Protein 2P90 (pdb70)

Structure (mmCIF, N/CA/C/O backbone):
data_2P90
#
_entry.id   2P90
#
_cell.length_a   84.834
_cell.length_b   113.348
_cell.length_c   117.368
_cell.angle_alpha   90.00
_cell.angle_beta   90.00
_cell.angle_gamma   90.00
#
_symmetry.space_group_name_H-M   'P 21 21 21'
#
loop_
_entity.id
_entity.type
_entity.pdbx_description
1 polymer 'Hypothetical protein Cgl1923'
2 water water
#
loop_
_atom_site.group_PDB
_atom_site.id
_atom_site.type_symbol
_atom_site.label_atom_id
_atom_site.label_alt_id
_atom_site.label_comp_id
_atom_site.label_asym_id
_atom_site.label_entity_id
_atom_site.label_seq_id
_atom_site.pdbx_PDB_ins_code
_atom_site.Cartn_x
_atom_site.Cartn_y
_atom_site.Cartn_z
_atom_site.occupancy
_atom_site.B_iso_or_equiv
_atom_site.auth_seq_id
_atom_site.auth_comp_id
_atom_site.auth_asym_id
_atom_site.auth_atom_id
_atom_site.pdbx_PDB_model_num
ATOM 1 N N . ASP A 1 6 ? 48.909 54.131 39.544 1.00 70.67 6 ASP A N 1
ATOM 2 C CA . ASP A 1 6 ? 49.792 54.067 40.759 1.00 71.37 6 ASP A CA 1
ATOM 3 C C . ASP A 1 6 ? 49.229 53.097 41.818 1.00 69.99 6 ASP A C 1
ATOM 4 O O . ASP A 1 6 ? 49.902 52.122 42.192 1.00 70.41 6 ASP A O 1
ATOM 9 N N . ARG A 1 7 ? 48.005 53.372 42.291 1.00 67.69 7 ARG A N 1
ATOM 10 C CA . ARG A 1 7 ? 47.192 52.400 43.061 1.00 65.08 7 ARG A CA 1
ATOM 11 C C . ARG A 1 7 ? 46.772 51.168 42.217 1.00 61.55 7 ARG A C 1
ATOM 12 O O . ARG A 1 7 ? 46.281 50.178 42.726 1.00 60.46 7 ARG A O 1
ATOM 20 N N . MET A 1 8 ? 46.975 51.265 40.912 1.00 58.48 8 MET A N 1
ATOM 21 C CA . MET A 1 8 ? 46.648 50.197 39.999 1.00 55.35 8 MET A CA 1
ATOM 22 C C . MET A 1 8 ? 47.585 49.012 40.095 1.00 53.74 8 MET A C 1
ATOM 23 O O . MET A 1 8 ? 47.186 47.928 39.760 1.00 53.46 8 MET A O 1
ATOM 28 N N . TYR A 1 9 ? 48.822 49.206 40.531 1.00 52.81 9 TYR A N 1
ATOM 29 C CA . TYR A 1 9 ? 49.828 48.145 40.426 1.00 52.34 9 TYR A CA 1
ATOM 30 C C . TYR A 1 9 ? 50.880 48.223 41.502 1.00 52.79 9 TYR A C 1
ATOM 31 O O . TYR A 1 9 ? 51.106 49.267 42.093 1.00 51.66 9 TYR A O 1
ATOM 40 N N . GLU A 1 10 ? 51.562 47.098 41.687 1.00 54.44 10 GLU A N 1
ATOM 41 C CA . GLU A 1 10 ? 52.684 46.984 42.621 1.00 56.12 10 GLU A CA 1
ATOM 42 C C . GLU A 1 10 ? 53.949 46.577 41.856 1.00 55.73 10 GLU A C 1
ATOM 43 O O . GLU A 1 10 ? 53.956 45.561 41.149 1.00 55.24 10 GLU A O 1
ATOM 49 N N . LEU A 1 11 ? 54.994 47.405 41.971 1.00 56.44 11 LEU A N 1
ATOM 50 C CA . LEU A 1 11 ? 56.320 47.105 41.439 1.00 57.30 11 LEU A CA 1
ATOM 51 C C . LEU A 1 11 ? 56.992 45.971 42.226 1.00 58.47 11 LEU A C 1
ATOM 52 O O . LEU A 1 11 ? 57.034 45.981 43.445 1.00 58.48 11 LEU A O 1
ATOM 57 N N . GLU A 1 12 ? 57.492 44.982 41.504 1.00 59.96 12 GLU A N 1
ATOM 58 C CA . GLU A 1 12 ? 58.165 43.857 42.100 1.00 62.07 12 GLU A CA 1
ATOM 59 C C . GLU A 1 12 ? 59.492 44.279 42.719 1.00 63.47 12 GLU A C 1
ATOM 60 O O . GLU A 1 12 ? 60.187 45.154 42.196 1.00 63.01 12 GLU A O 1
ATOM 66 N N . TYR A 1 13 ? 59.833 43.654 43.843 1.00 65.62 13 TYR A N 1
ATOM 67 C CA . TYR A 1 13 ? 61.083 43.966 44.532 1.00 67.76 13 TYR A CA 1
ATOM 68 C C . TYR A 1 13 ? 61.800 42.689 44.973 1.00 67.96 13 TYR A C 1
ATOM 69 O O . TYR A 1 13 ? 61.148 41.781 45.493 1.00 68.13 13 TYR A O 1
ATOM 78 N N . PRO A 1 14 ? 63.131 42.600 44.717 1.00 68.18 14 PRO A N 1
ATOM 79 C CA . PRO A 1 14 ? 63.909 43.587 43.946 1.00 68.11 14 PRO A CA 1
ATOM 80 C C . PRO A 1 14 ? 63.522 43.614 42.463 1.00 68.07 14 PRO A C 1
ATOM 81 O O . PRO A 1 14 ? 62.886 42.678 41.956 1.00 67.82 14 PRO A O 1
ATOM 85 N N . SER A 1 15 ? 63.906 44.699 41.803 1.00 68.08 15 SER A N 1
ATOM 86 C CA . SER A 1 15 ? 63.508 44.995 40.438 1.00 68.40 15 SER A CA 1
ATOM 87 C C . SER A 1 15 ? 64.307 44.159 39.425 1.00 68.36 15 SER A C 1
ATOM 88 O O . SER A 1 15 ? 65.541 44.181 39.456 1.00 68.07 15 SER A O 1
ATOM 91 N N . PRO A 1 16 ? 63.605 43.426 38.521 1.00 68.34 16 PRO A N 1
ATOM 92 C CA . PRO A 1 16 ? 64.274 42.526 37.566 1.00 68.69 16 PRO A CA 1
ATOM 93 C C . PRO A 1 16 ? 65.174 43.253 36.551 1.00 69.44 16 PRO A C 1
ATOM 94 O O . PRO A 1 16 ? 64.985 44.462 36.300 1.00 69.33 16 PRO A O 1
ATOM 98 N N . GLU A 1 17 ? 66.146 42.529 35.983 1.00 70.21 17 GLU A N 1
ATOM 99 C CA . GLU A 1 17 ? 67.079 43.140 35.023 1.00 70.77 17 GLU A CA 1
ATOM 100 C C . GLU A 1 17 ? 66.445 43.392 33.654 1.00 70.30 17 GLU A C 1
ATOM 101 O O . GLU A 1 17 ? 65.983 42.461 32.992 1.00 70.28 17 GLU A O 1
ATOM 107 N N . VAL A 1 18 ? 66.448 44.654 33.240 1.00 70.24 18 VAL A N 1
ATOM 108 C CA . VAL A 1 18 ? 65.713 45.102 32.048 1.00 70.63 18 VAL A CA 1
ATOM 109 C C . VAL A 1 18 ? 66.625 45.373 30.840 1.00 70.54 18 VAL A C 1
ATOM 110 O O . VAL A 1 18 ? 66.162 45.389 29.684 1.00 70.17 18 VAL A O 1
ATOM 114 N N . SER A 1 19 ? 67.919 45.551 31.122 1.00 70.73 19 SER A N 1
ATOM 115 C CA . SER A 1 19 ? 68.911 45.978 30.124 1.00 70.81 19 SER A CA 1
ATOM 116 C C . SER A 1 19 ? 69.320 44.905 29.095 1.00 70.61 19 SER A C 1
ATOM 117 O O . SER A 1 19 ? 69.426 43.718 29.419 1.00 70.23 19 SER A O 1
ATOM 120 N N . GLY A 1 20 ? 69.544 45.347 27.857 1.00 70.49 20 GLY A N 1
ATOM 121 C CA . GLY A 1 20 ? 70.047 44.480 26.801 1.00 70.43 20 GLY A CA 1
ATOM 122 C C . GLY A 1 20 ? 71.312 45.008 26.162 1.00 70.49 20 GLY A C 1
ATOM 123 O O . GLY A 1 20 ? 71.844 46.042 26.557 1.00 70.46 20 GLY A O 1
ATOM 124 N N . GLN A 1 21 ? 71.796 44.288 25.161 1.00 70.66 21 GLN A N 1
ATOM 125 C CA . GLN A 1 21 ? 73.015 44.666 24.462 1.00 70.93 21 GLN A CA 1
ATOM 126 C C . GLN A 1 21 ? 72.738 45.584 23.250 1.00 70.36 21 GLN A C 1
ATOM 127 O O . GLN A 1 21 ? 73.668 46.043 22.585 1.00 70.55 21 GLN A O 1
ATOM 133 N N . THR A 1 22 ? 71.455 45.864 23.011 1.00 69.56 22 THR A N 1
ATOM 134 C CA . THR A 1 22 ? 70.963 46.648 21.877 1.00 68.66 22 THR A CA 1
ATOM 135 C C . THR A 1 22 ? 70.533 48.048 22.343 1.00 68.05 22 THR A C 1
ATOM 136 O O . THR A 1 22 ? 69.744 48.188 23.299 1.00 68.12 22 THR A O 1
ATOM 140 N N . ALA A 1 23 ? 71.050 49.070 21.660 1.00 66.50 23 ALA A N 1
ATOM 141 C CA . ALA A 1 23 ? 70.690 50.465 21.926 1.00 65.03 23 ALA A CA 1
ATOM 142 C C . ALA A 1 23 ? 69.216 50.754 21.627 1.00 63.48 23 ALA A C 1
ATOM 143 O O . ALA A 1 23 ? 68.631 50.171 20.712 1.00 63.64 23 ALA A O 1
ATOM 145 N N . GLY A 1 24 ? 68.643 51.700 22.367 1.00 61.36 24 GLY A N 1
ATOM 146 C CA . GLY A 1 24 ? 67.255 52.072 22.182 1.00 58.55 24 GLY A CA 1
ATOM 147 C C . GLY A 1 24 ? 66.435 51.142 23.051 1.00 56.67 24 GLY A C 1
ATOM 148 O O . GLY A 1 24 ? 66.834 49.970 23.313 1.00 57.56 24 GLY A O 1
ATOM 149 N N . GLY A 1 25 ? 65.306 51.645 23.521 1.00 52.95 25 GLY A N 1
ATOM 150 C CA . GLY A 1 25 ? 64.542 50.908 24.501 1.00 49.23 25 GLY A CA 1
ATOM 151 C C . GLY A 1 25 ? 63.806 49.684 23.979 1.00 46.21 25 GLY A C 1
ATOM 152 O O . GLY A 1 25 ? 63.813 49.377 22.781 1.00 44.77 25 GLY A O 1
ATOM 153 N N . PRO A 1 26 ? 63.146 48.983 24.897 1.00 44.40 26 PRO A N 1
ATOM 154 C CA . PRO A 1 26 ? 62.386 47.778 24.556 1.00 43.06 26 PRO A CA 1
ATOM 155 C C . PRO A 1 26 ? 61.050 48.081 23.853 1.00 41.98 26 PRO A C 1
ATOM 156 O O . PRO A 1 26 ? 60.467 49.170 24.046 1.00 42.59 26 PRO A O 1
ATOM 160 N N . THR A 1 27 ? 60.580 47.131 23.056 1.00 40.14 27 THR A N 1
ATOM 161 C CA . THR A 1 27 ? 59.204 47.111 22.582 1.00 39.13 27 THR A CA 1
ATOM 162 C C . THR A 1 27 ? 58.316 46.451 23.647 1.00 39.07 27 THR A C 1
ATOM 163 O O . THR A 1 27 ? 58.734 45.491 24.313 1.00 39.02 27 THR A O 1
ATOM 167 N N . LEU A 1 28 ? 57.093 46.977 23.788 1.00 38.30 28 LEU A N 1
ATOM 168 C CA . LEU A 1 28 ? 56.087 46.480 24.726 1.00 37.06 28 LEU A CA 1
ATOM 169 C C . LEU A 1 28 ? 54.990 45.806 23.929 1.00 36.98 28 LEU A C 1
ATOM 170 O O . LEU A 1 28 ? 54.418 46.412 23.030 1.00 36.71 28 LEU A O 1
ATOM 175 N N . ILE A 1 29 ? 54.712 44.550 24.283 1.00 37.25 29 ILE A N 1
ATOM 176 C CA . ILE A 1 29 ? 53.583 43.801 23.748 1.00 37.29 29 ILE A CA 1
ATOM 177 C C . ILE A 1 29 ? 52.441 43.795 24.756 1.00 36.27 29 ILE A C 1
ATOM 178 O O . ILE A 1 29 ? 52.616 43.384 25.899 1.00 35.69 29 ILE A O 1
ATOM 183 N N . VAL A 1 30 ? 51.280 44.262 24.309 1.00 34.91 30 VAL A N 1
ATOM 184 C CA . VAL A 1 30 ? 50.100 44.255 25.120 1.00 33.99 30 VAL A CA 1
ATOM 185 C C . VAL A 1 30 ? 49.182 43.127 24.624 1.00 34.92 30 VAL A C 1
ATOM 186 O O . VAL A 1 30 ? 48.82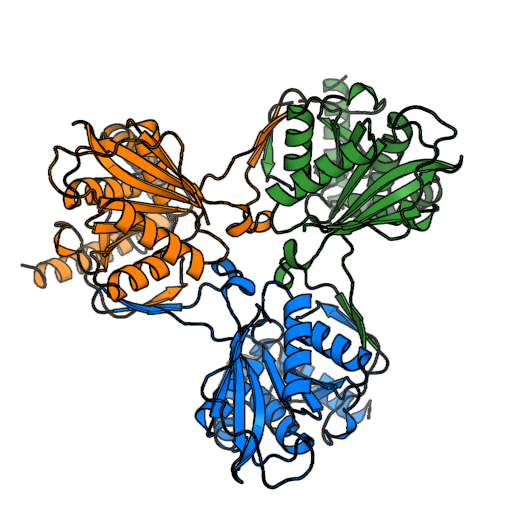6 43.072 23.432 1.00 35.11 30 VAL A O 1
ATOM 190 N N . ALA A 1 31 ? 48.820 42.239 25.550 1.00 34.34 31 ALA A N 1
ATOM 191 C CA . ALA A 1 31 ? 48.039 41.036 25.236 1.00 35.26 31 ALA A CA 1
ATOM 192 C C . ALA A 1 31 ? 47.001 40.787 26.320 1.00 35.85 31 ALA A C 1
ATOM 193 O O . ALA A 1 31 ? 47.202 39.995 27.246 1.00 36.83 31 ALA A O 1
ATOM 195 N N . LEU A 1 32 ? 45.915 41.534 26.239 1.00 36.64 32 LEU A N 1
ATOM 196 C CA . LEU A 1 32 ? 44.854 41.467 27.248 1.00 37.50 32 LEU A CA 1
ATOM 197 C C . LEU A 1 32 ? 43.741 40.560 26.711 1.00 38.05 32 LEU A C 1
ATOM 198 O O . LEU A 1 32 ? 43.204 40.825 25.613 1.00 37.69 32 LEU A O 1
ATOM 203 N N . GLN A 1 33 ? 43.415 39.499 27.468 1.00 38.80 33 GLN A N 1
ATOM 204 C CA . GLN A 1 33 ? 42.300 38.595 27.144 1.00 38.64 33 GLN A CA 1
ATOM 205 C C . GLN A 1 33 ? 40.975 39.217 27.559 1.00 37.01 33 GLN A C 1
ATOM 206 O O . GLN A 1 33 ? 40.881 39.755 28.637 1.00 37.66 33 GLN A O 1
ATOM 212 N N . GLY A 1 34 ? 39.948 39.101 26.726 1.00 36.41 34 GLY A N 1
ATOM 213 C CA . GLY A 1 34 ? 38.577 39.445 27.118 1.00 36.09 34 GLY A CA 1
ATOM 214 C C . GLY A 1 34 ? 37.856 40.339 26.116 1.00 35.92 34 GLY A C 1
ATOM 215 O O . GLY A 1 34 ? 36.682 40.615 26.269 1.00 36.63 34 GLY A O 1
ATOM 216 N N . TYR A 1 35 ? 38.554 40.764 25.074 1.00 36.35 35 TYR A N 1
ATOM 217 C CA . TYR A 1 35 ? 37.995 41.673 24.060 1.00 36.14 35 TYR A CA 1
ATOM 218 C C . TYR A 1 35 ? 37.949 41.032 22.686 1.00 36.41 35 TYR A C 1
ATOM 219 O O . TYR A 1 35 ? 36.873 40.902 22.132 1.00 37.87 35 TYR A O 1
ATOM 228 N N . ALA A 1 36 ? 39.115 40.706 22.115 1.00 36.41 36 ALA A N 1
ATOM 229 C CA . ALA A 1 36 ? 39.179 40.130 20.766 1.00 36.39 36 ALA A CA 1
ATOM 230 C C . ALA A 1 36 ? 40.017 38.868 20.820 1.00 37.08 36 ALA A C 1
ATOM 231 O O . ALA A 1 36 ? 41.251 38.884 20.660 1.00 37.52 36 ALA A O 1
ATOM 233 N N . ASP A 1 37 ? 39.305 37.766 21.039 1.00 37.59 37 ASP A N 1
ATOM 234 C CA . ASP A 1 37 ? 39.885 36.488 21.392 1.00 38.42 37 ASP A CA 1
ATOM 235 C C . ASP A 1 37 ? 39.599 35.361 20.370 1.00 38.06 37 ASP A C 1
ATOM 236 O O . ASP A 1 37 ? 39.622 34.187 20.742 1.00 38.60 37 ASP A O 1
ATOM 241 N N . ALA A 1 38 ? 39.282 35.700 19.115 1.00 37.55 38 ALA A N 1
ATOM 242 C CA . ALA A 1 38 ? 39.042 34.661 18.094 1.00 36.64 38 ALA A CA 1
ATOM 243 C C . ALA A 1 38 ? 40.239 33.736 18.005 1.00 36.76 38 ALA A C 1
ATOM 244 O O . ALA A 1 38 ? 41.363 34.186 18.028 1.00 36.36 38 ALA A O 1
ATOM 246 N N . GLY A 1 39 ? 39.997 32.431 17.911 1.00 37.02 39 GLY A N 1
ATOM 247 C CA . GLY A 1 39 ? 41.080 31.456 17.861 1.00 37.05 39 GLY A CA 1
ATOM 248 C C . GLY A 1 39 ? 41.840 31.304 19.171 1.00 37.99 39 GLY A C 1
ATOM 249 O O . GLY A 1 39 ? 42.855 30.581 19.198 1.00 36.98 39 GLY A O 1
ATOM 250 N N . HIS A 1 40 ? 41.371 31.993 20.237 1.00 38.27 40 HIS A N 1
ATOM 251 C CA . HIS A 1 40 ? 42.149 32.192 21.499 1.00 39.65 40 HIS A CA 1
ATOM 252 C C . HIS A 1 40 ? 43.567 32.700 21.268 1.00 38.30 40 HIS A C 1
ATOM 253 O O . HIS A 1 40 ? 44.455 32.393 22.058 1.00 38.74 40 HIS A O 1
ATOM 260 N N . ALA A 1 41 ? 43.760 33.439 20.182 1.00 36.49 41 ALA A N 1
ATOM 261 C CA . ALA A 1 41 ? 45.086 33.800 19.676 1.00 36.10 41 ALA A CA 1
ATOM 262 C C . ALA A 1 41 ? 45.871 34.835 20.503 1.00 36.02 41 ALA A C 1
ATOM 263 O O . ALA A 1 41 ? 47.108 34.826 20.491 1.00 36.17 41 ALA A O 1
ATOM 265 N N . VAL A 1 42 ? 45.167 35.727 21.211 1.00 36.80 42 VAL A N 1
ATOM 266 C CA . VAL A 1 42 ? 45.806 36.726 22.111 1.00 35.87 42 VAL A CA 1
ATOM 267 C C . VAL A 1 42 ? 46.423 36.051 23.336 1.00 37.24 42 VAL A C 1
ATOM 268 O O . VAL A 1 42 ? 47.604 36.239 23.649 1.00 37.15 42 VAL A O 1
ATOM 272 N N . GLU A 1 43 ? 45.612 35.244 24.010 1.00 39.01 43 GLU A N 1
ATOM 273 C CA . GLU A 1 43 ? 46.007 34.572 25.233 1.00 40.07 43 GLU A CA 1
ATOM 274 C C . GLU A 1 43 ? 47.077 33.478 24.915 1.00 39.75 43 GLU A C 1
ATOM 275 O O . GLU A 1 43 ? 48.080 33.335 25.639 1.00 37.70 43 GLU A O 1
ATOM 281 N N . SER A 1 44 ? 46.901 32.762 23.794 1.00 39.73 44 SER A N 1
ATOM 282 C CA . SER A 1 44 ? 47.943 31.822 23.358 1.00 40.99 44 SER A CA 1
ATOM 283 C C . SER A 1 44 ? 49.241 32.528 22.957 1.00 41.00 44 SER A C 1
ATOM 284 O O . SER A 1 44 ? 50.320 31.941 23.055 1.00 42.10 44 SER A O 1
ATOM 287 N N . SER A 1 45 ? 49.151 33.771 22.504 1.00 40.29 45 SER A N 1
ATOM 288 C CA . SER A 1 45 ? 50.374 34.515 22.246 1.00 39.28 45 SER A CA 1
ATOM 289 C C . SER A 1 45 ? 51.182 34.700 23.524 1.00 38.72 45 SER A C 1
ATOM 290 O O . SER A 1 45 ? 52.350 34.372 23.558 1.00 38.15 45 SER A O 1
ATOM 293 N N . SER A 1 46 ? 50.571 35.203 24.588 1.00 39.01 46 SER A N 1
ATOM 294 C CA . SER A 1 46 ? 51.365 35.459 25.793 1.00 39.66 46 SER A CA 1
ATOM 295 C C . SER A 1 46 ? 51.855 34.207 26.475 1.00 39.36 46 SER A C 1
ATOM 296 O O . SER A 1 46 ? 53.004 34.128 26.877 1.00 39.75 46 SER A O 1
ATOM 299 N N . SER A 1 47 ? 50.994 33.206 26.560 1.00 40.23 47 SER A N 1
ATOM 300 C CA . SER A 1 47 ? 51.333 31.963 27.219 1.00 40.71 47 SER A CA 1
ATOM 301 C C . SER A 1 47 ? 52.301 31.112 26.396 1.00 40.75 47 SER A C 1
ATOM 302 O O . SER A 1 47 ? 53.143 30.414 26.970 1.00 40.33 47 SER A O 1
ATOM 305 N N . HIS A 1 48 ? 52.208 31.155 25.062 1.00 40.36 48 HIS A N 1
ATOM 306 C CA . HIS A 1 48 ? 53.275 30.490 24.283 1.00 40.71 48 HIS A CA 1
ATOM 307 C C . HIS A 1 48 ? 54.666 31.107 24.557 1.00 40.95 48 HIS A C 1
ATOM 308 O O . HIS A 1 48 ? 55.646 30.383 24.755 1.00 41.19 48 HIS A O 1
ATOM 315 N N . LEU A 1 49 ? 54.763 32.432 24.554 1.00 40.58 49 LEU A N 1
ATOM 316 C CA . LEU A 1 49 ? 56.046 33.073 24.880 1.00 41.27 49 LEU A CA 1
ATOM 317 C C . LEU A 1 49 ? 56.521 32.809 26.308 1.00 41.34 49 LEU A C 1
ATOM 318 O O . LEU A 1 49 ? 57.692 32.553 26.533 1.00 41.17 49 LEU A O 1
ATOM 323 N N . MET A 1 50 ? 55.611 32.892 27.265 1.00 42.10 50 MET A N 1
ATOM 324 C CA . MET A 1 50 ? 55.944 32.673 28.669 1.00 43.34 50 MET A CA 1
ATOM 325 C C . MET A 1 50 ? 56.439 31.243 28.943 1.00 43.39 50 MET A C 1
ATOM 326 O O . MET A 1 50 ? 57.341 31.047 29.778 1.00 41.87 50 MET A O 1
ATOM 331 N N . ASP A 1 51 ? 55.852 30.258 28.239 1.00 42.76 51 ASP A N 1
ATOM 332 C CA . ASP A 1 51 ? 56.313 28.891 28.341 1.00 43.26 51 ASP A CA 1
ATOM 333 C C . ASP A 1 51 ? 57.670 28.631 27.709 1.00 42.42 51 ASP A C 1
ATOM 334 O O . ASP A 1 51 ? 58.359 27.709 28.110 1.00 42.23 51 ASP A O 1
ATOM 339 N N . ALA A 1 52 ? 58.048 29.448 26.733 1.00 41.65 52 ALA A N 1
ATOM 340 C CA . ALA A 1 52 ? 59.224 29.183 25.902 1.00 40.87 52 ALA A CA 1
ATOM 341 C C . ALA A 1 52 ? 60.448 29.981 26.361 1.00 40.82 52 ALA A C 1
ATOM 342 O O . ALA A 1 52 ? 61.574 29.557 26.141 1.00 42.18 52 ALA A O 1
ATOM 344 N N . LEU A 1 53 ? 60.233 31.107 27.030 1.00 40.35 53 LEU A N 1
ATOM 345 C CA . LEU A 1 53 ? 61.299 32.101 27.223 1.00 40.45 53 LEU A CA 1
ATOM 346 C C . LEU A 1 53 ? 61.468 32.480 28.693 1.00 41.36 53 LEU A C 1
ATOM 347 O O . LEU A 1 53 ? 60.521 32.370 29.475 1.00 40.82 53 LEU A O 1
ATOM 352 N N . ASP A 1 54 ? 62.676 32.910 29.065 1.00 42.99 54 ASP A N 1
ATOM 353 C CA . ASP A 1 54 ? 62.928 33.421 30.399 1.00 44.69 54 ASP A CA 1
ATOM 354 C C . ASP A 1 54 ? 62.096 34.667 30.521 1.00 43.78 54 ASP A C 1
ATOM 355 O O . ASP A 1 54 ? 62.078 35.490 29.605 1.00 44.18 54 ASP A O 1
ATOM 360 N N . HIS A 1 55 ? 61.402 34.800 31.634 1.00 43.06 55 HIS A N 1
ATOM 361 C CA . HIS A 1 55 ? 60.588 35.988 31.880 1.00 44.19 55 HIS A CA 1
ATOM 362 C C . HIS A 1 55 ? 60.655 36.335 33.365 1.00 44.37 55 HIS A C 1
ATOM 363 O O . HIS A 1 55 ? 60.859 35.462 34.219 1.00 44.38 55 HIS A O 1
ATOM 370 N N . ARG A 1 56 ? 60.492 37.606 33.665 1.00 43.95 56 ARG A N 1
ATOM 371 C CA . ARG A 1 56 ? 60.570 38.041 35.031 1.00 44.80 56 ARG A CA 1
ATOM 372 C C . ARG A 1 56 ? 59.510 39.110 35.292 1.00 43.84 56 ARG A C 1
ATOM 373 O O . ARG A 1 56 ? 59.315 40.014 34.487 1.00 43.58 56 ARG A O 1
ATOM 381 N N . LEU A 1 57 ? 58.798 38.963 36.401 1.00 42.97 57 LEU A N 1
ATOM 382 C CA . LEU A 1 57 ? 57.752 39.911 36.780 1.00 42.93 57 LEU A CA 1
ATOM 383 C C . LEU A 1 57 ? 58.283 41.272 37.249 1.00 42.25 57 LEU A C 1
ATOM 384 O O . LEU A 1 57 ? 59.075 41.359 38.175 1.00 42.86 57 LEU A O 1
ATOM 389 N N . ILE A 1 58 ? 57.828 42.321 36.586 1.00 41.79 58 ILE A N 1
ATOM 390 C CA . ILE A 1 58 ? 58.174 43.695 36.902 1.00 41.24 58 ILE A CA 1
ATOM 391 C C . ILE A 1 58 ? 57.064 44.346 37.768 1.00 41.23 58 ILE A C 1
ATOM 392 O O . ILE A 1 58 ? 57.376 45.085 38.714 1.00 41.19 58 ILE A O 1
ATOM 397 N N . ALA A 1 59 ? 55.791 44.068 37.441 1.00 40.23 59 ALA A N 1
ATOM 398 C CA . ALA A 1 59 ? 54.660 44.657 38.140 1.00 40.09 59 ALA A CA 1
ATOM 399 C C . ALA A 1 59 ? 53.367 43.839 38.007 1.00 40.72 59 ALA A C 1
ATOM 400 O O . ALA A 1 59 ? 53.026 43.360 36.919 1.00 40.84 59 ALA A O 1
ATOM 402 N N . SER A 1 60 ? 52.632 43.705 39.092 1.00 40.90 60 SER A N 1
ATOM 403 C CA . SER A 1 60 ? 51.297 43.150 39.041 1.00 42.19 60 SER A CA 1
ATOM 404 C C . SER A 1 60 ? 50.220 44.150 39.311 1.00 41.44 60 SER A C 1
ATOM 405 O O . SER A 1 60 ? 50.296 44.897 40.236 1.00 42.35 60 SER A O 1
ATOM 408 N N . PHE A 1 61 ? 49.185 44.126 38.510 1.00 40.59 61 PHE A N 1
ATOM 409 C CA . PHE A 1 61 ? 48.082 45.023 38.713 1.00 40.11 61 PHE A CA 1
ATOM 410 C C . PHE A 1 61 ? 47.153 44.470 39.793 1.00 40.07 61 PHE A C 1
ATOM 411 O O . PHE A 1 61 ? 47.080 43.271 40.000 1.00 39.53 61 PHE A O 1
ATOM 419 N N . ASN A 1 62 ? 46.497 45.369 40.506 1.00 40.63 62 ASN A N 1
ATOM 420 C CA . ASN A 1 62 ? 45.587 45.036 41.592 1.00 41.17 62 ASN A CA 1
ATOM 421 C C . ASN A 1 62 ? 44.176 44.692 41.103 1.00 40.45 62 ASN A C 1
ATOM 422 O O . ASN A 1 62 ? 43.377 45.573 40.816 1.00 41.63 62 ASN A O 1
ATOM 427 N N . ASN A 1 63 ? 43.859 43.408 41.034 1.00 40.10 63 ASN A N 1
ATOM 428 C CA . ASN A 1 63 ? 42.552 42.948 40.547 1.00 38.32 63 ASN A CA 1
ATOM 429 C C . ASN A 1 63 ? 41.308 43.491 41.260 1.00 37.79 63 ASN A C 1
ATOM 430 O O . ASN A 1 63 ? 40.266 43.604 40.628 1.00 38.27 63 ASN A O 1
ATOM 435 N N . ASP A 1 64 ? 41.416 43.814 42.549 1.00 35.65 64 ASP A N 1
ATOM 436 C CA . ASP A 1 64 ? 40.337 44.450 43.291 1.00 35.24 64 ASP A CA 1
ATOM 437 C C . ASP A 1 64 ? 39.922 45.831 42.764 1.00 34.91 64 ASP A C 1
ATOM 438 O O . ASP A 1 64 ? 38.739 46.223 42.864 1.00 34.04 64 ASP A O 1
ATOM 443 N N . GLU A 1 65 ? 40.906 46.557 42.221 1.00 34.53 65 GLU A N 1
ATOM 444 C CA . GLU A 1 65 ? 40.659 47.800 41.540 1.00 34.97 65 GLU A CA 1
ATOM 445 C C . GLU A 1 65 ? 40.115 47.606 40.137 1.00 35.06 65 GLU A C 1
ATOM 446 O O . GLU A 1 65 ? 39.383 48.471 39.671 1.00 35.32 65 GLU A O 1
ATOM 452 N N . LEU A 1 66 ? 40.412 46.463 39.493 1.00 35.05 66 LEU A N 1
ATOM 453 C CA . LEU A 1 66 ? 40.265 46.314 38.009 1.00 35.44 66 LEU A CA 1
ATOM 454 C C . LEU A 1 66 ? 39.205 45.314 37.463 1.00 35.07 66 LEU A C 1
ATOM 455 O O . LEU A 1 66 ? 38.820 45.377 36.284 1.00 35.35 66 LEU A O 1
ATOM 460 N N . ILE A 1 67 ? 38.724 44.432 38.340 1.00 35.26 67 ILE A N 1
ATOM 461 C CA . ILE A 1 67 ? 38.029 43.214 37.953 1.00 34.96 67 ILE A CA 1
ATOM 462 C C . ILE A 1 67 ? 36.644 43.134 38.578 1.00 35.44 67 ILE A C 1
ATOM 463 O O . ILE A 1 67 ? 36.431 43.424 39.747 1.00 33.75 67 ILE A O 1
ATOM 468 N N . ASP A 1 68 ? 35.688 42.814 37.725 1.00 37.61 68 ASP A N 1
ATOM 469 C CA . ASP A 1 68 ? 34.339 42.404 38.144 1.00 38.28 68 ASP A CA 1
ATOM 470 C C . ASP A 1 68 ? 34.417 40.887 38.234 1.00 38.32 68 ASP A C 1
ATOM 471 O O . ASP A 1 68 ? 34.372 40.199 37.212 1.00 37.65 68 ASP A O 1
ATOM 476 N N . TYR A 1 69 ? 34.552 40.382 39.454 1.00 37.86 69 TYR A N 1
ATOM 477 C CA . TYR A 1 69 ? 34.820 38.966 39.659 1.00 37.49 69 TYR A CA 1
ATOM 478 C C . TYR A 1 69 ? 33.655 38.039 39.308 1.00 37.07 69 TYR A C 1
ATOM 479 O O . TYR A 1 69 ? 33.878 36.957 38.799 1.00 36.59 69 TYR A O 1
ATOM 488 N N . ARG A 1 70 ? 32.423 38.465 39.573 1.00 37.71 70 ARG A N 1
ATOM 489 C CA . ARG A 1 70 ? 31.230 37.691 39.177 1.00 37.85 70 ARG A CA 1
ATOM 490 C C . ARG A 1 70 ? 31.162 37.606 37.687 1.00 38.49 70 ARG A C 1
ATOM 491 O O . ARG A 1 70 ? 30.586 36.654 37.173 1.00 38.40 70 ARG A O 1
ATOM 499 N N . SER A 1 71 ? 31.779 38.548 36.955 1.00 39.49 71 SER A N 1
ATOM 500 C CA . SER A 1 71 ? 31.810 38.279 35.509 1.00 40.74 71 SER A CA 1
ATOM 501 C C . SER A 1 71 ? 32.975 37.389 35.020 1.00 40.75 71 SER A C 1
ATOM 502 O O . SER A 1 71 ? 32.813 36.642 34.062 1.00 41.73 71 SER A O 1
ATOM 505 N N . ARG A 1 72 ? 34.098 37.410 35.727 1.00 39.96 72 ARG A N 1
ATOM 506 C CA . ARG A 1 72 ? 35.229 36.575 35.345 1.00 40.77 72 ARG A CA 1
ATOM 507 C C . ARG A 1 72 ? 35.237 35.177 36.002 1.00 41.71 72 ARG A C 1
ATOM 508 O O . ARG A 1 72 ? 35.630 34.211 35.333 1.00 42.25 72 ARG A O 1
ATOM 516 N N . ARG A 1 73 ? 34.803 35.096 37.272 1.00 41.40 73 ARG A N 1
ATOM 517 C CA . ARG A 1 73 ? 34.716 33.842 38.079 1.00 41.79 73 ARG A CA 1
ATOM 518 C C . ARG A 1 73 ? 36.001 32.990 37.866 1.00 42.21 73 ARG A C 1
ATOM 519 O O . ARG A 1 73 ? 35.960 31.932 37.224 1.00 40.66 73 ARG A O 1
ATOM 527 N N . PRO A 1 74 ? 37.158 33.511 38.331 1.00 42.81 74 PRO A N 1
ATOM 528 C CA . PRO A 1 74 ? 38.414 32.797 38.146 1.00 44.23 74 PRO A CA 1
ATOM 529 C C . PRO A 1 74 ? 38.389 31.384 38.775 1.00 45.50 74 PRO A C 1
ATOM 530 O O . PRO A 1 74 ? 37.995 31.211 39.926 1.00 45.33 74 PRO A O 1
ATOM 534 N N . VAL A 1 75 ? 38.799 30.412 37.960 1.00 46.68 75 VAL A N 1
ATOM 535 C CA . VAL A 1 75 ? 38.615 28.988 38.174 1.00 47.48 75 VAL A CA 1
ATOM 536 C C . VAL A 1 75 ? 39.243 28.491 39.480 1.00 47.11 75 VAL A C 1
ATOM 537 O O . VAL A 1 75 ? 40.365 28.871 39.862 1.00 46.16 75 VAL A O 1
ATOM 541 N N . VAL A 1 76 ? 38.451 27.675 40.166 1.00 47.18 76 VAL A N 1
ATOM 542 C CA . VAL A 1 76 ? 38.815 27.048 41.413 1.00 47.63 76 VAL A CA 1
ATOM 543 C C . VAL A 1 76 ? 38.935 25.523 41.170 1.00 48.86 76 VAL A C 1
ATOM 544 O O . VAL A 1 76 ? 38.069 24.883 40.498 1.00 47.66 76 VAL A O 1
ATOM 548 N N . VAL A 1 77 ? 40.004 24.954 41.722 1.00 50.38 77 VAL A N 1
ATOM 549 C CA . VAL A 1 77 ? 40.185 23.493 41.753 1.00 51.85 77 VAL A CA 1
ATOM 550 C C . VAL A 1 77 ? 39.855 22.912 43.138 1.00 52.91 77 VAL A C 1
ATOM 551 O O . VAL A 1 77 ? 40.486 23.243 44.149 1.00 53.47 77 VAL A O 1
ATOM 555 N N . ILE A 1 78 ? 38.836 22.073 43.181 1.00 54.83 78 ILE A N 1
ATOM 556 C CA . ILE A 1 78 ? 38.563 21.254 44.369 1.00 56.76 78 ILE A CA 1
ATOM 557 C C . ILE A 1 78 ? 39.043 19.801 44.123 1.00 58.57 78 ILE A C 1
ATOM 558 O O . ILE A 1 78 ? 38.615 19.151 43.153 1.00 58.26 78 ILE A O 1
ATOM 563 N N . GLU A 1 79 ? 39.936 19.307 44.981 1.00 60.53 79 GLU A N 1
ATOM 564 C CA . GLU A 1 79 ? 40.223 17.864 45.008 1.00 62.80 79 GLU A CA 1
ATOM 565 C C . GLU A 1 79 ? 40.644 17.337 46.371 1.00 62.93 79 GLU A C 1
ATOM 566 O O . GLU A 1 79 ? 41.253 18.071 47.174 1.00 62.86 79 GLU A O 1
ATOM 572 N N . HIS A 1 80 ? 40.322 16.054 46.605 1.00 64.20 80 HIS A N 1
ATOM 573 C CA . HIS A 1 80 ? 40.445 15.389 47.922 1.00 64.78 80 HIS A CA 1
ATOM 574 C C . HIS A 1 80 ? 39.564 16.122 48.935 1.00 64.53 80 HIS A C 1
ATOM 575 O O . HIS A 1 80 ? 39.973 16.381 50.076 1.00 64.06 80 HIS A O 1
ATOM 582 N N . ASN A 1 81 ? 38.360 16.472 48.466 1.00 64.59 81 ASN A N 1
ATOM 583 C CA . ASN A 1 81 ? 37.380 17.311 49.180 1.00 64.57 81 ASN A CA 1
ATOM 584 C C . ASN A 1 81 ? 37.971 18.534 49.901 1.00 63.88 81 ASN A C 1
ATOM 585 O O . ASN A 1 81 ? 37.648 18.837 51.049 1.00 63.30 81 ASN A O 1
ATOM 590 N N . GLU A 1 82 ? 38.846 19.233 49.185 1.00 63.39 82 GLU A N 1
ATOM 591 C CA . GLU A 1 82 ? 39.469 20.442 49.688 1.00 63.07 82 GLU A CA 1
ATOM 592 C C . GLU A 1 82 ? 39.598 21.465 48.557 1.00 61.86 82 GLU A C 1
ATOM 593 O O . GLU A 1 82 ? 39.745 21.102 47.380 1.00 61.62 82 GLU A O 1
ATOM 599 N N . VAL A 1 83 ? 39.538 22.745 48.903 1.00 60.63 83 VAL A N 1
ATOM 600 C CA . VAL A 1 83 ? 39.844 23.776 47.912 1.00 59.35 83 VAL A CA 1
ATOM 601 C C . VAL A 1 83 ? 41.369 23.842 47.804 1.00 58.64 83 VAL A C 1
ATOM 602 O O . VAL A 1 83 ? 42.048 24.217 48.763 1.00 58.34 83 VAL A O 1
ATOM 606 N N . THR A 1 84 ? 41.915 23.442 46.663 1.00 57.70 84 THR A N 1
ATOM 607 C CA . THR A 1 84 ? 43.371 23.449 46.531 1.00 57.57 84 THR A CA 1
ATOM 608 C C . THR A 1 84 ? 43.895 24.698 45.840 1.00 57.07 84 THR A C 1
ATOM 609 O O . THR A 1 84 ? 44.984 25.186 46.151 1.00 56.67 84 THR A O 1
ATOM 613 N N . SER A 1 85 ? 43.086 25.236 44.933 1.00 56.00 85 SER A N 1
ATOM 614 C CA . SER A 1 85 ? 43.596 26.109 43.897 1.00 54.84 85 SER A CA 1
ATOM 615 C C . SER A 1 85 ? 42.536 27.142 43.491 1.00 53.60 85 SER A C 1
ATOM 616 O O . SER A 1 85 ? 41.371 26.796 43.302 1.00 53.30 85 SER A O 1
ATOM 619 N N . MET A 1 86 ? 42.945 28.401 43.382 1.00 52.31 86 MET A N 1
ATOM 620 C CA . MET A 1 86 ? 42.130 29.422 42.709 1.00 51.11 86 MET A CA 1
ATOM 621 C C . MET A 1 86 ? 43.006 30.213 41.705 1.00 50.24 86 MET A C 1
ATOM 622 O O . MET A 1 86 ? 44.097 30.674 42.081 1.00 49.53 86 MET A O 1
ATOM 627 N N . ASP A 1 87 ? 42.544 30.330 40.453 1.00 48.88 87 ASP A N 1
ATOM 628 C CA . ASP A 1 87 ? 43.235 31.136 39.454 1.00 49.01 87 ASP A CA 1
ATOM 629 C C . ASP A 1 87 ? 43.372 32.583 39.936 1.00 49.55 87 ASP A C 1
ATOM 630 O O . ASP A 1 87 ? 42.404 33.241 40.348 1.00 48.90 87 ASP A O 1
ATOM 635 N N . GLU A 1 88 ? 44.601 33.059 39.899 1.00 49.34 88 GLU A N 1
ATOM 636 C CA . GLU A 1 88 ? 44.909 34.363 40.406 1.00 50.05 88 GLU A CA 1
ATOM 637 C C . GLU A 1 88 ? 44.614 35.448 39.376 1.00 48.38 88 GLU A C 1
ATOM 638 O O . GLU A 1 88 ? 44.615 36.632 39.711 1.00 48.01 88 GLU A O 1
ATOM 644 N N . LEU A 1 89 ? 44.375 35.030 38.135 1.00 47.08 89 LEU A N 1
ATOM 645 C CA . LEU A 1 89 ? 44.103 35.930 37.011 1.00 46.95 89 LEU A CA 1
ATOM 646 C C . LEU A 1 89 ? 45.061 37.127 37.003 1.00 45.61 89 LEU A C 1
ATOM 647 O O . LEU A 1 89 ? 44.593 38.274 36.983 1.00 45.11 89 LEU A O 1
ATOM 652 N N . ASN A 1 90 ? 46.361 36.847 37.058 1.00 44.71 90 ASN A N 1
ATOM 653 C CA . ASN A 1 90 ? 47.393 37.881 37.105 1.00 44.23 90 ASN A CA 1
ATOM 654 C C . ASN A 1 90 ? 47.448 38.702 35.814 1.00 42.29 90 ASN A C 1
ATOM 655 O O . ASN A 1 90 ? 47.474 38.163 34.705 1.00 41.78 90 ASN A O 1
ATOM 660 N N . LEU A 1 91 ? 47.435 40.003 36.022 1.00 39.90 91 LEU A N 1
ATOM 661 C CA . LEU A 1 91 ? 47.627 41.000 35.014 1.00 38.61 91 LEU A CA 1
ATOM 662 C C . LEU A 1 91 ? 48.971 41.589 35.371 1.00 38.20 91 LEU A C 1
ATOM 663 O O . LEU A 1 91 ? 49.130 42.267 36.392 1.00 37.08 91 LEU A O 1
ATOM 668 N N . GLY A 1 92 ? 49.952 41.319 34.531 1.00 38.51 92 GLY A N 1
ATOM 669 C CA . GLY A 1 92 ? 51.312 41.567 34.912 1.00 37.92 92 GLY A CA 1
ATOM 670 C C . GLY A 1 92 ? 52.074 42.137 33.760 1.00 38.98 92 GLY A C 1
ATOM 671 O O . GLY A 1 92 ? 51.783 41.823 32.582 1.00 39.15 92 GLY A O 1
ATOM 672 N N . LEU A 1 93 ? 53.024 43.014 34.107 1.00 38.73 93 LEU A N 1
ATOM 673 C CA . LEU A 1 93 ? 54.058 43.460 33.198 1.00 37.98 93 LEU A CA 1
ATOM 674 C C . LEU A 1 93 ? 55.322 42.607 33.471 1.00 38.09 93 LEU A C 1
ATOM 675 O O . LEU A 1 93 ? 55.799 42.517 34.619 1.00 37.15 93 LEU A O 1
ATOM 680 N N . HIS A 1 94 ? 55.816 41.970 32.412 1.00 37.56 94 HIS A N 1
ATOM 681 C CA . HIS A 1 94 ? 56.987 41.126 32.464 1.00 38.29 94 HIS A CA 1
ATOM 682 C C . HIS A 1 94 ? 58.117 41.630 31.573 1.00 38.07 94 HIS A C 1
ATOM 683 O O . HIS A 1 94 ? 57.878 42.268 30.540 1.00 37.75 94 HIS A O 1
ATOM 690 N N . VAL A 1 95 ? 59.353 41.326 31.974 1.00 38.08 95 VAL A N 1
ATOM 691 C CA . VAL A 1 95 ? 60.489 41.394 31.054 1.00 37.63 95 VAL A CA 1
ATOM 692 C C . VAL A 1 95 ? 60.714 39.970 30.553 1.00 37.58 95 VAL A C 1
ATOM 693 O O . VAL A 1 95 ? 60.841 39.045 31.356 1.00 37.21 95 VAL A O 1
ATOM 697 N N . VAL A 1 96 ? 60.675 39.811 29.221 1.00 37.29 96 VAL A N 1
ATOM 698 C CA . VAL A 1 96 ? 60.885 38.529 28.536 1.00 37.32 96 VAL A CA 1
ATOM 699 C C . VAL A 1 96 ? 62.168 38.604 27.675 1.00 37.42 96 VAL A C 1
ATOM 700 O O . VAL A 1 96 ? 62.490 39.651 27.139 1.00 37.12 96 VAL A O 1
ATOM 704 N N . ARG A 1 97 ? 62.921 37.505 27.589 1.00 38.28 97 ARG A N 1
ATOM 705 C CA . ARG A 1 97 ? 64.165 37.450 26.822 1.00 38.63 97 ARG A CA 1
ATOM 706 C C . ARG A 1 97 ? 63.982 36.543 25.612 1.00 38.73 97 ARG A C 1
ATOM 707 O O . ARG A 1 97 ? 63.489 35.423 25.731 1.00 38.52 97 ARG A O 1
ATOM 715 N N . ASP A 1 98 ? 64.383 37.018 24.443 1.00 39.09 98 ASP A N 1
ATOM 716 C CA . ASP A 1 98 ? 64.249 36.195 23.237 1.00 39.62 98 ASP A CA 1
ATOM 717 C C . ASP A 1 98 ? 65.400 35.158 23.214 1.00 40.23 98 ASP A C 1
ATOM 718 O O . ASP A 1 98 ? 66.114 35.020 24.209 1.00 39.88 98 ASP A O 1
ATOM 723 N N . ASN A 1 99 ? 65.564 34.422 22.115 1.00 41.56 99 ASN A N 1
ATOM 724 C CA . ASN A 1 99 ? 66.602 33.378 22.027 1.00 42.60 99 ASN A CA 1
ATOM 725 C C . ASN A 1 99 ? 68.012 33.895 21.799 1.00 43.24 99 ASN A C 1
ATOM 726 O O . ASN A 1 99 ? 68.955 33.101 21.757 1.00 43.92 99 ASN A O 1
ATOM 731 N N . ASP A 1 100 ? 68.154 35.206 21.611 1.00 43.20 100 ASP A N 1
ATOM 732 C CA . ASP A 1 100 ? 69.465 35.829 21.703 1.00 43.91 100 ASP A CA 1
ATOM 733 C C . ASP A 1 100 ? 69.584 36.570 23.033 1.00 43.77 100 ASP A C 1
ATOM 734 O O . ASP A 1 100 ? 70.530 37.346 23.240 1.00 44.02 100 ASP A O 1
ATOM 739 N N . ASN A 1 101 ? 68.601 36.371 23.910 1.00 42.78 101 ASN A N 1
ATOM 740 C CA . ASN A 1 101 ? 68.570 37.089 25.182 1.00 42.72 101 ASN A CA 1
ATOM 741 C C . ASN A 1 101 ? 68.275 38.600 25.096 1.00 40.91 101 ASN A C 1
ATOM 742 O O . ASN A 1 101 ? 68.583 39.362 26.003 1.00 40.45 101 ASN A O 1
ATOM 747 N N . LYS A 1 102 ? 67.710 39.034 23.978 1.00 39.75 102 LYS A N 1
ATOM 748 C CA . LYS A 1 102 ? 67.276 40.429 23.822 1.00 38.69 102 LYS A CA 1
ATOM 749 C C . LYS A 1 102 ? 65.965 40.646 24.642 1.00 37.46 102 LYS A C 1
ATOM 750 O O . LYS A 1 102 ? 65.023 39.862 24.502 1.00 37.33 102 LYS A O 1
ATOM 756 N N . PRO A 1 103 ? 65.940 41.649 25.541 1.00 36.87 103 PRO A N 1
ATOM 757 C CA . PRO A 1 103 ? 64.725 41.901 26.343 1.00 36.87 103 PRO A CA 1
ATOM 758 C C . PRO A 1 103 ? 63.595 42.613 25.578 1.00 37.20 103 PRO A C 1
ATOM 759 O O . PRO A 1 103 ? 63.843 43.481 24.738 1.00 37.37 103 PRO A O 1
ATOM 763 N N . PHE A 1 104 ? 62.361 42.211 25.841 1.00 37.20 104 PHE A N 1
ATOM 764 C CA . PHE A 1 104 ? 61.222 43.018 25.467 1.00 37.30 104 PHE A CA 1
ATOM 765 C C . PHE A 1 104 ? 60.234 42.927 26.624 1.00 37.09 104 PHE A C 1
ATOM 766 O O . PHE A 1 104 ? 60.429 42.165 27.557 1.00 36.96 104 PHE A O 1
ATOM 774 N N . LEU A 1 105 ? 59.206 43.755 26.584 1.00 37.69 105 LEU A N 1
ATOM 775 C CA . LEU A 1 105 ? 58.252 43.836 27.675 1.00 38.27 105 LEU A CA 1
ATOM 776 C C . LEU A 1 105 ? 56.927 43.267 27.210 1.00 37.14 105 LEU A C 1
ATOM 777 O O . LEU A 1 105 ? 56.595 43.412 26.037 1.00 37.59 105 LEU A O 1
ATOM 782 N N . MET A 1 106 ? 56.200 42.611 28.109 1.00 36.72 106 MET A N 1
ATOM 783 C CA . MET A 1 106 ? 54.844 42.115 27.816 1.00 36.87 106 MET A CA 1
ATOM 784 C C . MET A 1 106 ? 53.879 42.389 28.957 1.00 36.65 106 MET A C 1
ATOM 785 O O . MET A 1 106 ? 54.176 42.083 30.108 1.00 37.40 106 MET A O 1
ATOM 790 N N . LEU A 1 107 ? 52.747 42.994 28.632 1.00 35.48 107 LEU A N 1
ATOM 791 C CA . LEU A 1 107 ? 51.647 43.159 29.560 1.00 35.27 107 LEU A CA 1
ATOM 792 C C . LEU A 1 107 ? 50.566 42.138 29.156 1.00 35.15 107 LEU A C 1
ATOM 793 O O . LEU A 1 107 ? 50.043 42.179 28.035 1.00 34.38 107 LEU A O 1
ATOM 798 N N . SER A 1 108 ? 50.264 41.204 30.051 1.00 34.93 108 SER A N 1
ATOM 799 C CA . SER A 1 108 ? 49.364 40.131 29.701 1.00 36.32 108 SER A CA 1
ATOM 800 C C . SER A 1 108 ? 48.496 39.782 30.860 1.00 35.84 108 SER A C 1
ATOM 801 O O . SER A 1 108 ? 48.848 40.065 32.001 1.00 36.63 108 SER A O 1
ATOM 804 N N . GLY A 1 109 ? 47.359 39.164 30.544 1.00 35.80 109 GLY A N 1
ATOM 805 C CA . GLY A 1 109 ? 46.362 38.801 31.529 1.00 34.56 109 GLY A CA 1
ATOM 806 C C . GLY A 1 109 ? 44.985 39.344 31.158 1.00 35.04 109 GLY A C 1
ATOM 807 O O . GLY A 1 109 ? 44.717 39.641 29.994 1.00 34.19 109 GLY A O 1
ATOM 808 N N . PRO A 1 110 ? 44.070 39.405 32.145 1.00 34.85 110 PRO A N 1
ATOM 809 C CA . PRO A 1 110 ? 42.713 39.841 31.848 1.00 34.51 110 PRO A CA 1
ATOM 810 C C . PRO A 1 110 ? 42.632 41.321 31.432 1.00 33.86 110 PRO A C 1
ATOM 811 O O . PRO A 1 110 ? 43.219 42.170 32.106 1.00 34.01 110 PRO A O 1
ATOM 815 N N . GLU A 1 111 ? 41.934 41.627 30.334 1.00 33.38 111 GLU A N 1
ATOM 816 C CA . GLU A 1 111 ? 41.519 42.996 30.086 1.00 33.94 111 GLU A CA 1
ATOM 817 C C . GLU A 1 111 ? 40.730 43.499 31.300 1.00 34.76 111 GLU A C 1
ATOM 818 O O . GLU A 1 111 ? 39.801 42.877 31.716 1.00 32.42 111 GLU A O 1
ATOM 824 N N . PRO A 1 112 ? 41.121 44.641 31.885 1.00 35.58 112 PRO A N 1
ATOM 825 C CA . PRO A 1 112 ? 40.323 45.104 33.034 1.00 36.19 112 PRO A CA 1
ATOM 826 C C . PRO A 1 112 ? 38.825 45.336 32.759 1.00 36.42 112 PRO A C 1
ATOM 827 O O . PRO A 1 112 ? 38.451 45.903 31.709 1.00 35.64 112 PRO A O 1
ATOM 831 N N . ASP A 1 113 ? 37.974 44.985 33.725 1.00 36.11 113 ASP A N 1
ATOM 832 C CA . ASP A 1 113 ? 36.583 45.478 33.637 1.00 36.59 113 ASP A CA 1
ATOM 833 C C . ASP A 1 113 ? 36.451 46.964 33.997 1.00 36.59 113 ASP A C 1
ATOM 834 O O . ASP A 1 113 ? 35.570 47.658 33.497 1.00 37.56 113 ASP A O 1
ATOM 839 N N . LEU A 1 114 ? 37.277 47.426 34.928 1.00 36.72 114 LEU A N 1
ATOM 840 C CA . LEU A 1 114 ? 37.025 48.720 35.603 1.00 35.99 114 LEU A CA 1
ATOM 841 C C . LEU A 1 114 ? 38.217 49.626 35.411 1.00 35.67 114 LEU A C 1
ATOM 842 O O . LEU A 1 114 ? 39.303 49.142 35.083 1.00 35.26 114 LEU A O 1
ATOM 847 N N . ARG A 1 115 ? 37.994 50.938 35.575 1.00 35.79 115 ARG A N 1
ATOM 848 C CA . ARG A 1 115 ? 39.075 51.947 35.736 1.00 35.74 115 ARG A CA 1
ATOM 849 C C . ARG A 1 115 ? 39.985 52.090 34.542 1.00 35.61 115 ARG A C 1
ATOM 850 O O . ARG A 1 115 ? 41.189 52.250 34.704 1.00 36.99 115 ARG A O 1
ATOM 858 N N . TRP A 1 116 ? 39.414 52.076 33.347 1.00 35.38 116 TRP A N 1
ATOM 859 C CA . TRP A 1 116 ? 40.192 52.168 32.115 1.00 35.07 116 TRP A CA 1
ATOM 860 C C . TRP A 1 116 ? 41.075 53.401 32.059 1.00 35.40 116 TRP A C 1
ATOM 861 O O . TRP A 1 116 ? 42.170 53.314 31.546 1.00 35.75 116 TRP A O 1
ATOM 872 N N . GLY A 1 117 ? 40.586 54.545 32.562 1.00 36.41 117 GLY A N 1
ATOM 873 C CA . GLY A 1 117 ? 41.352 55.792 32.584 1.00 35.79 117 GLY A CA 1
ATOM 874 C C . GLY A 1 117 ? 42.591 55.619 33.451 1.00 37.05 117 GLY A C 1
ATOM 875 O O . GLY A 1 117 ? 43.703 55.835 32.970 1.00 37.47 117 GLY A O 1
ATOM 876 N N . ASP A 1 118 ? 42.408 55.207 34.710 1.00 36.75 118 ASP A N 1
ATOM 877 C CA . ASP A 1 118 ? 43.519 54.936 35.619 1.00 37.82 118 ASP A CA 1
ATOM 878 C C . ASP A 1 118 ? 44.465 53.872 35.108 1.00 37.81 118 ASP A C 1
ATOM 879 O O . ASP A 1 118 ? 45.686 54.046 35.147 1.00 38.82 118 ASP A O 1
ATOM 884 N N . PHE A 1 119 ? 43.902 52.775 34.632 1.00 37.86 119 PHE A N 1
ATOM 885 C CA . PHE A 1 119 ? 44.675 51.687 34.050 1.00 37.31 119 PHE A CA 1
ATOM 886 C C . PHE A 1 119 ? 45.593 52.166 32.919 1.00 38.31 119 PHE A C 1
ATOM 887 O O . PHE A 1 119 ? 46.788 51.817 32.888 1.00 39.30 119 PHE A O 1
ATOM 895 N N . SER A 1 120 ? 45.065 52.950 31.983 1.00 38.49 120 SER A N 1
ATOM 896 C CA . SER A 1 120 ? 45.902 53.378 30.847 1.00 38.87 120 SER A CA 1
ATOM 897 C C . SER A 1 120 ? 46.921 54.458 31.224 1.00 38.40 120 SER A C 1
ATOM 898 O O . SER A 1 120 ? 48.052 54.416 30.729 1.00 38.13 120 SER A O 1
ATOM 901 N N . ASN A 1 121 ? 46.548 55.407 32.104 1.00 38.35 121 ASN A N 1
ATOM 902 C CA . ASN A 1 121 ? 47.550 56.284 32.723 1.00 38.50 121 ASN A CA 1
ATOM 903 C C . ASN A 1 121 ? 48.704 55.480 33.390 1.00 38.63 121 ASN A C 1
ATOM 904 O O . ASN A 1 121 ? 49.867 55.833 33.205 1.00 39.23 121 ASN A O 1
ATOM 909 N N . ALA A 1 122 ? 48.389 54.442 34.177 1.00 38.51 122 ALA A N 1
ATOM 910 C CA . ALA A 1 122 ? 49.411 53.554 34.811 1.00 38.62 122 ALA A CA 1
ATOM 911 C C . ALA A 1 122 ? 50.308 52.879 33.796 1.00 38.27 122 ALA A C 1
ATOM 912 O O . ALA A 1 122 ? 51.509 52.828 33.949 1.00 38.72 122 ALA A O 1
ATOM 914 N N . VAL A 1 123 ? 49.722 52.375 32.732 1.00 39.12 123 VAL A N 1
ATOM 915 C CA . VAL A 1 123 ? 50.520 51.767 31.684 1.00 38.70 123 VAL A CA 1
ATOM 916 C C . VAL A 1 123 ? 51.460 52.788 31.009 1.00 39.40 123 VAL A C 1
ATOM 917 O O . VAL A 1 123 ? 52.636 52.482 30.811 1.00 39.43 123 VAL A O 1
ATOM 921 N N . VAL A 1 124 ? 50.964 53.982 30.694 1.00 39.47 124 VAL A N 1
ATOM 922 C CA . VAL A 1 124 ? 51.836 55.050 30.157 1.00 40.79 124 VAL A CA 1
ATOM 923 C C . VAL A 1 124 ? 53.015 55.399 31.113 1.00 41.14 124 VAL A C 1
ATOM 924 O O . VAL A 1 124 ? 54.139 55.575 30.664 1.00 40.76 124 VAL A O 1
ATOM 928 N N . ASP A 1 125 ? 52.741 55.428 32.422 1.00 41.49 125 ASP A N 1
ATOM 929 C CA . ASP A 1 125 ? 53.761 55.617 33.432 1.00 42.57 125 ASP A CA 1
ATOM 930 C C . ASP A 1 125 ? 54.875 54.572 33.332 1.00 41.95 125 ASP A C 1
ATOM 931 O O . ASP A 1 125 ? 56.037 54.913 33.370 1.00 41.95 125 ASP A O 1
ATOM 936 N N . LEU A 1 126 ? 54.499 53.302 33.211 1.00 41.91 126 LEU A N 1
ATOM 937 C CA . LEU A 1 126 ? 55.443 52.194 33.093 1.00 41.54 126 LEU A CA 1
ATOM 938 C C . LEU A 1 126 ? 56.190 52.210 31.775 1.00 41.58 126 LEU A C 1
ATOM 939 O O . LEU A 1 126 ? 57.346 51.857 31.740 1.00 41.33 126 LEU A O 1
ATOM 944 N N . VAL A 1 127 ? 55.511 52.623 30.701 1.00 41.99 127 VAL A N 1
ATOM 945 C CA . VAL A 1 127 ? 56.128 52.832 29.409 1.00 42.21 127 VAL A CA 1
ATOM 946 C C . VAL A 1 127 ? 57.305 53.848 29.517 1.00 43.55 127 VAL A C 1
ATOM 947 O O . VAL A 1 127 ? 58.422 53.579 29.051 1.00 43.90 127 VAL A O 1
ATOM 951 N N . GLU A 1 128 ? 57.040 54.982 30.157 1.00 44.66 128 GLU A N 1
ATOM 952 C CA . GLU A 1 128 ? 58.040 56.012 30.397 1.00 46.78 128 GLU A CA 1
ATOM 953 C C . GLU A 1 128 ? 59.132 55.551 31.371 1.00 46.18 128 GLU A C 1
ATOM 954 O O . GLU A 1 128 ? 60.307 55.686 31.073 1.00 46.07 128 GLU A O 1
ATOM 960 N N . LYS A 1 129 ? 58.748 54.984 32.504 1.00 45.95 129 LYS A N 1
ATOM 961 C CA . LYS A 1 129 ? 59.734 54.484 33.464 1.00 46.53 129 LYS A CA 1
ATOM 962 C C . LYS A 1 129 ? 60.781 53.494 32.893 1.00 46.20 129 LYS A C 1
ATOM 963 O O . LYS A 1 129 ? 61.925 53.481 33.343 1.00 46.31 129 LYS A O 1
ATOM 969 N N . PHE A 1 130 ? 60.378 52.680 31.920 1.00 45.73 130 PHE A N 1
ATOM 970 C CA . PHE A 1 130 ? 61.244 51.665 31.332 1.00 45.20 130 PHE A CA 1
ATOM 971 C C . PHE A 1 130 ? 61.731 51.995 29.935 1.00 44.98 130 PHE A C 1
ATOM 972 O O . PHE A 1 130 ? 62.327 51.159 29.281 1.00 45.84 130 PHE A O 1
ATOM 980 N N . GLY A 1 131 ? 61.473 53.216 29.486 1.00 44.22 131 GLY A N 1
ATOM 981 C CA . GLY A 1 131 ? 61.967 53.689 28.213 1.00 42.83 131 GLY A CA 1
ATOM 982 C C . GLY A 1 131 ? 61.496 52.870 27.022 1.00 42.44 131 GLY A C 1
ATOM 983 O O . GLY A 1 131 ? 62.226 52.740 26.045 1.00 42.55 131 GLY A O 1
ATOM 984 N N . VAL A 1 132 ? 60.270 52.343 27.095 1.00 41.53 132 VAL A N 1
ATOM 985 C CA . VAL A 1 132 ? 59.650 51.664 25.964 1.00 40.08 132 VAL A CA 1
ATOM 986 C C . VAL A 1 132 ? 59.694 52.551 24.730 1.00 40.71 132 VAL A C 1
ATOM 987 O O . VAL A 1 132 ? 59.262 53.695 24.764 1.00 40.96 132 VAL A O 1
ATOM 991 N N . GLU A 1 133 ? 60.189 52.013 23.627 1.00 41.11 133 GLU A N 1
ATOM 992 C CA . GLU A 1 133 ? 60.184 52.799 22.399 1.00 42.27 133 GLU A CA 1
ATOM 993 C C . GLU A 1 133 ? 59.019 52.575 21.434 1.00 41.16 133 GLU A C 1
ATOM 994 O O . GLU A 1 133 ? 58.754 53.448 20.593 1.00 40.93 133 GLU A O 1
ATOM 1000 N N . ASN A 1 134 ? 58.304 51.449 21.597 1.00 39.90 134 ASN A N 1
ATOM 1001 C CA . ASN A 1 134 ? 57.164 51.097 20.753 1.00 38.32 134 ASN A CA 1
ATOM 1002 C C . ASN A 1 134 ? 56.246 50.155 21.532 1.00 37.94 134 ASN A C 1
ATOM 1003 O O . ASN A 1 134 ? 56.702 49.299 22.272 1.00 36.62 134 ASN A O 1
ATOM 1008 N N . THR A 1 135 ? 54.942 50.350 21.381 1.00 37.54 135 THR A N 1
ATOM 1009 C CA . THR A 1 135 ? 53.951 49.511 22.039 1.00 36.99 135 THR A CA 1
ATOM 1010 C C . THR A 1 135 ? 53.101 48.905 20.923 1.00 37.32 135 THR A C 1
ATOM 1011 O O . THR A 1 135 ? 52.654 49.628 20.012 1.00 36.17 135 THR A O 1
ATOM 1015 N N . ILE A 1 136 ? 52.968 47.573 20.964 1.00 36.96 136 ILE A N 1
ATOM 1016 C CA . ILE A 1 136 ? 52.080 46.834 20.038 1.00 37.35 136 ILE A CA 1
ATOM 1017 C C . ILE A 1 136 ? 50.991 46.107 20.850 1.00 37.23 136 ILE A C 1
ATOM 1018 O O . ILE A 1 136 ? 51.309 45.297 21.726 1.00 37.72 136 ILE A O 1
ATOM 1023 N N . CYS A 1 137 ? 49.731 46.394 20.542 1.00 36.64 137 CYS A N 1
ATOM 1024 C CA . CYS A 1 137 ? 48.585 45.681 21.124 1.00 37.40 137 CYS A CA 1
ATOM 1025 C C . CYS A 1 137 ? 48.032 44.579 20.200 1.00 36.14 137 CYS A C 1
ATOM 1026 O O . CYS A 1 137 ? 47.941 44.766 18.987 1.00 36.11 137 CYS A O 1
ATOM 1029 N N . LEU A 1 138 ? 47.636 43.454 20.787 1.00 36.19 138 LEU A N 1
ATOM 1030 C CA . LEU A 1 138 ? 47.169 42.276 20.015 1.00 35.19 138 LEU A CA 1
ATOM 1031 C C . LEU A 1 138 ? 45.650 42.068 20.045 1.00 34.81 138 LEU A C 1
ATOM 1032 O O . LEU A 1 138 ? 44.998 42.187 21.119 1.00 33.22 138 LEU A O 1
ATOM 1037 N N . TYR A 1 139 ? 45.112 41.777 18.856 1.00 34.38 139 TYR A N 1
ATOM 1038 C CA . TYR A 1 139 ? 43.680 41.523 18.637 1.00 35.54 139 TYR A CA 1
ATOM 1039 C C . TYR A 1 139 ? 43.511 40.340 17.723 1.00 36.10 139 TYR A C 1
ATOM 1040 O O . TYR A 1 139 ? 44.273 40.213 16.753 1.00 36.18 139 TYR A O 1
ATOM 1049 N N . ALA A 1 140 ? 42.489 39.521 18.013 1.00 36.60 140 ALA A N 1
ATOM 1050 C CA . ALA A 1 140 ? 42.080 38.415 17.146 1.00 37.48 140 ALA A CA 1
ATOM 1051 C C . ALA A 1 140 ? 40.594 38.524 16.818 1.00 38.94 140 ALA A C 1
ATOM 1052 O O . ALA A 1 140 ? 39.740 38.432 17.706 1.00 39.18 140 ALA A O 1
ATOM 1054 N N . ALA A 1 141 ? 40.283 38.718 15.540 1.00 40.83 141 ALA A N 1
ATOM 1055 C CA . ALA A 1 141 ? 38.898 38.996 15.122 1.00 43.17 141 ALA A CA 1
ATOM 1056 C C . ALA A 1 141 ? 38.277 37.894 14.264 1.00 44.98 141 ALA A C 1
ATOM 1057 O O . ALA A 1 141 ? 38.944 37.362 13.360 1.00 45.19 141 ALA A O 1
ATOM 1059 N N . PRO A 1 142 ? 37.009 37.529 14.564 1.00 46.49 142 PRO A N 1
ATOM 1060 C CA . PRO A 1 142 ? 36.276 36.621 13.677 1.00 47.91 142 PRO A CA 1
ATOM 1061 C C . PRO A 1 142 ? 36.011 37.303 12.342 1.00 49.42 142 PRO A C 1
ATOM 1062 O O . PRO A 1 142 ? 35.471 38.399 12.322 1.00 49.28 142 PRO A O 1
ATOM 1066 N N . MET A 1 143 ? 36.423 36.666 11.244 1.00 50.50 143 MET A N 1
ATOM 1067 C CA . MET A 1 143 ? 36.284 37.254 9.922 1.00 52.32 143 MET A CA 1
ATOM 1068 C C . MET A 1 143 ? 35.783 36.230 8.876 1.00 53.62 143 MET A C 1
ATOM 1069 O O . MET A 1 143 ? 35.916 35.013 9.043 1.00 53.64 143 MET A O 1
ATOM 1074 N N . THR A 1 144 ? 35.223 36.740 7.785 1.00 54.84 144 THR A N 1
ATOM 1075 C CA . THR A 1 144 ? 34.760 35.899 6.696 1.00 56.26 144 THR A CA 1
ATOM 1076 C C . THR A 1 144 ? 35.962 35.514 5.846 1.00 57.04 144 THR A C 1
ATOM 1077 O O . THR A 1 144 ? 36.166 36.034 4.745 1.00 57.81 144 THR A O 1
ATOM 1081 N N . VAL A 1 145 ? 36.773 34.612 6.397 1.00 57.65 145 VAL A N 1
ATOM 1082 C CA . VAL A 1 145 ? 37.890 33.976 5.684 1.00 57.45 145 VAL A CA 1
ATOM 1083 C C . VAL A 1 145 ? 37.820 32.451 5.894 1.00 58.03 145 VAL A C 1
ATOM 1084 O O . VAL A 1 145 ? 37.324 31.995 6.940 1.00 57.62 145 VAL A O 1
ATOM 1088 N N . PRO A 1 146 ? 38.304 31.656 4.906 1.00 58.43 146 PRO A N 1
ATOM 1089 C CA . PRO A 1 146 ? 38.331 30.195 5.086 1.00 58.70 146 PRO A CA 1
ATOM 1090 C C . PRO A 1 146 ? 39.601 29.763 5.821 1.00 58.94 146 PRO A C 1
ATOM 1091 O O . PRO A 1 146 ? 40.600 30.494 5.803 1.00 59.00 146 PRO A O 1
ATOM 1095 N N . HIS A 1 147 ? 39.574 28.587 6.445 1.00 59.65 147 HIS A N 1
ATOM 1096 C CA . HIS A 1 147 ? 40.791 28.013 7.053 1.00 60.39 147 HIS A CA 1
ATOM 1097 C C . HIS A 1 147 ? 41.787 27.438 6.022 1.00 61.04 147 HIS A C 1
ATOM 1098 O O . HIS A 1 147 ? 42.870 26.933 6.380 1.00 61.01 147 HIS A O 1
ATOM 1105 N N . THR A 1 148 ? 41.412 27.507 4.748 1.00 61.07 148 THR A N 1
ATOM 1106 C CA . THR A 1 148 ? 42.189 26.908 3.675 1.00 61.30 148 THR A CA 1
ATOM 1107 C C . THR A 1 148 ? 43.150 27.926 3.063 1.00 61.28 148 THR A C 1
ATOM 1108 O O . THR A 1 148 ? 43.901 27.606 2.137 1.00 61.48 148 THR A O 1
ATOM 1112 N N . ARG A 1 149 ? 43.130 29.148 3.595 1.00 60.69 149 ARG A N 1
ATOM 1113 C CA . ARG A 1 149 ? 43.959 30.233 3.066 1.00 60.38 149 ARG A CA 1
ATOM 1114 C C . ARG A 1 149 ? 44.793 30.902 4.154 1.00 59.19 149 ARG A C 1
ATOM 1115 O O . ARG A 1 149 ? 44.438 30.810 5.328 1.00 58.74 149 ARG A O 1
ATOM 1123 N N . PRO A 1 150 ? 45.919 31.556 3.770 1.00 58.34 150 PRO A N 1
ATOM 1124 C CA . PRO A 1 150 ? 46.814 32.138 4.797 1.00 57.52 150 PRO A CA 1
ATOM 1125 C C . PRO A 1 150 ? 46.115 33.149 5.714 1.00 56.59 150 PRO A C 1
ATOM 1126 O O . PRO A 1 150 ? 45.266 33.924 5.272 1.00 56.80 150 PRO A O 1
ATOM 1130 N N . THR A 1 151 ? 46.446 33.074 6.999 1.00 55.56 151 THR A N 1
ATOM 1131 C CA . THR A 1 151 ? 45.956 33.992 8.014 1.00 53.75 151 THR A CA 1
ATOM 1132 C C . THR A 1 151 ? 46.618 35.354 7.791 1.00 53.29 151 THR A C 1
ATOM 1133 O O . THR A 1 151 ? 47.822 35.461 7.585 1.00 52.65 151 THR A O 1
ATOM 1137 N N . VAL A 1 152 ? 45.779 36.375 7.810 1.00 52.73 152 VAL A N 1
ATOM 1138 C CA . VAL A 1 152 ? 46.148 37.745 7.510 1.00 52.24 152 VAL A CA 1
ATOM 1139 C C . VAL A 1 152 ? 46.145 38.614 8.790 1.00 51.48 152 VAL A C 1
ATOM 1140 O O . VAL A 1 152 ? 45.341 38.399 9.705 1.00 50.83 152 VAL A O 1
ATOM 1144 N N . VAL A 1 153 ? 47.075 39.568 8.856 1.00 51.08 153 VAL A N 1
ATOM 1145 C CA . VAL A 1 153 ? 47.087 40.577 9.919 1.00 50.51 153 VAL A CA 1
ATOM 1146 C C . VAL A 1 153 ? 46.900 41.966 9.319 1.00 49.52 153 VAL A C 1
ATOM 1147 O O . VAL A 1 153 ? 47.504 42.296 8.316 1.00 49.19 153 VAL A O 1
ATOM 1151 N N . THR A 1 154 ? 46.030 42.761 9.928 1.00 48.73 154 THR A N 1
ATOM 1152 C CA . THR A 1 154 ? 45.980 44.180 9.645 1.00 47.97 154 THR A CA 1
ATOM 1153 C C . THR A 1 154 ? 46.605 44.966 10.813 1.00 47.03 154 THR A C 1
ATOM 1154 O O . THR A 1 154 ? 46.648 44.490 11.961 1.00 46.51 154 THR A O 1
ATOM 1158 N N . ALA A 1 155 ? 47.175 46.127 10.488 1.00 45.54 155 ALA A N 1
ATOM 1159 C CA . ALA A 1 155 ? 47.782 47.013 11.480 1.00 44.18 155 ALA A CA 1
ATOM 1160 C C . ALA A 1 155 ? 47.224 48.437 11.370 1.00 43.08 155 ALA A C 1
ATOM 1161 O O . ALA A 1 155 ? 46.999 48.934 10.282 1.00 43.54 155 ALA A O 1
ATOM 1163 N N . HIS A 1 156 ? 46.964 49.043 12.518 1.00 41.45 156 HIS A N 1
ATOM 1164 C CA . HIS A 1 156 ? 46.613 50.443 12.631 1.00 40.46 156 HIS A CA 1
ATOM 1165 C C . HIS A 1 156 ? 47.516 51.060 13.734 1.00 40.16 156 HIS A C 1
ATOM 1166 O O . HIS A 1 156 ? 47.989 50.338 14.640 1.00 38.48 156 HIS A O 1
ATOM 1173 N N . GLY A 1 157 ? 47.727 52.382 13.653 1.00 39.32 157 GLY A N 1
ATOM 1174 C CA . GLY A 1 157 ? 48.621 53.103 14.534 1.00 38.51 157 GLY A CA 1
ATOM 1175 C C . GLY A 1 157 ? 49.665 53.894 13.755 1.00 39.45 157 GLY A C 1
ATOM 1176 O O . GLY A 1 157 ? 49.546 54.117 12.541 1.00 39.16 157 GLY A O 1
ATOM 1177 N N . ASN A 1 158 ? 50.724 54.295 14.448 1.00 39.56 158 ASN A N 1
ATOM 1178 C CA . ASN A 1 158 ? 51.699 55.175 13.868 1.00 40.10 158 ASN A CA 1
ATOM 1179 C C . ASN A 1 158 ? 53.106 54.553 13.692 1.00 40.47 158 ASN A C 1
ATOM 1180 O O . ASN A 1 158 ? 54.049 55.266 13.351 1.00 41.16 158 ASN A O 1
ATOM 1185 N N . SER A 1 159 ? 53.245 53.256 13.985 1.00 40.87 159 SER A N 1
ATOM 1186 C CA . SER A 1 159 ? 54.522 52.513 13.838 1.00 40.91 159 SER A CA 1
ATOM 1187 C C . SER A 1 159 ? 54.281 51.285 12.979 1.00 40.86 159 SER A C 1
ATOM 1188 O O . SER A 1 159 ? 55.059 50.343 12.939 1.00 41.69 159 SER A O 1
ATOM 1191 N N . THR A 1 160 ? 53.194 51.361 12.253 1.00 41.58 160 THR A N 1
ATOM 1192 C CA . THR A 1 160 ? 52.707 50.349 11.342 1.00 43.39 160 THR A CA 1
ATOM 1193 C C . THR A 1 160 ? 53.731 49.799 10.313 1.00 44.27 160 THR A C 1
ATOM 1194 O O . THR A 1 160 ? 53.670 48.624 9.947 1.00 43.38 160 THR A O 1
ATOM 1198 N N . ASP A 1 161 ? 54.690 50.635 9.893 1.00 45.04 161 ASP A N 1
ATOM 1199 C CA . ASP A 1 161 ? 55.589 50.298 8.788 1.00 47.13 161 ASP A CA 1
ATOM 1200 C C . ASP A 1 161 ? 56.639 49.295 9.182 1.00 46.90 161 ASP A C 1
ATOM 1201 O O . ASP A 1 161 ? 57.268 48.669 8.307 1.00 47.04 161 ASP A O 1
ATOM 1206 N N . ARG A 1 162 ? 56.852 49.172 10.491 1.00 47.48 162 ARG A N 1
ATOM 1207 C CA . ARG A 1 162 ? 57.735 48.136 11.074 1.00 47.84 162 ARG A CA 1
ATOM 1208 C C . ARG A 1 162 ? 57.288 46.725 10.693 1.00 48.28 162 ARG A C 1
ATOM 1209 O O . ARG A 1 162 ? 58.074 45.766 10.696 1.00 48.46 162 ARG A O 1
ATOM 1217 N N . LEU A 1 163 ? 56.010 46.596 10.386 1.00 49.60 163 LEU A N 1
ATOM 1218 C CA . LEU A 1 163 ? 55.467 45.313 9.999 1.00 51.52 163 LEU A CA 1
ATOM 1219 C C . LEU A 1 163 ? 55.385 45.202 8.473 1.00 53.23 163 LEU A C 1
ATOM 1220 O O . LEU A 1 163 ? 54.474 45.746 7.853 1.00 52.61 163 LEU A O 1
ATOM 1225 N N . LYS A 1 164 ? 56.352 44.496 7.887 1.00 56.17 164 LYS A N 1
ATOM 1226 C CA . LYS A 1 164 ? 56.380 44.236 6.440 1.00 59.65 164 LYS A CA 1
ATOM 1227 C C . LYS A 1 164 ? 55.124 43.557 5.866 1.00 60.94 164 LYS A C 1
ATOM 1228 O O . LYS A 1 164 ? 54.490 44.065 4.920 1.00 61.07 164 LYS A O 1
ATOM 1234 N N . ASP A 1 165 ? 54.757 42.431 6.468 1.00 62.27 165 ASP A N 1
ATOM 1235 C CA . ASP A 1 165 ? 53.702 41.575 5.954 1.00 63.94 165 ASP A CA 1
ATOM 1236 C C . ASP A 1 165 ? 52.368 41.817 6.694 1.00 64.72 165 ASP A C 1
ATOM 1237 O O . ASP A 1 165 ? 52.124 41.290 7.793 1.00 64.54 165 ASP A O 1
ATOM 1242 N N . GLN A 1 166 ? 51.518 42.618 6.054 1.00 66.20 166 GLN A N 1
ATOM 1243 C CA . GLN A 1 166 ? 50.250 43.100 6.613 1.00 68.01 166 GLN A CA 1
ATOM 1244 C C . GLN A 1 166 ? 49.395 43.604 5.454 1.00 69.38 166 GLN A C 1
ATOM 1245 O O . GLN A 1 166 ? 49.920 44.228 4.535 1.00 69.33 166 GLN A O 1
ATOM 1251 N N . VAL A 1 167 ? 48.090 43.351 5.488 1.00 71.51 167 VAL A N 1
ATOM 1252 C CA . VAL A 1 167 ? 47.240 43.810 4.381 1.00 74.01 167 VAL A CA 1
ATOM 1253 C C . VAL A 1 167 ? 46.670 45.231 4.588 1.00 75.15 167 VAL A C 1
ATOM 1254 O O . VAL A 1 167 ? 46.264 45.886 3.629 1.00 75.67 167 VAL A O 1
ATOM 1258 N N . SER A 1 168 ? 46.663 45.710 5.827 1.00 76.58 168 SER A N 1
ATOM 1259 C CA . SER A 1 168 ? 46.553 47.150 6.067 1.00 78.17 168 SER A CA 1
ATOM 1260 C C . SER A 1 168 ? 47.554 47.928 5.149 1.00 79.66 168 SER A C 1
ATOM 1261 O O . SER A 1 168 ? 48.585 47.357 4.738 1.00 80.37 168 SER A O 1
ATOM 1264 N N . LEU A 1 169 ? 47.242 49.185 4.849 1.00 80.70 169 LEU A N 1
ATOM 1265 C CA . LEU A 1 169 ? 46.396 49.994 5.720 1.00 81.71 169 LEU A CA 1
ATOM 1266 C C . LEU A 1 169 ? 44.941 49.969 5.262 1.00 81.68 169 LEU A C 1
ATOM 1267 O O . LEU A 1 169 ? 44.559 49.155 4.422 1.00 81.40 169 LEU A O 1
ATOM 1272 N N . ASP A 1 170 ? 44.135 50.867 5.820 1.00 81.53 170 ASP A N 1
ATOM 1273 C CA . ASP A 1 170 ? 42.684 50.771 5.704 1.00 80.85 170 ASP A CA 1
ATOM 1274 C C . ASP A 1 170 ? 42.000 52.026 6.239 1.00 79.77 170 ASP A C 1
ATOM 1275 O O . ASP A 1 170 ? 42.647 53.051 6.457 1.00 79.98 170 ASP A O 1
ATOM 1280 N N . THR A 1 171 ? 40.690 51.939 6.447 1.00 78.17 171 THR A N 1
ATOM 1281 C CA . THR A 1 171 ? 39.835 53.120 6.459 1.00 75.77 171 THR A CA 1
ATOM 1282 C C . THR A 1 171 ? 38.511 52.840 7.164 1.00 73.97 171 THR A C 1
ATOM 1283 O O . THR A 1 171 ? 38.291 51.742 7.677 1.00 73.94 171 THR A O 1
ATOM 1287 N N . ARG A 1 172 ? 37.634 53.838 7.187 1.00 70.78 172 ARG A N 1
ATOM 1288 C CA . ARG A 1 172 ? 37.006 54.280 8.430 1.00 67.58 172 ARG A CA 1
ATOM 1289 C C . ARG A 1 172 ? 36.140 53.190 9.069 1.00 65.75 172 ARG A C 1
ATOM 1290 O O . ARG A 1 172 ? 35.234 52.668 8.432 1.00 65.44 172 ARG A O 1
ATOM 1298 N N . MET A 1 173 ? 36.406 52.858 10.330 1.00 62.86 173 MET A N 1
ATOM 1299 C CA . MET A 1 173 ? 35.538 51.925 11.046 1.00 61.05 173 MET A CA 1
ATOM 1300 C C . MET A 1 173 ? 35.279 52.266 12.528 1.00 57.96 173 MET A C 1
ATOM 1301 O O . MET A 1 173 ? 36.046 52.997 13.185 1.00 56.84 173 MET A O 1
ATOM 1306 N N . THR A 1 174 ? 34.170 51.725 13.017 1.00 54.60 174 THR A N 1
ATOM 1307 C CA . THR A 1 174 ? 33.660 51.973 14.351 1.00 52.50 174 THR A CA 1
ATOM 1308 C C . THR A 1 174 ? 33.634 50.621 15.030 1.00 50.19 174 THR A C 1
ATOM 1309 O O . THR A 1 174 ? 33.007 49.705 14.505 1.00 50.44 174 THR A O 1
ATOM 1313 N N . VAL A 1 175 ? 34.342 50.474 16.152 1.00 46.59 175 VAL A N 1
ATOM 1314 C CA . VAL A 1 175 ? 34.368 49.194 16.896 1.00 43.77 175 VAL A CA 1
ATOM 1315 C C . VAL A 1 175 ? 33.996 49.413 18.366 1.00 42.43 175 VAL A C 1
ATOM 1316 O O . VAL A 1 175 ? 34.208 50.508 18.882 1.00 42.09 175 VAL A O 1
ATOM 1320 N N . PRO A 1 176 ? 33.473 48.375 19.060 1.00 41.21 176 PRO A N 1
ATOM 1321 C CA . PRO A 1 176 ? 33.330 48.626 20.500 1.00 39.76 176 PRO A CA 1
ATOM 1322 C C . PRO A 1 176 ? 34.709 48.875 21.132 1.00 39.53 176 PRO A C 1
ATOM 1323 O O . PRO A 1 176 ? 35.747 48.318 20.686 1.00 39.04 176 PRO A O 1
ATOM 1327 N N . GLY A 1 177 ? 34.730 49.736 22.136 1.00 38.27 177 GLY A N 1
ATOM 1328 C CA . GLY A 1 177 ? 35.984 50.120 22.773 1.00 38.40 177 GLY A CA 1
ATOM 1329 C C . GLY A 1 177 ? 36.569 49.046 23.672 1.00 37.87 177 GLY A C 1
ATOM 1330 O O . GLY A 1 177 ? 35.863 48.135 24.105 1.00 37.49 177 GLY A O 1
ATOM 1331 N N . SER A 1 178 ? 37.883 49.141 23.905 1.00 37.27 178 SER A N 1
ATOM 1332 C CA . SER A 1 178 ? 38.576 48.227 24.781 1.00 36.40 178 SER A CA 1
ATOM 1333 C C . SER A 1 178 ? 39.584 49.008 25.589 1.00 36.67 178 SER A C 1
ATOM 1334 O O . SER A 1 178 ? 39.908 50.131 25.217 1.00 36.52 178 SER A O 1
ATOM 1337 N N . ALA A 1 179 ? 40.065 48.428 26.697 1.00 36.60 179 ALA A N 1
ATOM 1338 C CA . ALA A 1 179 ? 41.154 49.012 27.472 1.00 35.86 179 ALA A CA 1
ATOM 1339 C C . ALA A 1 179 ? 42.436 49.268 26.647 1.00 36.59 179 ALA A C 1
ATOM 1340 O O . ALA A 1 179 ? 43.079 50.312 26.812 1.00 37.38 179 ALA A O 1
ATOM 1342 N N . SER A 1 180 ? 42.808 48.344 25.758 1.00 36.12 180 SER A N 1
ATOM 1343 C CA . SER A 1 180 ? 43.967 48.544 24.882 1.00 37.09 180 SER A CA 1
ATOM 1344 C C . SER A 1 180 ? 43.748 49.656 23.843 1.00 37.62 180 SER A C 1
ATOM 1345 O O . SER A 1 180 ? 44.686 50.345 23.449 1.00 37.79 180 SER A O 1
ATOM 1348 N N . LEU A 1 181 ? 42.504 49.832 23.395 1.00 37.76 181 LEU A N 1
ATOM 1349 C CA . LEU A 1 181 ? 42.201 50.911 22.459 1.00 37.15 181 LEU A CA 1
ATOM 1350 C C . LEU A 1 181 ? 42.308 52.290 23.122 1.00 37.28 181 LEU A C 1
ATOM 1351 O O . LEU A 1 181 ? 42.850 53.243 22.518 1.00 36.17 181 LEU A O 1
ATOM 1356 N N . MET A 1 182 ? 41.806 52.396 24.358 1.00 37.29 182 MET A N 1
ATOM 1357 C CA . MET A 1 182 ? 42.001 53.616 25.159 1.00 36.77 182 MET A CA 1
ATOM 1358 C C . MET A 1 182 ? 43.491 53.912 25.319 1.00 37.31 182 MET A C 1
ATOM 1359 O O . MET A 1 182 ? 43.939 55.053 25.190 1.00 38.82 182 MET A O 1
ATOM 1364 N N . LEU A 1 183 ? 44.265 52.879 25.621 1.00 38.15 183 LEU A N 1
ATOM 1365 C CA . LEU A 1 183 ? 45.704 53.034 25.833 1.00 38.30 183 LEU A CA 1
ATOM 1366 C C . LEU A 1 183 ? 46.385 53.481 24.531 1.00 39.14 183 LEU A C 1
ATOM 1367 O O . LEU A 1 183 ? 47.204 54.387 24.566 1.00 39.80 183 LEU A O 1
ATOM 1372 N N . GLU A 1 184 ? 46.044 52.852 23.398 1.00 39.51 184 GLU A N 1
ATOM 1373 C CA . GLU A 1 184 ? 46.589 53.249 22.084 1.00 40.75 184 GLU A CA 1
ATOM 1374 C C . GLU A 1 184 ? 46.345 54.718 21.822 1.00 40.83 184 GLU A C 1
ATOM 1375 O O . GLU A 1 184 ? 47.246 55.441 21.414 1.00 41.33 184 GLU A O 1
ATOM 1381 N N . LYS A 1 185 ? 45.119 55.151 22.084 1.00 40.90 185 LYS A N 1
ATOM 1382 C CA . LYS A 1 185 ? 44.750 56.522 21.870 1.00 41.04 185 LYS A CA 1
ATOM 1383 C C . LYS A 1 185 ? 45.551 57.479 22.748 1.00 40.59 185 LYS A C 1
ATOM 1384 O O . LYS A 1 185 ? 45.991 58.519 22.270 1.00 40.79 185 LYS A O 1
ATOM 1390 N N . LEU A 1 186 ? 45.719 57.125 24.021 1.00 40.24 186 LEU A N 1
ATOM 1391 C CA . LEU A 1 186 ? 46.505 57.911 24.974 1.00 40.19 186 LEU A CA 1
ATOM 1392 C C . LEU A 1 186 ? 47.972 57.973 24.565 1.00 40.31 186 LEU A C 1
ATOM 1393 O O . LEU A 1 186 ? 48.585 59.044 24.608 1.00 39.64 186 LEU A O 1
ATOM 1398 N N . LEU A 1 187 ? 48.532 56.837 24.152 1.00 40.15 187 LEU A N 1
ATOM 1399 C CA . LEU A 1 187 ? 49.911 56.843 23.665 1.00 41.41 187 LEU A CA 1
ATOM 1400 C C . LEU A 1 187 ? 50.071 57.715 22.403 1.00 41.84 187 LEU A C 1
ATOM 1401 O O . LEU A 1 187 ? 51.087 58.446 22.225 1.00 41.94 187 LEU A O 1
ATOM 1406 N N . LYS A 1 188 ? 49.080 57.628 21.519 1.00 42.58 188 LYS A N 1
ATOM 1407 C CA . LYS A 1 188 ? 49.062 58.483 20.325 1.00 43.68 188 LYS A CA 1
ATOM 1408 C C . LYS A 1 188 ? 49.006 59.964 20.745 1.00 44.74 188 LYS A C 1
ATOM 1409 O O . LYS A 1 188 ? 49.802 60.775 20.271 1.00 44.58 188 LYS A O 1
ATOM 1415 N N . ASP A 1 189 ? 48.083 60.303 21.648 1.00 45.43 189 ASP A N 1
ATOM 1416 C CA . ASP A 1 189 ? 47.946 61.691 22.099 1.00 46.82 189 ASP A CA 1
ATOM 1417 C C . ASP A 1 189 ? 49.155 62.247 22.859 1.00 47.53 189 ASP A C 1
ATOM 1418 O O . ASP A 1 189 ? 49.294 63.465 22.947 1.00 48.80 189 ASP A O 1
ATOM 1423 N N . LYS A 1 190 ? 50.020 61.377 23.392 1.00 47.68 190 LYS A N 1
ATOM 1424 C CA . LYS A 1 190 ? 51.232 61.798 24.109 1.00 47.49 190 LYS A CA 1
ATOM 1425 C C . LYS A 1 190 ? 52.475 61.793 23.224 1.00 47.32 190 LYS A C 1
ATOM 1426 O O . LYS A 1 190 ? 53.593 61.982 23.705 1.00 48.10 190 LYS A O 1
ATOM 1432 N N . GLY A 1 191 ? 52.287 61.562 21.933 1.00 46.26 191 GLY A N 1
ATOM 1433 C CA . GLY A 1 191 ? 53.400 61.584 21.004 1.00 45.53 191 GLY A CA 1
ATOM 1434 C C . GLY A 1 191 ? 54.294 60.375 21.092 1.00 44.31 191 GLY A C 1
ATOM 1435 O O . GLY A 1 191 ? 55.510 60.492 20.924 1.00 44.28 191 GLY A O 1
ATOM 1436 N N . LYS A 1 192 ? 53.697 59.207 21.336 1.00 44.46 192 LYS A N 1
ATOM 1437 C CA . LYS A 1 192 ? 54.471 57.933 21.433 1.00 43.53 192 LYS A CA 1
ATOM 1438 C C . LYS A 1 192 ? 54.200 57.043 20.268 1.00 42.03 192 LYS A C 1
ATOM 1439 O O . LYS A 1 192 ? 53.203 57.233 19.550 1.00 41.17 192 LYS A O 1
ATOM 1445 N N . ASN A 1 193 ? 55.081 56.057 20.106 1.00 41.30 193 ASN A N 1
ATOM 1446 C CA . ASN A 1 193 ? 54.925 55.017 19.084 1.00 40.16 193 ASN A CA 1
ATOM 1447 C C . ASN A 1 193 ? 53.989 53.941 19.584 1.00 39.75 193 ASN A C 1
ATOM 1448 O O . ASN A 1 193 ? 54.217 53.354 20.671 1.00 39.08 193 ASN A O 1
ATOM 1453 N N . VAL A 1 194 ? 52.946 53.673 18.796 1.00 38.83 194 VAL A N 1
ATOM 1454 C CA . VAL A 1 194 ? 52.020 52.600 19.111 1.00 38.26 194 VAL A CA 1
ATOM 1455 C C . VAL A 1 194 ? 51.287 52.044 17.858 1.00 39.07 194 VAL A C 1
ATOM 1456 O O . VAL A 1 194 ? 50.843 52.807 16.994 1.00 39.66 194 VAL A O 1
ATOM 1460 N N . SER A 1 195 ? 51.175 50.716 17.780 1.00 38.79 195 SER A N 1
ATOM 1461 C CA . SER A 1 195 ? 50.340 50.021 16.787 1.00 38.07 195 SER A CA 1
ATOM 1462 C C . SER A 1 195 ? 49.428 48.947 17.448 1.00 37.49 195 SER A C 1
ATOM 1463 O O . SER A 1 195 ? 49.699 48.492 18.566 1.00 37.09 195 SER A O 1
ATOM 1466 N N . GLY A 1 196 ? 48.361 48.571 16.738 1.00 36.31 196 GLY A N 1
ATOM 1467 C CA . GLY A 1 196 ? 47.533 47.430 17.039 1.00 35.45 196 GLY A CA 1
ATOM 1468 C C . GLY A 1 196 ? 47.521 46.486 15.861 1.00 36.20 196 GLY A C 1
ATOM 1469 O O . GLY A 1 196 ? 47.322 46.921 14.717 1.00 36.11 196 GLY A O 1
ATOM 1470 N N . TYR A 1 197 ? 47.712 45.184 16.137 1.00 36.68 197 TYR A N 1
ATOM 1471 C CA . TYR A 1 197 ? 47.773 44.120 15.109 1.00 37.03 197 TYR A CA 1
ATOM 1472 C C . TYR A 1 197 ? 46.577 43.224 15.299 1.00 37.73 197 TYR A C 1
ATOM 1473 O O . TYR A 1 197 ? 46.373 42.693 16.410 1.00 38.57 197 TYR A O 1
ATOM 1482 N N . THR A 1 198 ? 45.796 43.039 14.237 1.00 37.48 198 THR A N 1
ATOM 1483 C CA . THR A 1 198 ? 44.570 42.274 14.333 1.00 38.02 198 THR A CA 1
ATOM 1484 C C . THR A 1 198 ? 44.707 41.122 13.359 1.00 39.31 198 THR A C 1
ATOM 1485 O O . THR A 1 198 ? 44.848 41.330 12.135 1.00 38.96 198 THR A O 1
ATOM 1489 N N . VAL A 1 199 ? 44.687 39.912 13.919 1.00 39.23 199 VAL A N 1
ATOM 1490 C CA . VAL A 1 199 ? 44.695 38.687 13.131 1.00 40.25 199 VAL A CA 1
ATOM 1491 C C . VAL A 1 199 ? 43.242 38.281 12.710 1.00 41.44 199 VAL A C 1
ATOM 1492 O O . VAL A 1 199 ? 42.258 38.411 13.492 1.00 40.18 199 VAL A O 1
ATOM 1496 N N . HIS A 1 200 ? 43.104 37.883 11.443 1.00 42.90 200 HIS A N 1
ATOM 1497 C CA . HIS A 1 200 ? 41.779 37.571 10.868 1.00 44.53 200 HIS A CA 1
ATOM 1498 C C . HIS A 1 200 ? 41.576 36.077 10.946 1.00 43.93 200 HIS A C 1
ATOM 1499 O O . HIS A 1 200 ? 42.292 35.335 10.288 1.00 43.82 200 HIS A O 1
ATOM 1506 N N . VAL A 1 201 ? 40.584 35.666 11.718 1.00 43.41 201 VAL A N 1
ATOM 1507 C CA . VAL A 1 201 ? 40.341 34.263 12.041 1.00 43.59 201 VAL A CA 1
ATOM 1508 C C . VAL A 1 201 ? 38.961 33.843 11.498 1.00 44.33 201 VAL A C 1
ATOM 1509 O O . VAL A 1 201 ? 37.972 34.517 11.781 1.00 43.64 201 VAL A O 1
ATOM 1513 N N . PRO A 1 202 ? 38.896 32.716 10.742 1.00 45.48 202 PRO A N 1
ATOM 1514 C CA . PRO A 1 202 ? 37.638 32.172 10.192 1.00 46.04 202 PRO A CA 1
ATOM 1515 C C . PRO A 1 202 ? 36.565 32.179 11.254 1.00 47.56 202 PRO A C 1
ATOM 1516 O O . PRO A 1 202 ? 36.734 31.536 12.296 1.00 48.09 202 PRO A O 1
ATOM 1520 N N . HIS A 1 203 ? 35.480 32.914 11.012 1.00 49.11 203 HIS A N 1
ATOM 1521 C CA . HIS A 1 203 ? 34.389 33.051 11.999 1.00 51.01 203 HIS A CA 1
ATOM 1522 C C . HIS A 1 203 ? 33.870 31.696 12.512 1.00 51.03 203 HIS A C 1
ATOM 1523 O O . HIS A 1 203 ? 33.557 31.563 13.702 1.00 51.53 203 HIS A O 1
ATOM 1530 N N . TYR A 1 204 ? 33.814 30.685 11.632 1.00 51.31 204 TYR A N 1
ATOM 1531 C CA . TYR A 1 204 ? 33.243 29.364 12.002 1.00 51.55 204 TYR A CA 1
ATOM 1532 C C . TYR A 1 204 ? 34.183 28.523 12.897 1.00 52.12 204 TYR A C 1
ATOM 1533 O O . TYR A 1 204 ? 33.775 27.529 13.497 1.00 51.85 204 TYR A O 1
ATOM 1542 N N . VAL A 1 205 ? 35.439 28.963 12.992 1.00 52.49 205 VAL A N 1
ATOM 1543 C CA . VAL A 1 205 ? 36.484 28.312 13.795 1.00 52.90 205 VAL A CA 1
ATOM 1544 C C . VAL A 1 205 ? 36.841 29.120 15.089 1.00 52.40 205 VAL A C 1
ATOM 1545 O O . VAL A 1 205 ? 37.573 28.634 15.959 1.00 53.26 205 VAL A O 1
ATOM 1549 N N . SER A 1 206 ? 36.311 30.340 15.199 1.00 51.17 206 SER A N 1
ATOM 1550 C CA . SER A 1 206 ? 36.724 31.345 16.207 1.00 50.42 206 SER A CA 1
ATOM 1551 C C . SER A 1 206 ? 36.576 31.019 17.699 1.00 49.86 206 SER A C 1
ATOM 1552 O O . SER A 1 206 ? 37.322 31.537 18.549 1.00 49.41 206 SER A O 1
ATOM 1555 N N . ALA A 1 207 ? 35.607 30.164 18.012 1.00 49.27 207 ALA A N 1
ATOM 1556 C CA . ALA A 1 207 ? 35.336 29.786 19.393 1.00 48.09 207 ALA A CA 1
ATOM 1557 C C . ALA A 1 207 ? 36.342 28.756 19.917 1.00 47.35 207 ALA A C 1
ATOM 1558 O O . ALA A 1 207 ? 36.407 28.500 21.125 1.00 47.35 207 ALA A O 1
ATOM 1560 N N . SER A 1 208 ? 37.146 28.197 19.012 1.00 47.05 208 SER A N 1
ATOM 1561 C CA . SER A 1 208 ? 38.154 27.178 19.345 1.00 47.28 208 SER A CA 1
ATOM 1562 C C . SER A 1 208 ? 39.581 27.667 19.043 1.00 46.43 208 SER A C 1
ATOM 1563 O O . SER A 1 208 ? 39.764 28.593 18.236 1.00 46.31 208 SER A O 1
ATOM 1566 N N . PRO A 1 209 ? 40.599 27.023 19.650 1.00 45.32 209 PRO A N 1
ATOM 1567 C CA . PRO A 1 209 ? 41.968 27.402 19.333 1.00 44.33 209 PRO A CA 1
ATOM 1568 C C . PRO A 1 209 ? 42.281 27.327 17.846 1.00 43.16 209 PRO A C 1
ATOM 1569 O O . PRO A 1 209 ? 41.991 26.322 17.193 1.00 43.95 209 PRO A O 1
ATOM 1573 N N . TYR A 1 210 ? 42.886 28.389 17.334 1.00 41.71 210 TYR A N 1
ATOM 1574 C CA . TYR A 1 210 ? 43.352 28.441 15.963 1.00 41.30 210 TYR A CA 1
ATOM 1575 C C . TYR A 1 210 ? 44.809 28.903 15.920 1.00 41.32 210 TYR A C 1
ATOM 1576 O O . TYR A 1 210 ? 45.103 30.100 15.741 1.00 41.14 210 TYR A O 1
ATOM 1585 N N . PRO A 1 211 ? 45.747 27.942 16.111 1.00 41.67 211 PRO A N 1
ATOM 1586 C CA . PRO A 1 211 ? 47.173 28.249 16.311 1.00 40.76 211 PRO A CA 1
ATOM 1587 C C . PRO A 1 211 ? 47.775 29.050 15.176 1.00 40.27 211 PRO A C 1
ATOM 1588 O O . PRO A 1 211 ? 48.712 29.809 15.401 1.00 41.19 211 PRO A O 1
ATOM 1592 N N . ALA A 1 212 ? 47.273 28.861 13.964 1.00 39.85 212 ALA A N 1
ATOM 1593 C CA . ALA A 1 212 ? 47.753 29.625 12.805 1.00 39.99 212 ALA A CA 1
ATOM 1594 C C . ALA A 1 212 ? 47.628 31.139 13.065 1.00 39.65 212 ALA A C 1
ATOM 1595 O O . ALA A 1 212 ? 48.459 31.906 12.597 1.00 40.49 212 ALA A O 1
ATOM 1597 N N . ALA A 1 213 ? 46.565 31.541 13.774 1.00 39.55 213 ALA A N 1
ATOM 1598 C CA . ALA A 1 213 ? 46.344 32.943 14.192 1.00 39.45 213 ALA A CA 1
ATOM 1599 C C . ALA A 1 213 ? 47.419 33.428 15.185 1.00 38.89 213 ALA A C 1
ATOM 1600 O O . ALA A 1 213 ? 48.061 34.481 14.957 1.00 39.51 213 ALA A O 1
ATOM 1602 N N . THR A 1 214 ? 47.640 32.632 16.239 1.00 38.77 214 THR A N 1
ATOM 1603 C CA . THR A 1 214 ? 48.721 32.846 17.210 1.00 38.37 214 THR A CA 1
ATOM 1604 C C . THR A 1 214 ? 50.065 33.002 16.525 1.00 38.44 214 THR A C 1
ATOM 1605 O O . THR A 1 214 ? 50.795 33.976 16.790 1.00 39.04 214 THR A O 1
ATOM 1609 N N . LEU A 1 215 ? 50.380 32.037 15.657 1.00 38.42 215 LEU A N 1
ATOM 1610 C CA . LEU A 1 215 ? 51.619 32.044 14.877 1.00 38.38 215 LEU A CA 1
ATOM 1611 C C . LEU A 1 215 ? 51.758 33.374 14.099 1.00 38.14 215 LEU A C 1
ATOM 1612 O O . LEU A 1 215 ? 52.759 34.083 14.230 1.00 38.53 215 LEU A O 1
ATOM 1617 N N . LYS A 1 216 ? 50.747 33.723 13.314 1.00 38.71 216 LYS A N 1
ATOM 1618 C CA . LYS A 1 216 ? 50.749 35.022 12.580 1.00 39.32 216 LYS A CA 1
ATOM 1619 C C . LYS A 1 216 ? 50.963 36.245 13.498 1.00 38.27 216 LYS A C 1
ATOM 1620 O O . LYS A 1 216 ? 51.738 37.136 13.191 1.00 37.82 216 LYS A O 1
ATOM 1626 N N . LEU A 1 217 ? 50.288 36.273 14.636 1.00 37.99 217 LEU A N 1
ATOM 1627 C CA . LEU A 1 217 ? 50.559 37.330 15.609 1.00 37.92 217 LEU A CA 1
ATOM 1628 C C . LEU A 1 217 ? 52.021 37.429 16.062 1.00 37.16 217 LEU A C 1
ATOM 1629 O O . LEU A 1 217 ? 52.626 38.523 16.031 1.00 36.80 217 LEU A O 1
ATOM 1634 N N . LEU A 1 218 ? 52.582 36.295 16.478 1.00 36.88 218 LEU A N 1
ATOM 1635 C CA . LEU A 1 218 ? 53.946 36.269 17.024 1.00 37.38 218 LEU A CA 1
ATOM 1636 C C . LEU A 1 218 ? 55.024 36.487 15.972 1.00 37.33 218 LEU A C 1
ATOM 1637 O O . LEU A 1 218 ? 56.077 37.076 16.281 1.00 36.69 218 LEU A O 1
ATOM 1642 N N . GLN A 1 219 ? 54.760 36.035 14.744 1.00 38.04 219 GLN A N 1
ATOM 1643 C CA . GLN A 1 219 ? 55.622 36.379 13.603 1.00 39.56 219 GLN A CA 1
ATOM 1644 C C . GLN A 1 219 ? 55.619 37.882 13.303 1.00 39.21 219 GLN A C 1
ATOM 1645 O O . GLN A 1 219 ? 56.653 38.459 12.968 1.00 38.24 219 GLN A O 1
ATOM 1651 N N . SER A 1 220 ? 54.448 38.497 13.385 1.00 39.08 220 SER A N 1
ATOM 1652 C CA . SER A 1 220 ? 54.337 39.936 13.195 1.00 40.47 220 SER A CA 1
ATOM 1653 C C . SER A 1 220 ? 55.198 40.708 14.203 1.00 41.20 220 SER A C 1
ATOM 1654 O O . SER A 1 220 ? 55.904 41.652 13.840 1.00 41.16 220 SER A O 1
ATOM 1657 N N . ILE A 1 221 ? 55.160 40.258 15.457 1.00 41.73 221 ILE A N 1
ATOM 1658 C CA . ILE A 1 221 ? 55.952 40.853 16.526 1.00 42.51 221 ILE A CA 1
ATOM 1659 C C . ILE A 1 221 ? 57.448 40.636 16.304 1.00 42.24 221 ILE A C 1
ATOM 1660 O O . ILE A 1 221 ? 58.258 41.575 16.479 1.00 41.44 221 ILE A O 1
ATOM 1665 N N . ALA A 1 222 ? 57.805 39.392 15.954 1.00 42.41 222 ALA A N 1
ATOM 1666 C CA . ALA A 1 222 ? 59.201 39.004 15.712 1.00 42.66 222 ALA A CA 1
ATOM 1667 C C . ALA A 1 222 ? 59.821 39.868 14.641 1.00 43.19 222 ALA A C 1
ATOM 1668 O O . ALA A 1 222 ? 60.924 40.352 14.817 1.00 44.00 222 ALA A O 1
ATOM 1670 N N . ASP A 1 223 ? 59.109 40.054 13.535 1.00 44.48 223 ASP A N 1
ATOM 1671 C CA . ASP A 1 223 ? 59.574 40.909 12.453 1.00 46.77 223 ASP A CA 1
ATOM 1672 C C . ASP A 1 223 ? 59.680 42.370 12.900 1.00 46.14 223 ASP A C 1
ATOM 1673 O O . ASP A 1 223 ? 60.728 42.999 12.715 1.00 46.11 223 ASP A O 1
ATOM 1678 N N . SER A 1 224 ? 58.623 42.903 13.510 1.00 45.24 224 SER A N 1
ATOM 1679 C CA . SER A 1 224 ? 58.610 44.330 13.789 1.00 44.51 224 SER A CA 1
ATOM 1680 C C . SER A 1 224 ? 59.350 44.792 15.063 1.00 44.72 224 SER A C 1
ATOM 1681 O O . SER A 1 224 ? 59.676 45.975 15.187 1.00 45.35 224 SER A O 1
ATOM 1684 N N . ALA A 1 225 ? 59.628 43.883 15.999 1.00 43.43 225 ALA A N 1
ATOM 1685 C CA . ALA A 1 225 ? 60.448 44.245 17.156 1.00 43.06 225 ALA A CA 1
ATOM 1686 C C . ALA A 1 225 ? 61.861 43.689 16.998 1.00 42.97 225 ALA A C 1
ATOM 1687 O O . ALA A 1 225 ? 62.725 43.909 17.846 1.00 42.61 225 ALA A O 1
ATOM 1689 N N . ASP A 1 226 ? 62.089 42.967 15.904 1.00 43.14 226 ASP A N 1
ATOM 1690 C CA . ASP A 1 226 ? 63.377 42.334 15.658 1.00 43.87 226 ASP A CA 1
ATOM 1691 C C . ASP A 1 226 ? 63.772 41.418 16.852 1.00 43.37 226 ASP A C 1
ATOM 1692 O O . ASP A 1 226 ? 64.805 41.605 17.517 1.00 42.36 226 ASP A O 1
ATOM 1697 N N . LEU A 1 227 ? 62.907 40.430 17.096 1.00 43.52 227 LEU A N 1
ATOM 1698 C CA . LEU A 1 227 ? 63.078 39.454 18.167 1.00 43.74 227 LEU A CA 1
ATOM 1699 C C . LEU A 1 227 ? 63.238 38.056 17.564 1.00 43.62 227 LEU A C 1
ATOM 1700 O O . LEU A 1 227 ? 62.659 37.742 16.543 1.00 43.37 227 LEU A O 1
ATOM 1705 N N . ASN A 1 228 ? 64.054 37.237 18.198 1.00 43.65 228 ASN A N 1
ATOM 1706 C CA . ASN A 1 228 ? 64.245 35.874 17.754 1.00 43.75 228 ASN A CA 1
ATOM 1707 C C . ASN A 1 228 ? 63.338 34.987 18.619 1.00 43.40 228 ASN A C 1
ATOM 1708 O O . ASN A 1 228 ? 63.702 34.597 19.732 1.00 43.27 228 ASN A O 1
ATOM 1713 N N . LEU A 1 229 ? 62.136 34.724 18.118 1.00 43.31 229 LEU A N 1
ATOM 1714 C CA . LEU A 1 229 ? 61.149 33.998 18.888 1.00 43.29 229 LEU A CA 1
ATOM 1715 C C . LEU A 1 229 ? 61.012 32.580 18.378 1.00 43.95 229 LEU A C 1
ATOM 1716 O O . LEU A 1 229 ? 61.021 32.352 17.158 1.00 43.83 229 LEU A O 1
ATOM 1721 N N . PRO A 1 230 ? 60.883 31.614 19.319 1.00 44.41 230 PRO A N 1
ATOM 1722 C CA . PRO A 1 230 ? 60.762 30.200 18.941 1.00 44.12 230 PRO A CA 1
ATOM 1723 C C . PRO A 1 230 ? 59.301 29.891 18.650 1.00 44.04 230 PRO A C 1
ATOM 1724 O O . PRO A 1 230 ? 58.446 29.944 19.565 1.00 44.52 230 PRO A O 1
ATOM 1728 N N . LEU A 1 231 ? 59.009 29.586 17.395 1.00 43.41 231 LEU A N 1
ATOM 1729 C CA . LEU A 1 231 ? 57.620 29.503 16.947 1.00 43.84 231 LEU A CA 1
ATOM 1730 C C . LEU A 1 231 ? 57.229 28.177 16.311 1.00 44.20 231 LEU A C 1
ATOM 1731 O O . LEU A 1 231 ? 56.063 28.000 15.924 1.00 43.70 231 LEU A O 1
ATOM 1736 N N . LEU A 1 232 ? 58.199 27.259 16.220 1.00 44.55 232 LEU A N 1
ATOM 1737 C CA . LEU A 1 232 ? 58.019 25.979 15.540 1.00 45.22 232 LEU A CA 1
ATOM 1738 C C . LEU A 1 232 ? 56.907 25.140 16.142 1.00 44.73 232 LEU A C 1
ATOM 1739 O O . LEU A 1 232 ? 56.167 24.504 15.411 1.00 45.78 232 LEU A O 1
ATOM 1744 N N . ALA A 1 233 ? 56.756 25.156 17.461 1.00 44.17 233 ALA A N 1
ATOM 1745 C CA . ALA A 1 233 ? 55.699 24.364 18.088 1.00 43.45 233 ALA A CA 1
ATOM 1746 C C . ALA A 1 233 ? 54.288 24.808 17.656 1.00 43.96 233 ALA A C 1
ATOM 1747 O O . ALA A 1 233 ? 53.332 24.026 17.703 1.00 44.38 233 ALA A O 1
ATOM 1749 N N . LEU A 1 234 ? 54.152 26.069 17.253 1.00 44.44 234 LEU A N 1
ATOM 1750 C CA . LEU A 1 234 ? 52.873 26.580 16.734 1.00 45.17 234 LEU A CA 1
ATOM 1751 C C . LEU A 1 234 ? 52.618 26.127 15.291 1.00 45.59 234 LEU A C 1
ATOM 1752 O O . LEU A 1 234 ? 51.457 25.938 14.909 1.00 44.57 234 LEU A O 1
ATOM 1757 N N . GLU A 1 235 ? 53.694 25.956 14.510 1.00 46.21 235 GLU A N 1
ATOM 1758 C CA . GLU A 1 235 ? 53.589 25.340 13.178 1.00 48.26 235 GLU A CA 1
ATOM 1759 C C . GLU A 1 235 ? 53.076 23.903 13.287 1.00 48.28 235 GLU A C 1
ATOM 1760 O O . GLU A 1 235 ? 52.207 23.470 12.517 1.00 47.82 235 GLU A O 1
ATOM 1766 N N . ARG A 1 236 ? 53.579 23.174 14.274 1.00 48.34 236 ARG A N 1
ATOM 1767 C CA . ARG A 1 236 ? 53.064 21.837 14.471 1.00 48.91 236 ARG A CA 1
ATOM 1768 C C . ARG A 1 236 ? 51.634 21.782 15.061 1.00 48.32 236 ARG A C 1
ATOM 1769 O O . ARG A 1 236 ? 50.808 21.004 14.588 1.00 48.78 236 ARG A O 1
ATOM 1777 N N . ASP A 1 237 ? 51.312 22.647 16.018 1.00 48.22 237 ASP A N 1
ATOM 1778 C CA . ASP A 1 237 ? 49.921 22.850 16.421 1.00 48.08 237 ASP A CA 1
ATOM 1779 C C . ASP A 1 237 ? 49.013 23.307 15.263 1.00 48.42 237 ASP A C 1
ATOM 1780 O O . ASP A 1 237 ? 47.849 22.928 15.202 1.00 47.76 237 ASP A O 1
ATOM 1785 N N . ALA A 1 238 ? 49.527 24.143 14.362 1.00 48.69 238 ALA A N 1
ATOM 1786 C CA . ALA A 1 238 ? 48.725 24.581 13.223 1.00 49.72 238 ALA A CA 1
ATOM 1787 C C . ALA A 1 238 ? 48.413 23.407 12.274 1.00 50.98 238 ALA A C 1
ATOM 1788 O O . ALA A 1 238 ? 47.311 23.316 11.739 1.00 51.00 238 ALA A O 1
ATOM 1790 N N . GLU A 1 239 ? 49.389 22.522 12.071 1.00 52.57 239 GLU A N 1
ATOM 1791 C CA . GLU A 1 239 ? 49.204 21.333 11.247 1.00 54.52 239 GLU A CA 1
ATOM 1792 C C . GLU A 1 239 ? 48.121 20.397 11.788 1.00 54.52 239 GLU A C 1
ATOM 1793 O O . GLU A 1 239 ? 47.234 19.968 11.037 1.00 53.93 239 GLU A O 1
ATOM 1799 N N . LYS A 1 240 ? 48.170 20.144 13.098 1.00 55.13 240 LYS A N 1
ATOM 1800 C CA . LYS A 1 240 ? 47.237 19.248 13.745 1.00 55.87 240 LYS A CA 1
ATOM 1801 C C . LYS A 1 240 ? 45.806 19.751 13.603 1.00 57.05 240 LYS A C 1
ATOM 1802 O O . LYS A 1 240 ? 44.889 18.979 13.301 1.00 57.17 240 LYS A O 1
ATOM 1808 N N . VAL A 1 241 ? 45.625 21.050 13.834 1.00 58.06 241 VAL A N 1
ATOM 1809 C CA . VAL A 1 241 ? 44.317 21.667 13.802 1.00 59.17 241 VAL A CA 1
ATOM 1810 C C . VAL A 1 241 ? 43.782 21.748 12.353 1.00 60.24 241 VAL A C 1
ATOM 1811 O O . VAL A 1 241 ? 42.574 21.629 12.127 1.00 60.50 241 VAL A O 1
ATOM 1815 N N . HIS A 1 242 ? 44.680 21.916 11.383 1.00 61.41 242 HIS A N 1
ATOM 1816 C CA . HIS A 1 242 ? 44.298 22.006 9.988 1.00 63.11 242 HIS A CA 1
ATOM 1817 C C . HIS A 1 242 ? 43.757 20.664 9.475 1.00 64.98 242 HIS A C 1
ATOM 1818 O O . HIS A 1 242 ? 42.689 20.622 8.846 1.00 65.19 242 HIS A O 1
ATOM 1825 N N . ARG A 1 243 ? 44.496 19.582 9.752 1.00 66.93 243 ARG A N 1
ATOM 1826 C CA . ARG A 1 243 ? 44.083 18.216 9.409 1.00 68.96 243 ARG A CA 1
ATOM 1827 C C . ARG A 1 243 ? 42.697 17.900 9.990 1.00 69.24 243 ARG A C 1
ATOM 1828 O O . ARG A 1 243 ? 41.807 17.465 9.271 1.00 69.39 243 ARG A O 1
ATOM 1836 N N . GLN A 1 244 ? 42.526 18.157 11.280 1.00 69.95 244 GLN A N 1
ATOM 1837 C CA . GLN A 1 244 ? 41.254 18.016 11.968 1.00 71.35 244 GLN A CA 1
ATOM 1838 C C . GLN A 1 244 ? 40.097 18.777 11.278 1.00 72.18 244 GLN A C 1
ATOM 1839 O O . GLN A 1 244 ? 38.942 18.341 11.296 1.00 72.02 244 GLN A O 1
ATOM 1845 N N . LEU A 1 245 ? 40.422 19.928 10.699 1.00 73.48 245 LEU A N 1
ATOM 1846 C CA . LEU A 1 245 ? 39.471 20.749 9.960 1.00 74.94 245 LEU A CA 1
ATOM 1847 C C . LEU A 1 245 ? 39.280 20.226 8.544 1.00 76.34 245 LEU A C 1
ATOM 1848 O O . LEU A 1 245 ? 38.177 20.294 8.002 1.00 76.20 245 LEU A O 1
ATOM 1853 N N . MET A 1 246 ? 40.354 19.723 7.936 1.00 78.14 246 MET A N 1
ATOM 1854 C CA . MET A 1 246 ? 40.242 19.103 6.620 1.00 80.20 246 MET A CA 1
ATOM 1855 C C . MET A 1 246 ? 39.357 17.855 6.647 1.00 81.41 246 MET A C 1
ATOM 1856 O O . MET A 1 246 ? 38.601 17.627 5.718 1.00 81.48 246 MET A O 1
ATOM 1861 N N . GLU A 1 247 ? 39.433 17.079 7.725 1.00 83.02 247 GLU A N 1
ATOM 1862 C CA . GLU A 1 247 ? 38.575 15.915 7.914 1.00 85.04 247 GLU A CA 1
ATOM 1863 C C . GLU A 1 247 ? 37.123 16.336 8.064 1.00 85.86 247 GLU A C 1
ATOM 1864 O O . GLU A 1 247 ? 36.239 15.807 7.390 1.00 86.55 247 GLU A O 1
ATOM 1870 N N . GLN A 1 248 ? 36.890 17.297 8.951 1.00 87.09 248 GLN A N 1
ATOM 1871 C CA . GLN A 1 248 ? 35.558 17.834 9.219 1.00 88.11 248 GLN A CA 1
ATOM 1872 C C . GLN A 1 248 ? 34.888 18.439 7.978 1.00 88.79 248 GLN A C 1
ATOM 1873 O O . GLN A 1 248 ? 33.664 18.568 7.937 1.00 88.72 248 GLN A O 1
ATOM 1879 N N . THR A 1 249 ? 35.698 18.796 6.978 1.00 90.01 249 THR A N 1
ATOM 1880 C CA . THR A 1 249 ? 35.221 19.449 5.753 1.00 91.21 249 THR A CA 1
ATOM 1881 C C . THR A 1 249 ? 34.763 18.452 4.672 1.00 91.96 249 THR A C 1
ATOM 1882 O O . THR A 1 249 ? 33.990 18.818 3.782 1.00 92.40 249 THR A O 1
ATOM 1886 N N . GLU A 1 250 ? 35.231 17.205 4.749 1.00 92.63 250 GLU A N 1
ATOM 1887 C CA . GLU A 1 250 ? 34.836 16.189 3.766 1.00 93.51 250 GLU A CA 1
ATOM 1888 C C . GLU A 1 250 ? 33.809 15.200 4.303 1.00 93.96 250 GLU A C 1
ATOM 1889 O O . GLU A 1 250 ? 33.164 14.482 3.529 1.00 94.01 250 GLU A O 1
ATOM 1895 N N . GLU A 1 251 ? 33.663 15.171 5.629 1.00 94.54 251 GLU A N 1
ATOM 1896 C CA . GLU A 1 251 ? 32.577 14.444 6.278 1.00 94.90 251 GLU A CA 1
ATOM 1897 C C . GLU A 1 251 ? 31.251 15.197 6.073 1.00 95.25 251 GLU A C 1
ATOM 1898 O O . GLU A 1 251 ? 30.185 14.584 6.006 1.00 95.35 251 GLU A O 1
ATOM 1900 N N . SER A 1 252 ? 31.333 16.521 5.943 1.00 95.67 252 SER A N 1
ATOM 1901 C CA . SER A 1 252 ? 30.157 17.371 5.735 1.00 96.16 252 SER A CA 1
ATOM 1902 C C . SER A 1 252 ? 30.217 18.177 4.422 1.00 96.58 252 SER A C 1
ATOM 1903 O O . SER A 1 252 ? 31.194 18.878 4.138 1.00 96.35 252 SER A O 1
ATOM 1906 N N . SER A 1 253 ? 29.146 18.070 3.638 1.00 97.37 253 SER A N 1
ATOM 1907 C CA . SER A 1 253 ? 29.071 18.660 2.294 1.00 97.79 253 SER A CA 1
ATOM 1908 C C . SER A 1 253 ? 28.518 20.092 2.303 1.00 97.92 253 SER A C 1
ATOM 1909 O O . SER A 1 253 ? 28.770 20.874 1.376 1.00 97.72 253 SER A O 1
ATOM 1912 N N . GLU A 1 254 ? 27.764 20.428 3.346 1.00 98.17 254 GLU A N 1
ATOM 1913 C CA . GLU A 1 254 ? 27.341 21.806 3.548 1.00 98.81 254 GLU A CA 1
ATOM 1914 C C . GLU A 1 254 ? 28.565 22.662 3.920 1.00 98.71 254 GLU A C 1
ATOM 1915 O O . GLU A 1 254 ? 28.744 23.771 3.386 1.00 98.82 254 GLU A O 1
ATOM 1921 N N . ILE A 1 255 ? 29.411 22.125 4.810 1.00 98.37 255 ILE A N 1
ATOM 1922 C CA . ILE A 1 255 ? 30.670 22.771 5.220 1.00 97.68 255 ILE A CA 1
ATOM 1923 C C . ILE A 1 255 ? 31.558 23.096 4.016 1.00 97.35 255 ILE A C 1
ATOM 1924 O O . ILE A 1 255 ? 32.173 24.164 3.965 1.00 97.08 255 ILE A O 1
ATOM 1929 N N . GLN A 1 256 ? 31.591 22.186 3.045 1.00 97.04 256 GLN A N 1
ATOM 1930 C CA . GLN A 1 256 ? 32.393 22.363 1.841 1.00 96.90 256 GLN A CA 1
ATOM 1931 C C . GLN A 1 256 ? 31.937 23.540 0.972 1.00 96.63 256 GLN A C 1
ATOM 1932 O O . GLN A 1 256 ? 32.778 24.223 0.385 1.00 96.78 256 GLN A O 1
ATOM 1938 N N . ARG A 1 257 ? 30.623 23.771 0.885 1.00 96.27 257 ARG A N 1
ATOM 1939 C CA . ARG A 1 257 ? 30.095 24.888 0.089 1.00 95.89 257 ARG A CA 1
ATOM 1940 C C . ARG A 1 257 ? 30.449 26.213 0.737 1.00 95.05 257 ARG A C 1
ATOM 1941 O O . ARG A 1 257 ? 30.894 27.143 0.053 1.00 95.10 257 ARG A O 1
ATOM 1949 N N . VAL A 1 258 ? 30.236 26.278 2.054 1.00 94.05 258 VAL A N 1
ATOM 1950 C CA . VAL A 1 258 ? 30.562 27.448 2.881 1.00 93.02 258 VAL A CA 1
ATOM 1951 C C . VAL A 1 258 ? 32.050 27.808 2.765 1.00 92.28 258 VAL A C 1
ATOM 1952 O O . VAL A 1 258 ? 32.398 28.984 2.601 1.00 92.01 258 VAL A O 1
ATOM 1956 N N . VAL A 1 259 ? 32.910 26.789 2.825 1.00 91.41 259 VAL A N 1
ATOM 1957 C CA . VAL A 1 259 ? 34.357 26.959 2.662 1.00 90.51 259 VAL A CA 1
ATOM 1958 C C . VAL A 1 259 ? 34.721 27.353 1.230 1.00 90.44 259 VAL A C 1
ATOM 1959 O O . VAL A 1 259 ? 35.553 28.249 1.024 1.00 90.50 259 VAL A O 1
ATOM 1963 N N . GLY A 1 260 ? 34.102 26.678 0.254 1.00 90.05 260 GLY A N 1
ATOM 1964 C CA . GLY A 1 260 ? 34.334 26.937 -1.173 1.00 89.37 260 GLY A CA 1
ATOM 1965 C C . GLY A 1 260 ? 33.957 28.349 -1.596 1.00 88.96 260 GLY A C 1
ATOM 1966 O O . GLY A 1 260 ? 34.668 28.964 -2.392 1.00 88.60 260 GLY A O 1
ATOM 1967 N N . ALA A 1 261 ? 32.844 28.854 -1.054 1.00 88.78 261 ALA A N 1
ATOM 1968 C CA . ALA A 1 261 ? 32.408 30.239 -1.264 1.00 88.87 261 ALA A CA 1
ATOM 1969 C C . ALA A 1 261 ? 33.428 31.236 -0.723 1.00 89.11 261 ALA A C 1
ATOM 1970 O O . ALA A 1 261 ? 33.884 32.123 -1.460 1.00 89.27 261 ALA A O 1
ATOM 1972 N N . LEU A 1 262 ? 33.785 31.078 0.557 1.00 89.08 262 LEU A N 1
ATOM 1973 C CA . LEU A 1 262 ? 34.795 31.917 1.212 1.00 89.20 262 LEU A CA 1
ATOM 1974 C C . LEU A 1 262 ? 36.137 31.899 0.485 1.00 89.48 262 LEU A C 1
ATOM 1975 O O . LEU A 1 262 ? 36.813 32.925 0.409 1.00 89.23 262 LEU A O 1
ATOM 1980 N N . GLU A 1 263 ? 36.511 30.726 -0.029 1.00 90.04 263 GLU A N 1
ATOM 1981 C CA . GLU A 1 263 ? 37.748 30.543 -0.777 1.00 90.81 263 GLU A CA 1
ATOM 1982 C C . GLU A 1 263 ? 37.815 31.472 -1.978 1.00 91.56 263 GLU A C 1
ATOM 1983 O O . GLU A 1 263 ? 38.857 32.074 -2.246 1.00 91.61 263 GLU A O 1
ATOM 1989 N N . GLN A 1 264 ? 36.705 31.587 -2.702 1.00 92.60 264 GLN A N 1
ATOM 1990 C CA . GLN A 1 264 ? 36.671 32.458 -3.873 1.00 93.64 264 GLN A CA 1
ATOM 1991 C C . GLN A 1 264 ? 36.565 33.923 -3.488 1.00 94.05 264 GLN A C 1
ATOM 1992 O O . GLN A 1 264 ? 37.270 34.757 -4.055 1.00 94.00 264 GLN A O 1
ATOM 1998 N N . GLN A 1 265 ? 35.715 34.228 -2.507 1.00 94.85 265 GLN A N 1
ATOM 1999 C CA . GLN A 1 265 ? 35.655 35.578 -1.925 1.00 95.72 265 GLN A CA 1
ATOM 2000 C C . GLN A 1 265 ? 37.063 36.086 -1.563 1.00 95.96 265 GLN A C 1
ATOM 2001 O O . GLN A 1 265 ? 37.445 37.196 -1.940 1.00 95.91 265 GLN A O 1
ATOM 2007 N N . TYR A 1 266 ? 37.823 35.243 -0.859 1.00 96.50 266 TYR A N 1
ATOM 2008 C CA . TYR A 1 266 ? 39.224 35.491 -0.513 1.00 97.17 266 TYR A CA 1
ATOM 2009 C C . TYR A 1 266 ? 40.110 35.694 -1.755 1.00 98.32 266 TYR A C 1
ATOM 2010 O O . TYR A 1 266 ? 40.599 36.797 -1.986 1.00 98.16 266 TYR A O 1
ATOM 2019 N N . ASP A 1 267 ? 40.295 34.630 -2.544 1.00 99.98 267 ASP A N 1
ATOM 2020 C CA . ASP A 1 267 ? 41.201 34.614 -3.707 1.00 101.62 267 ASP A CA 1
ATOM 2021 C C . ASP A 1 267 ? 40.918 35.713 -4.736 1.00 102.79 267 ASP A C 1
ATOM 2022 O O . ASP A 1 267 ? 41.845 36.255 -5.351 1.00 102.76 267 ASP A O 1
ATOM 2027 N N . SER A 1 268 ? 39.635 36.016 -4.924 1.00 104.40 268 SER A N 1
ATOM 2028 C CA . SER A 1 268 ? 39.208 37.153 -5.727 1.00 106.08 268 SER A CA 1
ATOM 2029 C C . SER A 1 268 ? 39.859 38.433 -5.182 1.00 107.40 268 SER A C 1
ATOM 2030 O O . SER A 1 268 ? 40.843 38.915 -5.751 1.00 107.52 268 SER A O 1
ATOM 2033 N N . GLU A 1 269 ? 39.345 38.933 -4.056 1.00 109.17 269 GLU A N 1
ATOM 2034 C CA . GLU A 1 269 ? 39.832 40.171 -3.407 1.00 110.74 269 GLU A CA 1
ATOM 2035 C C . GLU A 1 269 ? 41.329 40.183 -3.064 1.00 111.67 269 GLU A C 1
ATOM 2036 O O . GLU A 1 269 ? 41.911 41.250 -2.839 1.00 111.66 269 GLU A O 1
ATOM 2042 N N . LEU A 1 270 ? 41.932 38.994 -3.023 1.00 113.03 270 LEU A N 1
ATOM 2043 C CA . LEU A 1 270 ? 43.382 38.825 -2.881 1.00 114.34 270 LEU A CA 1
ATOM 2044 C C . LEU A 1 270 ? 44.110 39.416 -4.087 1.00 115.21 270 LEU A C 1
ATOM 2045 O O . LEU A 1 270 ? 45.132 40.091 -3.930 1.00 115.47 270 LEU A O 1
ATOM 2050 N N . GLU A 1 271 ? 43.571 39.147 -5.280 1.00 116.25 271 GLU A N 1
ATOM 2051 C CA . GLU A 1 271 ? 44.074 39.703 -6.537 1.00 117.08 271 GLU A CA 1
ATOM 2052 C C . GLU A 1 271 ? 43.344 41.008 -6.860 1.00 117.73 271 GLU A C 1
ATOM 2053 O O . GLU A 1 271 ? 43.965 42.077 -6.940 1.00 117.65 271 GLU A O 1
ATOM 2059 N N . ARG A 1 272 ? 42.024 40.896 -7.029 1.00 118.60 272 ARG A N 1
ATOM 2060 C CA . ARG A 1 272 ? 41.125 42.005 -7.378 1.00 119.52 272 ARG A CA 1
ATOM 2061 C C . ARG A 1 272 ? 41.483 43.343 -6.716 1.00 120.08 272 ARG A C 1
ATOM 2062 O O . ARG A 1 272 ? 41.495 44.377 -7.387 1.00 120.27 272 ARG A O 1
ATOM 2070 N N . TYR A 1 273 ? 41.777 43.319 -5.415 1.00 120.77 273 TYR A N 1
ATOM 2071 C CA . TYR A 1 273 ? 42.161 44.534 -4.683 1.00 121.43 273 TYR A CA 1
ATOM 2072 C C . TYR A 1 273 ? 43.570 44.438 -4.069 1.00 121.58 273 TYR A C 1
ATOM 2073 O O . TYR A 1 273 ? 43.733 44.070 -2.901 1.00 121.62 273 TYR A O 1
ATOM 2082 N N . ARG A 1 274 ? 44.578 44.781 -4.872 1.00 121.75 274 ARG A N 1
ATOM 2083 C CA . ARG A 1 274 ? 45.978 44.724 -4.448 1.00 121.91 274 ARG A CA 1
ATOM 2084 C C . ARG A 1 274 ? 46.887 45.602 -5.324 1.00 121.88 274 ARG A C 1
ATOM 2085 O O . ARG A 1 274 ? 46.496 46.055 -6.403 1.00 121.65 274 ARG A O 1
ATOM 2093 N N . MET B 1 8 ? 35.128 48.381 53.952 1.00 44.64 8 MET B N 1
ATOM 2094 C CA . MET B 1 8 ? 34.337 47.224 53.437 1.00 45.36 8 MET B CA 1
ATOM 2095 C C . MET B 1 8 ? 32.994 47.024 54.183 1.00 45.49 8 MET B C 1
ATOM 2096 O O . MET B 1 8 ? 32.020 46.615 53.584 1.00 45.83 8 MET B O 1
ATOM 2101 N N . TYR B 1 9 ? 32.942 47.343 55.472 1.00 46.28 9 TYR B N 1
ATOM 2102 C CA . TYR B 1 9 ? 31.718 47.206 56.259 1.00 46.35 9 TYR B CA 1
ATOM 2103 C C . TYR B 1 9 ? 31.718 48.206 57.415 1.00 46.89 9 TYR B C 1
ATOM 2104 O O . TYR B 1 9 ? 32.746 48.774 57.743 1.00 46.34 9 TYR B O 1
ATOM 2113 N N . GLU B 1 10 ? 30.561 48.345 58.048 1.00 47.16 10 GLU B N 1
ATOM 2114 C CA . GLU B 1 10 ? 30.372 49.158 59.221 1.00 48.74 10 GLU B CA 1
ATOM 2115 C C . GLU B 1 10 ? 29.870 48.252 60.364 1.00 47.61 10 GLU B C 1
ATOM 2116 O O . GLU B 1 10 ? 28.954 47.458 60.181 1.00 48.07 10 GLU B O 1
ATOM 2122 N N . LEU B 1 11 ? 30.467 48.359 61.539 1.00 46.99 11 LEU B N 1
ATOM 2123 C CA . LEU B 1 11 ? 29.917 47.642 62.694 1.00 46.52 11 LEU B CA 1
ATOM 2124 C C . LEU B 1 11 ? 28.710 48.341 63.241 1.00 46.30 11 LEU B C 1
ATOM 2125 O O . LEU B 1 11 ? 28.663 49.554 63.365 1.00 45.99 11 LEU B O 1
ATOM 2130 N N . GLU B 1 12 ? 27.699 47.565 63.550 1.00 47.20 12 GLU B N 1
ATOM 2131 C CA . GLU B 1 12 ? 26.492 48.139 64.106 1.00 48.49 12 GLU B CA 1
ATOM 2132 C C . GLU B 1 12 ? 26.740 48.688 65.539 1.00 48.99 12 GLU B C 1
ATOM 2133 O O . GLU B 1 12 ? 27.507 48.121 66.344 1.00 47.83 12 GLU B O 1
ATOM 2139 N N . TYR B 1 13 ? 26.129 49.827 65.816 1.00 50.06 13 TYR B N 1
ATOM 2140 C CA . TYR B 1 13 ? 26.264 50.479 67.108 1.00 51.35 13 TYR B CA 1
ATOM 2141 C C . TYR B 1 13 ? 24.868 50.776 67.654 1.00 51.17 13 TYR B C 1
ATOM 2142 O O . TYR B 1 13 ? 24.039 51.306 66.918 1.00 50.50 13 TYR B O 1
ATOM 2151 N N . PRO B 1 14 ? 24.581 50.392 68.925 1.00 51.26 14 PRO B N 1
ATOM 2152 C CA . PRO B 1 14 ? 25.504 49.699 69.846 1.00 50.96 14 PRO B CA 1
ATOM 2153 C C . PRO B 1 14 ? 25.635 48.226 69.465 1.00 50.43 14 PRO B C 1
ATOM 2154 O O . PRO B 1 14 ? 24.670 47.614 68.992 1.00 49.26 14 PRO B O 1
ATOM 2158 N N . SER B 1 15 ? 26.821 47.667 69.649 1.00 50.18 15 SER B N 1
ATOM 2159 C CA . SER B 1 15 ? 27.060 46.328 69.143 1.00 51.10 15 SER B CA 1
ATOM 2160 C C . SER B 1 15 ? 26.221 45.282 69.907 1.00 51.99 15 SER B C 1
ATOM 2161 O O . SER B 1 15 ? 25.985 45.442 71.103 1.00 53.06 15 SER B O 1
ATOM 2164 N N . PRO B 1 16 ? 25.727 44.234 69.217 1.00 52.74 16 PRO B N 1
ATOM 2165 C CA . PRO B 1 16 ? 25.055 43.179 69.976 1.00 53.58 16 PRO B CA 1
ATOM 2166 C C . PRO B 1 16 ? 26.052 42.292 70.729 1.00 54.77 16 PRO B C 1
ATOM 2167 O O . PRO B 1 16 ? 27.154 42.019 70.237 1.00 53.83 16 PRO B O 1
ATOM 2171 N N . GLU B 1 17 ? 25.647 41.856 71.917 1.00 56.91 17 GLU B N 1
ATOM 2172 C CA . GLU B 1 17 ? 26.483 41.023 72.770 1.00 59.08 17 GLU B CA 1
ATOM 2173 C C . GLU B 1 17 ? 26.148 39.591 72.390 1.00 60.75 17 GLU B C 1
ATOM 2174 O O . GLU B 1 17 ? 25.068 39.101 72.729 1.00 61.00 17 GLU B O 1
ATOM 2180 N N . VAL B 1 18 ? 27.093 38.952 71.688 1.00 63.05 18 VAL B N 1
ATOM 2181 C CA . VAL B 1 18 ? 26.931 37.638 71.029 1.00 65.32 18 VAL B CA 1
ATOM 2182 C C . VAL B 1 18 ? 27.235 36.413 71.920 1.00 67.55 18 VAL B C 1
ATOM 2183 O O . VAL B 1 18 ? 27.368 35.295 71.404 1.00 68.10 18 VAL B O 1
ATOM 2187 N N . SER B 1 19 ? 27.348 36.598 73.234 1.00 69.46 19 SER B N 1
ATOM 2188 C CA . SER B 1 19 ? 27.591 35.448 74.116 1.00 71.62 19 SER B CA 1
ATOM 2189 C C . SER B 1 19 ? 26.285 34.608 74.267 1.00 73.37 19 SER B C 1
ATOM 2190 O O . SER B 1 19 ? 25.173 35.138 74.044 1.00 73.57 19 SER B O 1
ATOM 2193 N N . GLY B 1 20 ? 26.400 33.321 74.632 1.00 74.77 20 GLY B N 1
ATOM 2194 C CA . GLY B 1 20 ? 27.674 32.691 74.995 1.00 76.08 20 GLY B CA 1
ATOM 2195 C C . GLY B 1 20 ? 27.695 32.254 76.465 1.00 77.23 20 GLY B C 1
ATOM 2196 O O . GLY B 1 20 ? 28.232 32.952 77.346 1.00 76.67 20 GLY B O 1
ATOM 2197 N N . GLN B 1 21 ? 27.068 31.097 76.720 1.00 78.07 21 GLN B N 1
ATOM 2198 C CA . GLN B 1 21 ? 27.234 30.332 77.966 1.00 78.32 21 GLN B CA 1
ATOM 2199 C C . GLN B 1 21 ? 26.477 28.988 77.957 1.00 78.15 21 GLN B C 1
ATOM 2200 O O . GLN B 1 21 ? 26.041 28.546 79.021 1.00 78.85 21 GLN B O 1
ATOM 2206 N N . THR B 1 22 ? 26.342 28.270 76.832 1.00 77.73 22 THR B N 1
ATOM 2207 C CA . THR B 1 22 ? 27.123 28.308 75.561 1.00 76.67 22 THR B CA 1
ATOM 2208 C C . THR B 1 22 ? 28.595 28.753 75.602 1.00 75.80 22 THR B C 1
ATOM 2209 O O . THR B 1 22 ? 28.954 29.803 75.038 1.00 75.93 22 THR B O 1
ATOM 2213 N N . ALA B 1 23 ? 29.432 27.947 76.261 1.00 74.40 23 ALA B N 1
ATOM 2214 C CA . ALA B 1 23 ? 30.893 28.132 76.216 1.00 72.94 23 ALA B CA 1
ATOM 2215 C C . ALA B 1 23 ? 31.466 27.725 74.838 1.00 71.78 23 ALA B C 1
ATOM 2216 O O . ALA B 1 23 ? 30.970 26.774 74.206 1.00 71.80 23 ALA B O 1
ATOM 2218 N N . GLY B 1 24 ? 32.503 28.439 74.386 1.00 69.68 24 GLY B N 1
ATOM 2219 C CA . GLY B 1 24 ? 33.098 28.214 73.067 1.00 67.34 24 GLY B CA 1
ATOM 2220 C C . GLY B 1 24 ? 32.554 29.173 72.013 1.00 65.78 24 GLY B C 1
ATOM 2221 O O . GLY B 1 24 ? 31.553 29.871 72.242 1.00 65.98 24 GLY B O 1
ATOM 2222 N N . GLY B 1 25 ? 33.206 29.203 70.852 1.00 63.63 25 GLY B N 1
ATOM 2223 C CA . GLY B 1 25 ? 32.878 30.169 69.810 1.00 60.77 25 GLY B CA 1
ATOM 2224 C C . GLY B 1 25 ? 31.768 29.719 68.873 1.00 58.71 25 GLY B C 1
ATOM 2225 O O . GLY B 1 25 ? 31.630 28.524 68.593 1.00 58.22 25 GLY B O 1
ATOM 2226 N N . PRO B 1 26 ? 30.992 30.684 68.339 1.00 57.02 26 PRO B N 1
ATOM 2227 C CA . PRO B 1 26 ? 29.936 30.330 67.382 1.00 54.97 26 PRO B CA 1
ATOM 2228 C C . PRO B 1 26 ? 30.487 29.814 66.040 1.00 52.79 26 PRO B C 1
ATOM 2229 O O . PRO B 1 26 ? 31.662 29.979 65.719 1.00 51.07 26 PRO B O 1
ATOM 2233 N N . THR B 1 27 ? 29.639 29.128 65.295 1.00 51.45 27 THR B N 1
ATOM 2234 C CA . THR B 1 27 ? 29.970 28.858 63.913 1.00 50.15 27 THR B CA 1
ATOM 2235 C C . THR B 1 27 ? 29.317 29.939 63.013 1.00 48.11 27 THR B C 1
ATOM 2236 O O . THR B 1 27 ? 28.255 30.522 63.342 1.00 46.72 27 THR B O 1
ATOM 2240 N N . LEU B 1 28 ? 30.004 30.237 61.912 1.00 45.90 28 LEU B N 1
ATOM 2241 C CA . LEU B 1 28 ? 29.485 31.173 60.939 1.00 43.07 28 LEU B CA 1
ATOM 2242 C C . LEU B 1 28 ? 28.904 30.404 59.757 1.00 42.39 28 LEU B C 1
ATOM 2243 O O . LEU B 1 28 ? 29.550 29.519 59.210 1.00 41.70 28 LEU B O 1
ATOM 2248 N N . ILE B 1 29 ? 27.695 30.791 59.364 1.00 41.53 29 ILE B N 1
ATOM 2249 C CA . ILE B 1 29 ? 27.045 30.328 58.138 1.00 40.91 29 ILE B CA 1
ATOM 2250 C C . ILE B 1 29 ? 27.137 31.404 57.063 1.00 40.68 29 ILE B C 1
ATOM 2251 O O . ILE B 1 29 ? 26.783 32.555 57.295 1.00 41.58 29 ILE B O 1
ATOM 2256 N N . VAL B 1 30 ? 27.643 31.022 55.900 1.00 39.88 30 VAL B N 1
ATOM 2257 C CA . VAL B 1 30 ? 27.794 31.914 54.808 1.00 39.72 30 VAL B CA 1
ATOM 2258 C C . VAL B 1 30 ? 26.775 31.466 53.741 1.00 40.55 30 VAL B C 1
ATOM 2259 O O . VAL B 1 30 ? 26.894 30.379 53.154 1.00 40.25 30 VAL B O 1
ATOM 2263 N N . ALA B 1 31 ? 25.766 32.323 53.531 1.00 40.11 31 ALA B N 1
ATOM 2264 C CA . ALA B 1 31 ? 24.705 32.117 52.540 1.00 39.88 31 ALA B CA 1
ATOM 2265 C C . ALA B 1 31 ? 24.658 33.284 51.524 1.00 40.22 31 ALA B C 1
ATOM 2266 O O . ALA B 1 31 ? 23.861 34.224 51.702 1.00 40.48 31 ALA B O 1
ATOM 2268 N N . LEU B 1 32 ? 25.471 33.209 50.464 1.00 39.65 32 LEU B N 1
ATOM 2269 C CA . LEU B 1 32 ? 25.561 34.309 49.461 1.00 39.70 32 LEU B CA 1
ATOM 2270 C C . LEU B 1 32 ? 24.813 33.963 48.204 1.00 39.20 32 LEU B C 1
ATOM 2271 O O . LEU B 1 32 ? 25.092 32.937 47.581 1.00 38.67 32 LEU B O 1
ATOM 2276 N N . GLN B 1 33 ? 23.884 34.835 47.829 1.00 39.01 33 GLN B N 1
ATOM 2277 C CA . GLN B 1 33 ? 23.034 34.619 46.677 1.00 40.73 33 GLN B CA 1
ATOM 2278 C C . GLN B 1 33 ? 23.763 35.174 45.425 1.00 39.85 33 GLN B C 1
ATOM 2279 O O . GLN B 1 33 ? 24.429 36.206 45.486 1.00 39.75 33 GLN B O 1
ATOM 2285 N N . GLY B 1 34 ? 23.710 34.444 44.317 1.00 39.92 34 GLY B N 1
ATOM 2286 C CA . GLY B 1 34 ? 24.295 34.915 43.071 1.00 39.95 34 GLY B CA 1
ATOM 2287 C C . GLY B 1 34 ? 25.246 33.957 42.382 1.00 39.89 34 GLY B C 1
ATOM 2288 O O . GLY B 1 34 ? 25.659 34.183 41.230 1.00 40.53 34 GLY B O 1
ATOM 2289 N N . TYR B 1 35 ? 25.571 32.870 43.065 1.00 39.45 35 TYR B N 1
ATOM 2290 C CA . TYR B 1 35 ? 26.521 31.901 42.545 1.00 39.31 35 TYR B CA 1
ATOM 2291 C C . TYR B 1 35 ? 25.911 30.524 42.304 1.00 39.93 35 TYR B C 1
ATOM 2292 O O . TYR B 1 35 ? 25.835 30.070 41.152 1.00 41.17 35 TYR B O 1
ATOM 2301 N N . ALA B 1 36 ? 25.503 29.844 43.382 1.00 39.65 36 ALA B N 1
ATOM 2302 C CA . ALA B 1 36 ? 24.960 28.484 43.280 1.00 38.73 36 ALA B CA 1
ATOM 2303 C C . ALA B 1 36 ? 23.559 28.452 43.894 1.00 38.70 36 ALA B C 1
ATOM 2304 O O . ALA B 1 36 ? 23.375 28.163 45.097 1.00 39.32 36 ALA B O 1
ATOM 2306 N N . ASP B 1 37 ? 22.573 28.771 43.076 1.00 38.56 37 ASP B N 1
ATOM 2307 C CA . ASP B 1 37 ? 21.221 29.026 43.596 1.00 39.49 37 ASP B CA 1
ATOM 2308 C C . ASP B 1 37 ? 20.116 28.069 43.100 1.00 38.77 37 ASP B C 1
ATOM 2309 O O . ASP B 1 37 ? 18.934 28.463 43.078 1.00 37.72 37 ASP B O 1
ATOM 2314 N N . ALA B 1 38 ? 20.509 26.848 42.714 1.00 38.40 38 ALA B N 1
ATOM 2315 C CA . ALA B 1 38 ? 19.546 25.824 42.272 1.00 40.00 38 ALA B CA 1
ATOM 2316 C C . ALA B 1 38 ? 18.422 25.632 43.306 1.00 40.10 38 ALA B C 1
ATOM 2317 O O . ALA B 1 38 ? 18.690 25.487 44.495 1.00 40.27 38 ALA B O 1
ATOM 2319 N N . GLY B 1 39 ? 17.178 25.700 42.847 1.00 40.61 39 GLY B N 1
ATOM 2320 C CA . GLY B 1 39 ? 16.018 25.566 43.731 1.00 41.48 39 GLY B CA 1
ATOM 2321 C C . GLY B 1 39 ? 15.861 26.720 44.716 1.00 42.34 39 GLY B C 1
ATOM 2322 O O . GLY B 1 39 ? 14.999 26.654 45.638 1.00 41.84 39 GLY B O 1
ATOM 2323 N N . HIS B 1 40 ? 16.702 27.759 44.538 1.00 42.23 40 HIS B N 1
ATOM 2324 C CA . HIS B 1 40 ? 16.671 28.981 45.359 1.00 42.64 40 HIS B CA 1
ATOM 2325 C C . HIS B 1 40 ? 17.037 28.667 46.792 1.00 42.12 40 HIS B C 1
ATOM 2326 O O . HIS B 1 40 ? 16.619 29.374 47.711 1.00 42.01 40 HIS B O 1
ATOM 2333 N N . ALA B 1 41 ? 17.827 27.613 46.968 1.00 41.36 41 ALA B N 1
ATOM 2334 C CA . ALA B 1 41 ? 17.976 26.987 48.273 1.00 41.30 41 ALA B CA 1
ATOM 2335 C C . ALA B 1 41 ? 18.911 27.709 49.246 1.00 41.08 41 ALA B C 1
ATOM 2336 O O . ALA B 1 41 ? 18.770 27.572 50.476 1.00 41.23 41 ALA B O 1
ATOM 2338 N N . VAL B 1 42 ? 19.846 28.487 48.713 1.00 41.53 42 VAL B N 1
ATOM 2339 C CA . VAL B 1 42 ? 20.755 29.288 49.562 1.00 41.56 42 VAL B CA 1
ATOM 2340 C C . VAL B 1 42 ? 19.999 30.487 50.167 1.00 42.03 42 VAL B C 1
ATOM 2341 O O . VAL B 1 42 ? 19.984 30.678 51.386 1.00 42.31 42 VAL B O 1
ATOM 2345 N N . GLU B 1 43 ? 19.346 31.270 49.310 1.00 42.45 43 GLU B N 1
ATOM 2346 C CA . GLU B 1 43 ? 18.614 32.430 49.754 1.00 42.69 43 GLU B CA 1
ATOM 2347 C C . GLU B 1 43 ? 17.427 31.989 50.637 1.00 42.38 43 GLU B C 1
ATOM 2348 O O . GLU B 1 43 ? 17.093 32.674 51.613 1.00 41.78 43 GLU B O 1
ATOM 2354 N N . SER B 1 44 ? 16.805 30.848 50.323 1.00 41.87 44 SER B N 1
ATOM 2355 C CA . SER B 1 44 ? 15.697 30.357 51.160 1.00 42.65 44 SER B CA 1
ATOM 2356 C C . SER B 1 44 ? 16.125 29.951 52.566 1.00 41.74 44 SER B C 1
ATOM 2357 O O . SER B 1 44 ? 15.407 30.185 53.518 1.00 41.47 44 SER B O 1
ATOM 2360 N N . SER B 1 45 ? 17.295 29.352 52.676 1.00 42.25 45 SER B N 1
ATOM 2361 C CA . SER B 1 45 ? 17.836 28.971 53.955 1.00 43.27 45 SER B CA 1
ATOM 2362 C C . SER B 1 45 ? 17.995 30.178 54.863 1.0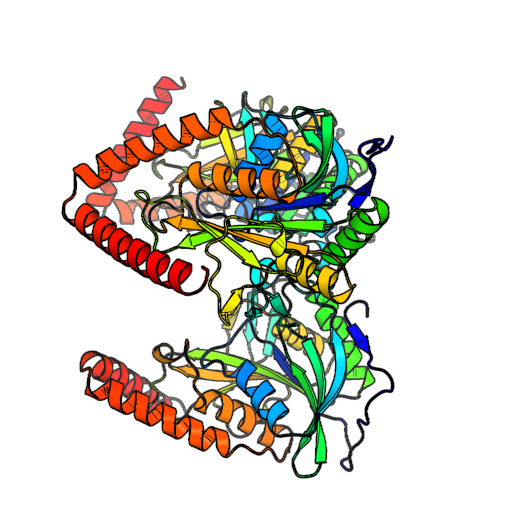0 44.21 45 SER B C 1
ATOM 2363 O O . SER B 1 45 ? 17.517 30.174 55.998 1.00 45.54 45 SER B O 1
ATOM 2366 N N . SER B 1 46 ? 18.657 31.219 54.364 1.00 44.67 46 SER B N 1
ATOM 2367 C CA . SER B 1 46 ? 18.916 32.390 55.188 1.00 44.77 46 SER B CA 1
ATOM 2368 C C . SER B 1 46 ? 17.629 33.162 55.461 1.00 44.38 46 SER B C 1
ATOM 2369 O O . SER B 1 46 ? 17.381 33.600 56.584 1.00 43.70 46 SER B O 1
ATOM 2372 N N . SER B 1 47 ? 16.789 33.302 54.455 1.00 44.47 47 SER B N 1
ATOM 2373 C CA . SER B 1 47 ? 15.566 34.030 54.692 1.00 45.70 47 SER B CA 1
ATOM 2374 C C . SER B 1 47 ? 14.582 33.255 55.602 1.00 45.90 47 SER B C 1
ATOM 2375 O O . SER B 1 47 ? 13.863 33.856 56.377 1.00 46.35 47 SER B O 1
ATOM 2378 N N . HIS B 1 48 ? 14.621 31.932 55.574 1.00 46.26 48 HIS B N 1
ATOM 2379 C CA . HIS B 1 48 ? 13.825 31.141 56.502 1.00 47.36 48 HIS B CA 1
ATOM 2380 C C . HIS B 1 48 ? 14.228 31.351 57.986 1.00 47.61 48 HIS B C 1
ATOM 2381 O O . HIS B 1 48 ? 13.357 31.536 58.862 1.00 46.80 48 HIS B O 1
ATOM 2388 N N . LEU B 1 49 ? 15.534 31.308 58.238 1.00 47.49 49 LEU B N 1
ATOM 2389 C CA . LEU B 1 49 ? 16.104 31.521 59.556 1.00 47.86 49 LEU B CA 1
ATOM 2390 C C . LEU B 1 49 ? 15.793 32.920 60.032 1.00 49.02 49 LEU B C 1
ATOM 2391 O O . LEU B 1 49 ? 15.449 33.130 61.192 1.00 48.71 49 LEU B O 1
ATOM 2396 N N . MET B 1 50 ? 15.876 33.885 59.119 1.00 50.38 50 MET B N 1
ATOM 2397 C CA . MET B 1 50 ? 15.598 35.264 59.473 1.00 51.69 50 MET B CA 1
ATOM 2398 C C . MET B 1 50 ? 14.144 35.508 59.895 1.00 51.48 50 MET B C 1
ATOM 2399 O O . MET B 1 50 ? 13.901 36.209 60.868 1.00 50.95 50 MET B O 1
ATOM 2404 N N . ASP B 1 51 ? 13.197 34.906 59.175 1.00 51.88 51 ASP B N 1
ATOM 2405 C CA . ASP B 1 51 ? 11.785 35.041 59.464 1.00 52.61 51 ASP B CA 1
ATOM 2406 C C . ASP B 1 51 ? 11.392 34.290 60.726 1.00 52.26 51 ASP B C 1
ATOM 2407 O O . ASP B 1 51 ? 10.485 34.715 61.441 1.00 51.76 51 ASP B O 1
ATOM 2412 N N . ALA B 1 52 ? 12.080 33.184 60.986 1.00 51.83 52 ALA B N 1
ATOM 2413 C CA . ALA B 1 52 ? 11.660 32.232 61.997 1.00 52.29 52 ALA B CA 1
ATOM 2414 C C . ALA B 1 52 ? 12.330 32.424 63.356 1.00 52.67 52 ALA B C 1
ATOM 2415 O O . ALA B 1 52 ? 11.746 32.074 64.377 1.00 53.36 52 ALA B O 1
ATOM 2417 N N . LEU B 1 53 ? 13.548 32.962 63.368 1.00 52.64 53 LEU B N 1
ATOM 2418 C CA . LEU B 1 53 ? 14.349 33.063 64.593 1.00 51.76 53 LEU B CA 1
ATOM 2419 C C . LEU B 1 53 ? 14.676 34.503 64.959 1.00 51.83 53 LEU B C 1
ATOM 2420 O O . LEU B 1 53 ? 14.666 35.394 64.074 1.00 51.90 53 LEU B O 1
ATOM 2425 N N . ASP B 1 54 ? 14.959 34.756 66.243 1.00 51.44 54 ASP B N 1
ATOM 2426 C CA . ASP B 1 54 ? 15.457 36.094 66.631 1.00 51.77 54 ASP B CA 1
ATOM 2427 C C . ASP B 1 54 ? 16.880 36.301 66.096 1.00 50.96 54 ASP B C 1
ATOM 2428 O O . ASP B 1 54 ? 17.736 35.399 66.166 1.00 50.07 54 ASP B O 1
ATOM 2433 N N . HIS B 1 55 ? 17.110 37.491 65.543 1.00 50.60 55 HIS B N 1
ATOM 2434 C CA . HIS B 1 55 ? 18.403 37.865 64.955 1.00 50.52 55 HIS B CA 1
ATOM 2435 C C . HIS B 1 55 ? 18.699 39.346 65.236 1.00 50.48 55 HIS B C 1
ATOM 2436 O O . HIS B 1 55 ? 17.785 40.149 65.357 1.00 50.56 55 HIS B O 1
ATOM 2443 N N . ARG B 1 56 ? 19.976 39.686 65.378 1.00 50.46 56 ARG B N 1
ATOM 2444 C CA . ARG B 1 56 ? 20.398 41.074 65.571 1.00 50.24 56 ARG B CA 1
ATOM 2445 C C . ARG B 1 56 ? 21.530 41.331 64.581 1.00 48.37 56 ARG B C 1
ATOM 2446 O O . ARG B 1 56 ? 22.460 40.507 64.463 1.00 46.49 56 ARG B O 1
ATOM 2454 N N . LEU B 1 57 ? 21.436 42.465 63.872 1.00 47.12 57 LEU B N 1
ATOM 2455 C CA . LEU B 1 57 ? 22.486 42.915 62.928 1.00 45.69 57 LEU B CA 1
ATOM 2456 C C . LEU B 1 57 ? 23.816 43.287 63.630 1.00 45.34 57 LEU B C 1
ATOM 2457 O O . LEU B 1 57 ? 23.829 44.092 64.558 1.00 45.42 57 LEU B O 1
ATOM 2462 N N . ILE B 1 58 ? 24.914 42.693 63.184 1.00 44.58 58 ILE B N 1
ATOM 2463 C CA . ILE B 1 58 ? 26.240 42.983 63.723 1.00 44.04 58 ILE B CA 1
ATOM 2464 C C . ILE B 1 58 ? 27.049 43.949 62.836 1.00 44.74 58 ILE B C 1
ATOM 2465 O O . ILE B 1 58 ? 27.649 44.921 63.333 1.00 44.62 58 ILE B O 1
ATOM 2470 N N . ALA B 1 59 ? 27.088 43.655 61.530 1.00 44.56 59 ALA B N 1
ATOM 2471 C CA . ALA B 1 59 ? 27.853 44.442 60.562 1.00 44.70 59 ALA B CA 1
ATOM 2472 C C . ALA B 1 59 ? 27.114 44.500 59.236 1.00 44.71 59 ALA B C 1
ATOM 2473 O O . ALA B 1 59 ? 26.446 43.531 58.855 1.00 45.35 59 ALA B O 1
ATOM 2475 N N . SER B 1 60 ? 27.220 45.642 58.556 1.00 43.35 60 SER B N 1
ATOM 2476 C CA . SER B 1 60 ? 26.684 45.810 57.223 1.00 42.91 60 SER B CA 1
ATOM 2477 C C . SER B 1 60 ? 27.799 46.140 56.269 1.00 41.75 60 SER B C 1
ATOM 2478 O O . SER B 1 60 ? 28.572 47.064 56.480 1.00 41.19 60 SER B O 1
ATOM 2481 N N . PHE B 1 61 ? 27.877 45.369 55.207 1.00 40.48 61 PHE B N 1
ATOM 2482 C CA . PHE B 1 61 ? 28.792 45.676 54.139 1.00 38.98 61 PHE B CA 1
ATOM 2483 C C . PHE B 1 61 ? 28.291 46.838 53.257 1.00 38.66 61 PHE B C 1
ATOM 2484 O O . PHE B 1 61 ? 27.060 47.067 53.094 1.00 37.21 61 PHE B O 1
ATOM 2492 N N . ASN B 1 62 ? 29.263 47.587 52.742 1.00 38.00 62 ASN B N 1
ATOM 2493 C CA . ASN B 1 62 ? 29.011 48.698 51.832 1.00 38.78 62 ASN B CA 1
ATOM 2494 C C . ASN B 1 62 ? 28.863 48.203 50.413 1.00 38.20 62 ASN B C 1
ATOM 2495 O O . ASN B 1 62 ? 29.842 47.792 49.782 1.00 38.86 62 ASN B O 1
ATOM 2500 N N . ASN B 1 63 ? 27.638 48.247 49.916 1.00 37.87 63 ASN B N 1
ATOM 2501 C CA . ASN B 1 63 ? 27.319 47.890 48.524 1.00 37.85 63 ASN B CA 1
ATOM 2502 C C . ASN B 1 63 ? 27.991 48.765 47.434 1.00 37.13 63 ASN B C 1
ATOM 2503 O O . ASN B 1 63 ? 28.203 48.319 46.319 1.00 37.49 63 ASN B O 1
ATOM 2508 N N . ASP B 1 64 ? 28.353 49.993 47.761 1.00 36.98 64 ASP B N 1
ATOM 2509 C CA . ASP B 1 64 ? 29.085 50.840 46.806 1.00 37.38 64 ASP B CA 1
ATOM 2510 C C . ASP B 1 64 ? 30.481 50.281 46.506 1.00 37.33 64 ASP B C 1
ATOM 2511 O O . ASP B 1 64 ? 31.002 50.473 45.397 1.00 36.76 64 ASP B O 1
ATOM 2516 N N . GLU B 1 65 ? 31.055 49.557 47.477 1.00 36.54 65 GLU B N 1
ATOM 2517 C CA . GLU B 1 65 ? 32.350 48.920 47.262 1.00 36.97 65 GLU B CA 1
ATOM 2518 C C . GLU B 1 65 ? 32.218 47.570 46.556 1.00 36.53 65 GLU B C 1
ATOM 2519 O O . GLU B 1 65 ? 33.168 47.133 45.943 1.00 37.33 65 GLU B O 1
ATOM 2525 N N . LEU B 1 66 ? 31.033 46.947 46.617 1.00 35.88 66 LEU B N 1
ATOM 2526 C CA . LEU B 1 66 ? 30.883 45.506 46.428 1.00 35.67 66 LEU B CA 1
ATOM 2527 C C . LEU B 1 66 ? 30.007 45.072 45.269 1.00 36.12 66 LEU B C 1
ATOM 2528 O O . LEU B 1 66 ? 30.246 44.013 44.702 1.00 36.17 66 LEU B O 1
ATOM 2533 N N . ILE B 1 67 ? 29.067 45.931 44.860 1.00 36.48 67 ILE B N 1
ATOM 2534 C CA . ILE B 1 67 ? 27.990 45.561 43.925 1.00 36.63 67 ILE B CA 1
ATOM 2535 C C . ILE B 1 67 ? 28.058 46.339 42.583 1.00 37.28 67 ILE B C 1
ATOM 2536 O O . ILE B 1 67 ? 28.276 47.572 42.555 1.00 36.92 67 ILE B O 1
ATOM 2541 N N . ASP B 1 68 ? 27.851 45.604 41.490 1.00 37.27 68 ASP B N 1
ATOM 2542 C CA . ASP B 1 68 ? 27.547 46.187 40.182 1.00 36.79 68 ASP B CA 1
ATOM 2543 C C . ASP B 1 68 ? 26.040 46.332 40.134 1.00 35.68 68 ASP B C 1
ATOM 2544 O O . ASP B 1 68 ? 25.325 45.383 39.890 1.00 34.27 68 ASP B O 1
ATOM 2549 N N . TYR B 1 69 ? 25.540 47.544 40.329 1.00 36.99 69 TYR B N 1
ATOM 2550 C CA . TYR B 1 69 ? 24.095 47.698 40.527 1.00 36.87 69 TYR B CA 1
ATOM 2551 C C . TYR B 1 69 ? 23.318 47.520 39.231 1.00 37.59 69 TYR B C 1
ATOM 2552 O O . TYR B 1 69 ? 22.120 47.189 39.275 1.00 38.99 69 TYR B O 1
ATOM 2561 N N . ARG B 1 70 ? 23.970 47.763 38.095 1.00 36.68 70 ARG B N 1
ATOM 2562 C CA . ARG B 1 70 ? 23.319 47.519 36.812 1.00 36.54 70 ARG B CA 1
ATOM 2563 C C . ARG B 1 70 ? 23.173 46.024 36.506 1.00 37.17 70 ARG B C 1
ATOM 2564 O O . ARG B 1 70 ? 22.218 45.617 35.813 1.00 36.79 70 ARG B O 1
ATOM 2572 N N . SER B 1 71 ? 24.071 45.195 37.039 1.00 38.14 71 SER B N 1
ATOM 2573 C CA . SER B 1 71 ? 23.797 43.728 37.035 1.00 38.58 71 SER B CA 1
ATOM 2574 C C . SER B 1 71 ? 22.692 43.293 38.005 1.00 38.25 71 SER B C 1
ATOM 2575 O O . SER B 1 71 ? 21.936 42.412 37.667 1.00 38.28 71 SER B O 1
ATOM 2578 N N . ARG B 1 72 ? 22.620 43.867 39.209 1.00 38.46 72 ARG B N 1
ATOM 2579 C CA . ARG B 1 72 ? 21.635 43.415 40.203 1.00 38.84 72 ARG B CA 1
ATOM 2580 C C . ARG B 1 72 ? 20.282 44.098 40.132 1.00 39.69 72 ARG B C 1
ATOM 2581 O O . ARG B 1 72 ? 19.261 43.426 40.290 1.00 39.21 72 ARG B O 1
ATOM 2589 N N . ARG B 1 73 ? 20.276 45.425 39.928 1.00 40.10 73 ARG B N 1
ATOM 2590 C CA . ARG B 1 73 ? 19.045 46.219 39.855 1.00 39.79 73 ARG B CA 1
ATOM 2591 C C . ARG B 1 73 ? 18.060 45.834 40.979 1.00 40.40 73 ARG B C 1
ATOM 2592 O O . ARG B 1 73 ? 17.009 45.242 40.719 1.00 39.80 73 ARG B O 1
ATOM 2600 N N . PRO B 1 74 ? 18.407 46.180 42.232 1.00 40.97 74 PRO B N 1
ATOM 2601 C CA . PRO B 1 74 ? 17.570 45.937 43.405 1.00 41.65 74 PRO B CA 1
ATOM 2602 C C . PRO B 1 74 ? 16.141 46.460 43.171 1.00 41.72 74 PRO B C 1
ATOM 2603 O O . PRO B 1 74 ? 15.961 47.626 42.840 1.00 42.06 74 PRO B O 1
ATOM 2607 N N . VAL B 1 75 ? 15.149 45.617 43.415 1.00 42.23 75 VAL B N 1
ATOM 2608 C CA . VAL B 1 75 ? 13.774 45.862 42.998 1.00 42.55 75 VAL B CA 1
ATOM 2609 C C . VAL B 1 75 ? 13.149 47.058 43.728 1.00 42.74 75 VAL B C 1
ATOM 2610 O O . VAL B 1 75 ? 13.419 47.281 44.917 1.00 42.61 75 VAL B O 1
ATOM 2614 N N . VAL B 1 76 ? 12.353 47.844 42.994 1.00 43.21 76 VAL B N 1
ATOM 2615 C CA . VAL B 1 76 ? 11.675 48.997 43.563 1.00 43.47 76 VAL B CA 1
ATOM 2616 C C . VAL B 1 76 ? 10.192 48.815 43.394 1.00 43.56 76 VAL B C 1
ATOM 2617 O O . VAL B 1 76 ? 9.723 48.284 42.372 1.00 43.62 76 VAL B O 1
ATOM 2621 N N . VAL B 1 77 ? 9.445 49.229 44.407 1.00 44.14 77 VAL B N 1
ATOM 2622 C CA . VAL B 1 77 ? 7.995 49.176 44.312 1.00 44.93 77 VAL B CA 1
ATOM 2623 C C . VAL B 1 77 ? 7.442 50.571 44.054 1.00 46.17 77 VAL B C 1
ATOM 2624 O O . VAL B 1 77 ? 7.840 51.541 44.694 1.00 45.25 77 VAL B O 1
ATOM 2628 N N . ILE B 1 78 ? 6.530 50.643 43.091 1.00 48.15 78 ILE B N 1
ATOM 2629 C CA . ILE B 1 78 ? 5.768 51.853 42.837 1.00 50.51 78 ILE B CA 1
ATOM 2630 C C . ILE B 1 78 ? 4.278 51.590 43.074 1.00 52.04 78 ILE B C 1
ATOM 2631 O O . ILE B 1 78 ? 3.653 50.798 42.371 1.00 51.53 78 ILE B O 1
ATOM 2636 N N . GLU B 1 79 ? 3.729 52.247 44.090 1.00 54.53 79 GLU B N 1
ATOM 2637 C CA . GLU B 1 79 ? 2.282 52.240 44.287 1.00 57.52 79 GLU B CA 1
ATOM 2638 C C . GLU B 1 79 ? 1.724 53.559 44.801 1.00 57.98 79 GLU B C 1
ATOM 2639 O O . GLU B 1 79 ? 2.384 54.276 45.569 1.00 58.40 79 GLU B O 1
ATOM 2645 N N . HIS B 1 80 ? 0.491 53.843 44.380 1.00 59.08 80 HIS B N 1
ATOM 2646 C CA . HIS B 1 80 ? -0.176 55.132 44.608 1.00 59.86 80 HIS B CA 1
ATOM 2647 C C . HIS B 1 80 ? 0.579 56.297 43.912 1.00 59.67 80 HIS B C 1
ATOM 2648 O O . HIS B 1 80 ? 0.584 57.421 44.433 1.00 59.53 80 HIS B O 1
ATOM 2655 N N . ASN B 1 81 ? 1.213 56.022 42.758 1.00 59.50 81 ASN B N 1
ATOM 2656 C CA . ASN B 1 81 ? 2.012 57.019 41.988 1.00 59.23 81 ASN B CA 1
ATOM 2657 C C . ASN B 1 81 ? 3.262 57.484 42.734 1.00 58.27 81 ASN B C 1
ATOM 2658 O O . ASN B 1 81 ? 3.733 58.604 42.567 1.00 58.29 81 ASN B O 1
ATOM 2663 N N . GLU B 1 82 ? 3.805 56.606 43.552 1.00 57.81 82 GLU B N 1
ATOM 2664 C CA . GLU B 1 82 ? 4.857 56.972 44.476 1.00 58.36 82 GLU B CA 1
ATOM 2665 C C . GLU B 1 82 ? 5.836 55.808 44.500 1.00 57.11 82 GLU B C 1
ATOM 2666 O O . GLU B 1 82 ? 5.408 54.642 44.468 1.00 57.08 82 GLU B O 1
ATOM 2672 N N . VAL B 1 83 ? 7.137 56.106 44.511 1.00 55.94 83 VAL B N 1
ATOM 2673 C CA . VAL B 1 83 ? 8.147 55.075 44.787 1.00 54.97 83 VAL B CA 1
ATOM 2674 C C . VAL B 1 83 ? 8.105 54.782 46.283 1.00 55.09 83 VAL B C 1
ATOM 2675 O O . VAL B 1 83 ? 8.520 55.616 47.118 1.00 55.08 83 VAL B O 1
ATOM 2679 N N . THR B 1 84 ? 7.604 53.605 46.636 1.00 54.52 84 THR B N 1
ATOM 2680 C CA . THR B 1 84 ? 7.366 53.321 48.053 1.00 53.84 84 THR B CA 1
ATOM 2681 C C . THR B 1 84 ? 8.524 52.561 48.674 1.00 53.04 84 THR B C 1
ATOM 2682 O O . THR B 1 84 ? 8.843 52.784 49.835 1.00 54.32 84 THR B O 1
ATOM 2686 N N . SER B 1 85 ? 9.180 51.688 47.909 1.00 51.06 85 SER B N 1
ATOM 2687 C CA . SER B 1 85 ? 10.349 50.986 48.441 1.00 48.86 85 SER B CA 1
ATOM 2688 C C . SER B 1 85 ? 11.374 50.614 47.406 1.00 47.33 85 SER B C 1
ATOM 2689 O O . SER B 1 85 ? 11.073 50.544 46.224 1.00 46.57 85 SER B O 1
ATOM 2692 N N . MET B 1 86 ? 12.585 50.367 47.891 1.00 45.91 86 MET B N 1
ATOM 2693 C CA . MET B 1 86 ? 13.687 49.832 47.098 1.00 44.94 86 MET B CA 1
ATOM 2694 C C . MET B 1 86 ? 14.385 48.812 47.972 1.00 45.11 86 MET B C 1
ATOM 2695 O O . MET B 1 86 ? 14.784 49.133 49.078 1.00 44.87 86 MET B O 1
ATOM 2700 N N . ASP B 1 87 ? 14.521 47.598 47.459 1.00 45.59 87 ASP B N 1
ATOM 2701 C CA . ASP B 1 87 ? 15.293 46.526 48.094 1.00 46.62 87 ASP B CA 1
ATOM 2702 C C . ASP B 1 87 ? 16.721 47.015 48.420 1.00 47.39 87 ASP B C 1
ATOM 2703 O O . ASP B 1 87 ? 17.492 47.377 47.509 1.00 46.70 87 ASP B O 1
ATOM 2708 N N . GLU B 1 88 ? 17.067 47.018 49.711 1.00 47.86 88 GLU B N 1
ATOM 2709 C CA . GLU B 1 88 ? 18.381 47.498 50.154 1.00 49.58 88 GLU B CA 1
ATOM 2710 C C . GLU B 1 88 ? 19.540 46.570 49.795 1.00 47.22 88 GLU B C 1
ATOM 2711 O O . GLU B 1 88 ? 20.688 46.994 49.809 1.00 46.58 88 GLU B O 1
ATOM 2717 N N . LEU B 1 89 ? 19.227 45.315 49.475 1.00 46.03 89 LEU B N 1
ATOM 2718 C CA . LEU B 1 89 ? 20.223 44.288 49.134 1.00 45.43 89 LEU B CA 1
ATOM 2719 C C . LEU B 1 89 ? 21.298 44.183 50.208 1.00 43.81 89 LEU B C 1
ATOM 2720 O O . LEU B 1 89 ? 22.475 44.124 49.896 1.00 42.35 89 LEU B O 1
ATOM 2725 N N . ASN B 1 90 ? 20.875 44.182 51.471 1.00 44.21 90 ASN B N 1
ATOM 2726 C CA . ASN B 1 90 ? 21.807 44.137 52.598 1.00 44.15 90 ASN B CA 1
ATOM 2727 C C . ASN B 1 90 ? 22.600 42.849 52.611 1.00 42.75 90 ASN B C 1
ATOM 2728 O O . ASN B 1 90 ? 22.041 41.773 52.555 1.00 42.24 90 ASN B O 1
ATOM 2733 N N . LEU B 1 91 ? 23.919 42.998 52.590 1.00 42.24 91 LEU B N 1
ATOM 2734 C CA . LEU B 1 91 ? 24.854 41.934 52.849 1.00 41.44 91 LEU B CA 1
ATOM 2735 C C . LEU B 1 91 ? 25.263 42.227 54.289 1.00 41.39 91 LEU B C 1
ATOM 2736 O O . LEU B 1 91 ? 25.972 43.192 54.553 1.00 41.44 91 LEU B O 1
ATOM 2741 N N . GLY B 1 92 ? 24.769 41.432 55.227 1.00 41.00 92 GLY B N 1
ATOM 2742 C CA . GLY B 1 92 ? 25.021 41.696 56.617 1.00 40.49 92 GLY B CA 1
ATOM 2743 C C . GLY B 1 92 ? 25.463 40.466 57.357 1.00 40.81 92 GLY B C 1
ATOM 2744 O O . GLY B 1 92 ? 25.216 39.344 56.921 1.00 41.06 92 GLY B O 1
ATOM 2745 N N . LEU B 1 93 ? 26.143 40.704 58.477 1.00 41.16 93 LEU B N 1
ATOM 2746 C CA . LEU B 1 93 ? 26.487 39.686 59.448 1.00 40.85 93 LEU B CA 1
ATOM 2747 C C . LEU B 1 93 ? 25.522 39.818 60.615 1.00 41.25 93 LEU B C 1
ATOM 2748 O O . LEU B 1 93 ? 25.341 40.921 61.180 1.00 40.26 93 LEU B O 1
ATOM 2753 N N . HIS B 1 94 ? 24.877 38.701 60.947 1.00 41.40 94 HIS B N 1
ATOM 2754 C CA . HIS B 1 94 ? 23.877 38.679 62.039 1.00 41.51 94 HIS B CA 1
ATOM 2755 C C . HIS B 1 94 ? 24.254 37.701 63.109 1.00 41.59 94 HIS B C 1
ATOM 2756 O O . HIS B 1 94 ? 24.912 36.684 62.818 1.00 40.64 94 HIS B O 1
ATOM 2763 N N . VAL B 1 95 ? 23.846 38.028 64.348 1.00 41.88 95 VAL B N 1
ATOM 2764 C CA . VAL B 1 95 ? 23.781 37.024 65.415 1.00 42.08 95 VAL B CA 1
ATOM 2765 C C . VAL B 1 95 ? 22.357 36.468 65.406 1.00 43.02 95 VAL B C 1
ATOM 2766 O O . VAL B 1 95 ? 21.385 37.224 65.461 1.00 42.82 95 VAL B O 1
ATOM 2770 N N . VAL B 1 96 ? 22.245 35.152 65.265 1.00 44.38 96 VAL B N 1
ATOM 2771 C CA . VAL B 1 96 ? 20.932 34.493 65.239 1.00 45.16 96 VAL B CA 1
ATOM 2772 C C . VAL B 1 96 ? 20.842 33.502 66.422 1.00 46.60 96 VAL B C 1
ATOM 2773 O O . VAL B 1 96 ? 21.816 32.836 66.757 1.00 46.87 96 VAL B O 1
ATOM 2777 N N . ARG B 1 97 ? 19.681 33.398 67.051 1.00 47.79 97 ARG B N 1
ATOM 2778 C CA . ARG B 1 97 ? 19.534 32.419 68.131 1.00 49.78 97 ARG B CA 1
ATOM 2779 C C . ARG B 1 97 ? 18.524 31.318 67.802 1.00 49.61 97 ARG B C 1
ATOM 2780 O O . ARG B 1 97 ? 17.382 31.608 67.402 1.00 49.39 97 ARG B O 1
ATOM 2788 N N . ASP B 1 98 ? 18.962 30.066 67.938 1.00 50.05 98 ASP B N 1
ATOM 2789 C CA . ASP B 1 98 ? 18.088 28.902 67.700 1.00 51.51 98 ASP B CA 1
ATOM 2790 C C . ASP B 1 98 ? 16.966 28.761 68.755 1.00 52.89 98 ASP B C 1
ATOM 2791 O O . ASP B 1 98 ? 16.821 29.618 69.643 1.00 52.69 98 ASP B O 1
ATOM 2796 N N . ASN B 1 99 ? 16.177 27.686 68.652 1.00 54.68 99 ASN B N 1
ATOM 2797 C CA . ASN B 1 99 ? 15.031 27.481 69.559 1.00 55.86 99 ASN B CA 1
ATOM 2798 C C . ASN B 1 99 ? 15.416 27.466 71.070 1.00 56.56 99 ASN B C 1
ATOM 2799 O O . ASN B 1 99 ? 14.604 27.798 71.933 1.00 56.45 99 ASN B O 1
ATOM 2804 N N . ASP B 1 100 ? 16.664 27.111 71.363 1.00 56.94 100 ASP B N 1
ATOM 2805 C CA . ASP B 1 100 ? 17.206 27.155 72.732 1.00 57.43 100 ASP B CA 1
ATOM 2806 C C . ASP B 1 100 ? 17.977 28.438 73.055 1.00 56.71 100 ASP B C 1
ATOM 2807 O O . ASP B 1 100 ? 18.710 28.490 74.043 1.00 56.82 100 ASP B O 1
ATOM 2812 N N . ASN B 1 101 ? 17.839 29.461 72.211 1.00 55.95 101 ASN B N 1
ATOM 2813 C CA . ASN B 1 101 ? 18.560 30.728 72.408 1.00 55.06 101 ASN B CA 1
ATOM 2814 C C . ASN B 1 101 ? 20.102 30.561 72.309 1.00 53.58 101 ASN B C 1
ATOM 2815 O O . ASN B 1 101 ? 20.868 31.395 72.792 1.00 53.29 101 ASN B O 1
ATOM 2820 N N . LYS B 1 102 ? 20.544 29.478 71.669 1.00 51.83 102 LYS B N 1
ATOM 2821 C CA . LYS B 1 102 ? 21.959 29.289 71.374 1.00 50.48 102 LYS B CA 1
ATOM 2822 C C . LYS B 1 102 ? 22.393 30.135 70.145 1.00 49.87 102 LYS B C 1
ATOM 2823 O O . LYS B 1 102 ? 21.791 30.005 69.052 1.00 49.98 102 LYS B O 1
ATOM 2829 N N . PRO B 1 103 ? 23.417 31.009 70.320 1.00 48.43 103 PRO B N 1
ATOM 2830 C CA . PRO B 1 103 ? 23.811 31.916 69.232 1.00 47.41 103 PRO B CA 1
ATOM 2831 C C . PRO B 1 103 ? 24.586 31.249 68.099 1.00 46.22 103 PRO B C 1
ATOM 2832 O O . PRO B 1 103 ? 25.413 30.376 68.328 1.00 45.25 103 PRO B O 1
ATOM 2836 N N . PHE B 1 104 ? 24.293 31.668 66.874 1.00 45.18 104 PHE B N 1
ATOM 2837 C CA . PHE B 1 104 ? 25.208 31.450 65.767 1.00 44.53 104 PHE B CA 1
ATOM 2838 C C . PHE B 1 104 ? 25.253 32.682 64.866 1.00 44.37 104 PHE B C 1
ATOM 2839 O O . PHE B 1 104 ? 24.443 33.623 64.983 1.00 44.62 104 PHE B O 1
ATOM 2847 N N . LEU B 1 105 ? 26.214 32.656 63.955 1.00 43.92 105 LEU B N 1
ATOM 2848 C CA . LEU B 1 105 ? 26.456 33.775 63.069 1.00 43.34 105 LEU B CA 1
ATOM 2849 C C . LEU B 1 105 ? 26.060 33.456 61.628 1.00 42.71 105 LEU B C 1
ATOM 2850 O O . LEU B 1 105 ? 26.302 32.362 61.098 1.00 42.44 105 LEU B O 1
ATOM 2855 N N . MET B 1 106 ? 25.463 34.441 60.995 1.00 41.97 106 MET B N 1
ATOM 2856 C CA . MET B 1 106 ? 25.101 34.318 59.610 1.00 41.79 106 MET B CA 1
ATOM 2857 C C . MET B 1 106 ? 25.568 35.542 58.775 1.00 40.92 106 MET B C 1
ATOM 2858 O O . MET B 1 106 ? 25.314 36.708 59.112 1.00 40.49 106 MET B O 1
ATOM 2863 N N . LEU B 1 107 ? 26.291 35.242 57.706 1.00 40.44 107 LEU B N 1
ATOM 2864 C CA . LEU B 1 107 ? 26.612 36.220 56.693 1.00 39.36 107 LEU B CA 1
ATOM 2865 C C . LEU B 1 107 ? 25.767 35.893 55.467 1.00 38.88 107 LEU B C 1
ATOM 2866 O O . LEU B 1 107 ? 25.943 34.862 54.817 1.00 37.72 107 LEU B O 1
ATOM 2871 N N . SER B 1 108 ? 24.819 36.776 55.184 1.00 38.30 108 SER B N 1
ATOM 2872 C CA . SER B 1 108 ? 23.941 36.518 54.094 1.00 38.97 108 SER B CA 1
ATOM 2873 C C . SER B 1 108 ? 23.629 37.796 53.335 1.00 37.88 108 SER B C 1
ATOM 2874 O O . SER B 1 108 ? 23.736 38.873 53.861 1.00 38.22 108 SER B O 1
ATOM 2877 N N . GLY B 1 109 ? 23.207 37.632 52.101 1.00 37.45 109 GLY B N 1
ATOM 2878 C CA . GLY B 1 109 ? 22.871 38.752 51.221 1.00 37.47 109 GLY B CA 1
ATOM 2879 C C . GLY B 1 109 ? 23.527 38.422 49.894 1.00 36.74 109 GLY B C 1
ATOM 2880 O O . GLY B 1 109 ? 23.908 37.279 49.696 1.00 36.62 109 GLY B O 1
ATOM 2881 N N . PRO B 1 110 ? 23.650 39.408 48.979 1.00 37.09 110 PRO B N 1
ATOM 2882 C CA . PRO B 1 110 ? 24.217 39.116 47.644 1.00 37.15 110 PRO B CA 1
ATOM 2883 C C . PRO B 1 110 ? 25.708 38.760 47.654 1.00 36.62 110 PRO B C 1
ATOM 2884 O O . PRO B 1 110 ? 26.495 39.429 48.366 1.00 35.99 110 PRO B O 1
ATOM 2888 N N . GLU B 1 111 ? 26.099 37.746 46.874 1.00 34.87 111 GLU B N 1
ATOM 2889 C CA . GLU B 1 111 ? 27.526 37.533 46.611 1.00 34.87 111 GLU B CA 1
ATOM 2890 C C . GLU B 1 111 ? 28.072 38.843 46.015 1.00 36.19 111 GLU B C 1
ATOM 2891 O O . GLU B 1 111 ? 27.511 39.318 45.039 1.00 36.23 111 GLU B O 1
ATOM 2897 N N . PRO B 1 112 ? 29.154 39.441 46.578 1.00 36.39 112 PRO B N 1
ATOM 2898 C CA . PRO B 1 112 ? 29.728 40.660 45.914 1.00 36.05 112 PRO B CA 1
ATOM 2899 C C . PRO B 1 112 ? 30.113 40.467 44.450 1.00 36.00 112 PRO B C 1
ATOM 2900 O O . PRO B 1 112 ? 30.639 39.402 44.100 1.00 37.03 112 PRO B O 1
ATOM 2904 N N . ASP B 1 113 ? 29.871 41.476 43.606 1.00 35.85 113 ASP B N 1
ATOM 2905 C CA . ASP B 1 113 ? 30.409 41.465 42.235 1.00 35.82 113 ASP B CA 1
ATOM 2906 C C . ASP B 1 113 ? 31.917 41.843 42.260 1.00 35.96 113 ASP B C 1
ATOM 2907 O O . ASP B 1 113 ? 32.694 41.379 41.427 1.00 35.99 113 ASP B O 1
ATOM 2912 N N . LEU B 1 114 ? 32.308 42.679 43.235 1.00 35.95 114 LEU B N 1
ATOM 2913 C CA . LEU B 1 114 ? 33.605 43.343 43.232 1.00 35.26 114 LEU B CA 1
ATOM 2914 C C . LEU B 1 114 ? 34.424 43.059 44.493 1.00 36.59 114 LEU B C 1
ATOM 2915 O O . LEU B 1 114 ? 33.878 42.675 45.549 1.00 35.07 114 LEU B O 1
ATOM 2920 N N . ARG B 1 115 ? 35.738 43.292 44.371 1.00 37.22 115 ARG B N 1
ATOM 2921 C CA . ARG B 1 115 ? 36.649 43.298 45.515 1.00 38.25 115 ARG B CA 1
ATOM 2922 C C . ARG B 1 115 ? 36.661 41.986 46.353 1.00 37.54 115 ARG B C 1
ATOM 2923 O O . ARG B 1 115 ? 36.655 42.057 47.613 1.00 37.85 115 ARG B O 1
ATOM 2931 N N . TRP B 1 116 ? 36.698 40.828 45.688 1.00 35.32 116 TRP B N 1
ATOM 2932 C CA . TRP B 1 116 ? 36.737 39.550 46.403 1.00 35.34 116 TRP B CA 1
ATOM 2933 C C . TRP B 1 116 ? 37.913 39.422 47.427 1.00 35.81 116 TRP B C 1
ATOM 2934 O O . TRP B 1 116 ? 37.717 38.859 48.495 1.00 35.65 116 TRP B O 1
ATOM 2945 N N . GLY B 1 117 ? 39.090 39.986 47.098 1.00 35.65 117 GLY B N 1
ATOM 2946 C CA . GLY B 1 117 ? 40.235 40.076 47.989 1.00 35.46 117 GLY B CA 1
ATOM 2947 C C . GLY B 1 117 ? 39.964 40.852 49.266 1.00 36.61 117 GLY B C 1
ATOM 2948 O O . GLY B 1 117 ? 40.100 40.309 50.346 1.00 35.74 117 GLY B O 1
ATOM 2949 N N . ASP B 1 118 ? 39.578 42.127 49.157 1.00 37.32 118 ASP B N 1
ATOM 2950 C CA . ASP B 1 118 ? 39.214 42.905 50.340 1.00 38.59 118 ASP B CA 1
ATOM 2951 C C . ASP B 1 118 ? 38.042 42.286 51.095 1.00 38.90 118 ASP B C 1
ATOM 2952 O O . ASP B 1 118 ? 38.023 42.310 52.317 1.00 39.74 118 ASP B O 1
ATOM 2957 N N . PHE B 1 119 ? 37.084 41.719 50.367 1.00 38.52 119 PHE B N 1
ATOM 2958 C CA . PHE B 1 119 ? 35.897 41.113 50.976 1.00 38.79 119 PHE B CA 1
ATOM 2959 C C . PHE B 1 119 ? 36.220 39.870 51.807 1.00 39.42 119 PHE B C 1
ATOM 2960 O O . PHE B 1 119 ? 35.772 39.742 52.945 1.00 39.88 119 PHE B O 1
ATOM 2968 N N . SER B 1 120 ? 36.966 38.942 51.228 1.00 39.35 120 SER B N 1
ATOM 2969 C CA . SER B 1 120 ? 37.317 37.746 51.954 1.00 39.83 120 SER B CA 1
ATOM 2970 C C . SER B 1 120 ? 38.250 38.095 53.134 1.00 39.81 120 SER B C 1
ATOM 2971 O O . SER B 1 120 ? 38.081 37.561 54.220 1.00 39.74 120 SER B O 1
ATOM 2974 N N . ASN B 1 121 ? 39.161 39.055 52.963 1.00 40.01 121 ASN B N 1
ATOM 2975 C CA . ASN B 1 121 ? 39.897 39.584 54.106 1.00 40.76 121 ASN B CA 1
ATOM 2976 C C . ASN B 1 121 ? 39.052 40.247 55.201 1.00 40.74 121 ASN B C 1
ATOM 2977 O O . ASN B 1 121 ? 39.335 40.064 56.354 1.00 40.30 121 ASN B O 1
ATOM 2982 N N . ALA B 1 122 ? 38.035 41.024 54.836 1.00 40.96 122 ALA B N 1
ATOM 2983 C CA . ALA B 1 122 ? 37.162 41.651 55.807 1.00 41.69 122 ALA B CA 1
ATOM 2984 C C . ALA B 1 122 ? 36.372 40.585 56.576 1.00 42.88 122 ALA B C 1
ATOM 2985 O O . ALA B 1 122 ? 36.119 40.716 57.800 1.00 42.13 122 ALA B O 1
ATOM 2987 N N . VAL B 1 123 ? 35.982 39.528 55.854 1.00 43.26 123 VAL B N 1
ATOM 2988 C CA . VAL B 1 123 ? 35.258 38.453 56.492 1.00 43.87 123 VAL B CA 1
ATOM 2989 C C . VAL B 1 123 ? 36.140 37.668 57.489 1.00 45.19 123 VAL B C 1
ATOM 2990 O O . VAL B 1 123 ? 35.679 37.335 58.598 1.00 44.64 123 VAL B O 1
ATOM 2994 N N . VAL B 1 124 ? 37.399 37.420 57.128 1.00 46.35 124 VAL B N 1
ATOM 2995 C CA . VAL B 1 124 ? 38.272 36.799 58.095 1.00 47.79 124 VAL B CA 1
ATOM 2996 C C . VAL B 1 124 ? 38.565 37.671 59.314 1.00 48.12 124 VAL B C 1
ATOM 2997 O O . VAL B 1 124 ? 38.622 37.137 60.404 1.00 48.68 124 VAL B O 1
ATOM 3001 N N . ASP B 1 125 ? 38.668 38.992 59.166 1.00 48.29 125 ASP B N 1
ATOM 3002 C CA . ASP B 1 125 ? 38.814 39.834 60.360 1.00 49.35 125 ASP B CA 1
ATOM 3003 C C . ASP B 1 125 ? 37.596 39.732 61.275 1.00 49.39 125 ASP B C 1
ATOM 3004 O O . ASP B 1 125 ? 37.714 39.915 62.492 1.00 48.70 125 ASP B O 1
ATOM 3009 N N . LEU B 1 126 ? 36.426 39.486 60.678 1.00 49.25 126 LEU B N 1
ATOM 3010 C CA . LEU B 1 126 ? 35.205 39.389 61.458 1.00 48.83 126 LEU B CA 1
ATOM 3011 C C . LEU B 1 126 ? 35.122 38.052 62.200 1.00 49.05 126 LEU B C 1
ATOM 3012 O O . LEU B 1 126 ? 34.683 38.039 63.364 1.00 49.17 126 LEU B O 1
ATOM 3017 N N . VAL B 1 127 ? 35.556 36.955 61.560 1.00 48.85 127 VAL B N 1
ATOM 3018 C CA . VAL B 1 127 ? 35.577 35.679 62.253 1.00 49.47 127 VAL B CA 1
ATOM 3019 C C . VAL B 1 127 ? 36.554 35.661 63.448 1.00 50.71 127 VAL B C 1
ATOM 3020 O O . VAL B 1 127 ? 36.245 35.063 64.501 1.00 50.38 127 VAL B O 1
ATOM 3024 N N . GLU B 1 128 ? 37.705 36.318 63.282 1.00 50.83 128 GLU B N 1
ATOM 3025 C CA . GLU B 1 128 ? 38.608 36.534 64.399 1.00 52.70 128 GLU B CA 1
ATOM 3026 C C . GLU B 1 128 ? 37.982 37.407 65.469 1.00 52.41 128 GLU B C 1
ATOM 3027 O O . GLU B 1 128 ? 37.946 37.023 66.649 1.00 52.34 128 GLU B O 1
ATOM 3033 N N . LYS B 1 129 ? 37.471 38.565 65.048 1.00 51.94 129 LYS B N 1
ATOM 3034 C CA . LYS B 1 129 ? 36.812 39.488 65.944 1.00 51.66 129 LYS B CA 1
ATOM 3035 C C . LYS B 1 129 ? 35.805 38.753 66.851 1.00 50.70 129 LYS B C 1
ATOM 3036 O O . LYS B 1 129 ? 35.720 39.016 68.035 1.00 50.66 129 LYS B O 1
ATOM 3042 N N . PHE B 1 130 ? 35.056 37.821 66.291 1.00 49.85 130 PHE B N 1
ATOM 3043 C CA . PHE B 1 130 ? 33.955 37.218 67.036 1.00 49.47 130 PHE B CA 1
ATOM 3044 C C . PHE B 1 130 ? 34.252 35.827 67.585 1.00 49.63 130 PHE B C 1
ATOM 3045 O O . PHE B 1 130 ? 33.367 35.167 68.128 1.00 49.77 130 PHE B O 1
ATOM 3053 N N . GLY B 1 131 ? 35.523 35.430 67.488 1.00 49.47 131 GLY B N 1
ATOM 3054 C CA . GLY B 1 131 ? 35.998 34.130 67.943 1.00 49.25 131 GLY B CA 1
ATOM 3055 C C . GLY B 1 131 ? 35.202 32.977 67.367 1.00 49.12 131 GLY B C 1
ATOM 3056 O O . GLY B 1 131 ? 34.876 32.037 68.079 1.00 49.31 131 GLY B O 1
ATOM 3057 N N . VAL B 1 132 ? 34.853 33.083 66.083 1.00 48.91 132 VAL B N 1
ATOM 3058 C CA . VAL B 1 132 ? 34.169 32.004 65.336 1.00 47.46 132 VAL B CA 1
ATOM 3059 C C . VAL B 1 132 ? 35.107 30.813 65.315 1.00 47.39 132 VAL B C 1
ATOM 3060 O O . VAL B 1 132 ? 36.319 30.986 65.127 1.00 47.10 132 VAL B O 1
ATOM 3064 N N . GLU B 1 133 ? 34.551 29.616 65.465 1.00 47.70 133 GLU B N 1
ATOM 3065 C CA . GLU B 1 133 ? 35.365 28.398 65.506 1.00 48.75 133 GLU B CA 1
ATOM 3066 C C . GLU B 1 133 ? 35.249 27.509 64.270 1.00 47.81 133 GLU B C 1
ATOM 3067 O O . GLU B 1 133 ? 36.078 26.644 64.063 1.00 48.34 133 GLU B O 1
ATOM 3073 N N . ASN B 1 134 ? 34.235 27.735 63.441 1.00 47.07 134 ASN B N 1
ATOM 3074 C CA . ASN B 1 134 ? 34.063 26.989 62.186 1.00 46.21 134 ASN B CA 1
ATOM 3075 C C . ASN B 1 134 ? 33.187 27.773 61.202 1.00 45.52 134 ASN B C 1
ATOM 3076 O O . ASN B 1 134 ? 32.202 28.413 61.579 1.00 45.70 134 ASN B O 1
ATOM 3081 N N . THR B 1 135 ? 33.527 27.686 59.933 1.00 44.58 135 THR B N 1
ATOM 3082 C CA . THR B 1 135 ? 32.749 28.397 58.918 1.00 44.68 135 THR B CA 1
ATOM 3083 C C . THR B 1 135 ? 32.173 27.428 57.891 1.00 43.31 135 THR B C 1
ATOM 3084 O O . THR B 1 135 ? 32.880 26.582 57.364 1.00 42.15 135 THR B O 1
ATOM 3088 N N . ILE B 1 136 ? 30.889 27.614 57.622 1.00 42.67 136 ILE B N 1
ATOM 3089 C CA . ILE B 1 136 ? 30.174 26.816 56.660 1.00 42.67 136 ILE B CA 1
ATOM 3090 C C . ILE B 1 136 ? 29.524 27.657 55.565 1.00 42.08 136 ILE B C 1
ATOM 3091 O O . ILE B 1 136 ? 28.608 28.414 55.848 1.00 41.86 136 ILE B O 1
ATOM 3096 N N . CYS B 1 137 ? 29.980 27.450 54.331 1.00 41.55 137 CYS B N 1
ATOM 3097 C CA . CYS B 1 137 ? 29.432 28.073 53.139 1.00 41.85 137 CYS B CA 1
ATOM 3098 C C . CYS B 1 137 ? 28.431 27.189 52.413 1.00 41.04 137 CYS B C 1
ATOM 3099 O O . CYS B 1 137 ? 28.649 26.000 52.259 1.00 40.87 137 CYS B O 1
ATOM 3102 N N . LEU B 1 138 ? 27.331 27.780 51.963 1.00 40.44 138 LEU B N 1
ATOM 3103 C CA . LEU B 1 138 ? 26.252 27.019 51.357 1.00 40.13 138 LEU B CA 1
ATOM 3104 C C . LEU B 1 138 ? 26.186 27.207 49.850 1.00 40.22 138 LEU B C 1
ATOM 3105 O O . LEU B 1 138 ? 26.366 28.322 49.364 1.00 40.26 138 LEU B O 1
ATOM 3110 N N . TYR B 1 139 ? 25.930 26.105 49.132 1.00 40.46 139 TYR B N 1
ATOM 3111 C CA . TYR B 1 139 ? 25.884 26.059 47.669 1.00 40.03 139 TYR B CA 1
ATOM 3112 C C . TYR B 1 139 ? 24.706 25.169 47.302 1.00 40.29 139 TYR B C 1
ATOM 3113 O O . TYR B 1 139 ? 24.431 24.222 48.020 1.00 41.76 139 TYR B O 1
ATOM 3122 N N . ALA B 1 140 ? 23.979 25.494 46.235 1.00 39.73 140 ALA B N 1
ATOM 3123 C CA . ALA B 1 140 ? 22.970 24.590 45.674 1.00 39.08 140 ALA B CA 1
ATOM 3124 C C . ALA B 1 140 ? 23.287 24.394 44.194 1.00 40.26 140 ALA B C 1
ATOM 3125 O O . ALA B 1 140 ? 23.313 25.371 43.391 1.00 39.17 140 ALA B O 1
ATOM 3127 N N . ALA B 1 141 ? 23.554 23.136 43.826 1.00 40.47 141 ALA B N 1
ATOM 3128 C CA . ALA B 1 141 ? 23.936 22.820 42.437 1.00 40.70 141 ALA B CA 1
ATOM 3129 C C . ALA B 1 141 ? 22.878 22.030 41.735 1.00 40.76 141 ALA B C 1
ATOM 3130 O O . ALA B 1 141 ? 22.318 21.118 42.329 1.00 40.65 141 ALA B O 1
ATOM 3132 N N . PRO B 1 142 ? 22.634 22.343 40.444 1.00 42.20 142 PRO B N 1
ATOM 3133 C CA . PRO B 1 142 ? 21.710 21.505 39.687 1.00 42.87 142 PRO B CA 1
ATOM 3134 C C . PRO B 1 142 ? 22.429 20.203 39.379 1.00 43.92 142 PRO B C 1
ATOM 3135 O O . PRO B 1 142 ? 23.575 20.237 38.907 1.00 43.84 142 PRO B O 1
ATOM 3139 N N . MET B 1 143 ? 21.786 19.065 39.658 1.00 44.64 143 MET B N 1
ATOM 3140 C CA . MET B 1 143 ? 22.428 17.763 39.416 1.00 45.85 143 MET B CA 1
ATOM 3141 C C . MET B 1 143 ? 21.512 16.773 38.703 1.00 46.18 143 MET B C 1
ATOM 3142 O O . MET B 1 143 ? 20.284 16.963 38.607 1.00 46.23 143 MET B O 1
ATOM 3147 N N . THR B 1 144 ? 22.128 15.696 38.234 1.00 46.38 144 THR B N 1
ATOM 3148 C CA . THR B 1 144 ? 21.406 14.612 37.574 1.00 46.73 144 THR B CA 1
ATOM 3149 C C . THR B 1 144 ? 20.969 13.644 38.671 1.00 45.96 144 THR B C 1
ATOM 3150 O O . THR B 1 144 ? 21.564 12.581 38.863 1.00 45.94 144 THR B O 1
ATOM 3154 N N . VAL B 1 145 ? 19.953 14.086 39.412 1.00 44.77 145 VAL B N 1
ATOM 3155 C CA . VAL B 1 145 ? 19.345 13.364 40.510 1.00 43.68 145 VAL B CA 1
ATOM 3156 C C . VAL B 1 145 ? 17.853 13.584 40.332 1.00 43.59 145 VAL B C 1
ATOM 3157 O O . VAL B 1 145 ? 17.443 14.613 39.752 1.00 43.76 145 VAL B O 1
ATOM 3161 N N . PRO B 1 146 ? 17.027 12.616 40.786 1.00 42.82 146 PRO B N 1
ATOM 3162 C CA . PRO B 1 146 ? 15.564 12.741 40.645 1.00 42.66 146 PRO B CA 1
ATOM 3163 C C . PRO B 1 146 ? 14.852 13.399 41.828 1.00 42.70 146 PRO B C 1
ATOM 3164 O O . PRO B 1 146 ? 15.331 13.306 42.957 1.00 42.93 146 PRO B O 1
ATOM 3168 N N . HIS B 1 147 ? 13.691 14.010 41.581 1.00 42.79 147 HIS B N 1
ATOM 3169 C CA . HIS B 1 147 ? 12.859 14.510 42.682 1.00 43.43 147 HIS B CA 1
ATOM 3170 C C . HIS B 1 147 ? 12.298 13.398 43.558 1.00 44.07 147 HIS B C 1
ATOM 3171 O O . HIS B 1 147 ? 11.768 13.664 44.656 1.00 44.12 147 HIS B O 1
ATOM 3178 N N . THR B 1 148 ? 12.407 12.158 43.070 1.00 44.87 148 THR B N 1
ATOM 3179 C CA . THR B 1 148 ? 11.812 10.977 43.722 1.00 46.02 148 THR B CA 1
ATOM 3180 C C . THR B 1 148 ? 12.758 10.282 44.709 1.00 46.34 148 THR B C 1
ATOM 3181 O O . THR B 1 148 ? 12.452 9.210 45.213 1.00 46.56 148 THR B O 1
ATOM 3185 N N . ARG B 1 149 ? 13.908 10.891 44.979 1.00 46.84 149 ARG B N 1
ATOM 3186 C CA . ARG B 1 149 ? 14.903 10.324 45.899 1.00 47.47 149 ARG B CA 1
ATOM 3187 C C . ARG B 1 149 ? 15.324 11.387 46.928 1.00 47.94 149 ARG B C 1
ATOM 3188 O O . ARG B 1 149 ? 15.265 12.580 46.623 1.00 48.25 149 ARG B O 1
ATOM 3196 N N . PRO B 1 150 ? 15.753 10.963 48.139 1.00 48.33 150 PRO B N 1
ATOM 3197 C CA . PRO B 1 150 ? 16.176 11.971 49.141 1.00 48.31 150 PRO B CA 1
ATOM 3198 C C . PRO B 1 150 ? 17.216 12.953 48.577 1.00 48.75 150 PRO B C 1
ATOM 3199 O O . PRO B 1 150 ? 18.006 12.584 47.693 1.00 48.42 150 PRO B O 1
ATOM 3203 N N . THR B 1 151 ? 17.178 14.198 49.073 1.00 49.05 151 THR B N 1
ATOM 3204 C CA . THR B 1 151 ? 18.148 15.243 48.702 1.00 48.90 151 THR B CA 1
ATOM 3205 C C . THR B 1 151 ? 19.522 15.054 49.362 1.00 49.05 151 THR B C 1
ATOM 3206 O O . THR B 1 151 ? 19.657 15.011 50.586 1.00 48.82 151 THR B O 1
ATOM 3210 N N . VAL B 1 152 ? 20.540 14.944 48.525 1.00 49.11 152 VAL B N 1
ATOM 3211 C CA . VAL B 1 152 ? 21.890 14.738 48.998 1.00 49.96 152 VAL B CA 1
ATOM 3212 C C . VAL B 1 152 ? 22.666 16.064 49.179 1.00 50.60 152 VAL B C 1
ATOM 3213 O O . VAL B 1 152 ? 22.421 17.051 48.468 1.00 50.78 152 VAL B O 1
ATOM 3217 N N . VAL B 1 153 ? 23.570 16.062 50.156 1.00 50.38 153 VAL B N 1
ATOM 3218 C CA . VAL B 1 153 ? 24.514 17.132 50.399 1.00 50.57 153 VAL B CA 1
ATOM 3219 C C . VAL B 1 153 ? 25.941 16.561 50.399 1.00 50.25 153 VAL B C 1
ATOM 3220 O O . VAL B 1 153 ? 26.242 15.585 51.089 1.00 49.49 153 VAL B O 1
ATOM 3224 N N . THR B 1 154 ? 26.815 17.168 49.607 1.00 49.91 154 THR B N 1
ATOM 3225 C CA . THR B 1 154 ? 28.233 16.807 49.646 1.00 49.67 154 THR B CA 1
ATOM 3226 C C . THR B 1 154 ? 29.040 17.916 50.333 1.00 48.86 154 THR B C 1
ATOM 3227 O O . THR B 1 154 ? 28.594 19.054 50.397 1.00 49.06 154 THR B O 1
ATOM 3231 N N . ALA B 1 155 ? 30.206 17.579 50.867 1.00 48.29 155 ALA B N 1
ATOM 3232 C CA . ALA B 1 155 ? 31.002 18.536 51.623 1.00 48.44 155 ALA B CA 1
ATOM 3233 C C . ALA B 1 155 ? 32.461 18.563 51.179 1.00 49.00 155 ALA B C 1
ATOM 3234 O O . ALA B 1 155 ? 32.992 17.542 50.670 1.00 49.12 155 ALA B O 1
ATOM 3236 N N . HIS B 1 156 ? 33.067 19.757 51.296 1.00 48.53 156 HIS B N 1
ATOM 3237 C CA . HIS B 1 156 ? 34.502 19.946 51.149 1.00 48.24 156 HIS B CA 1
ATOM 3238 C C . HIS B 1 156 ? 35.005 20.894 52.222 1.00 48.11 156 HIS B C 1
ATOM 3239 O O . HIS B 1 156 ? 34.235 21.657 52.799 1.00 48.25 156 HIS B O 1
ATOM 3246 N N . GLY B 1 157 ? 36.298 20.845 52.495 1.00 48.19 157 GLY B N 1
ATOM 3247 C CA . GLY B 1 157 ? 36.867 21.623 53.578 1.00 49.48 157 GLY B CA 1
ATOM 3248 C C . GLY B 1 157 ? 37.648 20.754 54.567 1.00 50.94 157 GLY B C 1
ATOM 3249 O O . GLY B 1 157 ? 38.043 19.627 54.241 1.00 50.44 157 GLY B O 1
ATOM 3250 N N . ASN B 1 158 ? 37.868 21.295 55.769 1.00 51.93 158 ASN B N 1
ATOM 3251 C CA . ASN B 1 158 ? 38.707 20.666 56.778 1.00 53.32 158 ASN B CA 1
ATOM 3252 C C . ASN B 1 158 ? 37.944 20.403 58.090 1.00 54.46 158 ASN B C 1
ATOM 3253 O O . ASN B 1 158 ? 38.545 20.017 59.091 1.00 55.00 158 ASN B O 1
ATOM 3258 N N . SER B 1 159 ? 36.625 20.612 58.068 1.00 55.43 159 SER B N 1
ATOM 3259 C CA . SER B 1 159 ? 35.752 20.358 59.210 1.00 56.06 159 SER B CA 1
ATOM 3260 C C . SER B 1 159 ? 34.491 19.597 58.744 1.00 57.05 159 SER B C 1
ATOM 3261 O O . SER B 1 159 ? 33.421 19.659 59.364 1.00 56.20 159 SER B O 1
ATOM 3264 N N . THR B 1 160 ? 34.653 18.885 57.636 1.00 58.58 160 THR B N 1
ATOM 3265 C CA . THR B 1 160 ? 33.602 18.117 56.996 1.00 61.19 160 THR B CA 1
ATOM 3266 C C . THR B 1 160 ? 33.156 16.920 57.864 1.00 62.95 160 THR B C 1
ATOM 3267 O O . THR B 1 160 ? 32.017 16.449 57.764 1.00 63.10 160 THR B O 1
ATOM 3271 N N . ASP B 1 161 ? 34.072 16.446 58.709 1.00 64.75 161 ASP B N 1
ATOM 3272 C CA . ASP B 1 161 ? 33.852 15.353 59.657 1.00 66.70 161 ASP B CA 1
ATOM 3273 C C . ASP B 1 161 ? 32.610 15.567 60.506 1.00 67.22 161 ASP B C 1
ATOM 3274 O O . ASP B 1 161 ? 31.961 14.614 60.882 1.00 67.86 161 ASP B O 1
ATOM 3279 N N . ARG B 1 162 ? 32.269 16.822 60.782 1.00 68.08 162 ARG B N 1
ATOM 3280 C CA . ARG B 1 162 ? 31.124 17.161 61.632 1.00 68.58 162 ARG B CA 1
ATOM 3281 C C . ARG B 1 162 ? 29.774 16.942 60.954 1.00 69.52 162 ARG B C 1
ATOM 3282 O O . ARG B 1 162 ? 28.731 17.126 61.582 1.00 69.50 162 ARG B O 1
ATOM 3290 N N . LEU B 1 163 ? 29.792 16.571 59.679 1.00 70.78 163 LEU B N 1
ATOM 3291 C CA . LEU B 1 163 ? 28.559 16.246 58.976 1.00 72.36 163 LEU B CA 1
ATOM 3292 C C . LEU B 1 163 ? 28.425 14.749 58.707 1.00 74.07 163 LEU B C 1
ATOM 3293 O O . LEU B 1 163 ? 29.061 14.210 57.800 1.00 74.53 163 LEU B O 1
ATOM 3298 N N . LYS B 1 164 ? 27.561 14.109 59.499 1.00 76.22 164 LYS B N 1
ATOM 3299 C CA . LYS B 1 164 ? 27.332 12.663 59.500 1.00 78.03 164 LYS B CA 1
ATOM 3300 C C . LYS B 1 164 ? 26.795 12.147 58.156 1.00 78.82 164 LYS B C 1
ATOM 3301 O O . LYS B 1 164 ? 27.376 11.252 57.543 1.00 78.71 164 LYS B O 1
ATOM 3307 N N . ASP B 1 165 ? 25.688 12.716 57.696 1.00 80.06 165 ASP B N 1
ATOM 3308 C CA . ASP B 1 165 ? 25.118 12.302 56.425 1.00 81.29 165 ASP B CA 1
ATOM 3309 C C . ASP B 1 165 ? 25.528 13.222 55.274 1.00 81.99 165 ASP B C 1
ATOM 3310 O O . ASP B 1 165 ? 25.124 14.389 55.205 1.00 82.19 165 ASP B O 1
ATOM 3315 N N . GLN B 1 166 ? 26.321 12.671 54.361 1.00 82.61 166 GLN B N 1
ATOM 3316 C CA . GLN B 1 166 ? 26.891 13.422 53.259 1.00 83.00 166 GLN B CA 1
ATOM 3317 C C . GLN B 1 166 ? 27.515 12.435 52.285 1.00 83.30 166 GLN B C 1
ATOM 3318 O O . GLN B 1 166 ? 28.603 11.908 52.533 1.00 83.60 166 GLN B O 1
ATOM 3324 N N . VAL B 1 167 ? 26.799 12.189 51.188 1.00 83.35 167 VAL B N 1
ATOM 3325 C CA . VAL B 1 167 ? 27.155 11.199 50.172 1.00 83.65 167 VAL B CA 1
ATOM 3326 C C . VAL B 1 167 ? 28.272 11.733 49.245 1.00 83.60 167 VAL B C 1
ATOM 3327 O O . VAL B 1 167 ? 28.240 11.554 48.019 1.00 83.30 167 VAL B O 1
ATOM 3331 N N . SER B 1 168 ? 29.281 12.352 49.872 1.00 83.89 168 SER B N 1
ATOM 3332 C CA . SER B 1 168 ? 30.312 13.161 49.188 1.00 83.99 168 SER B CA 1
ATOM 3333 C C . SER B 1 168 ? 31.523 12.390 48.657 1.00 84.31 168 SER B C 1
ATOM 3334 O O . SER B 1 168 ? 32.673 12.747 48.950 1.00 84.22 168 SER B O 1
ATOM 3337 N N . LEU B 1 169 ? 31.254 11.340 47.882 1.00 84.78 169 LEU B N 1
ATOM 3338 C CA . LEU B 1 169 ? 32.296 10.560 47.222 1.00 85.17 169 LEU B CA 1
ATOM 3339 C C . LEU B 1 169 ? 32.828 11.418 46.069 1.00 85.17 169 LEU B C 1
ATOM 3340 O O . LEU B 1 169 ? 32.191 11.531 45.004 1.00 85.71 169 LEU B O 1
ATOM 3345 N N . ASP B 1 170 ? 33.989 12.035 46.303 1.00 84.28 170 ASP B N 1
ATOM 3346 C CA . ASP B 1 170 ? 34.492 13.064 45.424 1.00 83.14 170 ASP B CA 1
ATOM 3347 C C . ASP B 1 170 ? 35.857 12.728 44.798 1.00 81.76 170 ASP B C 1
ATOM 3348 O O . ASP B 1 170 ? 36.553 11.806 45.232 1.00 81.65 170 ASP B O 1
ATOM 3353 N N . THR B 1 171 ? 36.189 13.495 43.754 1.00 79.76 171 THR B N 1
ATOM 3354 C CA . THR B 1 171 ? 37.451 13.442 43.025 1.00 77.51 171 THR B CA 1
ATOM 3355 C C . THR B 1 171 ? 37.914 14.879 42.721 1.00 75.56 171 THR B C 1
ATOM 3356 O O . THR B 1 171 ? 37.568 15.817 43.452 1.00 75.40 171 THR B O 1
ATOM 3360 N N . ARG B 1 172 ? 38.683 15.053 41.648 1.00 73.15 172 ARG B N 1
ATOM 3361 C CA . ARG B 1 172 ? 39.182 16.371 41.251 1.00 70.73 172 ARG B CA 1
ATOM 3362 C C . ARG B 1 172 ? 38.237 17.092 40.297 1.00 69.09 172 ARG B C 1
ATOM 3363 O O . ARG B 1 172 ? 37.905 16.560 39.226 1.00 68.46 172 ARG B O 1
ATOM 3371 N N . MET B 1 173 ? 37.825 18.304 40.669 1.00 66.40 173 MET B N 1
ATOM 3372 C CA . MET B 1 173 ? 37.027 19.120 39.742 1.00 65.06 173 MET B CA 1
ATOM 3373 C C . MET B 1 173 ? 37.390 20.608 39.697 1.00 62.41 173 MET B C 1
ATOM 3374 O O . MET B 1 173 ? 37.910 21.190 40.664 1.00 60.99 173 MET B O 1
ATOM 3379 N N . THR B 1 174 ? 37.149 21.205 38.536 1.00 60.42 174 THR B N 1
ATOM 3380 C CA . THR B 1 174 ? 37.370 22.645 38.374 1.00 58.75 174 THR B CA 1
ATOM 3381 C C . THR B 1 174 ? 36.005 23.324 38.223 1.00 56.54 174 THR B C 1
ATOM 3382 O O . THR B 1 174 ? 35.213 22.965 37.335 1.00 56.22 174 THR B O 1
ATOM 3386 N N . VAL B 1 175 ? 35.729 24.270 39.121 1.00 53.71 175 VAL B N 1
ATOM 3387 C CA . VAL B 1 175 ? 34.465 25.031 39.094 1.00 50.88 175 VAL B CA 1
ATOM 3388 C C . VAL B 1 175 ? 34.702 26.542 38.826 1.00 48.79 175 VAL B C 1
ATOM 3389 O O . VAL B 1 175 ? 35.810 27.031 39.008 1.00 47.52 175 VAL B O 1
ATOM 3393 N N . PRO B 1 176 ? 33.667 27.270 38.350 1.00 47.28 176 PRO B N 1
ATOM 3394 C CA . PRO B 1 176 ? 33.883 28.718 38.283 1.00 45.87 176 PRO B CA 1
ATOM 3395 C C . PRO B 1 176 ? 34.038 29.295 39.717 1.00 45.21 176 PRO B C 1
ATOM 3396 O O . PRO B 1 176 ? 33.399 28.817 40.682 1.00 45.12 176 PRO B O 1
ATOM 3400 N N . GLY B 1 177 ? 34.921 30.270 39.861 1.00 43.06 177 GLY B N 1
ATOM 3401 C CA . GLY B 1 177 ? 35.185 30.832 41.156 1.00 41.89 177 GLY B CA 1
ATOM 3402 C C . GLY B 1 177 ? 34.027 31.608 41.742 1.00 41.13 177 GLY B C 1
ATOM 3403 O O . GLY B 1 177 ? 33.124 32.076 41.018 1.00 40.03 177 GLY B O 1
ATOM 3404 N N . SER B 1 178 ? 34.042 31.705 43.071 1.00 40.58 178 SER B N 1
ATOM 3405 C CA . SER B 1 178 ? 33.094 32.539 43.764 1.00 40.69 178 SER B CA 1
ATOM 3406 C C . SER B 1 178 ? 33.740 33.225 44.959 1.00 40.36 178 SER B C 1
ATOM 3407 O O . SER B 1 178 ? 34.854 32.903 45.350 1.00 40.41 178 SER B O 1
ATOM 3410 N N . ALA B 1 179 ? 33.048 34.215 45.499 1.00 40.39 179 ALA B N 1
ATOM 3411 C CA . ALA B 1 179 ? 33.542 34.948 46.626 1.00 40.36 179 ALA B CA 1
ATOM 3412 C C . ALA B 1 179 ? 33.645 34.036 47.825 1.00 40.83 179 ALA B C 1
ATOM 3413 O O . ALA B 1 179 ? 34.604 34.137 48.598 1.00 41.84 179 ALA B O 1
ATOM 3415 N N . SER B 1 180 ? 32.671 33.141 47.997 1.00 40.83 180 SER B N 1
ATOM 3416 C CA . SER B 1 180 ? 32.749 32.196 49.109 1.00 41.24 180 SER B CA 1
ATOM 3417 C C . SER B 1 180 ? 33.896 31.158 48.992 1.00 41.38 180 SER B C 1
ATOM 3418 O O . SER B 1 180 ? 34.482 30.801 50.012 1.00 39.76 180 SER B O 1
ATOM 3421 N N . LEU B 1 181 ? 34.180 30.671 47.775 1.00 41.07 181 LEU B N 1
ATOM 3422 C CA . LEU B 1 181 ? 35.305 29.752 47.538 1.00 41.92 181 LEU B CA 1
ATOM 3423 C C . LEU B 1 181 ? 36.649 30.429 47.841 1.00 42.61 181 LEU B C 1
ATOM 3424 O O . LEU B 1 181 ? 37.513 29.840 48.510 1.00 43.63 181 LEU B O 1
ATOM 3429 N N . MET B 1 182 ? 36.794 31.689 47.420 1.00 42.73 182 MET B N 1
ATOM 3430 C CA . MET B 1 182 ? 37.974 32.486 47.776 1.00 41.50 182 MET B CA 1
ATOM 3431 C C . MET B 1 182 ? 38.078 32.581 49.302 1.00 42.38 182 MET B C 1
ATOM 3432 O O . MET B 1 182 ? 39.170 32.479 49.866 1.00 43.38 182 MET B O 1
ATOM 3437 N N . LEU B 1 183 ? 36.952 32.817 49.968 1.00 42.40 183 LEU B N 1
ATOM 3438 C CA . LEU B 1 183 ? 36.974 32.990 51.407 1.00 43.32 183 LEU B CA 1
ATOM 3439 C C . LEU B 1 183 ? 37.381 31.669 52.093 1.00 44.28 183 LEU B C 1
ATOM 3440 O O . LEU B 1 183 ? 38.174 31.675 53.060 1.00 43.66 183 LEU B O 1
ATOM 3445 N N . GLU B 1 184 ? 36.863 30.561 51.556 1.00 45.40 184 GLU B N 1
ATOM 3446 C CA . GLU B 1 184 ? 37.212 29.214 52.014 1.00 48.16 184 GLU B CA 1
ATOM 3447 C C . GLU B 1 184 ? 38.702 28.999 51.927 1.00 49.04 184 GLU B C 1
ATOM 3448 O O . GLU B 1 184 ? 39.309 28.648 52.922 1.00 50.17 184 GLU B O 1
ATOM 3454 N N . LYS B 1 185 ? 39.285 29.233 50.751 1.00 49.97 185 LYS B N 1
ATOM 3455 C CA . LYS B 1 185 ? 40.718 29.078 50.573 1.00 50.48 185 LYS B CA 1
ATOM 3456 C C . LYS B 1 185 ? 41.540 29.939 51.532 1.00 50.70 185 LYS B C 1
ATOM 3457 O O . LYS B 1 185 ? 42.564 29.495 52.020 1.00 51.24 185 LYS B O 1
ATOM 3463 N N . LEU B 1 186 ? 41.086 31.154 51.828 1.00 50.75 186 LEU B N 1
ATOM 3464 C CA . LEU B 1 186 ? 41.829 32.029 52.744 1.00 50.39 186 LEU B CA 1
ATOM 3465 C C . LEU B 1 186 ? 41.749 31.574 54.229 1.00 50.44 186 LEU B C 1
ATOM 3466 O O . LEU B 1 186 ? 42.694 31.753 55.014 1.00 49.85 186 LEU B O 1
ATOM 3471 N N . LEU B 1 187 ? 40.607 31.010 54.603 1.00 50.62 187 LEU B N 1
ATOM 3472 C CA . LEU B 1 187 ? 40.396 30.502 55.954 1.00 50.90 187 LEU B CA 1
ATOM 3473 C C . LEU B 1 187 ? 41.302 29.295 56.127 1.00 51.56 187 LEU B C 1
ATOM 3474 O O . LEU B 1 187 ? 42.097 29.269 57.051 1.00 51.76 187 LEU B O 1
ATOM 3479 N N . LYS B 1 188 ? 41.237 28.346 55.200 1.00 52.72 188 LYS B N 1
ATOM 3480 C CA . LYS B 1 188 ? 42.190 27.239 55.164 1.00 54.85 188 LYS B CA 1
ATOM 3481 C C . LYS B 1 188 ? 43.652 27.720 55.318 1.00 55.51 188 LYS B C 1
ATOM 3482 O O . LYS B 1 188 ? 44.315 27.392 56.317 1.00 56.07 188 LYS B O 1
ATOM 3488 N N . ASP B 1 189 ? 44.130 28.519 54.361 1.00 56.14 189 ASP B N 1
ATOM 3489 C CA . ASP B 1 189 ? 45.498 29.022 54.358 1.00 56.60 189 ASP B CA 1
ATOM 3490 C C . ASP B 1 189 ? 45.863 29.735 55.652 1.00 57.10 189 ASP B C 1
ATOM 3491 O O . ASP B 1 189 ? 47.031 29.811 56.016 1.00 58.49 189 ASP B O 1
ATOM 3496 N N . LYS B 1 190 ? 44.886 30.299 56.340 1.00 56.92 190 LYS B N 1
ATOM 3497 C CA . LYS B 1 190 ? 45.177 30.930 57.619 1.00 56.67 190 LYS B CA 1
ATOM 3498 C C . LYS B 1 190 ? 45.115 29.956 58.809 1.00 56.14 190 LYS B C 1
ATOM 3499 O O . LYS B 1 190 ? 45.238 30.384 59.962 1.00 56.07 190 LYS B O 1
ATOM 3505 N N . GLY B 1 191 ? 44.912 28.665 58.522 1.00 55.48 191 GLY B N 1
ATOM 3506 C CA . GLY B 1 191 ? 44.832 27.598 59.550 1.00 54.71 191 GLY B CA 1
ATOM 3507 C C . GLY B 1 191 ? 43.472 27.360 60.199 1.00 53.98 191 GLY B C 1
ATOM 3508 O O . GLY B 1 191 ? 43.395 26.725 61.241 1.00 53.48 191 GLY B O 1
ATOM 3509 N N . LYS B 1 192 ? 42.397 27.849 59.584 1.00 53.19 192 LYS B N 1
ATOM 3510 C CA . LYS B 1 192 ? 41.067 27.862 60.213 1.00 53.06 192 LYS B CA 1
ATOM 3511 C C . LYS B 1 192 ? 40.156 26.710 59.822 1.00 51.83 192 LYS B C 1
ATOM 3512 O O . LYS B 1 192 ? 40.337 26.096 58.769 1.00 52.18 192 LYS B O 1
ATOM 3518 N N . ASN B 1 193 ? 39.142 26.459 60.657 1.00 50.02 193 ASN B N 1
ATOM 3519 C CA . ASN B 1 193 ? 38.099 25.478 60.354 1.00 48.80 193 ASN B CA 1
ATOM 3520 C C . ASN B 1 193 ? 37.094 26.023 59.322 1.00 47.17 193 ASN B C 1
ATOM 3521 O O . ASN B 1 193 ? 36.416 27.028 59.592 1.00 46.15 193 ASN B O 1
ATOM 3526 N N . VAL B 1 194 ? 36.989 25.356 58.169 1.00 45.33 194 VAL B N 1
ATOM 3527 C CA . VAL B 1 194 ? 36.034 25.765 57.128 1.00 44.70 194 VAL B CA 1
ATOM 3528 C C . VAL B 1 194 ? 35.535 24.617 56.224 1.00 44.28 194 VAL B C 1
ATOM 3529 O O . VAL B 1 194 ? 36.318 23.782 55.778 1.00 44.07 194 VAL B O 1
ATOM 3533 N N . SER B 1 195 ? 34.229 24.607 55.953 1.00 43.48 195 SER B N 1
ATOM 3534 C CA . SER B 1 195 ? 33.606 23.659 55.020 1.00 43.50 195 SER B CA 1
ATOM 3535 C C . SER B 1 195 ? 32.586 24.351 54.113 1.00 43.46 195 SER B C 1
ATOM 3536 O O . SER B 1 195 ? 32.024 25.428 54.455 1.00 43.18 195 SER B O 1
ATOM 3539 N N . GLY B 1 196 ? 32.382 23.735 52.950 1.00 42.88 196 GLY B N 1
ATOM 3540 C CA . GLY B 1 196 ? 31.361 24.134 51.999 1.00 41.77 196 GLY B CA 1
ATOM 3541 C C . GLY B 1 196 ? 30.412 22.978 51.783 1.00 41.94 196 GLY B C 1
ATOM 3542 O O . GLY B 1 196 ? 30.840 21.865 51.453 1.00 41.55 196 GLY B O 1
ATOM 3543 N N . TYR B 1 197 ? 29.118 23.232 52.011 1.00 42.26 197 TYR B N 1
ATOM 3544 C CA . TYR B 1 197 ? 28.054 22.240 51.785 1.00 41.91 197 TYR B CA 1
ATOM 3545 C C . TYR B 1 197 ? 27.270 22.544 50.515 1.00 41.60 197 TYR B C 1
ATOM 3546 O O . TYR B 1 197 ? 26.676 23.603 50.350 1.00 41.81 197 TYR B O 1
ATOM 3555 N N . THR B 1 198 ? 27.246 21.582 49.622 1.00 41.49 198 THR B N 1
ATOM 3556 C CA . THR B 1 198 ? 26.441 21.679 48.441 1.00 42.09 198 THR B CA 1
ATOM 3557 C C . THR B 1 198 ? 25.281 20.670 48.499 1.00 42.75 198 THR B C 1
ATOM 3558 O O . THR B 1 198 ? 25.481 19.469 48.691 1.00 42.56 198 THR B O 1
ATOM 3562 N N . VAL B 1 199 ? 24.077 21.166 48.298 1.00 43.12 199 VAL B N 1
ATOM 3563 C CA . VAL B 1 199 ? 22.911 20.317 48.199 1.00 43.78 199 VAL B CA 1
ATOM 3564 C C . VAL B 1 199 ? 22.691 20.085 46.696 1.00 44.54 199 VAL B C 1
ATOM 3565 O O . VAL B 1 199 ? 22.954 20.987 45.885 1.00 45.01 199 VAL B O 1
ATOM 3569 N N . HIS B 1 200 ? 22.246 18.883 46.328 1.00 44.85 200 HIS B N 1
ATOM 3570 C CA . HIS B 1 200 ? 22.079 18.497 44.930 1.00 46.07 200 HIS B CA 1
ATOM 3571 C C . HIS B 1 200 ? 20.627 18.589 44.561 1.00 45.98 200 HIS B C 1
ATOM 3572 O O . HIS B 1 200 ? 19.798 17.975 45.223 1.00 47.33 200 HIS B O 1
ATOM 3579 N N . VAL B 1 201 ? 20.307 19.367 43.527 1.00 44.81 201 VAL B N 1
ATOM 3580 C CA . VAL B 1 201 ? 18.930 19.647 43.198 1.00 43.90 201 VAL B CA 1
ATOM 3581 C C . VAL B 1 201 ? 18.685 19.086 41.801 1.00 44.09 201 VAL B C 1
ATOM 3582 O O . VAL B 1 201 ? 19.535 19.276 40.938 1.00 43.75 201 VAL B O 1
ATOM 3586 N N . PRO B 1 202 ? 17.549 18.363 41.580 1.00 44.35 202 PRO B N 1
ATOM 3587 C CA . PRO B 1 202 ? 17.248 17.861 40.235 1.00 44.99 202 PRO B CA 1
ATOM 3588 C C . PRO B 1 202 ? 17.394 19.005 39.251 1.00 45.75 202 PRO B C 1
ATOM 3589 O O . PRO B 1 202 ? 16.833 20.059 39.479 1.00 46.11 202 PRO B O 1
ATOM 3593 N N . HIS B 1 203 ? 18.168 18.812 38.190 1.00 46.73 203 HIS B N 1
ATOM 3594 C CA . HIS B 1 203 ? 18.462 19.904 37.274 1.00 48.05 203 HIS B CA 1
ATOM 3595 C C . HIS B 1 203 ? 17.193 20.453 36.648 1.00 48.45 203 HIS B C 1
ATOM 3596 O O . HIS B 1 203 ? 17.104 21.658 36.392 1.00 49.01 203 HIS B O 1
ATOM 3603 N N . TYR B 1 204 ? 16.204 19.586 36.415 1.00 48.79 204 TYR B N 1
ATOM 3604 C CA . TYR B 1 204 ? 15.033 19.980 35.611 1.00 49.17 204 TYR B CA 1
ATOM 3605 C C . TYR B 1 204 ? 14.034 20.779 36.435 1.00 50.29 204 TYR B C 1
ATOM 3606 O O . TYR B 1 204 ? 13.022 21.264 35.915 1.00 50.57 204 TYR B O 1
ATOM 3615 N N . VAL B 1 205 ? 14.329 20.904 37.733 1.00 51.15 205 VAL B N 1
ATOM 3616 C CA . VAL B 1 205 ? 13.498 21.638 38.679 1.00 51.55 205 VAL B CA 1
ATOM 3617 C C . VAL B 1 205 ? 14.260 22.824 39.329 1.00 51.25 205 VAL B C 1
ATOM 3618 O O . VAL B 1 205 ? 13.732 23.538 40.200 1.00 51.62 205 VAL B O 1
ATOM 3622 N N . SER B 1 206 ? 15.496 23.034 38.877 1.00 50.48 206 SER B N 1
ATOM 3623 C CA . SER B 1 206 ? 16.433 23.975 39.506 1.00 50.27 206 SER B CA 1
ATOM 3624 C C . SER B 1 206 ? 16.060 25.464 39.430 1.00 49.64 206 SER B C 1
ATOM 3625 O O . SER B 1 206 ? 16.470 26.247 40.299 1.00 49.47 206 SER B O 1
ATOM 3628 N N . ALA B 1 207 ? 15.298 25.838 38.400 1.00 48.78 207 ALA B N 1
ATOM 3629 C CA . ALA B 1 207 ? 14.851 27.222 38.194 1.00 48.92 207 ALA B CA 1
ATOM 3630 C C . ALA B 1 207 ? 13.722 27.681 39.101 1.00 48.55 207 ALA B C 1
ATOM 3631 O O . ALA B 1 207 ? 13.485 28.859 39.203 1.00 48.81 207 ALA B O 1
ATOM 3633 N N . SER B 1 208 ? 13.013 26.751 39.730 1.00 49.29 208 SER B N 1
ATOM 3634 C CA . SER B 1 208 ? 11.902 27.073 40.648 1.00 49.75 208 SER B CA 1
ATOM 3635 C C . SER B 1 208 ? 12.294 26.678 42.054 1.00 49.23 208 SER B C 1
ATOM 3636 O O . SER B 1 208 ? 13.166 25.828 42.218 1.00 50.40 208 SER B O 1
ATOM 3639 N N . PRO B 1 209 ? 11.680 27.300 43.074 1.00 48.70 209 PRO B N 1
ATOM 3640 C CA . PRO B 1 209 ? 11.949 26.886 44.456 1.00 48.16 209 PRO B CA 1
ATOM 3641 C C . PRO B 1 209 ? 11.821 25.368 44.668 1.00 47.05 209 PRO B C 1
ATOM 3642 O O . PRO B 1 209 ? 10.823 24.754 44.293 1.00 48.21 209 PRO B O 1
ATOM 3646 N N . TYR B 1 210 ? 12.855 24.769 45.230 1.00 45.49 210 TYR B N 1
ATOM 3647 C CA . TYR B 1 210 ? 12.849 23.352 45.599 1.00 43.67 210 TYR B CA 1
ATOM 3648 C C . TYR B 1 210 ? 13.143 23.228 47.112 1.00 42.34 210 TYR B C 1
ATOM 3649 O O . TYR B 1 210 ? 14.277 23.000 47.523 1.00 41.08 210 TYR B O 1
ATOM 3658 N N . PRO B 1 211 ? 12.110 23.438 47.944 1.00 42.84 211 PRO B N 1
ATOM 3659 C CA . PRO B 1 211 ? 12.269 23.440 49.426 1.00 43.14 211 PRO B CA 1
ATOM 3660 C C . PRO B 1 211 ? 12.911 22.236 50.077 1.00 43.30 211 PRO B C 1
ATOM 3661 O O . PRO B 1 211 ? 13.484 22.381 51.155 1.00 45.21 211 PRO B O 1
ATOM 3665 N N . ALA B 1 212 ? 12.829 21.053 49.479 1.00 43.33 212 ALA B N 1
ATOM 3666 C CA . ALA B 1 212 ? 13.516 19.880 50.065 1.00 42.95 212 ALA B CA 1
ATOM 3667 C C . ALA B 1 212 ? 15.043 20.147 50.213 1.00 42.91 212 ALA B C 1
ATOM 3668 O O . ALA B 1 212 ? 15.705 19.656 51.145 1.00 43.20 212 ALA B O 1
ATOM 3670 N N . ALA B 1 213 ? 15.588 20.966 49.311 1.00 43.03 213 ALA B N 1
ATOM 3671 C CA . ALA B 1 213 ? 17.016 21.302 49.324 1.00 42.16 213 ALA B CA 1
ATOM 3672 C C . ALA B 1 213 ? 17.343 22.329 50.419 1.00 41.95 213 ALA B C 1
ATOM 3673 O O . ALA B 1 213 ? 18.336 22.196 51.115 1.00 42.61 213 ALA B O 1
ATOM 3675 N N . THR B 1 214 ? 16.498 23.334 50.583 1.00 42.30 214 THR B N 1
ATOM 3676 C CA . THR B 1 214 ? 16.619 24.280 51.687 1.00 43.42 214 THR B CA 1
ATOM 3677 C C . THR B 1 214 ? 16.651 23.498 52.994 1.00 44.73 214 THR B C 1
ATOM 3678 O O . THR B 1 214 ? 17.616 23.607 53.756 1.00 44.49 214 THR B O 1
ATOM 3682 N N . LEU B 1 215 ? 15.618 22.670 53.200 1.00 46.34 215 LEU B N 1
ATOM 3683 C CA . LEU B 1 215 ? 15.506 21.750 54.347 1.00 47.23 215 LEU B CA 1
ATOM 3684 C C . LEU B 1 215 ? 16.773 20.945 54.588 1.00 47.38 215 LEU B C 1
ATOM 3685 O O . LEU B 1 215 ? 17.321 20.933 55.692 1.00 47.08 215 LEU B O 1
ATOM 3690 N N . LYS B 1 216 ? 17.249 20.293 53.535 1.00 47.79 216 LYS B N 1
ATOM 3691 C CA . LYS B 1 216 ? 18.484 19.542 53.616 1.00 47.75 216 LYS B CA 1
ATOM 3692 C C . LYS B 1 216 ? 19.668 20.408 54.065 1.00 47.63 216 LYS B C 1
ATOM 3693 O O . LYS B 1 216 ? 20.403 20.003 54.970 1.00 48.02 216 LYS B O 1
ATOM 3699 N N . LEU B 1 217 ? 19.867 21.583 53.443 1.00 47.01 217 LEU B N 1
ATOM 3700 C CA . LEU B 1 217 ? 20.961 22.475 53.874 1.00 46.50 217 LEU B CA 1
ATOM 3701 C C . LEU B 1 217 ? 20.809 22.849 55.353 1.00 45.98 217 LEU B C 1
ATOM 3702 O O . LEU B 1 217 ? 21.772 22.813 56.096 1.00 45.32 217 LEU B O 1
ATOM 3707 N N . LEU B 1 218 ? 19.591 23.177 55.765 1.00 45.82 218 LEU B N 1
ATOM 3708 C CA . LEU B 1 218 ? 19.368 23.606 57.124 1.00 47.32 218 LEU B CA 1
ATOM 3709 C C . LEU B 1 218 ? 19.614 22.471 58.152 1.00 48.71 218 LEU B C 1
ATOM 3710 O O . LEU B 1 218 ? 20.262 22.689 59.187 1.00 48.83 218 LEU B O 1
ATOM 3715 N N . GLN B 1 219 ? 19.134 21.259 57.858 1.00 49.31 219 GLN B N 1
ATOM 3716 C CA . GLN B 1 219 ? 19.375 20.147 58.766 1.00 50.37 219 GLN B CA 1
ATOM 3717 C C . GLN B 1 219 ? 20.850 19.725 58.786 1.00 50.08 219 GLN B C 1
ATOM 3718 O O . GLN B 1 219 ? 21.347 19.265 59.805 1.00 49.27 219 GLN B O 1
ATOM 3724 N N . SER B 1 220 ? 21.573 19.957 57.690 1.00 50.85 220 SER B N 1
ATOM 3725 C CA . SER B 1 220 ? 23.019 19.707 57.701 1.00 51.09 220 SER B CA 1
ATOM 3726 C C . SER B 1 220 ? 23.736 20.684 58.644 1.00 51.42 220 SER B C 1
ATOM 3727 O O . SER B 1 220 ? 24.686 20.322 59.334 1.00 51.37 220 SER B O 1
ATOM 3730 N N . ILE B 1 221 ? 23.255 21.918 58.656 1.00 51.66 221 ILE B N 1
ATOM 3731 C CA . ILE B 1 221 ? 23.742 22.958 59.545 1.00 51.97 221 ILE B CA 1
ATOM 3732 C C . ILE B 1 221 ? 23.345 22.684 60.996 1.00 52.15 221 ILE B C 1
ATOM 3733 O O . ILE B 1 221 ? 24.192 22.752 61.885 1.00 52.38 221 ILE B O 1
ATOM 3738 N N . ALA B 1 222 ? 22.066 22.393 61.238 1.00 52.51 222 ALA B N 1
ATOM 3739 C CA . ALA B 1 222 ? 21.609 22.017 62.584 1.00 53.56 222 ALA B CA 1
ATOM 3740 C C . ALA B 1 222 ? 22.460 20.872 63.165 1.00 54.47 222 ALA B C 1
ATOM 3741 O O . ALA B 1 222 ? 22.887 20.938 64.317 1.00 54.49 222 ALA B O 1
ATOM 3743 N N . ASP B 1 223 ? 22.762 19.883 62.319 1.00 56.01 223 ASP B N 1
ATOM 3744 C CA . ASP B 1 223 ? 23.538 18.685 62.660 1.00 57.58 223 ASP B CA 1
ATOM 3745 C C . ASP B 1 223 ? 24.968 19.024 63.062 1.00 57.79 223 ASP B C 1
ATOM 3746 O O . ASP B 1 223 ? 25.419 18.625 64.122 1.00 58.13 223 ASP B O 1
ATOM 3751 N N . SER B 1 224 ? 25.678 19.779 62.227 1.00 58.40 224 SER B N 1
ATOM 3752 C CA . SER B 1 224 ? 27.119 19.985 62.409 1.00 58.02 224 SER B CA 1
ATOM 3753 C C . SER B 1 224 ? 27.487 21.178 63.295 1.00 58.15 224 SER B C 1
ATOM 3754 O O . SER B 1 224 ? 28.638 21.338 63.686 1.00 58.37 224 SER B O 1
ATOM 3757 N N . ALA B 1 225 ? 26.513 22.018 63.603 1.00 57.78 225 ALA B N 1
ATOM 3758 C CA . ALA B 1 225 ? 26.748 23.167 64.443 1.00 57.51 225 ALA B CA 1
ATOM 3759 C C . ALA B 1 225 ? 26.004 22.993 65.759 1.00 57.79 225 ALA B C 1
ATOM 3760 O O . ALA B 1 225 ? 26.052 23.883 66.627 1.00 57.88 225 ALA B O 1
ATOM 3762 N N . ASP B 1 226 ? 25.319 21.853 65.900 1.00 57.74 226 ASP B N 1
ATOM 3763 C CA . ASP B 1 226 ? 24.525 21.543 67.088 1.00 57.78 226 ASP B CA 1
ATOM 3764 C C . ASP B 1 226 ? 23.500 22.638 67.356 1.00 57.70 226 ASP B C 1
ATOM 3765 O O . ASP B 1 226 ? 23.543 23.314 68.397 1.00 57.31 226 ASP B O 1
ATOM 3770 N N . LEU B 1 227 ? 22.584 22.814 66.399 1.00 57.92 227 LEU B N 1
ATOM 3771 C CA . LEU B 1 227 ? 21.543 23.852 66.482 1.00 57.74 227 LEU B CA 1
ATOM 3772 C C . LEU B 1 227 ? 20.154 23.231 66.438 1.00 57.40 227 LEU B C 1
ATOM 3773 O O . LEU B 1 227 ? 19.951 22.211 65.796 1.00 56.65 227 LEU B O 1
ATOM 3778 N N . ASN B 1 228 ? 19.209 23.861 67.134 1.00 57.51 228 ASN B N 1
ATOM 3779 C CA . ASN B 1 228 ? 17.813 23.439 67.134 1.00 57.84 228 ASN B CA 1
ATOM 3780 C C . ASN B 1 228 ? 16.965 24.418 66.307 1.00 57.47 228 ASN B C 1
ATOM 3781 O O . ASN B 1 228 ? 16.582 25.494 66.788 1.00 57.31 228 ASN B O 1
ATOM 3786 N N . LEU B 1 229 ? 16.652 24.018 65.073 1.00 57.62 229 LEU B N 1
ATOM 3787 C CA . LEU B 1 229 ? 16.009 24.923 64.107 1.00 58.18 229 LEU B CA 1
ATOM 3788 C C . LEU B 1 229 ? 14.527 24.640 63.803 1.00 58.52 229 LEU B C 1
ATOM 3789 O O . LEU B 1 229 ? 14.164 23.516 63.535 1.00 58.72 229 LEU B O 1
ATOM 3794 N N . PRO B 1 230 ? 13.673 25.673 63.789 1.00 59.12 230 PRO B N 1
ATOM 3795 C CA . PRO B 1 230 ? 12.293 25.360 63.449 1.00 59.99 230 PRO B CA 1
ATOM 3796 C C . PRO B 1 230 ? 12.166 25.093 61.935 1.00 61.06 230 PRO B C 1
ATOM 3797 O O . PRO B 1 230 ? 12.291 26.010 61.120 1.00 61.48 230 PRO B O 1
ATOM 3801 N N . LEU B 1 231 ? 11.919 23.841 61.568 1.00 61.78 231 LEU B N 1
ATOM 3802 C CA . LEU B 1 231 ? 11.988 23.438 60.171 1.00 62.11 231 LEU B CA 1
ATOM 3803 C C . LEU B 1 231 ? 10.646 23.074 59.522 1.00 62.55 231 LEU B C 1
ATOM 3804 O O . LEU B 1 231 ? 10.596 22.807 58.312 1.00 62.53 231 LEU B O 1
ATOM 3809 N N . LEU B 1 232 ? 9.570 23.071 60.310 1.00 62.82 232 LEU B N 1
ATOM 3810 C CA . LEU B 1 232 ? 8.322 22.384 59.916 1.00 63.32 232 LEU B CA 1
ATOM 3811 C C . LEU B 1 232 ? 7.537 22.977 58.727 1.00 62.93 232 LEU B C 1
ATOM 3812 O O . LEU B 1 232 ? 6.867 22.231 58.003 1.00 63.28 232 LEU B O 1
ATOM 3817 N N . ALA B 1 233 ? 7.604 24.295 58.536 1.00 62.21 233 ALA B N 1
ATOM 3818 C CA . ALA B 1 233 ? 6.979 24.947 57.373 1.00 61.01 233 ALA B CA 1
ATOM 3819 C C . ALA B 1 233 ? 7.661 24.576 56.042 1.00 60.40 233 ALA B C 1
ATOM 3820 O O . ALA B 1 233 ? 7.025 24.600 54.975 1.00 59.33 233 ALA B O 1
ATOM 3822 N N . LEU B 1 234 ? 8.944 24.219 56.130 1.00 59.65 234 LEU B N 1
ATOM 3823 C CA . LEU B 1 234 ? 9.721 23.775 54.979 1.00 59.47 234 LEU B CA 1
ATOM 3824 C C . LEU B 1 234 ? 9.389 22.344 54.569 1.00 60.22 234 LEU B C 1
ATOM 3825 O O . LEU B 1 234 ? 9.545 21.967 53.392 1.00 60.24 234 LEU B O 1
ATOM 3830 N N . GLU B 1 235 ? 8.971 21.551 55.552 1.00 60.97 235 GLU B N 1
ATOM 3831 C CA . GLU B 1 235 ? 8.516 20.177 55.334 1.00 61.93 235 GLU B CA 1
ATOM 3832 C C . GLU B 1 235 ? 7.193 20.172 54.586 1.00 61.46 235 GLU B C 1
ATOM 3833 O O . GLU B 1 235 ? 7.035 19.470 53.576 1.00 61.18 235 GLU B O 1
ATOM 3839 N N . ARG B 1 236 ? 6.282 21.011 55.053 1.00 61.15 236 ARG B N 1
ATOM 3840 C CA . ARG B 1 236 ? 5.016 21.221 54.398 1.00 61.84 236 ARG B CA 1
ATOM 3841 C C . ARG B 1 236 ? 5.217 21.659 52.939 1.00 61.65 236 ARG B C 1
ATOM 3842 O O . ARG B 1 236 ? 4.643 21.064 52.020 1.00 61.59 236 ARG B O 1
ATOM 3850 N N . ASP B 1 237 ? 6.046 22.690 52.741 1.00 61.47 237 ASP B N 1
ATOM 3851 C CA . ASP B 1 237 ? 6.405 23.212 51.412 1.00 61.40 237 ASP B CA 1
ATOM 3852 C C . ASP B 1 237 ? 6.971 22.179 50.440 1.00 60.60 237 ASP B C 1
ATOM 3853 O O . ASP B 1 237 ? 6.682 22.246 49.242 1.00 59.54 237 ASP B O 1
ATOM 3858 N N . ALA B 1 238 ? 7.806 21.274 50.962 1.00 60.10 238 ALA B N 1
ATOM 3859 C CA . ALA B 1 238 ? 8.495 20.253 50.178 1.00 59.92 238 ALA B CA 1
ATOM 3860 C C . ALA B 1 238 ? 7.508 19.224 49.684 1.00 60.26 238 ALA B C 1
ATOM 3861 O O . ALA B 1 238 ? 7.559 18.816 48.526 1.00 60.25 238 ALA B O 1
ATOM 3863 N N . GLU B 1 239 ? 6.592 18.828 50.565 1.00 60.76 239 GLU B N 1
ATOM 3864 C CA . GLU B 1 239 ? 5.564 17.848 50.240 1.00 61.22 239 GLU B CA 1
ATOM 3865 C C . GLU B 1 239 ? 4.632 18.405 49.179 1.00 60.81 239 GLU B C 1
ATOM 3866 O O . GLU B 1 239 ? 4.124 17.663 48.343 1.00 61.42 239 GLU B O 1
ATOM 3872 N N . LYS B 1 240 ? 4.424 19.717 49.209 1.00 60.45 240 LYS B N 1
ATOM 3873 C CA . LYS B 1 240 ? 3.531 20.384 48.269 1.00 60.24 240 LYS B CA 1
ATOM 3874 C C . LYS B 1 240 ? 4.182 20.495 46.890 1.00 59.60 240 LYS B C 1
ATOM 3875 O O . LYS B 1 240 ? 3.505 20.245 45.880 1.00 60.21 240 LYS B O 1
ATOM 3881 N N . VAL B 1 241 ? 5.481 20.821 46.835 1.00 58.13 241 VAL B N 1
ATOM 3882 C CA . VAL B 1 241 ? 6.216 20.776 45.540 1.00 57.27 241 VAL B CA 1
ATOM 3883 C C . VAL B 1 241 ? 6.408 19.343 44.981 1.00 56.85 241 VAL B C 1
ATOM 3884 O O . VAL B 1 241 ? 6.317 19.126 43.778 1.00 55.86 241 VAL B O 1
ATOM 3888 N N . HIS B 1 242 ? 6.628 18.374 45.859 1.00 56.92 242 HIS B N 1
ATOM 3889 C CA . HIS B 1 242 ? 6.664 16.988 45.448 1.00 58.30 242 HIS B CA 1
ATOM 3890 C C . HIS B 1 242 ? 5.373 16.546 44.721 1.00 59.06 242 HIS B C 1
ATOM 3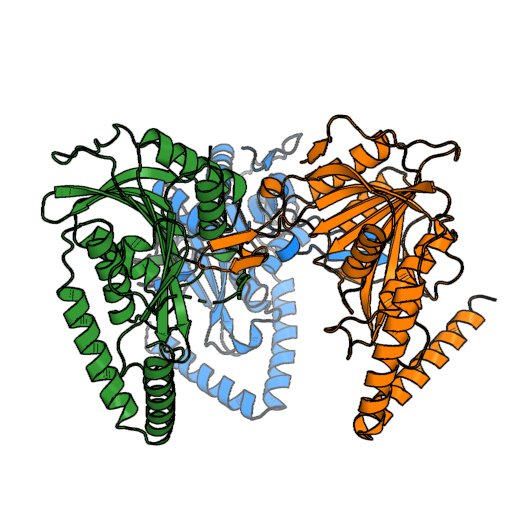891 O O . HIS B 1 242 ? 5.430 15.895 43.663 1.00 58.05 242 HIS B O 1
ATOM 3898 N N . ARG B 1 243 ? 4.225 16.915 45.295 1.00 60.19 243 ARG B N 1
ATOM 3899 C CA . ARG B 1 243 ? 2.932 16.553 44.724 1.00 61.95 243 ARG B CA 1
ATOM 3900 C C . ARG B 1 243 ? 2.701 17.204 43.361 1.00 61.66 243 ARG B C 1
ATOM 3901 O O . ARG B 1 243 ? 2.170 16.553 42.439 1.00 61.49 243 ARG B O 1
ATOM 3909 N N . GLN B 1 244 ? 3.136 18.454 43.208 1.00 61.67 244 GLN B N 1
ATOM 3910 C CA . GLN B 1 244 ? 3.053 19.108 41.898 1.00 62.47 244 GLN B CA 1
ATOM 3911 C C . GLN B 1 244 ? 3.930 18.406 40.858 1.00 62.06 244 GLN B C 1
ATOM 3912 O O . GLN B 1 244 ? 3.575 18.311 39.670 1.00 62.28 244 GLN B O 1
ATOM 3918 N N . LEU B 1 245 ? 5.060 17.891 41.332 1.00 61.39 245 LEU B N 1
ATOM 3919 C CA . LEU B 1 245 ? 6.007 17.171 40.505 1.00 60.34 245 LEU B CA 1
ATOM 3920 C C . LEU B 1 245 ? 5.512 15.775 40.171 1.00 60.44 245 LEU B C 1
ATOM 3921 O O . LEU B 1 245 ? 5.730 15.307 39.066 1.00 59.13 245 LEU B O 1
ATOM 3926 N N . MET B 1 246 ? 4.860 15.115 41.125 1.00 61.14 246 MET B N 1
ATOM 3927 C CA . MET B 1 246 ? 4.274 13.795 40.857 1.00 63.03 246 MET B CA 1
ATOM 3928 C C . MET B 1 246 ? 3.233 13.906 39.744 1.00 63.15 246 MET B C 1
ATOM 3929 O O . MET B 1 246 ? 3.265 13.161 38.770 1.00 63.48 246 MET B O 1
ATOM 3934 N N . GLU B 1 247 ? 2.340 14.874 39.899 1.00 64.07 247 GLU B N 1
ATOM 3935 C CA . GLU B 1 247 ? 1.270 15.157 38.961 1.00 64.99 247 GLU B CA 1
ATOM 3936 C C . GLU B 1 247 ? 1.784 15.407 37.543 1.00 64.45 247 GLU B C 1
ATOM 3937 O O . GLU B 1 247 ? 1.179 14.944 36.585 1.00 64.44 247 GLU B O 1
ATOM 3943 N N . GLN B 1 248 ? 2.902 16.121 37.418 1.00 64.40 248 GLN B N 1
ATOM 3944 C CA . GLN B 1 248 ? 3.504 16.374 36.109 1.00 64.22 248 GLN B CA 1
ATOM 3945 C C . GLN B 1 248 ? 4.178 15.172 35.470 1.00 63.57 248 GLN B C 1
ATOM 3946 O O . GLN B 1 248 ? 4.068 14.987 34.263 1.00 62.89 248 GLN B O 1
ATOM 3952 N N . THR B 1 249 ? 4.893 14.379 36.268 1.00 63.18 249 THR B N 1
ATOM 3953 C CA . THR B 1 249 ? 5.576 13.193 35.748 1.00 63.00 249 THR B CA 1
ATOM 3954 C C . THR B 1 249 ? 4.538 12.136 35.383 1.00 62.31 249 THR B C 1
ATOM 3955 O O . THR B 1 249 ? 4.706 11.398 34.405 1.00 61.86 249 THR B O 1
ATOM 3959 N N . GLU B 1 250 ? 3.453 12.120 36.154 1.00 61.88 250 GLU B N 1
ATOM 3960 C CA . GLU B 1 250 ? 2.283 11.256 35.912 1.00 61.98 250 GLU B CA 1
ATOM 3961 C C . GLU B 1 250 ? 1.689 11.438 34.506 1.00 60.69 250 GLU B C 1
ATOM 3962 O O . GLU B 1 250 ? 1.371 10.472 33.831 1.00 60.57 250 GLU B O 1
ATOM 3968 N N . GLU B 1 251 ? 1.552 12.687 34.078 1.00 59.75 251 GLU B N 1
ATOM 3969 C CA . GLU B 1 251 ? 1.062 13.003 32.744 1.00 58.91 251 GLU B CA 1
ATOM 3970 C C . GLU B 1 251 ? 1.929 12.468 31.583 1.00 58.45 251 GLU B C 1
ATOM 3971 O O . GLU B 1 251 ? 1.423 12.307 30.466 1.00 57.75 251 GLU B O 1
ATOM 3973 N N . SER B 1 252 ? 3.215 12.206 31.831 1.00 57.64 252 SER B N 1
ATOM 3974 C CA . SER B 1 252 ? 4.154 12.005 30.721 1.00 57.39 252 SER B CA 1
ATOM 3975 C C . SER B 1 252 ? 5.042 10.775 30.824 1.00 57.36 252 SER B C 1
ATOM 3976 O O . SER B 1 252 ? 5.864 10.667 31.727 1.00 56.97 252 SER B O 1
ATOM 3979 N N . SER B 1 253 ? 4.880 9.865 29.871 1.00 57.52 253 SER B N 1
ATOM 3980 C CA . SER B 1 253 ? 5.752 8.688 29.751 1.00 58.14 253 SER B CA 1
ATOM 3981 C C . SER B 1 253 ? 7.219 9.059 29.420 1.00 58.03 253 SER B C 1
ATOM 3982 O O . SER B 1 253 ? 8.142 8.403 29.882 1.00 57.82 253 SER B O 1
ATOM 3985 N N . GLU B 1 254 ? 7.412 10.095 28.607 1.00 57.94 254 GLU B N 1
ATOM 3986 C CA . GLU B 1 254 ? 8.734 10.647 28.336 1.00 58.31 254 GLU B CA 1
ATOM 3987 C C . GLU B 1 254 ? 9.436 11.116 29.629 1.00 57.16 254 GLU B C 1
ATOM 3988 O O . GLU B 1 254 ? 10.600 10.778 29.864 1.00 56.95 254 GLU B O 1
ATOM 3994 N N . ILE B 1 255 ? 8.717 11.870 30.465 1.00 56.26 255 ILE B N 1
ATOM 3995 C CA . ILE B 1 255 ? 9.201 12.302 31.787 1.00 54.97 255 ILE B CA 1
ATOM 3996 C C . ILE B 1 255 ? 9.391 11.122 32.762 1.00 54.70 255 ILE B C 1
ATOM 3997 O O . ILE B 1 255 ? 10.377 11.096 33.512 1.00 54.73 255 ILE B O 1
ATOM 4002 N N . GLN B 1 256 ? 8.472 10.150 32.748 1.00 53.80 256 GLN B N 1
ATOM 4003 C CA . GLN B 1 256 ? 8.563 8.970 33.622 1.00 54.00 256 GLN B CA 1
ATOM 4004 C C . GLN B 1 256 ? 9.845 8.150 33.381 1.00 54.45 256 GLN B C 1
ATOM 4005 O O . GLN B 1 256 ? 10.428 7.546 34.297 1.00 53.38 256 GLN B O 1
ATOM 4011 N N . ARG B 1 257 ? 10.239 8.144 32.114 1.00 55.51 257 ARG B N 1
ATOM 4012 C CA . ARG B 1 257 ? 11.375 7.429 31.592 1.00 56.98 257 ARG B CA 1
ATOM 4013 C C . ARG B 1 257 ? 12.658 8.106 32.073 1.00 56.58 257 ARG B C 1
ATOM 4014 O O . ARG B 1 257 ? 13.579 7.447 32.561 1.00 57.18 257 ARG B O 1
ATOM 4022 N N . VAL B 1 258 ? 12.677 9.432 31.974 1.00 56.13 258 VAL B N 1
ATOM 4023 C CA . VAL B 1 258 ? 13.783 10.260 32.431 1.00 54.76 258 VAL B CA 1
ATOM 4024 C C . VAL B 1 258 ? 14.002 10.211 33.947 1.00 54.31 258 VAL B C 1
ATOM 4025 O O . VAL B 1 258 ? 15.145 10.165 34.399 1.00 54.70 258 VAL B O 1
ATOM 4029 N N . VAL B 1 259 ? 12.914 10.198 34.717 1.00 53.32 259 VAL B N 1
ATOM 4030 C CA . VAL B 1 259 ? 12.966 10.086 36.185 1.00 52.44 259 VAL B CA 1
ATOM 4031 C C . VAL B 1 259 ? 13.494 8.713 36.651 1.00 51.85 259 VAL B C 1
ATOM 4032 O O . VAL B 1 259 ? 14.370 8.643 37.524 1.00 51.41 259 VAL B O 1
ATOM 4036 N N . GLY B 1 260 ? 12.965 7.639 36.060 1.00 50.61 260 GLY B N 1
ATOM 4037 C CA . GLY B 1 260 ? 13.415 6.270 36.354 1.00 49.43 260 GLY B CA 1
ATOM 4038 C C . GLY B 1 260 ? 14.880 6.008 36.044 1.00 48.38 260 GLY B C 1
ATOM 4039 O O . GLY B 1 260 ? 15.560 5.307 36.789 1.00 48.74 260 GLY B O 1
ATOM 4040 N N . ALA B 1 261 ? 15.378 6.571 34.949 1.00 47.64 261 ALA B N 1
ATOM 4041 C CA . ALA B 1 261 ? 16.809 6.483 34.632 1.00 46.74 261 ALA B CA 1
ATOM 4042 C C . ALA B 1 261 ? 17.712 7.220 35.665 1.00 46.07 261 ALA B C 1
ATOM 4043 O O . ALA B 1 261 ? 18.775 6.719 36.037 1.00 45.98 261 ALA B O 1
ATOM 4045 N N . LEU B 1 262 ? 17.275 8.380 36.140 1.00 45.22 262 LEU B N 1
ATOM 4046 C CA . LEU B 1 262 ? 17.969 9.072 37.248 1.00 45.57 262 LEU B CA 1
ATOM 4047 C C . LEU B 1 262 ? 17.861 8.322 38.580 1.00 45.69 262 LEU B C 1
ATOM 4048 O O . LEU B 1 262 ? 18.783 8.383 39.412 1.00 45.86 262 LEU B O 1
ATOM 4053 N N . GLU B 1 263 ? 16.742 7.622 38.773 1.00 45.60 263 GLU B N 1
ATOM 4054 C CA . GLU B 1 263 ? 16.513 6.796 39.958 1.00 46.32 263 GLU B CA 1
ATOM 4055 C C . GLU B 1 263 ? 17.494 5.640 40.019 1.00 46.91 263 GLU B C 1
ATOM 4056 O O . GLU B 1 263 ? 18.025 5.326 41.094 1.00 46.50 263 GLU B O 1
ATOM 4062 N N . GLN B 1 264 ? 17.746 5.040 38.853 1.00 47.71 264 GLN B N 1
ATOM 4063 C CA . GLN B 1 264 ? 18.649 3.903 38.722 1.00 49.66 264 GLN B CA 1
ATOM 4064 C C . GLN B 1 264 ? 20.081 4.352 38.980 1.00 48.24 264 GLN B C 1
ATOM 4065 O O . GLN B 1 264 ? 20.790 3.771 39.799 1.00 48.16 264 GLN B O 1
ATOM 4071 N N . GLN B 1 265 ? 20.491 5.402 38.275 1.00 48.17 265 GLN B N 1
ATOM 4072 C CA . GLN B 1 265 ? 21.760 6.088 38.498 1.00 48.71 265 GLN B CA 1
ATOM 4073 C C . GLN B 1 265 ? 22.010 6.388 39.991 1.00 46.63 265 GLN B C 1
ATOM 4074 O O . GLN B 1 265 ? 23.030 6.006 40.551 1.00 45.56 265 GLN B O 1
ATOM 4080 N N . TYR B 1 266 ? 21.028 7.034 40.622 1.00 45.93 266 TYR B N 1
ATOM 4081 C CA . TYR B 1 266 ? 21.039 7.387 42.038 1.00 44.68 266 TYR B CA 1
ATOM 4082 C C . TYR B 1 266 ? 21.270 6.196 42.979 1.00 44.70 266 TYR B C 1
ATOM 4083 O O . TYR B 1 266 ? 22.102 6.269 43.897 1.00 42.96 266 TYR B O 1
ATOM 4092 N N . ASP B 1 267 ? 20.495 5.124 42.769 1.00 45.50 267 ASP B N 1
ATOM 4093 C CA . ASP B 1 267 ? 20.533 3.913 43.616 1.00 47.02 267 ASP B CA 1
ATOM 4094 C C . ASP B 1 267 ? 21.868 3.177 43.452 1.00 47.36 267 ASP B C 1
ATOM 4095 O O . ASP B 1 267 ? 22.472 2.685 44.417 1.00 46.78 267 ASP B O 1
ATOM 4100 N N . SER B 1 268 ? 22.317 3.136 42.205 1.00 47.85 268 SER B N 1
ATOM 4101 C CA . SER B 1 268 ? 23.584 2.564 41.860 1.00 48.41 268 SER B CA 1
ATOM 4102 C C . SER B 1 268 ? 24.739 3.267 42.596 1.00 48.59 268 SER B C 1
ATOM 4103 O O . SER B 1 268 ? 25.618 2.583 43.165 1.00 48.98 268 SER B O 1
ATOM 4106 N N . GLU B 1 269 ? 24.746 4.608 42.584 1.00 48.18 269 GLU B N 1
ATOM 4107 C CA . GLU B 1 269 ? 25.823 5.374 43.215 1.00 47.93 269 GLU B CA 1
ATOM 4108 C C . GLU B 1 269 ? 25.735 5.242 44.744 1.00 47.54 269 GLU B C 1
ATOM 4109 O O . GLU B 1 269 ? 26.757 5.170 45.438 1.00 47.21 269 GLU B O 1
ATOM 4115 N N . LEU B 1 270 ? 24.512 5.149 45.256 1.00 46.57 270 LEU B N 1
ATOM 4116 C CA . LEU B 1 270 ? 24.303 4.900 46.671 1.00 46.84 270 LEU B CA 1
ATOM 4117 C C . LEU B 1 270 ? 24.885 3.550 47.103 1.00 46.67 270 LEU B C 1
ATOM 4118 O O . LEU B 1 270 ? 25.487 3.451 48.175 1.00 46.89 270 LEU B O 1
ATOM 4123 N N . GLU B 1 271 ? 24.717 2.518 46.273 1.00 46.44 271 GLU B N 1
ATOM 4124 C CA . GLU B 1 271 ? 25.412 1.232 46.482 1.00 46.37 271 GLU B CA 1
ATOM 4125 C C . GLU B 1 271 ? 26.919 1.417 46.501 1.00 45.34 271 GLU B C 1
ATOM 4126 O O . GLU B 1 271 ? 27.576 1.000 47.427 1.00 44.77 271 GLU B O 1
ATOM 4132 N N . ARG B 1 272 ? 27.475 2.082 45.501 1.00 45.30 272 ARG B N 1
ATOM 4133 C CA . ARG B 1 272 ? 28.915 2.248 45.502 1.00 45.29 272 ARG B CA 1
ATOM 4134 C C . ARG B 1 272 ? 29.393 2.952 46.771 1.00 46.14 272 ARG B C 1
ATOM 4135 O O . ARG B 1 272 ? 30.392 2.549 47.373 1.00 45.30 272 ARG B O 1
ATOM 4143 N N . TYR B 1 273 ? 28.623 3.957 47.201 1.00 47.75 273 TYR B N 1
ATOM 4144 C CA . TYR B 1 273 ? 28.961 4.762 48.363 1.00 48.96 273 TYR B CA 1
ATOM 4145 C C . TYR B 1 273 ? 29.011 3.988 49.687 1.00 49.28 273 TYR B C 1
ATOM 4146 O O . TYR B 1 273 ? 29.954 4.146 50.455 1.00 49.10 273 TYR B O 1
ATOM 4155 N N . ARG B 1 274 ? 28.005 3.170 49.962 1.00 50.00 274 ARG B N 1
ATOM 4156 C CA . ARG B 1 274 ? 27.994 2.403 51.202 1.00 52.37 274 ARG B CA 1
ATOM 4157 C C . ARG B 1 274 ? 29.013 1.274 51.193 1.00 51.61 274 ARG B C 1
ATOM 4158 O O . ARG B 1 274 ? 29.606 0.936 52.223 1.00 51.39 274 ARG B O 1
ATOM 4166 N N . ASN B 1 275 ? 29.227 0.695 50.019 1.00 51.46 275 ASN B N 1
ATOM 4167 C CA . ASN B 1 275 ? 30.288 -0.267 49.863 1.00 50.99 275 ASN B CA 1
ATOM 4168 C C . ASN B 1 275 ? 31.639 0.330 50.251 1.00 51.87 275 ASN B C 1
ATOM 4169 O O . ASN B 1 275 ? 32.428 -0.313 50.935 1.00 51.36 275 ASN B O 1
ATOM 4174 N N . ARG B 1 276 ? 31.901 1.563 49.815 1.00 53.10 276 ARG B N 1
ATOM 4175 C CA . ARG B 1 276 ? 33.158 2.237 50.142 1.00 54.44 276 ARG B CA 1
ATOM 4176 C C . ARG B 1 276 ? 33.146 2.898 51.530 1.00 55.63 276 ARG B C 1
ATOM 4177 O O . ARG B 1 276 ? 34.189 3.305 52.025 1.00 55.62 276 ARG B O 1
ATOM 4185 N N . HIS B 1 277 ? 31.973 2.986 52.159 1.00 57.44 277 HIS B N 1
ATOM 4186 C CA . HIS B 1 277 ? 31.845 3.604 53.488 1.00 58.96 277 HIS B CA 1
ATOM 4187 C C . HIS B 1 277 ? 31.039 2.744 54.477 1.00 60.22 277 HIS B C 1
ATOM 4188 O O . HIS B 1 277 ? 29.928 3.122 54.871 1.00 60.32 277 HIS B O 1
ATOM 4195 N N . PRO B 1 278 ? 31.594 1.577 54.877 1.00 61.64 278 PRO B N 1
ATOM 4196 C CA . PRO B 1 278 ? 30.935 0.684 55.836 1.00 62.52 278 PRO B CA 1
ATOM 4197 C C . PRO B 1 278 ? 30.133 1.402 56.941 1.00 63.58 278 PRO B C 1
ATOM 4198 O O . PRO B 1 278 ? 30.714 2.127 57.775 1.00 64.42 278 PRO B O 1
ATOM 4202 N N . ARG C 1 7 ? 34.721 63.693 44.695 1.00 56.97 7 ARG C N 1
ATOM 4203 C CA . ARG C 1 7 ? 35.001 62.265 44.598 1.00 56.60 7 ARG C CA 1
ATOM 4204 C C . ARG C 1 7 ? 34.230 61.629 43.446 1.00 54.16 7 ARG C C 1
ATOM 4205 O O . ARG C 1 7 ? 34.817 60.999 42.567 1.00 53.92 7 ARG C O 1
ATOM 4213 N N . MET C 1 8 ? 32.912 61.799 43.458 1.00 51.93 8 MET C N 1
ATOM 4214 C CA . MET C 1 8 ? 32.065 61.300 42.381 1.00 50.45 8 MET C CA 1
ATOM 4215 C C . MET C 1 8 ? 32.207 62.154 41.126 1.00 49.80 8 MET C C 1
ATOM 4216 O O . MET C 1 8 ? 32.093 61.655 40.007 1.00 48.89 8 MET C O 1
ATOM 4221 N N . TYR C 1 9 ? 32.457 63.445 41.321 1.00 48.68 9 TYR C N 1
ATOM 4222 C CA . TYR C 1 9 ? 32.323 64.422 40.246 1.00 48.46 9 TYR C CA 1
ATOM 4223 C C . TYR C 1 9 ? 33.307 65.574 40.423 1.00 49.58 9 TYR C C 1
ATOM 4224 O O . TYR C 1 9 ? 33.909 65.731 41.485 1.00 48.38 9 TYR C O 1
ATOM 4233 N N . GLU C 1 10 ? 33.466 66.376 39.375 1.00 50.92 10 GLU C N 1
ATOM 4234 C CA . GLU C 1 10 ? 34.367 67.521 39.417 1.00 52.71 10 GLU C CA 1
ATOM 4235 C C . GLU C 1 10 ? 33.677 68.785 38.915 1.00 52.06 10 GLU C C 1
ATOM 4236 O O . GLU C 1 10 ? 33.123 68.806 37.815 1.00 51.83 10 GLU C O 1
ATOM 4242 N N . LEU C 1 11 ? 33.714 69.836 39.727 1.00 51.60 11 LEU C N 1
ATOM 4243 C CA . LEU C 1 11 ? 33.095 71.101 39.368 1.00 51.38 11 LEU C CA 1
ATOM 4244 C C . LEU C 1 11 ? 33.925 71.834 38.318 1.00 51.39 11 LEU C C 1
ATOM 4245 O O . LEU C 1 11 ? 35.116 72.007 38.505 1.00 50.79 11 LEU C O 1
ATOM 4250 N N . GLU C 1 12 ? 33.283 72.245 37.223 1.00 51.33 12 GLU C N 1
ATOM 4251 C CA . GLU C 1 12 ? 33.890 73.058 36.184 1.00 52.71 12 GLU C CA 1
ATOM 4252 C C . GLU C 1 12 ? 34.387 74.436 36.665 1.00 53.07 12 GLU C C 1
ATOM 4253 O O . GLU C 1 12 ? 33.764 75.095 37.502 1.00 52.36 12 GLU C O 1
ATOM 4259 N N . TYR C 1 13 ? 35.528 74.851 36.126 1.00 54.22 13 TYR C N 1
ATOM 4260 C CA . TYR C 1 13 ? 36.147 76.140 36.469 1.00 55.40 13 TYR C CA 1
ATOM 4261 C C . TYR C 1 13 ? 36.515 77.026 35.257 1.00 54.17 13 TYR C C 1
ATOM 4262 O O . TYR C 1 13 ? 37.147 76.574 34.320 1.00 53.81 13 TYR C O 1
ATOM 4271 N N . PRO C 1 14 ? 36.092 78.296 35.266 1.00 53.49 14 PRO C N 1
ATOM 4272 C CA . PRO C 1 14 ? 35.130 78.913 36.198 1.00 52.14 14 PRO C CA 1
ATOM 4273 C C . PRO C 1 14 ? 33.687 78.358 36.064 1.00 50.52 14 PRO C C 1
ATOM 4274 O O . PRO C 1 14 ? 33.267 77.922 34.992 1.00 49.69 14 PRO C O 1
ATOM 4278 N N . SER C 1 15 ? 32.954 78.381 37.167 1.00 48.66 15 SER C N 1
ATOM 4279 C CA . SER C 1 15 ? 31.610 77.845 37.211 1.00 47.83 15 SER C CA 1
ATOM 4280 C C . SER C 1 15 ? 30.637 78.714 36.426 1.00 47.47 15 SER C C 1
ATOM 4281 O O . SER C 1 15 ? 30.638 79.936 36.573 1.00 47.14 15 SER C O 1
ATOM 4284 N N . PRO C 1 16 ? 29.823 78.097 35.555 1.00 47.15 16 PRO C N 1
ATOM 4285 C CA . PRO C 1 16 ? 28.819 78.911 34.884 1.00 47.15 16 PRO C CA 1
ATOM 4286 C C . PRO C 1 16 ? 27.729 79.396 35.845 1.00 47.11 16 PRO C C 1
ATOM 4287 O O . PRO C 1 16 ? 27.413 78.732 36.826 1.00 46.47 16 PRO C O 1
ATOM 4291 N N . GLU C 1 17 ? 27.173 80.554 35.543 1.00 47.45 17 GLU C N 1
ATOM 4292 C CA . GLU C 1 17 ? 26.148 81.154 36.364 1.00 49.12 17 GLU C CA 1
ATOM 4293 C C . GLU C 1 17 ? 24.786 80.605 35.937 1.00 50.02 17 GLU C C 1
ATOM 4294 O O . GLU C 1 17 ? 24.532 80.415 34.746 1.00 49.78 17 GLU C O 1
ATOM 4300 N N . VAL C 1 18 ? 23.927 80.318 36.910 1.00 51.77 18 VAL C N 1
ATOM 4301 C CA . VAL C 1 18 ? 22.543 79.963 36.620 1.00 53.51 18 VAL C CA 1
ATOM 4302 C C . VAL C 1 18 ? 21.684 81.211 36.958 1.00 55.71 18 VAL C C 1
ATOM 4303 O O . VAL C 1 18 ? 21.208 81.405 38.080 1.00 55.49 18 VAL C O 1
ATOM 4307 N N . SER C 1 19 ? 21.556 82.101 35.975 1.00 58.45 19 SER C N 1
ATOM 4308 C CA . SER C 1 19 ? 20.954 83.421 36.199 1.00 60.26 19 SER C CA 1
ATOM 4309 C C . SER C 1 19 ? 19.544 83.428 35.645 1.00 61.57 19 SER C C 1
ATOM 4310 O O . SER C 1 19 ? 19.305 83.452 34.435 1.00 61.85 19 SER C O 1
ATOM 4313 N N . GLY C 1 20 ? 18.600 83.341 36.555 1.00 63.00 20 GLY C N 1
ATOM 4314 C CA . GLY C 1 20 ? 17.240 83.563 36.177 1.00 64.28 20 GLY C CA 1
ATOM 4315 C C . GLY C 1 20 ? 16.959 85.049 36.263 1.00 64.80 20 GLY C C 1
ATOM 4316 O O . GLY C 1 20 ? 17.040 85.647 37.356 1.00 64.36 20 GLY C O 1
ATOM 4317 N N . GLN C 1 21 ? 16.636 85.650 35.117 1.00 65.38 21 GLN C N 1
ATOM 4318 C CA . GLN C 1 21 ? 15.792 86.837 35.158 1.00 66.23 21 GLN C CA 1
ATOM 4319 C C . GLN C 1 21 ? 14.498 86.411 35.844 1.00 66.82 21 GLN C C 1
ATOM 4320 O O . GLN C 1 21 ? 13.805 87.234 36.448 1.00 66.90 21 GLN C O 1
ATOM 4326 N N . THR C 1 22 ? 14.217 85.101 35.767 1.00 67.23 22 THR C N 1
ATOM 4327 C CA . THR C 1 22 ? 13.141 84.438 36.526 1.00 67.57 22 THR C CA 1
ATOM 4328 C C . THR C 1 22 ? 13.603 84.018 37.942 1.00 66.95 22 THR C C 1
ATOM 4329 O O . THR C 1 22 ? 14.593 83.291 38.097 1.00 66.85 22 THR C O 1
ATOM 4333 N N . ALA C 1 23 ? 12.892 84.487 38.968 1.00 66.21 23 ALA C N 1
ATOM 4334 C CA . ALA C 1 23 ? 13.202 84.110 40.353 1.00 65.18 23 ALA C CA 1
ATOM 4335 C C . ALA C 1 23 ? 12.510 82.786 40.718 1.00 64.21 23 ALA C C 1
ATOM 4336 O O . ALA C 1 23 ? 11.514 82.400 40.101 1.00 65.16 23 ALA C O 1
ATOM 4338 N N . GLY C 1 24 ? 13.030 82.096 41.725 1.00 62.33 24 GLY C N 1
ATOM 4339 C CA . GLY C 1 24 ? 12.601 80.734 42.001 1.00 59.87 24 GLY C CA 1
ATOM 4340 C C . GLY C 1 24 ? 13.639 79.830 41.360 1.00 57.90 24 GLY C C 1
ATOM 4341 O O . GLY C 1 24 ? 14.207 80.188 40.315 1.00 58.28 24 GLY C O 1
ATOM 4342 N N . GLY C 1 25 ? 13.898 78.678 41.985 1.00 55.06 25 GLY C N 1
ATOM 4343 C CA . GLY C 1 25 ? 14.945 77.775 41.521 1.00 51.80 25 GLY C CA 1
ATOM 4344 C C . GLY C 1 25 ? 14.653 77.060 40.201 1.00 49.54 25 GLY C C 1
ATOM 4345 O O . GLY C 1 25 ? 13.483 76.871 39.833 1.00 48.63 25 GLY C O 1
ATOM 4346 N N . PRO C 1 26 ? 15.722 76.608 39.511 1.00 47.57 26 PRO C N 1
ATOM 4347 C CA . PRO C 1 26 ? 15.585 75.870 38.264 1.00 45.82 26 PRO C CA 1
ATOM 4348 C C . PRO C 1 26 ? 14.932 74.511 38.498 1.00 44.58 26 PRO C C 1
ATOM 4349 O O . PRO C 1 26 ? 14.942 74.006 39.645 1.00 42.76 26 PRO C O 1
ATOM 4353 N N . THR C 1 27 ? 14.357 73.929 37.442 1.00 43.08 27 THR C N 1
ATOM 4354 C CA . THR C 1 27 ? 14.109 72.498 37.513 1.00 42.80 27 THR C CA 1
ATOM 4355 C C . THR C 1 27 ? 15.295 71.680 36.974 1.00 41.40 27 THR C C 1
ATOM 4356 O O . THR C 1 27 ? 16.024 72.125 36.078 1.00 40.22 27 THR C O 1
ATOM 4360 N N . LEU C 1 28 ? 15.527 70.535 37.620 1.00 40.40 28 LEU C N 1
ATOM 4361 C CA . LEU C 1 28 ? 16.518 69.547 37.159 1.00 38.75 28 LEU C CA 1
ATOM 4362 C C . LEU C 1 28 ? 15.862 68.417 36.365 1.00 38.40 28 LEU C C 1
ATOM 4363 O O . LEU C 1 28 ? 14.932 67.798 36.826 1.00 37.04 28 LEU C O 1
ATOM 4368 N N . ILE C 1 29 ? 16.364 68.198 35.150 1.00 38.20 29 ILE C N 1
ATOM 4369 C CA . ILE C 1 29 ? 15.990 67.058 34.319 1.00 37.12 29 ILE C CA 1
ATOM 4370 C C . ILE C 1 29 ? 17.117 65.985 34.332 1.00 36.21 29 ILE C C 1
ATOM 4371 O O . ILE C 1 29 ? 18.288 66.263 34.063 1.00 34.78 29 ILE C O 1
ATOM 4376 N N . VAL C 1 30 ? 16.726 64.752 34.665 1.00 35.91 30 VAL C N 1
ATOM 4377 C CA . VAL C 1 30 ? 17.619 63.625 34.761 1.00 33.79 30 VAL C CA 1
ATOM 4378 C C . VAL C 1 30 ? 17.346 62.748 33.537 1.00 34.14 30 VAL C C 1
ATOM 4379 O O . VAL C 1 30 ? 16.233 62.297 33.355 1.00 34.74 30 VAL C O 1
ATOM 4383 N N . ALA C 1 31 ? 18.353 62.552 32.684 1.00 33.77 31 ALA C N 1
ATOM 4384 C CA . ALA C 1 31 ? 18.219 61.726 31.468 1.00 33.62 31 ALA C CA 1
ATOM 4385 C C . ALA C 1 31 ? 19.410 60.770 31.372 1.00 33.79 31 ALA C C 1
ATOM 4386 O O . ALA C 1 31 ? 20.399 61.076 30.740 1.00 32.87 31 ALA C O 1
ATOM 4388 N N . LEU C 1 32 ? 19.310 59.615 32.048 1.00 35.46 32 LEU C N 1
ATOM 4389 C CA . LEU C 1 32 ? 20.402 58.618 32.129 1.00 36.22 32 LEU C CA 1
ATOM 4390 C C . LEU C 1 32 ? 20.115 57.476 31.194 1.00 36.92 32 LEU C C 1
ATOM 4391 O O . LEU C 1 32 ? 19.083 56.807 31.300 1.00 38.42 32 LEU C O 1
ATOM 4396 N N . GLN C 1 33 ? 21.000 57.272 30.241 1.00 38.00 33 GLN C N 1
ATOM 4397 C CA . GLN C 1 33 ? 20.859 56.195 29.260 1.00 38.64 33 GLN C CA 1
ATOM 4398 C C . GLN C 1 33 ? 21.362 54.870 29.876 1.00 38.30 33 GLN C C 1
ATOM 4399 O O . GLN C 1 33 ? 22.417 54.831 30.490 1.00 38.57 33 GLN C O 1
ATOM 4405 N N . GLY C 1 34 ? 20.597 53.793 29.706 1.00 38.44 34 GLY C N 1
ATOM 4406 C CA . GLY C 1 34 ? 21.000 52.468 30.127 1.00 38.12 34 GLY C CA 1
ATOM 4407 C C . GLY C 1 34 ? 19.955 51.721 30.922 1.00 37.95 34 GLY C C 1
ATOM 4408 O O . GLY C 1 34 ? 20.182 50.602 31.380 1.00 36.73 34 GLY C O 1
ATOM 4409 N N . TYR C 1 35 ? 18.798 52.330 31.109 1.00 37.67 35 TYR C N 1
ATOM 4410 C CA . TYR C 1 35 ? 17.796 51.651 31.897 1.00 36.91 35 TYR C CA 1
ATOM 4411 C C . TYR C 1 35 ? 16.515 51.426 31.139 1.00 36.73 35 TYR C C 1
ATOM 4412 O O . TYR C 1 35 ? 16.083 50.298 30.986 1.00 38.16 35 TYR C O 1
ATOM 4421 N N . ALA C 1 36 ? 15.873 52.513 30.731 1.00 36.46 36 ALA C N 1
ATOM 4422 C CA . ALA C 1 36 ? 14.607 52.429 30.040 1.00 36.11 36 ALA C CA 1
ATOM 4423 C C . ALA C 1 36 ? 14.737 53.297 28.786 1.00 35.79 36 ALA C C 1
ATOM 4424 O O . ALA C 1 36 ? 14.429 54.491 28.790 1.00 34.63 36 ALA C O 1
ATOM 4426 N N . ASP C 1 37 ? 15.212 52.658 27.723 1.00 35.96 37 ASP C N 1
ATOM 4427 C CA . ASP C 1 37 ? 15.585 53.331 26.502 1.00 36.96 37 ASP C CA 1
ATOM 4428 C C . ASP C 1 37 ? 14.762 52.943 25.263 1.00 36.91 37 ASP C C 1
ATOM 4429 O O . ASP C 1 37 ? 15.272 53.019 24.116 1.00 37.08 37 ASP C O 1
ATOM 4434 N N . ALA C 1 38 ? 13.515 52.510 25.468 1.00 35.73 38 ALA C N 1
ATOM 4435 C CA . ALA C 1 38 ? 12.620 52.268 24.320 1.00 35.53 38 ALA C CA 1
ATOM 4436 C C . ALA C 1 38 ? 12.529 53.480 23.354 1.00 36.34 38 ALA C C 1
ATOM 4437 O O . ALA C 1 38 ? 12.373 54.641 23.796 1.00 36.10 38 ALA C O 1
ATOM 4439 N N . GLY C 1 39 ? 12.617 53.191 22.047 1.00 36.16 39 GLY C N 1
ATOM 4440 C CA . GLY C 1 39 ? 12.669 54.195 21.006 1.00 36.29 39 GLY C CA 1
ATOM 4441 C C . GLY C 1 39 ? 13.839 55.168 21.115 1.00 37.20 39 GLY C C 1
ATOM 4442 O O . GLY C 1 39 ? 13.824 56.222 20.481 1.00 35.68 39 GLY C O 1
ATOM 4443 N N . HIS C 1 40 ? 14.829 54.826 21.953 1.00 38.24 40 HIS C N 1
ATOM 4444 C CA . HIS C 1 40 ? 15.974 55.712 22.261 1.00 39.52 40 HIS C CA 1
ATOM 4445 C C . HIS C 1 40 ? 15.542 57.060 22.808 1.00 38.91 40 HIS C C 1
ATOM 4446 O O . HIS C 1 40 ? 16.250 58.047 22.628 1.00 39.73 40 HIS C O 1
ATOM 4453 N N . ALA C 1 41 ? 14.391 57.105 23.476 1.00 37.71 41 ALA C N 1
ATOM 4454 C CA . ALA C 1 41 ? 13.732 58.386 23.746 1.00 36.93 41 ALA C CA 1
ATOM 4455 C C . ALA C 1 41 ? 14.453 59.208 24.811 1.00 36.53 41 ALA C C 1
ATOM 4456 O O . ALA C 1 41 ? 14.390 60.412 24.775 1.00 37.03 41 ALA C O 1
ATOM 4458 N N . VAL C 1 42 ? 15.169 58.564 25.730 1.00 36.25 42 VAL C N 1
ATOM 4459 C CA . VAL C 1 42 ? 15.744 59.277 26.832 1.00 36.12 42 VAL C CA 1
ATOM 4460 C C . VAL C 1 42 ? 17.006 60.000 26.410 1.00 37.60 42 VAL C C 1
ATOM 4461 O O . VAL C 1 42 ? 17.163 61.224 26.661 1.00 37.16 42 VAL C O 1
ATOM 4465 N N . GLU C 1 43 ? 17.884 59.238 25.760 1.00 38.37 43 GLU C N 1
ATOM 4466 C CA . GLU C 1 43 ? 19.086 59.750 25.146 1.00 39.62 43 GLU C CA 1
ATOM 4467 C C . GLU C 1 43 ? 18.772 60.750 24.023 1.00 39.16 43 GLU C C 1
ATOM 4468 O O . GLU C 1 43 ? 19.474 61.737 23.852 1.00 38.36 43 GLU C O 1
ATOM 4474 N N . SER C 1 44 ? 17.716 60.490 23.260 1.00 39.22 44 SER C N 1
ATOM 4475 C CA . SER C 1 44 ? 17.333 61.429 22.204 1.00 40.14 44 SER C CA 1
ATOM 4476 C C . SER C 1 44 ? 16.844 62.751 22.775 1.00 39.57 44 SER C C 1
ATOM 4477 O O . SER C 1 44 ? 17.070 63.789 22.149 1.00 39.20 44 SER C O 1
ATOM 4480 N N . SER C 1 45 ? 16.213 62.695 23.958 1.00 38.94 45 SER C N 1
ATOM 4481 C CA . SER C 1 45 ? 15.766 63.905 24.671 1.00 38.32 45 SER C CA 1
ATOM 4482 C C . SER C 1 45 ? 16.934 64.808 25.053 1.00 38.43 45 SER C C 1
ATOM 4483 O O . SER C 1 45 ? 16.931 65.990 24.764 1.00 39.32 45 SER C O 1
ATOM 4486 N N . SER C 1 46 ? 17.948 64.261 25.703 1.00 38.49 46 SER C N 1
ATOM 4487 C CA . SER C 1 46 ? 19.042 65.085 26.141 1.00 37.98 46 SER C CA 1
ATOM 4488 C C . SER C 1 46 ? 19.886 65.588 24.944 1.00 37.89 46 SER C C 1
ATOM 4489 O O . SER C 1 46 ? 20.297 66.739 24.924 1.00 37.02 46 SER C O 1
ATOM 4492 N N . SER C 1 47 ? 20.143 64.726 23.969 1.00 37.36 47 SER C N 1
ATOM 4493 C CA . SER C 1 47 ? 20.932 65.123 22.803 1.00 38.46 47 SER C CA 1
ATOM 4494 C C . SER C 1 47 ? 20.239 66.182 21.965 1.00 38.21 47 SER C C 1
ATOM 4495 O O . SER C 1 47 ? 20.886 67.103 21.487 1.00 38.54 47 SER C O 1
ATOM 4498 N N . HIS C 1 48 ? 18.919 66.073 21.830 1.00 38.96 48 HIS C N 1
ATOM 4499 C CA . HIS C 1 48 ? 18.147 67.095 21.151 1.00 39.14 48 HIS C CA 1
ATOM 4500 C C . HIS C 1 48 ? 18.267 68.478 21.793 1.00 39.10 48 HIS C C 1
ATOM 4501 O O . HIS C 1 48 ? 18.408 69.482 21.081 1.00 38.37 48 HIS C O 1
ATOM 4508 N N . LEU C 1 49 ? 18.118 68.546 23.118 1.00 39.36 49 LEU C N 1
ATOM 4509 C CA . LEU C 1 49 ? 18.222 69.836 23.830 1.00 40.41 49 LEU C CA 1
ATOM 4510 C C . LEU C 1 49 ? 19.642 70.393 23.736 1.00 41.22 49 LEU C C 1
ATOM 4511 O O . LEU C 1 49 ? 19.852 71.578 23.538 1.00 41.07 49 LEU C O 1
ATOM 4516 N N . MET C 1 50 ? 20.617 69.512 23.878 1.00 42.49 50 MET C N 1
ATOM 4517 C CA . MET C 1 50 ? 22.001 69.898 23.749 1.00 44.86 50 MET C CA 1
ATOM 4518 C C . MET C 1 50 ? 22.303 70.455 22.345 1.00 45.51 50 MET C C 1
ATOM 4519 O O . MET C 1 50 ? 23.023 71.454 22.190 1.00 46.28 50 MET C O 1
ATOM 4524 N N . ASP C 1 51 ? 21.762 69.806 21.315 1.00 45.88 51 ASP C N 1
ATOM 4525 C CA . ASP C 1 51 ? 21.977 70.269 19.967 1.00 45.98 51 ASP C CA 1
ATOM 4526 C C . ASP C 1 51 ? 21.328 71.614 19.726 1.00 44.86 51 ASP C C 1
ATOM 4527 O O . ASP C 1 51 ? 21.915 72.440 19.055 1.00 44.89 51 ASP C O 1
ATOM 4532 N N . ALA C 1 52 ? 20.116 71.809 20.232 1.00 42.95 52 ALA C N 1
ATOM 4533 C CA . ALA C 1 52 ? 19.341 73.000 19.897 1.00 42.37 52 ALA C CA 1
ATOM 4534 C C . ALA C 1 52 ? 19.518 74.195 20.828 1.00 42.08 52 ALA C C 1
ATOM 4535 O O . ALA C 1 52 ? 19.087 75.290 20.485 1.00 42.13 52 ALA C O 1
ATOM 4537 N N . LEU C 1 53 ? 20.130 74.026 22.000 1.00 41.72 53 LEU C N 1
ATOM 4538 C CA . LEU C 1 53 ? 20.134 75.135 22.966 1.00 40.84 53 LEU C CA 1
ATOM 4539 C C . LEU C 1 53 ? 21.516 75.437 23.464 1.00 41.67 53 LEU C C 1
ATOM 4540 O O . LEU C 1 53 ? 22.401 74.593 23.347 1.00 41.71 53 LEU C O 1
ATOM 4545 N N . ASP C 1 54 ? 21.724 76.642 23.994 1.00 43.33 54 ASP C N 1
ATOM 4546 C CA . ASP C 1 54 ? 22.973 76.956 24.710 1.00 44.82 54 ASP C CA 1
ATOM 4547 C C . ASP C 1 54 ? 23.004 76.220 26.046 1.00 44.49 54 ASP C C 1
ATOM 4548 O O . ASP C 1 54 ? 22.055 76.302 26.845 1.00 44.17 54 ASP C O 1
ATOM 4553 N N . HIS C 1 55 ? 24.102 75.500 26.269 1.00 44.58 55 HIS C N 1
ATOM 4554 C CA . HIS C 1 55 ? 24.283 74.690 27.476 1.00 44.43 55 HIS C CA 1
ATOM 4555 C C . HIS C 1 55 ? 25.669 74.940 27.989 1.00 43.49 55 HIS C C 1
ATOM 4556 O O . HIS C 1 55 ? 26.569 75.192 27.215 1.00 43.90 55 HIS C O 1
ATOM 4563 N N . ARG C 1 56 ? 25.845 74.912 29.296 1.00 42.75 56 ARG C N 1
ATOM 4564 C CA . ARG C 1 56 ? 27.200 74.986 29.834 1.00 42.63 56 ARG C CA 1
ATOM 4565 C C . ARG C 1 56 ? 27.428 73.898 30.867 1.00 41.37 56 ARG C C 1
ATOM 4566 O O . ARG C 1 56 ? 26.567 73.605 31.695 1.00 40.79 56 ARG C O 1
ATOM 4574 N N . LEU C 1 57 ? 28.624 73.347 30.837 1.00 40.36 57 LEU C N 1
ATOM 4575 C CA . LEU C 1 57 ? 28.992 72.282 31.742 1.00 39.80 57 LEU C CA 1
ATOM 4576 C C . LEU C 1 57 ? 29.229 72.818 33.160 1.00 39.39 57 LEU C C 1
ATOM 4577 O O . LEU C 1 57 ? 30.048 73.704 33.342 1.00 40.24 57 LEU C O 1
ATOM 4582 N N . ILE C 1 58 ? 28.520 72.261 34.138 1.00 38.85 58 ILE C N 1
ATOM 4583 C CA . ILE C 1 58 ? 28.677 72.570 35.554 1.00 38.42 58 ILE C CA 1
ATOM 4584 C C . ILE C 1 58 ? 29.567 71.574 36.306 1.00 39.66 58 ILE C C 1
ATOM 4585 O O . ILE C 1 58 ? 30.474 71.980 37.045 1.00 39.33 58 ILE C O 1
ATOM 4590 N N . ALA C 1 59 ? 29.268 70.274 36.150 1.00 40.35 59 ALA C N 1
ATOM 4591 C CA . ALA C 1 59 ? 30.068 69.185 36.718 1.00 40.90 59 ALA C CA 1
ATOM 4592 C C . ALA C 1 59 ? 30.178 67.976 35.776 1.00 41.41 59 ALA C C 1
ATOM 4593 O O . ALA C 1 59 ? 29.243 67.661 35.044 1.00 41.70 59 ALA C O 1
ATOM 4595 N N . SER C 1 60 ? 31.338 67.318 35.818 1.00 41.83 60 SER C N 1
ATOM 4596 C CA . SER C 1 60 ? 31.614 66.040 35.160 1.00 41.49 60 SER C CA 1
ATOM 4597 C C . SER C 1 60 ? 31.826 65.001 36.227 1.00 39.96 60 SER C C 1
ATOM 4598 O O . SER C 1 60 ? 32.688 65.178 37.098 1.00 39.45 60 SER C O 1
ATOM 4601 N N . PHE C 1 61 ? 31.045 63.927 36.152 1.00 38.79 61 PHE C N 1
ATOM 4602 C CA . PHE C 1 61 ? 31.241 62.756 37.015 1.00 38.62 61 PHE C CA 1
ATOM 4603 C C . PHE C 1 61 ? 32.472 61.924 36.594 1.00 38.26 61 PHE C C 1
ATOM 4604 O O . PHE C 1 61 ? 32.833 61.930 35.429 1.00 37.08 61 PHE C O 1
ATOM 4612 N N . ASN C 1 62 ? 33.101 61.234 37.544 1.00 39.06 62 ASN C N 1
ATOM 4613 C CA . ASN C 1 62 ? 34.284 60.408 37.253 1.00 40.51 62 ASN C CA 1
ATOM 4614 C C . ASN C 1 62 ? 33.891 59.010 36.753 1.00 39.92 62 ASN C C 1
ATOM 4615 O O . ASN C 1 62 ? 33.427 58.160 37.518 1.00 40.59 62 ASN C O 1
ATOM 4620 N N . ASN C 1 63 ? 34.065 58.758 35.473 1.00 39.02 63 ASN C N 1
ATOM 4621 C CA . ASN C 1 63 ? 33.695 57.439 34.95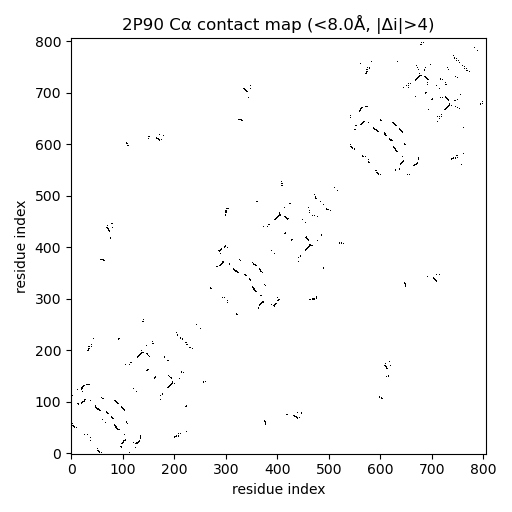1 1.00 37.63 63 ASN C CA 1
ATOM 4622 C C . ASN C 1 63 ? 34.511 56.296 35.537 1.00 37.43 63 ASN C C 1
ATOM 4623 O O . ASN C 1 63 ? 34.047 55.163 35.562 1.00 36.95 63 ASN C O 1
ATOM 4628 N N . ASP C 1 64 ? 35.708 56.573 36.043 1.00 37.36 64 ASP C N 1
ATOM 4629 C CA . ASP C 1 64 ? 36.444 55.504 36.734 1.00 38.08 64 ASP C CA 1
ATOM 4630 C C . ASP C 1 64 ? 35.784 55.018 38.025 1.00 37.38 64 ASP C C 1
ATOM 4631 O O . ASP C 1 64 ? 35.892 53.837 38.313 1.00 37.73 64 ASP C O 1
ATOM 4636 N N . GLU C 1 65 ? 35.045 55.891 38.735 1.00 36.22 65 GLU C N 1
ATOM 4637 C CA . GLU C 1 65 ? 34.239 55.506 39.944 1.00 35.67 65 GLU C CA 1
ATOM 4638 C C . GLU C 1 65 ? 32.904 54.799 39.596 1.00 35.51 65 GLU C C 1
ATOM 4639 O O . GLU C 1 65 ? 32.330 54.067 40.397 1.00 35.71 65 GLU C O 1
ATOM 4645 N N . LEU C 1 66 ? 32.428 55.009 38.374 1.00 35.16 66 LEU C N 1
ATOM 4646 C CA . LEU C 1 66 ? 31.034 54.774 38.071 1.00 35.09 66 LEU C CA 1
ATOM 4647 C C . LEU C 1 66 ? 30.741 53.760 36.971 1.00 34.76 66 LEU C C 1
ATOM 4648 O O . LEU C 1 66 ? 29.618 53.310 36.863 1.00 34.43 66 LEU C O 1
ATOM 4653 N N . ILE C 1 67 ? 31.734 53.424 36.150 1.00 35.41 67 ILE C N 1
ATOM 4654 C CA . ILE C 1 67 ? 31.487 52.676 34.911 1.00 36.01 67 ILE C CA 1
ATOM 4655 C C . ILE C 1 67 ? 32.205 51.312 34.914 1.00 36.68 67 ILE C C 1
ATOM 4656 O O . ILE C 1 67 ? 33.375 51.231 35.276 1.00 36.58 67 ILE C O 1
ATOM 4661 N N . ASP C 1 68 ? 31.453 50.260 34.553 1.00 36.67 68 ASP C N 1
ATOM 4662 C CA . ASP C 1 68 ? 31.995 48.988 34.128 1.00 36.84 68 ASP C CA 1
ATOM 4663 C C . ASP C 1 68 ? 32.191 49.048 32.587 1.00 36.92 68 ASP C C 1
ATOM 4664 O O . ASP C 1 68 ? 31.243 48.852 31.804 1.00 35.89 68 ASP C O 1
ATOM 4669 N N . TYR C 1 69 ? 33.429 49.305 32.178 1.00 36.39 69 TYR C N 1
ATOM 4670 C CA . TYR C 1 69 ? 33.711 49.610 30.810 1.00 35.74 69 TYR C CA 1
ATOM 4671 C C . TYR C 1 69 ? 33.578 48.398 29.905 1.00 36.82 69 TYR C C 1
ATOM 4672 O O . TYR C 1 69 ? 33.189 48.567 28.765 1.00 37.56 69 TYR C O 1
ATOM 4681 N N . ARG C 1 70 ? 33.896 47.186 30.393 1.00 37.00 70 ARG C N 1
ATOM 4682 C CA . ARG C 1 70 ? 33.745 45.962 29.562 1.00 37.03 70 ARG C CA 1
ATOM 4683 C C . ARG C 1 70 ? 32.272 45.731 29.288 1.00 38.25 70 ARG C C 1
ATOM 4684 O O . ARG C 1 70 ? 31.873 45.142 28.298 1.00 38.74 70 ARG C O 1
ATOM 4692 N N . SER C 1 71 ? 31.465 46.279 30.163 1.00 39.17 71 SER C N 1
ATOM 4693 C CA . SER C 1 71 ? 30.053 46.338 29.952 1.00 39.94 71 SER C CA 1
ATOM 4694 C C . SER C 1 71 ? 29.629 47.337 28.864 1.00 40.26 71 SER C C 1
ATOM 4695 O O . SER C 1 71 ? 28.802 47.023 28.004 1.00 40.12 71 SER C O 1
ATOM 4698 N N . ARG C 1 72 ? 30.219 48.531 28.870 1.00 39.96 72 ARG C N 1
ATOM 4699 C CA . ARG C 1 72 ? 29.733 49.593 27.989 1.00 40.03 72 ARG C CA 1
ATOM 4700 C C . ARG C 1 72 ? 30.501 49.753 26.678 1.00 40.27 72 ARG C C 1
ATOM 4701 O O . ARG C 1 72 ? 29.915 50.232 25.694 1.00 41.13 72 ARG C O 1
ATOM 4709 N N . ARG C 1 73 ? 31.782 49.366 26.678 1.00 39.22 73 ARG C N 1
ATOM 4710 C CA . ARG C 1 73 ? 32.658 49.414 25.494 1.00 39.04 73 ARG C CA 1
ATOM 4711 C C . ARG C 1 73 ? 32.417 50.726 24.667 1.00 39.58 73 ARG C C 1
ATOM 4712 O O . ARG C 1 73 ? 31.870 50.706 23.549 1.00 38.73 73 ARG C O 1
ATOM 4720 N N . PRO C 1 74 ? 32.771 51.879 25.270 1.00 39.65 74 PRO C N 1
ATOM 4721 C CA . PRO C 1 74 ? 32.569 53.129 24.545 1.00 40.01 74 PRO C CA 1
ATOM 4722 C C . PRO C 1 74 ? 33.213 53.046 23.149 1.00 40.82 74 PRO C C 1
ATOM 4723 O O . PRO C 1 74 ? 34.380 52.661 23.002 1.00 39.88 74 PRO C O 1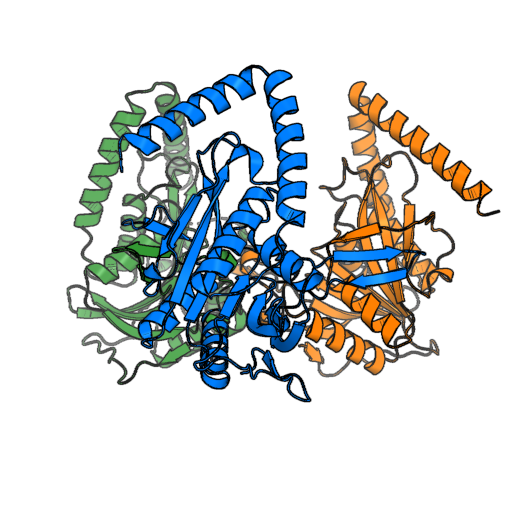
ATOM 4727 N N . VAL C 1 75 ? 32.430 53.440 22.149 1.00 41.34 75 VAL C N 1
ATOM 4728 C CA . VAL C 1 75 ? 32.716 53.184 20.762 1.00 42.38 75 VAL C CA 1
ATOM 4729 C C . VAL C 1 75 ? 33.996 53.889 20.289 1.00 41.50 75 VAL C C 1
ATOM 4730 O O . VAL C 1 75 ? 34.261 55.029 20.641 1.00 41.04 75 VAL C O 1
ATOM 4734 N N . VAL C 1 76 ? 34.798 53.180 19.515 1.00 41.04 76 VAL C N 1
ATOM 4735 C CA . VAL C 1 76 ? 36.065 53.716 19.038 1.00 41.19 76 VAL C CA 1
ATOM 4736 C C . VAL C 1 76 ? 35.999 53.909 17.516 1.00 41.55 76 VAL C C 1
ATOM 4737 O O . VAL C 1 76 ? 35.453 53.071 16.791 1.00 41.29 76 VAL C O 1
ATOM 4741 N N . VAL C 1 77 ? 36.519 55.037 17.037 1.00 42.46 77 VAL C N 1
ATOM 4742 C CA . VAL C 1 77 ? 36.633 55.261 15.598 1.00 42.47 77 VAL C CA 1
ATOM 4743 C C . VAL C 1 77 ? 38.080 55.108 15.166 1.00 43.04 77 VAL C C 1
ATOM 4744 O O . VAL C 1 77 ? 38.979 55.716 15.741 1.00 42.53 77 VAL C O 1
ATOM 4748 N N . ILE C 1 78 ? 38.296 54.248 14.179 1.00 44.83 78 ILE C N 1
ATOM 4749 C CA . ILE C 1 78 ? 39.593 54.135 13.510 1.00 46.53 78 ILE C CA 1
ATOM 4750 C C . ILE C 1 78 ? 39.449 54.678 12.091 1.00 47.89 78 ILE C C 1
ATOM 4751 O O . ILE C 1 78 ? 38.588 54.233 11.326 1.00 47.45 78 ILE C O 1
ATOM 4756 N N . GLU C 1 79 ? 40.252 55.681 11.760 1.00 50.03 79 GLU C N 1
ATOM 4757 C CA . GLU C 1 79 ? 40.337 56.155 10.375 1.00 53.06 79 GLU C CA 1
ATOM 4758 C C . GLU C 1 79 ? 41.700 56.752 10.051 1.00 52.74 79 GLU C C 1
ATOM 4759 O O . GLU C 1 79 ? 42.400 57.234 10.946 1.00 53.15 79 GLU C O 1
ATOM 4765 N N . HIS C 1 80 ? 42.060 56.720 8.762 1.00 52.79 80 HIS C N 1
ATOM 4766 C CA . HIS C 1 80 ? 43.384 57.086 8.303 1.00 52.45 80 HIS C CA 1
ATOM 4767 C C . HIS C 1 80 ? 44.395 56.213 9.060 1.00 52.03 80 HIS C C 1
ATOM 4768 O O . HIS C 1 80 ? 45.512 56.643 9.406 1.00 50.34 80 HIS C O 1
ATOM 4775 N N . ASN C 1 81 ? 43.947 54.976 9.312 1.00 52.10 81 ASN C N 1
ATOM 4776 C CA . ASN C 1 81 ? 44.722 53.936 9.999 1.00 52.85 81 ASN C CA 1
ATOM 4777 C C . ASN C 1 81 ? 45.176 54.186 11.433 1.00 51.66 81 ASN C C 1
ATOM 4778 O O . ASN C 1 81 ? 46.205 53.652 11.835 1.00 51.10 81 ASN C O 1
ATOM 4783 N N . GLU C 1 82 ? 44.438 55.004 12.174 1.00 50.96 82 GLU C N 1
ATOM 4784 C CA . GLU C 1 82 ? 44.749 55.294 13.567 1.00 51.58 82 GLU C CA 1
ATOM 4785 C C . GLU C 1 82 ? 43.470 55.409 14.377 1.00 51.29 82 GLU C C 1
ATOM 4786 O O . GLU C 1 82 ? 42.405 55.701 13.838 1.00 51.80 82 GLU C O 1
ATOM 4792 N N . VAL C 1 83 ? 43.569 55.191 15.680 1.00 51.29 83 VAL C N 1
ATOM 4793 C CA . VAL C 1 83 ? 42.458 55.471 16.561 1.00 51.40 83 VAL C CA 1
ATOM 4794 C C . VAL C 1 83 ? 42.273 56.973 16.517 1.00 51.62 83 VAL C C 1
ATOM 4795 O O . VAL C 1 83 ? 43.160 57.724 16.918 1.00 52.55 83 VAL C O 1
ATOM 4799 N N . THR C 1 84 ? 41.149 57.432 15.997 1.00 51.80 84 THR C N 1
ATOM 4800 C CA . THR C 1 84 ? 40.955 58.882 15.958 1.00 52.45 84 THR C CA 1
ATOM 4801 C C . THR C 1 84 ? 40.074 59.383 17.100 1.00 51.86 84 THR C C 1
ATOM 4802 O O . THR C 1 84 ? 40.137 60.539 17.469 1.00 52.86 84 THR C O 1
ATOM 4806 N N . SER C 1 85 ? 39.291 58.493 17.686 1.00 51.36 85 SER C N 1
ATOM 4807 C CA . SER C 1 85 ? 38.176 58.906 18.530 1.00 50.33 85 SER C CA 1
ATOM 4808 C C . SER C 1 85 ? 37.718 57.795 19.427 1.00 48.66 85 SER C C 1
ATOM 4809 O O . SER C 1 85 ? 37.597 56.660 18.975 1.00 49.01 85 SER C O 1
ATOM 4812 N N . MET C 1 86 ? 37.437 58.134 20.685 1.00 47.33 86 MET C N 1
ATOM 4813 C CA . MET C 1 86 ? 36.766 57.238 21.633 1.00 44.84 86 MET C CA 1
ATOM 4814 C C . MET C 1 86 ? 35.653 58.012 22.346 1.00 44.70 86 MET C C 1
ATOM 4815 O O . MET C 1 86 ? 35.885 59.085 22.918 1.00 44.31 86 MET C O 1
ATOM 4820 N N . ASP C 1 87 ? 34.466 57.439 22.349 1.00 43.80 87 ASP C N 1
ATOM 4821 C CA . ASP C 1 87 ? 33.330 58.013 23.033 1.00 43.91 87 ASP C CA 1
ATOM 4822 C C . ASP C 1 87 ? 33.665 58.221 24.511 1.00 44.86 87 ASP C C 1
ATOM 4823 O O . ASP C 1 87 ? 34.011 57.271 25.221 1.00 43.20 87 ASP C O 1
ATOM 4828 N N . GLU C 1 88 ? 33.563 59.476 24.967 1.00 45.43 88 GLU C N 1
ATOM 4829 C CA . GLU C 1 88 ? 33.969 59.861 26.317 1.00 46.56 88 GLU C CA 1
ATOM 4830 C C . GLU C 1 88 ? 32.926 59.501 27.379 1.00 44.08 88 GLU C C 1
ATOM 4831 O O . GLU C 1 88 ? 33.205 59.518 28.590 1.00 42.02 88 GLU C O 1
ATOM 4837 N N . LEU C 1 89 ? 31.727 59.183 26.902 1.00 43.60 89 LEU C N 1
ATOM 4838 C CA . LEU C 1 89 ? 30.607 58.789 27.758 1.00 43.48 89 LEU C CA 1
ATOM 4839 C C . LEU C 1 89 ? 30.387 59.774 28.924 1.00 42.38 89 LEU C C 1
ATOM 4840 O O . LEU C 1 89 ? 30.287 59.345 30.095 1.00 40.24 89 LEU C O 1
ATOM 4845 N N . ASN C 1 90 ? 30.336 61.073 28.599 1.00 42.03 90 ASN C N 1
ATOM 4846 C CA . ASN C 1 90 ? 30.211 62.119 29.632 1.00 41.04 90 ASN C CA 1
ATOM 4847 C C . ASN C 1 90 ? 28.940 61.996 30.409 1.00 39.69 90 ASN C C 1
ATOM 4848 O O . ASN C 1 90 ? 27.864 61.931 29.852 1.00 38.82 90 ASN C O 1
ATOM 4853 N N . LEU C 1 91 ? 29.100 61.988 31.725 1.00 38.88 91 LEU C N 1
ATOM 4854 C CA . LEU C 1 91 ? 27.984 62.056 32.609 1.00 37.79 91 LEU C CA 1
ATOM 4855 C C . LEU C 1 91 ? 28.191 63.406 33.294 1.00 37.64 91 LEU C C 1
ATOM 4856 O O . LEU C 1 91 ? 29.134 63.622 34.066 1.00 37.13 91 LEU C O 1
ATOM 4861 N N . GLY C 1 92 ? 27.339 64.349 32.922 1.00 37.55 92 GLY C N 1
ATOM 4862 C CA . GLY C 1 92 ? 27.549 65.710 33.326 1.00 37.27 92 GLY C CA 1
ATOM 4863 C C . GLY C 1 92 ? 26.296 66.432 33.712 1.00 37.29 92 GLY C C 1
ATOM 4864 O O . GLY C 1 92 ? 25.197 66.056 33.282 1.00 36.95 92 GLY C O 1
ATOM 4865 N N . LEU C 1 93 ? 26.477 67.467 34.538 1.00 36.18 93 LEU C N 1
ATOM 4866 C CA . LEU C 1 93 ? 25.392 68.373 34.916 1.00 34.96 93 LEU C CA 1
ATOM 4867 C C . LEU C 1 93 ? 25.590 69.619 34.088 1.00 35.26 93 LEU C C 1
ATOM 4868 O O . LEU C 1 93 ? 26.705 70.158 34.084 1.00 34.66 93 LEU C O 1
ATOM 4873 N N . HIS C 1 94 ? 24.554 70.034 33.357 1.00 34.67 94 HIS C N 1
ATOM 4874 C CA . HIS C 1 94 ? 24.593 71.264 32.550 1.00 36.13 94 HIS C CA 1
ATOM 4875 C C . HIS C 1 94 ? 23.565 72.262 33.005 1.00 36.07 94 HIS C C 1
ATOM 4876 O O . HIS C 1 94 ? 22.517 71.869 33.553 1.00 36.19 94 HIS C O 1
ATOM 4883 N N . VAL C 1 95 ? 23.852 73.544 32.741 1.00 36.57 95 VAL C N 1
ATOM 4884 C CA . VAL C 1 95 ? 22.809 74.586 32.649 1.00 37.00 95 VAL C CA 1
ATOM 4885 C C . VAL C 1 95 ? 22.469 74.803 31.149 1.00 38.49 95 VAL C C 1
ATOM 4886 O O . VAL C 1 95 ? 23.362 74.934 30.293 1.00 38.59 95 VAL C O 1
ATOM 4890 N N . VAL C 1 96 ? 21.170 74.796 30.848 1.00 38.69 96 VAL C N 1
ATOM 4891 C CA . VAL C 1 96 ? 20.686 74.893 29.499 1.00 38.79 96 VAL C CA 1
ATOM 4892 C C . VAL C 1 96 ? 19.736 76.071 29.503 1.00 39.50 96 VAL C C 1
ATOM 4893 O O . VAL C 1 96 ? 18.982 76.269 30.473 1.00 39.23 96 VAL C O 1
ATOM 4897 N N . ARG C 1 97 ? 19.769 76.860 28.430 1.00 39.88 97 ARG C N 1
ATOM 4898 C CA . ARG C 1 97 ? 18.834 78.003 28.295 1.00 40.82 97 ARG C CA 1
ATOM 4899 C C . ARG C 1 97 ? 17.736 77.680 27.305 1.00 40.55 97 ARG C C 1
ATOM 4900 O O . ARG C 1 97 ? 18.028 77.238 26.182 1.00 40.70 97 ARG C O 1
ATOM 4908 N N . ASP C 1 98 ? 16.479 77.856 27.700 1.00 40.24 98 ASP C N 1
ATOM 4909 C CA . ASP C 1 98 ? 15.406 77.643 26.726 1.00 40.80 98 ASP C CA 1
ATOM 4910 C C . ASP C 1 98 ? 15.406 78.808 25.714 1.00 41.61 98 ASP C C 1
ATOM 4911 O O . ASP C 1 98 ? 16.304 79.666 25.775 1.00 40.45 98 ASP C O 1
ATOM 4916 N N . ASN C 1 99 ? 14.439 78.815 24.786 1.00 42.87 99 ASN C N 1
ATOM 4917 C CA . ASN C 1 99 ? 14.309 79.886 23.766 1.00 44.53 99 ASN C CA 1
ATOM 4918 C C . ASN C 1 99 ? 13.963 81.299 24.298 1.00 44.87 99 ASN C C 1
ATOM 4919 O O . ASN C 1 99 ? 13.976 82.257 23.542 1.00 45.61 99 ASN C O 1
ATOM 4924 N N . ASP C 1 100 ? 13.658 81.422 25.585 1.00 45.14 100 ASP C N 1
ATOM 4925 C CA . ASP C 1 100 ? 13.564 82.737 26.235 1.00 45.83 100 ASP C CA 1
ATOM 4926 C C . ASP C 1 100 ? 14.775 82.982 27.101 1.00 45.59 100 ASP C C 1
ATOM 4927 O O . ASP C 1 100 ? 14.840 83.991 27.775 1.00 45.40 100 ASP C O 1
ATOM 4932 N N . ASN C 1 101 ? 15.712 82.029 27.109 1.00 45.63 101 ASN C N 1
ATOM 4933 C CA . ASN C 1 101 ? 16.904 82.131 27.940 1.00 45.05 101 ASN C CA 1
ATOM 4934 C C . ASN C 1 101 ? 16.622 81.851 29.398 1.00 43.28 101 ASN C C 1
ATOM 4935 O O . ASN C 1 101 ? 17.320 82.347 30.280 1.00 43.35 101 ASN C O 1
ATOM 4940 N N . LYS C 1 102 ? 15.550 81.123 29.649 1.00 41.27 102 LYS C N 1
ATOM 4941 C CA . LYS C 1 102 ? 15.227 80.728 30.997 1.00 40.04 102 LYS C CA 1
ATOM 4942 C C . LYS C 1 102 ? 16.119 79.515 31.273 1.00 39.31 102 LYS C C 1
ATOM 4943 O O . LYS C 1 102 ? 16.174 78.596 30.437 1.00 38.86 102 LYS C O 1
ATOM 4949 N N . PRO C 1 103 ? 16.873 79.543 32.404 1.00 38.80 103 PRO C N 1
ATOM 4950 C CA . PRO C 1 103 ? 17.762 78.387 32.727 1.00 37.68 103 PRO C CA 1
ATOM 4951 C C . PRO C 1 103 ? 17.036 77.141 33.280 1.00 37.30 103 PRO C C 1
ATOM 4952 O O . PRO C 1 103 ? 16.017 77.245 33.942 1.00 35.53 103 PRO C O 1
ATOM 4956 N N . PHE C 1 104 ? 17.566 75.958 32.953 1.00 36.95 104 PHE C N 1
ATOM 4957 C CA . PHE C 1 104 ? 17.184 74.741 33.648 1.00 36.45 104 PHE C CA 1
ATOM 4958 C C . PHE C 1 104 ? 18.435 73.918 33.721 1.00 36.54 104 PHE C C 1
ATOM 4959 O O . PHE C 1 104 ? 19.438 74.296 33.113 1.00 36.61 104 PHE C O 1
ATOM 4967 N N . LEU C 1 105 ? 18.383 72.826 34.491 1.00 36.38 105 LEU C N 1
ATOM 4968 C CA . LEU C 1 105 ? 19.547 71.974 34.701 1.00 36.29 105 LEU C CA 1
ATOM 4969 C C . LEU C 1 105 ? 19.291 70.606 34.066 1.00 35.46 105 LEU C C 1
ATOM 4970 O O . LEU C 1 105 ? 18.166 70.129 34.067 1.00 34.84 105 LEU C O 1
ATOM 4975 N N . MET C 1 106 ? 20.334 70.001 33.503 1.00 34.78 106 MET C N 1
ATOM 4976 C CA . MET C 1 106 ? 20.214 68.655 32.955 1.00 34.52 106 MET C CA 1
ATOM 4977 C C . MET C 1 106 ? 21.371 67.802 33.410 1.00 34.45 106 MET C C 1
ATOM 4978 O O . MET C 1 106 ? 22.535 68.185 33.301 1.00 34.57 106 MET C O 1
ATOM 4983 N N . LEU C 1 107 ? 21.038 66.633 33.923 1.00 34.25 107 LEU C N 1
ATOM 4984 C CA . LEU C 1 107 ? 22.037 65.625 34.218 1.00 33.78 107 LEU C CA 1
ATOM 4985 C C . LEU C 1 107 ? 21.813 64.529 33.190 1.00 34.09 107 LEU C C 1
ATOM 4986 O O . LEU C 1 107 ? 20.755 63.901 33.158 1.00 34.74 107 LEU C O 1
ATOM 4991 N N . SER C 1 108 ? 22.784 64.320 32.329 1.00 33.62 108 SER C N 1
ATOM 4992 C CA . SER C 1 108 ? 22.608 63.375 31.271 1.00 35.01 108 SER C CA 1
ATOM 4993 C C . SER C 1 108 ? 23.907 62.635 30.934 1.00 34.53 108 SER C C 1
ATOM 4994 O O . SER C 1 108 ? 25.006 63.107 31.215 1.00 35.83 108 SER C O 1
ATOM 4997 N N . GLY C 1 109 ? 23.761 61.492 30.286 1.00 34.15 109 GLY C N 1
ATOM 4998 C CA . GLY C 1 109 ? 24.875 60.581 29.994 1.00 32.31 109 GLY C CA 1
ATOM 4999 C C . GLY C 1 109 ? 24.506 59.164 30.397 1.00 31.89 109 GLY C C 1
ATOM 5000 O O . GLY C 1 109 ? 23.301 58.834 30.573 1.00 31.27 109 GLY C O 1
ATOM 5001 N N . PRO C 1 110 ? 25.528 58.313 30.587 1.00 31.75 110 PRO C N 1
ATOM 5002 C CA . PRO C 1 110 ? 25.314 56.922 31.010 1.00 31.21 110 PRO C CA 1
ATOM 5003 C C . PRO C 1 110 ? 24.739 56.806 32.441 1.00 32.05 110 PRO C C 1
ATOM 5004 O O . PRO C 1 110 ? 25.228 57.478 33.345 1.00 32.51 110 PRO C O 1
ATOM 5008 N N . GLU C 1 111 ? 23.710 55.979 32.639 1.00 31.13 111 GLU C N 1
ATOM 5009 C CA . GLU C 1 111 ? 23.390 55.541 33.982 1.00 31.77 111 GLU C CA 1
ATOM 5010 C C . GLU C 1 111 ? 24.659 54.876 34.584 1.00 32.57 111 GLU C C 1
ATOM 5011 O O . GLU C 1 111 ? 25.238 54.012 33.964 1.00 30.14 111 GLU C O 1
ATOM 5017 N N . PRO C 1 112 ? 25.118 55.311 35.789 1.00 33.83 112 PRO C N 1
ATOM 5018 C CA . PRO C 1 112 ? 26.252 54.533 36.369 1.00 34.17 112 PRO C CA 1
ATOM 5019 C C . PRO C 1 112 ? 25.984 53.030 36.535 1.00 34.44 112 PRO C C 1
ATOM 5020 O O . PRO C 1 112 ? 24.847 52.623 36.907 1.00 34.42 112 PRO C O 1
ATOM 5024 N N . ASP C 1 113 ? 27.024 52.225 36.288 1.00 33.39 113 ASP C N 1
ATOM 5025 C CA . ASP C 1 113 ? 27.037 50.827 36.721 1.00 34.09 113 ASP C CA 1
ATOM 5026 C C . ASP C 1 113 ? 27.243 50.704 38.222 1.00 34.35 113 ASP C C 1
ATOM 5027 O O . ASP C 1 113 ? 26.639 49.848 38.848 1.00 34.89 113 ASP C O 1
ATOM 5032 N N . LEU C 1 114 ? 28.055 51.597 38.793 1.00 34.41 114 LEU C N 1
ATOM 5033 C CA . LEU C 1 114 ? 28.619 51.417 40.134 1.00 33.97 114 LEU C CA 1
ATOM 5034 C C . LEU C 1 114 ? 28.187 52.482 41.063 1.00 34.73 114 LEU C C 1
ATOM 5035 O O . LEU C 1 114 ? 27.684 53.522 40.631 1.00 36.77 114 LEU C O 1
ATOM 5040 N N . ARG C 1 115 ? 28.339 52.234 42.359 1.00 35.30 115 ARG C N 1
ATOM 5041 C CA . ARG C 1 115 ? 28.257 53.304 43.374 1.00 34.87 115 ARG C CA 1
ATOM 5042 C C . ARG C 1 115 ? 26.978 54.144 43.383 1.00 34.64 115 ARG C C 1
ATOM 5043 O O . ARG C 1 115 ? 27.032 55.365 43.602 1.00 34.13 115 ARG C O 1
ATOM 5051 N N . TRP C 1 116 ? 25.838 53.493 43.177 1.00 34.75 116 TRP C N 1
ATOM 5052 C CA . TRP C 1 116 ? 24.572 54.183 43.169 1.00 34.22 116 TRP C CA 1
ATOM 5053 C C . TRP C 1 116 ? 24.287 54.988 44.430 1.00 35.11 116 TRP C C 1
ATOM 5054 O O . TRP C 1 116 ? 23.628 56.032 44.332 1.00 35.71 116 TRP C O 1
ATOM 5065 N N . GLY C 1 117 ? 24.771 54.541 45.598 1.00 35.64 117 GLY C N 1
ATOM 5066 C CA . GLY C 1 117 ? 24.570 55.301 46.855 1.00 36.36 117 GLY C CA 1
ATOM 5067 C C . GLY C 1 117 ? 25.329 56.630 46.832 1.00 36.78 117 GLY C C 1
ATOM 5068 O O . GLY C 1 117 ? 24.748 57.690 47.029 1.00 37.55 117 GLY C O 1
ATOM 5069 N N . ASP C 1 118 ? 26.620 56.574 46.558 1.00 36.42 118 ASP C N 1
ATOM 5070 C CA . ASP C 1 118 ? 27.426 57.776 46.473 1.00 37.88 118 ASP C CA 1
ATOM 5071 C C . ASP C 1 118 ? 26.943 58.686 45.357 1.00 38.67 118 ASP C C 1
ATOM 5072 O O . ASP C 1 118 ? 26.898 59.902 45.540 1.00 39.75 118 ASP C O 1
ATOM 5077 N N . PHE C 1 119 ? 26.603 58.097 44.203 1.00 38.12 119 PHE C N 1
ATOM 5078 C CA . PHE C 1 119 ? 26.100 58.852 43.066 1.00 37.61 119 PHE C CA 1
ATOM 5079 C C . PHE C 1 119 ? 24.847 59.634 43.441 1.00 37.90 119 PHE C C 1
ATOM 5080 O O . PHE C 1 119 ? 24.754 60.846 43.259 1.00 37.82 119 PHE C O 1
ATOM 5088 N N . SER C 1 120 ? 23.874 58.948 43.994 1.00 39.20 120 SER C N 1
ATOM 5089 C CA . SER C 1 120 ? 22.631 59.658 44.302 1.00 40.16 120 SER C CA 1
ATOM 5090 C C . SER C 1 120 ? 22.810 60.699 45.412 1.00 40.13 120 SER C C 1
ATOM 5091 O O . SER C 1 120 ? 22.148 61.725 45.355 1.00 40.81 120 SER C O 1
ATOM 5094 N N . ASN C 1 121 ?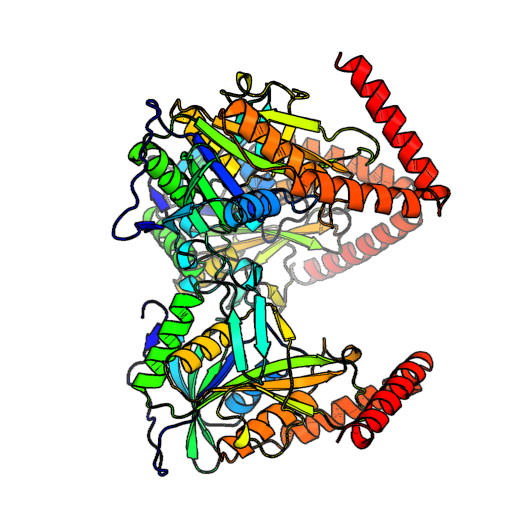 23.715 60.456 46.385 1.00 40.19 121 ASN C N 1
ATOM 5095 C CA . ASN C 1 121 ? 24.093 61.471 47.384 1.00 39.28 121 ASN C CA 1
ATOM 5096 C C . ASN C 1 121 ? 24.756 62.692 46.718 1.00 37.89 121 ASN C C 1
ATOM 5097 O O . ASN C 1 121 ? 24.364 63.794 46.987 1.00 37.08 121 ASN C O 1
ATOM 5102 N N . ALA C 1 122 ? 25.765 62.488 45.861 1.00 36.84 122 ALA C N 1
ATOM 5103 C CA . ALA C 1 122 ? 26.332 63.560 45.021 1.00 36.42 122 ALA C CA 1
ATOM 5104 C C . ALA C 1 122 ? 25.240 64.409 44.332 1.00 36.97 122 ALA C C 1
ATOM 5105 O O . ALA C 1 122 ? 25.237 65.642 44.414 1.00 37.98 122 ALA C O 1
ATOM 5107 N N . VAL C 1 123 ? 24.290 63.757 43.682 1.00 36.78 123 VAL C N 1
ATOM 5108 C CA . VAL C 1 123 ? 23.291 64.508 42.941 1.00 37.50 123 VAL C CA 1
ATOM 5109 C C . VAL C 1 123 ? 22.380 65.353 43.890 1.00 37.59 123 VAL C C 1
ATOM 5110 O O . VAL C 1 123 ? 22.097 66.514 43.614 1.00 36.95 123 VAL C O 1
ATOM 5114 N N . VAL C 1 124 ? 21.948 64.754 44.997 1.00 37.62 124 VAL C N 1
ATOM 5115 C CA . VAL C 1 124 ? 21.197 65.438 46.038 1.00 38.08 124 VAL C CA 1
ATOM 5116 C C . VAL C 1 124 ? 21.976 66.630 46.619 1.00 38.50 124 VAL C C 1
ATOM 5117 O O . VAL C 1 124 ? 21.403 67.689 46.879 1.00 38.52 124 VAL C O 1
ATOM 5121 N N . ASP C 1 125 ? 23.284 66.477 46.780 1.00 40.04 125 ASP C N 1
ATOM 5122 C CA . ASP C 1 125 ? 24.130 67.584 47.185 1.00 41.47 125 ASP C CA 1
ATOM 5123 C C . ASP C 1 125 ? 24.089 68.673 46.143 1.00 41.65 125 ASP C C 1
ATOM 5124 O O . ASP C 1 125 ? 24.063 69.856 46.468 1.00 42.42 125 ASP C O 1
ATOM 5129 N N . LEU C 1 126 ? 24.125 68.272 44.875 1.00 41.43 126 LEU C N 1
ATOM 5130 C CA . LEU C 1 126 ? 24.063 69.239 43.802 1.00 40.57 126 LEU C CA 1
ATOM 5131 C C . LEU C 1 126 ? 22.726 69.914 43.738 1.00 40.33 126 LEU C C 1
ATOM 5132 O O . LEU C 1 126 ? 22.699 71.090 43.477 1.00 40.41 126 LEU C O 1
ATOM 5137 N N . VAL C 1 127 ? 21.618 69.202 43.961 1.00 40.67 127 VAL C N 1
ATOM 5138 C CA . VAL C 1 127 ? 20.339 69.895 43.879 1.00 41.67 127 VAL C CA 1
ATOM 5139 C C . VAL C 1 127 ? 20.182 70.957 44.970 1.00 43.47 127 VAL C C 1
ATOM 5140 O O . VAL C 1 127 ? 19.486 71.958 44.756 1.00 42.80 127 VAL C O 1
ATOM 5144 N N . GLU C 1 128 ? 20.839 70.713 46.114 1.00 45.08 128 GLU C N 1
ATOM 5145 C CA . GLU C 1 128 ? 20.866 71.650 47.227 1.00 47.58 128 GLU C CA 1
ATOM 5146 C C . GLU C 1 128 ? 21.753 72.843 46.895 1.00 46.90 128 GLU C C 1
ATOM 5147 O O . GLU C 1 128 ? 21.330 73.967 47.066 1.00 47.63 128 GLU C O 1
ATOM 5153 N N . LYS C 1 129 ? 22.955 72.590 46.397 1.00 46.83 129 LYS C N 1
ATOM 5154 C CA . LYS C 1 129 ? 23.901 73.635 46.029 1.00 47.81 129 LYS C CA 1
ATOM 5155 C C . LYS C 1 129 ? 23.363 74.601 44.958 1.00 47.03 129 LYS C C 1
ATOM 5156 O O . LYS C 1 129 ? 23.680 75.791 44.987 1.00 47.32 129 LYS C O 1
ATOM 5162 N N . PHE C 1 130 ? 22.564 74.097 44.018 1.00 45.96 130 PHE C N 1
ATOM 5163 C CA . PHE C 1 130 ? 22.052 74.930 42.922 1.00 44.83 130 PHE C CA 1
ATOM 5164 C C . PHE C 1 130 ? 20.623 75.390 43.130 1.00 44.31 130 PHE C C 1
ATOM 5165 O O . PHE C 1 130 ? 20.013 75.940 42.245 1.00 46.03 130 PHE C O 1
ATOM 5173 N N . GLY C 1 131 ? 20.106 75.189 44.325 1.00 43.59 131 GLY C N 1
ATOM 5174 C CA . GLY C 1 131 ? 18.751 75.559 44.658 1.00 42.80 131 GLY C CA 1
ATOM 5175 C C . GLY C 1 131 ? 17.683 75.015 43.736 1.00 42.31 131 GLY C C 1
ATOM 5176 O O . GLY C 1 131 ? 16.717 75.686 43.491 1.00 42.65 131 GLY C O 1
ATOM 5177 N N . VAL C 1 132 ? 17.839 73.784 43.257 1.00 41.81 132 VAL C N 1
ATOM 5178 C CA . VAL C 1 132 ? 16.853 73.129 42.391 1.00 40.84 132 VAL C CA 1
ATOM 5179 C C . VAL C 1 132 ? 15.500 72.964 43.114 1.00 41.36 132 VAL C C 1
ATOM 5180 O O . VAL C 1 132 ? 15.459 72.420 44.232 1.00 41.23 132 VAL C O 1
ATOM 5184 N N . GLU C 1 133 ? 14.396 73.397 42.495 1.00 41.05 133 GLU C N 1
ATOM 5185 C CA . GLU C 1 133 ? 13.108 73.251 43.150 1.00 41.45 133 GLU C CA 1
ATOM 5186 C C . GLU C 1 133 ? 12.270 72.056 42.720 1.00 40.83 133 GLU C C 1
ATOM 5187 O O . GLU C 1 133 ? 11.355 71.666 43.462 1.00 41.34 133 GLU C O 1
ATOM 5193 N N . ASN C 1 134 ? 12.560 71.481 41.545 1.00 39.65 134 ASN C N 1
ATOM 5194 C CA . ASN C 1 134 ? 11.908 70.237 41.114 1.00 38.60 134 ASN C CA 1
ATOM 5195 C C . ASN C 1 134 ? 12.901 69.398 40.290 1.00 38.42 134 ASN C C 1
ATOM 5196 O O . ASN C 1 134 ? 13.777 69.942 39.600 1.00 38.56 134 ASN C O 1
ATOM 5201 N N . THR C 1 135 ? 12.783 68.080 40.396 1.00 37.77 135 THR C N 1
ATOM 5202 C CA . THR C 1 135 ? 13.574 67.162 39.602 1.00 37.37 135 THR C CA 1
ATOM 5203 C C . THR C 1 135 ? 12.598 66.237 38.898 1.00 38.26 135 THR C C 1
ATOM 5204 O O . THR C 1 135 ? 11.646 65.747 39.540 1.00 38.32 135 THR C O 1
ATOM 5208 N N . ILE C 1 136 ? 12.824 66.053 37.588 1.00 37.27 136 ILE C N 1
ATOM 5209 C CA . ILE C 1 136 ? 12.068 65.169 36.725 1.00 37.08 136 ILE C CA 1
ATOM 5210 C C . ILE C 1 136 ? 12.996 64.121 36.079 1.00 37.03 136 ILE C C 1
ATOM 5211 O O . ILE C 1 136 ? 13.907 64.465 35.353 1.00 36.06 136 ILE C O 1
ATOM 5216 N N . CYS C 1 137 ? 12.750 62.833 36.330 1.00 37.22 137 CYS C N 1
ATOM 5217 C CA . CYS C 1 137 ? 13.521 61.778 35.671 1.00 37.35 137 CYS C CA 1
ATOM 5218 C C . CYS C 1 137 ? 12.746 61.229 34.503 1.00 36.55 137 CYS C C 1
ATOM 5219 O O . CYS C 1 137 ? 11.522 61.138 34.563 1.00 37.63 137 CYS C O 1
ATOM 5222 N N . LEU C 1 138 ? 13.468 60.852 33.459 1.00 35.79 138 LEU C N 1
ATOM 5223 C CA . LEU C 1 138 ? 12.889 60.381 32.212 1.00 35.44 138 LEU C CA 1
ATOM 5224 C C . LEU C 1 138 ? 13.138 58.899 31.973 1.00 34.59 138 LEU C C 1
ATOM 5225 O O . LEU C 1 138 ? 14.263 58.418 32.147 1.00 34.72 138 LEU C O 1
ATOM 5230 N N . TYR C 1 139 ? 12.075 58.201 31.571 1.00 34.10 139 TYR C N 1
ATOM 5231 C CA . TYR C 1 139 ? 12.073 56.785 31.278 1.00 35.05 139 TYR C CA 1
ATOM 5232 C C . TYR C 1 139 ? 11.320 56.560 29.986 1.00 35.74 139 TYR C C 1
ATOM 5233 O O . TYR C 1 139 ? 10.356 57.265 29.678 1.00 36.20 139 TYR C O 1
ATOM 5242 N N . ALA C 1 140 ? 11.738 55.555 29.232 1.00 37.56 140 ALA C N 1
ATOM 5243 C CA . ALA C 1 140 ? 11.015 55.168 28.011 1.00 38.46 140 ALA C CA 1
ATOM 5244 C C . ALA C 1 140 ? 10.827 53.666 28.066 1.00 39.73 140 ALA C C 1
ATOM 5245 O O . ALA C 1 140 ? 11.804 52.914 28.077 1.00 40.38 140 ALA C O 1
ATOM 5247 N N . ALA C 1 141 ? 9.569 53.228 28.115 1.00 41.27 141 ALA C N 1
ATOM 5248 C CA . ALA C 1 141 ? 9.234 51.801 28.296 1.00 42.08 141 ALA C CA 1
ATOM 5249 C C . ALA C 1 141 ? 8.523 51.159 27.094 1.00 43.44 141 ALA C C 1
ATOM 5250 O O . ALA C 1 141 ? 7.611 51.768 26.515 1.00 43.59 141 ALA C O 1
ATOM 5252 N N . PRO C 1 142 ? 8.894 49.909 26.739 1.00 44.67 142 PRO C N 1
ATOM 5253 C CA . PRO C 1 142 ? 8.139 49.307 25.641 1.00 46.34 142 PRO C CA 1
ATOM 5254 C C . PRO C 1 142 ? 6.804 48.811 26.160 1.00 47.88 142 PRO C C 1
ATOM 5255 O O . PRO C 1 142 ? 6.748 48.092 27.154 1.00 48.78 142 PRO C O 1
ATOM 5259 N N . MET C 1 143 ? 5.730 49.197 25.498 1.00 49.61 143 MET C N 1
ATOM 5260 C CA . MET C 1 143 ? 4.416 48.788 25.944 1.00 51.50 143 MET C CA 1
ATOM 5261 C C . MET C 1 143 ? 3.636 48.189 24.779 1.00 52.45 143 MET C C 1
ATOM 5262 O O . MET C 1 143 ? 3.960 48.399 23.604 1.00 52.97 143 MET C O 1
ATOM 5267 N N . THR C 1 144 ? 2.593 47.451 25.122 1.00 53.49 144 THR C N 1
ATOM 5268 C CA . THR C 1 144 ? 1.668 46.868 24.157 1.00 53.65 144 THR C CA 1
ATOM 5269 C C . THR C 1 144 ? 0.742 47.973 23.626 1.00 53.42 144 THR C C 1
ATOM 5270 O O . THR C 1 144 ? -0.438 48.053 23.980 1.00 53.88 144 THR C O 1
ATOM 5274 N N . VAL C 1 145 ? 1.293 48.858 22.794 1.00 52.58 145 VAL C N 1
ATOM 5275 C CA . VAL C 1 145 ? 0.503 49.963 22.230 1.00 50.97 145 VAL C CA 1
ATOM 5276 C C . VAL C 1 145 ? 0.765 50.094 20.726 1.00 50.31 145 VAL C C 1
ATOM 5277 O O . VAL C 1 145 ? 1.788 49.628 20.261 1.00 50.53 145 VAL C O 1
ATOM 5281 N N . PRO C 1 146 ? -0.181 50.675 19.953 1.00 49.93 146 PRO C N 1
ATOM 5282 C CA . PRO C 1 146 ? 0.089 50.807 18.532 1.00 49.36 146 PRO C CA 1
ATOM 5283 C C . PRO C 1 146 ? 0.734 52.161 18.129 1.00 48.77 146 PRO C C 1
ATOM 5284 O O . PRO C 1 146 ? 0.517 53.194 18.762 1.00 48.00 146 PRO C O 1
ATOM 5288 N N . HIS C 1 147 ? 1.508 52.145 17.058 1.00 48.58 147 HIS C N 1
ATOM 5289 C CA . HIS C 1 147 ? 2.093 53.382 16.527 1.00 48.69 147 HIS C CA 1
ATOM 5290 C C . HIS C 1 147 ? 1.017 54.317 15.955 1.00 48.14 147 HIS C C 1
ATOM 5291 O O . HIS C 1 147 ? 1.291 55.461 15.608 1.00 47.57 147 HIS C O 1
ATOM 5298 N N . THR C 1 148 ? -0.210 53.816 15.882 1.00 47.86 148 THR C N 1
ATOM 5299 C CA . THR C 1 148 ? -1.340 54.588 15.371 1.00 48.62 148 THR C CA 1
ATOM 5300 C C . THR C 1 148 ? -2.155 55.330 16.458 1.00 48.53 148 THR C C 1
ATOM 5301 O O . THR C 1 148 ? -3.209 55.901 16.185 1.00 48.58 148 THR C O 1
ATOM 5305 N N . ARG C 1 149 ? -1.675 55.313 17.692 1.00 48.60 149 ARG C N 1
ATOM 5306 C CA . ARG C 1 149 ? -2.357 56.038 18.736 1.00 48.92 149 ARG C CA 1
ATOM 5307 C C . ARG C 1 149 ? -1.374 57.009 19.361 1.00 48.95 149 ARG C C 1
ATOM 5308 O O . ARG C 1 149 ? -0.160 56.867 19.164 1.00 48.97 149 ARG C O 1
ATOM 5316 N N . PRO C 1 150 ? -1.891 58.061 20.007 1.00 48.82 150 PRO C N 1
ATOM 5317 C CA . PRO C 1 150 ? -1.013 58.981 20.739 1.00 48.75 150 PRO C CA 1
ATOM 5318 C C . PRO C 1 150 ? -0.101 58.271 21.754 1.00 48.82 150 PRO C C 1
ATOM 5319 O O . PRO C 1 150 ? -0.522 57.306 22.419 1.00 48.71 150 PRO C O 1
ATOM 5323 N N . THR C 1 151 ? 1.147 58.745 21.831 1.00 48.55 151 THR C N 1
ATOM 5324 C CA . THR C 1 151 ? 2.095 58.359 22.874 1.00 48.07 151 THR C CA 1
ATOM 5325 C C . THR C 1 151 ? 1.578 58.806 24.234 1.00 47.44 151 THR C C 1
ATOM 5326 O O . THR C 1 151 ? 1.288 59.998 24.459 1.00 47.39 151 THR C O 1
ATOM 5330 N N . VAL C 1 152 ? 1.465 57.819 25.113 1.00 45.99 152 VAL C N 1
ATOM 5331 C CA . VAL C 1 152 ? 1.018 58.001 26.462 1.00 45.05 152 VAL C CA 1
ATOM 5332 C C . VAL C 1 152 ? 2.223 58.196 27.381 1.00 44.95 152 VAL C C 1
ATOM 5333 O O . VAL C 1 152 ? 3.265 57.532 27.222 1.00 44.98 152 VAL C O 1
ATOM 5337 N N . VAL C 1 153 ? 2.091 59.141 28.305 1.00 44.19 153 VAL C N 1
ATOM 5338 C CA . VAL C 1 153 ? 3.025 59.301 29.399 1.00 44.62 153 VAL C CA 1
ATOM 5339 C C . VAL C 1 153 ? 2.322 59.009 30.739 1.00 44.99 153 VAL C C 1
ATOM 5340 O O . VAL C 1 153 ? 1.220 59.476 30.972 1.00 45.07 153 VAL C O 1
ATOM 5344 N N . THR C 1 154 ? 2.964 58.212 31.594 1.00 45.67 154 THR C N 1
ATOM 5345 C CA . THR C 1 154 ? 2.585 58.086 32.998 1.00 46.18 154 THR C CA 1
ATOM 5346 C C . THR C 1 154 ? 3.621 58.758 33.915 1.00 46.24 154 THR C C 1
ATOM 5347 O O . THR C 1 154 ? 4.788 58.892 33.550 1.00 47.22 154 THR C O 1
ATOM 5351 N N . ALA C 1 155 ? 3.181 59.195 35.094 1.00 46.27 155 ALA C N 1
ATOM 5352 C CA . ALA C 1 155 ? 3.994 59.954 36.025 1.00 46.08 155 ALA C CA 1
ATOM 5353 C C . ALA C 1 155 ? 3.885 59.404 37.448 1.00 46.66 155 ALA C C 1
ATOM 5354 O O . ALA C 1 155 ? 2.794 59.112 37.932 1.00 47.42 155 ALA C O 1
ATOM 5356 N N . HIS C 1 156 ? 5.007 59.309 38.143 1.00 45.79 156 HIS C N 1
ATOM 5357 C CA . HIS C 1 156 ? 4.955 58.995 39.546 1.00 44.87 156 HIS C CA 1
ATOM 5358 C C . HIS C 1 156 ? 5.800 60.037 40.298 1.00 44.49 156 HIS C C 1
ATOM 5359 O O . HIS C 1 156 ? 6.617 60.722 39.689 1.00 43.54 156 HIS C O 1
ATOM 5366 N N . GLY C 1 157 ? 5.603 60.166 41.608 1.00 43.91 157 GLY C N 1
ATOM 5367 C CA . GLY C 1 157 ? 6.323 61.186 42.367 1.00 43.90 157 GLY C CA 1
ATOM 5368 C C . GLY C 1 157 ? 5.356 62.105 43.101 1.00 45.25 157 GLY C C 1
ATOM 5369 O O . GLY C 1 157 ? 4.160 61.784 43.238 1.00 44.93 157 GLY C O 1
ATOM 5370 N N . ASN C 1 158 ? 5.858 63.252 43.561 1.00 44.73 158 ASN C N 1
ATOM 5371 C CA . ASN C 1 158 ? 5.074 64.128 44.421 1.00 44.82 158 ASN C CA 1
ATOM 5372 C C . ASN C 1 158 ? 4.834 65.482 43.764 1.00 46.05 158 ASN C C 1
ATOM 5373 O O . ASN C 1 158 ? 4.204 66.355 44.369 1.00 46.47 158 ASN C O 1
ATOM 5378 N N . SER C 1 159 ? 5.317 65.636 42.521 1.00 46.43 159 SER C N 1
ATOM 5379 C CA . SER C 1 159 ? 5.110 66.844 41.751 1.00 46.54 159 SER C CA 1
ATOM 5380 C C . SER C 1 159 ? 4.538 66.557 40.364 1.00 47.49 159 SER C C 1
ATOM 5381 O O . SER C 1 159 ? 4.734 67.296 39.410 1.00 48.04 159 SER C O 1
ATOM 5384 N N . THR C 1 160 ? 3.794 65.475 40.305 1.00 48.16 160 THR C N 1
ATOM 5385 C CA . THR C 1 160 ? 3.049 64.983 39.174 1.00 49.57 160 THR C CA 1
ATOM 5386 C C . THR C 1 160 ? 1.898 65.917 38.718 1.00 51.16 160 THR C C 1
ATOM 5387 O O . THR C 1 160 ? 1.490 65.912 37.537 1.00 51.36 160 THR C O 1
ATOM 5391 N N . ASP C 1 161 ? 1.379 66.719 39.658 1.00 51.56 161 ASP C N 1
ATOM 5392 C CA . ASP C 1 161 ? 0.316 67.683 39.418 1.00 52.81 161 ASP C CA 1
ATOM 5393 C C . ASP C 1 161 ? 0.665 68.674 38.313 1.00 52.84 161 ASP C C 1
ATOM 5394 O O . ASP C 1 161 ? -0.233 69.230 37.664 1.00 53.02 161 ASP C O 1
ATOM 5399 N N . ARG C 1 162 ? 1.968 68.904 38.120 1.00 52.29 162 ARG C N 1
ATOM 5400 C CA . ARG C 1 162 ? 2.478 69.896 37.153 1.00 51.45 162 ARG C CA 1
ATOM 5401 C C . ARG C 1 162 ? 2.333 69.462 35.676 1.00 51.53 162 ARG C C 1
ATOM 5402 O O . ARG C 1 162 ? 2.483 70.286 34.766 1.00 50.80 162 ARG C O 1
ATOM 5410 N N . LEU C 1 163 ? 2.059 68.177 35.450 1.00 51.53 163 LEU C N 1
ATOM 5411 C CA . LEU C 1 163 ? 1.974 67.645 34.096 1.00 51.75 163 LEU C CA 1
ATOM 5412 C C . LEU C 1 163 ? 0.515 67.485 33.671 1.00 53.40 163 LEU C C 1
ATOM 5413 O O . LEU C 1 163 ? -0.204 66.652 34.238 1.00 53.03 163 LEU C O 1
ATOM 5418 N N . LYS C 1 164 ? 0.102 68.247 32.648 1.00 55.09 164 LYS C N 1
ATOM 5419 C CA . LYS C 1 164 ? -1.323 68.321 32.240 1.00 57.58 164 LYS C CA 1
ATOM 5420 C C . LYS C 1 164 ? -1.836 67.166 31.365 1.00 57.43 164 LYS C C 1
ATOM 5421 O O . LYS C 1 164 ? -3.044 66.939 31.318 1.00 57.34 164 LYS C O 1
ATOM 5427 N N . ASP C 1 165 ? -0.923 66.459 30.686 1.00 58.14 165 ASP C N 1
ATOM 5428 C CA . ASP C 1 165 ? -1.237 65.322 29.779 1.00 59.11 165 ASP C CA 1
ATOM 5429 C C . ASP C 1 165 ? -0.566 64.012 30.296 1.00 60.13 165 ASP C C 1
ATOM 5430 O O . ASP C 1 165 ? 0.633 63.783 30.122 1.00 59.06 165 ASP C O 1
ATOM 5435 N N . GLN C 1 166 ? -1.374 63.143 30.892 1.00 62.08 166 GLN C N 1
ATOM 5436 C CA . GLN C 1 166 ? -0.861 62.118 31.787 1.00 64.54 166 GLN C CA 1
ATOM 5437 C C . GLN C 1 166 ? -1.936 61.045 31.996 1.00 66.50 166 GLN C C 1
ATOM 5438 O O . GLN C 1 166 ? -3.102 61.376 32.251 1.00 66.71 166 GLN C O 1
ATOM 5444 N N . VAL C 1 167 ? -1.544 59.780 31.889 1.00 69.09 167 VAL C N 1
ATOM 5445 C CA . VAL C 1 167 ? -2.500 58.679 31.883 1.00 71.91 167 VAL C CA 1
ATOM 5446 C C . VAL C 1 167 ? -2.476 57.920 33.205 1.00 73.56 167 VAL C C 1
ATOM 5447 O O . VAL C 1 167 ? -2.635 56.700 33.235 1.00 74.12 167 VAL C O 1
ATOM 5451 N N . SER C 1 168 ? -2.277 58.651 34.298 1.00 75.40 168 SER C N 1
ATOM 5452 C CA . SER C 1 168 ? -2.018 58.036 35.594 1.00 76.87 168 SER C CA 1
ATOM 5453 C C . SER C 1 168 ? -3.187 58.250 36.550 1.00 78.42 168 SER C C 1
ATOM 5454 O O . SER C 1 168 ? -3.981 59.175 36.377 1.00 79.31 168 SER C O 1
ATOM 5457 N N . THR C 1 171 ? -1.271 51.659 39.278 1.00 78.77 171 THR C N 1
ATOM 5458 C CA . THR C 1 171 ? -1.522 50.655 40.332 1.00 76.69 171 THR C CA 1
ATOM 5459 C C . THR C 1 171 ? -0.180 50.234 40.986 1.00 74.68 171 THR C C 1
ATOM 5460 O O . THR C 1 171 ? 0.864 50.833 40.694 1.00 74.76 171 THR C O 1
ATOM 5464 N N . ARG C 1 172 ? -0.203 49.210 41.845 1.00 71.63 172 ARG C N 1
ATOM 5465 C CA . ARG C 1 172 ? 1.014 48.697 42.476 1.00 69.11 172 ARG C CA 1
ATOM 5466 C C . ARG C 1 172 ? 1.860 47.860 41.521 1.00 67.19 172 ARG C C 1
ATOM 5467 O O . ARG C 1 172 ? 1.406 46.843 40.997 1.00 66.88 172 ARG C O 1
ATOM 5475 N N . MET C 1 173 ? 3.097 48.290 41.296 1.00 64.84 173 MET C N 1
ATOM 5476 C CA . MET C 1 173 ? 3.996 47.532 40.434 1.00 62.70 173 MET C CA 1
ATOM 5477 C C . MET C 1 173 ? 5.407 47.387 40.992 1.00 59.85 173 MET C C 1
ATOM 5478 O O . MET C 1 173 ? 5.846 48.148 41.855 1.00 59.16 173 MET C O 1
ATOM 5483 N N . THR C 1 174 ? 6.088 46.366 40.501 1.00 57.07 174 THR C N 1
ATOM 5484 C CA . THR C 1 174 ? 7.426 46.026 40.932 1.00 54.71 174 THR C CA 1
ATOM 5485 C C . THR C 1 174 ? 8.315 46.089 39.694 1.00 51.84 174 THR C C 1
ATOM 5486 O O . THR C 1 174 ? 8.075 45.384 38.730 1.00 51.25 174 THR C O 1
ATOM 5490 N N . VAL C 1 175 ? 9.306 46.979 39.712 1.00 48.82 175 VAL C N 1
ATOM 5491 C CA . VAL C 1 175 ? 10.251 47.130 38.589 1.00 45.90 175 VAL C CA 1
ATOM 5492 C C . VAL C 1 175 ? 11.696 46.939 39.053 1.00 44.25 175 VAL C C 1
ATOM 5493 O O . VAL C 1 175 ? 12.014 47.222 40.232 1.00 44.24 175 VAL C O 1
ATOM 5497 N N . PRO C 1 176 ? 12.572 46.481 38.127 1.00 42.84 176 PRO C N 1
ATOM 5498 C CA . PRO C 1 176 ? 14.001 46.454 38.455 1.00 42.01 176 PRO C CA 1
ATOM 5499 C C . PRO C 1 176 ? 14.471 47.884 38.843 1.00 41.71 176 PRO C C 1
ATOM 5500 O O . PRO C 1 176 ? 14.051 48.896 38.221 1.00 41.45 176 PRO C O 1
ATOM 5504 N N . GLY C 1 177 ? 15.290 47.963 39.891 1.00 40.88 177 GLY C N 1
ATOM 5505 C CA . GLY C 1 177 ? 15.878 49.231 40.313 1.00 39.98 177 GLY C CA 1
ATOM 5506 C C . GLY C 1 177 ? 16.741 49.910 39.254 1.00 39.21 177 GLY C C 1
ATOM 5507 O O . GLY C 1 177 ? 17.234 49.263 38.352 1.00 40.21 177 GLY C O 1
ATOM 5508 N N . SER C 1 178 ? 16.876 51.232 39.355 1.00 38.79 178 SER C N 1
ATOM 5509 C CA . SER C 1 178 ? 17.734 52.029 38.473 1.00 38.28 178 SER C CA 1
ATOM 5510 C C . SER C 1 178 ? 18.354 53.131 39.350 1.00 38.07 178 SER C C 1
ATOM 5511 O O . SER C 1 178 ? 17.807 53.444 40.397 1.00 38.37 178 SER C O 1
ATOM 5514 N N . ALA C 1 179 ? 19.502 53.663 38.959 1.00 37.07 179 ALA C N 1
ATOM 5515 C CA . ALA C 1 179 ? 20.102 54.796 39.659 1.00 37.55 179 ALA C CA 1
ATOM 5516 C C . ALA C 1 179 ? 19.133 55.975 39.841 1.00 38.30 179 ALA C C 1
ATOM 5517 O O . ALA C 1 179 ? 19.031 56.549 40.928 1.00 39.34 179 ALA C O 1
ATOM 5519 N N . SER C 1 180 ? 18.389 56.320 38.791 1.00 37.99 180 SER C N 1
ATOM 5520 C CA . SER C 1 180 ? 17.439 57.413 38.895 1.00 38.39 180 SER C CA 1
ATOM 5521 C C . SER C 1 180 ? 16.312 57.134 39.922 1.00 39.20 180 SER C C 1
ATOM 5522 O O . SER C 1 180 ? 15.883 58.063 40.636 1.00 39.14 180 SER C O 1
ATOM 5525 N N . LEU C 1 181 ? 15.854 55.872 40.006 1.00 38.86 181 LEU C N 1
ATOM 5526 C CA . LEU C 1 181 ? 14.862 55.476 41.015 1.00 39.34 181 LEU C CA 1
ATOM 5527 C C . LEU C 1 181 ? 15.387 55.600 42.456 1.00 38.81 181 LEU C C 1
ATOM 5528 O O . LEU C 1 181 ? 14.680 56.078 43.337 1.00 38.48 181 LEU C O 1
ATOM 5533 N N . MET C 1 182 ? 16.626 55.171 42.686 1.00 38.20 182 MET C N 1
ATOM 5534 C CA . MET C 1 182 ? 17.255 55.423 43.978 1.00 38.36 182 MET C CA 1
ATOM 5535 C C . MET C 1 182 ? 17.282 56.941 44.254 1.00 38.75 182 MET C C 1
ATOM 5536 O O . MET C 1 182 ? 16.966 57.394 45.358 1.00 39.57 182 MET C O 1
ATOM 5541 N N . LEU C 1 183 ? 17.654 57.716 43.242 1.00 38.61 183 LEU C N 1
ATOM 5542 C CA . LEU C 1 183 ? 17.680 59.162 43.367 1.00 39.23 183 LEU C CA 1
ATOM 5543 C C . LEU C 1 183 ? 16.297 59.739 43.738 1.00 39.51 183 LEU C C 1
ATOM 5544 O O . LEU C 1 183 ? 16.188 60.502 44.675 1.00 39.79 183 LEU C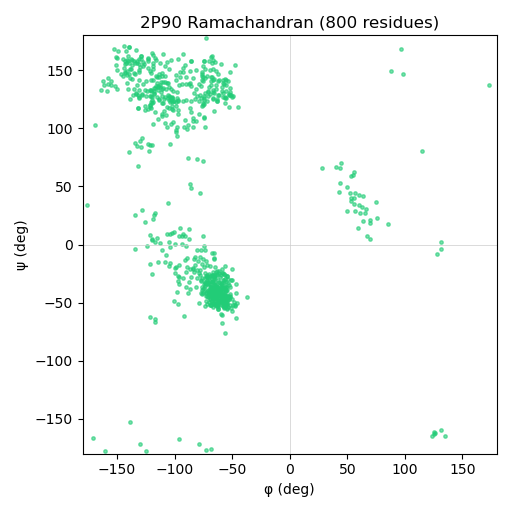 O 1
ATOM 5549 N N . GLU C 1 184 ? 15.248 59.339 43.034 1.00 40.51 184 GLU C N 1
ATOM 5550 C CA . GLU C 1 184 ? 13.915 59.804 43.348 1.00 41.87 184 GLU C CA 1
ATOM 5551 C C . GLU C 1 184 ? 13.526 59.510 44.800 1.00 42.47 184 GLU C C 1
ATOM 5552 O O . GLU C 1 184 ? 12.927 60.359 45.476 1.00 41.53 184 GLU C O 1
ATOM 5558 N N . LYS C 1 185 ? 13.839 58.295 45.258 1.00 43.93 185 LYS C N 1
ATOM 5559 C CA . LYS C 1 185 ? 13.445 57.877 46.592 1.00 45.20 185 LYS C CA 1
ATOM 5560 C C . LYS C 1 185 ? 14.181 58.717 47.628 1.00 44.16 185 LYS C C 1
ATOM 5561 O O . LYS C 1 185 ? 13.589 59.180 48.598 1.00 44.46 185 LYS C O 1
ATOM 5567 N N . LEU C 1 186 ? 15.461 58.955 47.387 1.00 43.56 186 LEU C N 1
ATOM 5568 C CA . LEU C 1 186 ? 16.245 59.823 48.249 1.00 43.83 186 LEU C CA 1
ATOM 5569 C C . LEU C 1 186 ? 15.697 61.278 48.314 1.00 43.98 186 LEU C C 1
ATOM 5570 O O . LEU C 1 186 ? 15.588 61.866 49.394 1.00 43.14 186 LEU C O 1
ATOM 5575 N N . LEU C 1 187 ? 15.315 61.838 47.160 1.00 44.18 187 LEU C N 1
ATOM 5576 C CA . LEU C 1 187 ? 14.698 63.162 47.121 1.00 44.07 187 LEU C CA 1
ATOM 5577 C C . LEU C 1 187 ? 13.363 63.205 47.842 1.00 44.47 187 LEU C C 1
ATOM 5578 O O . LEU C 1 187 ? 13.088 64.136 48.590 1.00 44.21 187 LEU C O 1
ATOM 5583 N N . LYS C 1 188 ? 12.528 62.204 47.604 1.00 45.67 188 LYS C N 1
ATOM 5584 C CA . LYS C 1 188 ? 11.263 62.093 48.311 1.00 47.00 188 LYS C CA 1
ATOM 5585 C C . LYS C 1 188 ? 11.517 62.078 49.816 1.00 47.64 188 LYS C C 1
ATOM 5586 O O . LYS C 1 188 ? 10.926 62.867 50.556 1.00 47.43 188 LYS C O 1
ATOM 5592 N N . ASP C 1 189 ? 12.429 61.206 50.253 1.00 48.96 189 ASP C N 1
ATOM 5593 C CA . ASP C 1 189 ? 12.732 61.040 51.685 1.00 50.24 189 ASP C CA 1
ATOM 5594 C C . ASP C 1 189 ? 13.231 62.322 52.344 1.00 50.87 189 ASP C C 1
ATOM 5595 O O . ASP C 1 189 ? 13.086 62.498 53.552 1.00 51.40 189 ASP C O 1
ATOM 5600 N N . LYS C 1 190 ? 13.834 63.195 51.544 1.00 51.03 190 LYS C N 1
ATOM 5601 C CA . LYS C 1 190 ? 14.375 64.448 52.019 1.00 51.37 190 LYS C CA 1
ATOM 5602 C C . LYS C 1 190 ? 13.383 65.597 51.908 1.00 50.77 190 LYS C C 1
ATOM 5603 O O . LYS C 1 190 ? 13.748 66.760 52.138 1.00 51.30 190 LYS C O 1
ATOM 5609 N N . GLY C 1 191 ? 12.141 65.260 51.573 1.00 49.92 191 GLY C N 1
ATOM 5610 C CA . GLY C 1 191 ? 11.072 66.243 51.371 1.00 49.24 191 GLY C CA 1
ATOM 5611 C C . GLY C 1 191 ? 11.174 67.136 50.141 1.00 48.84 191 GLY C C 1
ATOM 5612 O O . GLY C 1 191 ? 10.552 68.208 50.103 1.00 49.46 191 GLY C O 1
ATOM 5613 N N . LYS C 1 192 ? 11.936 66.726 49.122 1.00 47.73 192 LYS C N 1
ATOM 5614 C CA . LYS C 1 192 ? 12.066 67.552 47.911 1.00 46.03 192 LYS C CA 1
ATOM 5615 C C . LYS C 1 192 ? 11.027 67.133 46.888 1.00 44.01 192 LYS C C 1
ATOM 5616 O O . LYS C 1 192 ? 10.422 66.082 47.026 1.00 43.40 192 LYS C O 1
ATOM 5622 N N . ASN C 1 193 ? 10.797 67.987 45.885 1.00 42.41 193 ASN C N 1
ATOM 5623 C CA . ASN C 1 193 ? 9.859 67.735 44.792 1.00 40.60 193 ASN C CA 1
ATOM 5624 C C . ASN C 1 193 ? 10.547 66.887 43.717 1.00 39.92 193 ASN C C 1
ATOM 5625 O O . ASN C 1 193 ? 11.668 67.199 43.296 1.00 38.56 193 ASN C O 1
ATOM 5630 N N . VAL C 1 194 ? 9.878 65.807 43.301 1.00 38.82 194 VAL C N 1
ATOM 5631 C CA . VAL C 1 194 ? 10.460 64.850 42.383 1.00 38.20 194 VAL C CA 1
ATOM 5632 C C . VAL C 1 194 ? 9.388 64.043 41.670 1.00 38.76 194 VAL C C 1
ATOM 5633 O O . VAL C 1 194 ? 8.469 63.524 42.320 1.00 38.52 194 VAL C O 1
ATOM 5637 N N . SER C 1 195 ? 9.524 63.944 40.336 1.00 38.02 195 SER C N 1
ATOM 5638 C CA . SER C 1 195 ? 8.685 63.075 39.541 1.00 37.78 195 SER C CA 1
ATOM 5639 C C . SER C 1 195 ? 9.540 62.268 38.601 1.00 37.59 195 SER C C 1
ATOM 5640 O O . SER C 1 195 ? 10.626 62.697 38.241 1.00 36.54 195 SER C O 1
ATOM 5643 N N . GLY C 1 196 ? 9.004 61.119 38.172 1.00 37.91 196 GLY C N 1
ATOM 5644 C CA . GLY C 1 196 ? 9.524 60.367 37.047 1.00 38.27 196 GLY C CA 1
ATOM 5645 C C . GLY C 1 196 ? 8.472 60.278 35.961 1.00 38.89 196 GLY C C 1
ATOM 5646 O O . GLY C 1 196 ? 7.321 59.901 36.232 1.00 39.34 196 GLY C O 1
ATOM 5647 N N . TYR C 1 197 ? 8.866 60.610 34.730 1.00 38.74 197 TYR C N 1
ATOM 5648 C CA . TYR C 1 197 ? 7.985 60.486 33.542 1.00 38.54 197 TYR C CA 1
ATOM 5649 C C . TYR C 1 197 ? 8.438 59.340 32.634 1.00 37.93 197 TYR C C 1
ATOM 5650 O O . TYR C 1 197 ? 9.603 59.263 32.239 1.00 37.47 197 TYR C O 1
ATOM 5659 N N . THR C 1 198 ? 7.493 58.457 32.322 1.00 38.00 198 THR C N 1
ATOM 5660 C CA . THR C 1 198 ? 7.731 57.277 31.497 1.00 38.12 198 THR C CA 1
ATOM 5661 C C . THR C 1 198 ? 6.783 57.402 30.293 1.00 39.66 198 THR C C 1
ATOM 5662 O O . THR C 1 198 ? 5.543 57.484 30.450 1.00 39.42 198 THR C O 1
ATOM 5666 N N . VAL C 1 199 ? 7.380 57.441 29.113 1.00 39.50 199 VAL C N 1
ATOM 5667 C CA . VAL C 1 199 ? 6.658 57.420 27.866 1.00 40.16 199 VAL C CA 1
ATOM 5668 C C . VAL C 1 199 ? 6.469 55.960 27.409 1.00 40.91 199 VAL C C 1
ATOM 5669 O O . VAL C 1 199 ? 7.378 55.147 27.525 1.00 40.34 199 VAL C O 1
ATOM 5673 N N . HIS C 1 200 ? 5.276 55.621 26.906 1.00 42.53 200 HIS C N 1
ATOM 5674 C CA . HIS C 1 200 ? 5.002 54.251 26.465 1.00 42.96 200 HIS C CA 1
ATOM 5675 C C . HIS C 1 200 ? 5.153 54.124 24.967 1.00 42.03 200 HIS C C 1
ATOM 5676 O O . HIS C 1 200 ? 4.470 54.791 24.223 1.00 41.88 200 HIS C O 1
ATOM 5683 N N . VAL C 1 201 ? 6.073 53.266 24.545 1.00 41.31 201 VAL C N 1
ATOM 5684 C CA . VAL C 1 201 ? 6.481 53.148 23.155 1.00 40.83 201 VAL C CA 1
ATOM 5685 C C . VAL C 1 201 ? 6.055 51.758 22.677 1.00 41.68 201 VAL C C 1
ATOM 5686 O O . VAL C 1 201 ? 6.249 50.786 23.414 1.00 40.93 201 VAL C O 1
ATOM 5690 N N . PRO C 1 202 ? 5.485 51.653 21.450 1.00 42.66 202 PRO C N 1
ATOM 5691 C CA . PRO C 1 202 ? 5.078 50.344 20.928 1.00 43.78 202 PRO C CA 1
ATOM 5692 C C . PRO C 1 202 ? 6.250 49.366 20.998 1.00 45.88 202 PRO C C 1
ATOM 5693 O O . PRO C 1 202 ? 7.358 49.702 20.593 1.00 45.78 202 PRO C O 1
ATOM 5697 N N . HIS C 1 203 ? 6.031 48.183 21.570 1.00 48.46 203 HIS C N 1
ATOM 5698 C CA . HIS C 1 203 ? 7.129 47.228 21.752 1.00 51.19 203 HIS C CA 1
ATOM 5699 C C . HIS C 1 203 ? 7.803 46.817 20.436 1.00 51.05 203 HIS C C 1
ATOM 5700 O O . HIS C 1 203 ? 9.021 46.585 20.403 1.00 51.04 203 HIS C O 1
ATOM 5707 N N . TYR C 1 204 ? 7.020 46.752 19.359 1.00 51.45 204 TYR C N 1
ATOM 5708 C CA . TYR C 1 204 ? 7.556 46.345 18.056 1.00 52.33 204 TYR C CA 1
ATOM 5709 C C . TYR C 1 204 ? 8.378 47.432 17.388 1.00 52.62 204 TYR C C 1
ATOM 5710 O O . TYR C 1 204 ? 8.817 47.279 16.251 1.00 53.90 204 TYR C O 1
ATOM 5719 N N . VAL C 1 205 ? 8.622 48.520 18.103 1.00 52.62 205 VAL C N 1
ATOM 5720 C CA . VAL C 1 205 ? 9.281 49.675 17.527 1.00 52.25 205 VAL C CA 1
ATOM 5721 C C . VAL C 1 205 ? 10.404 50.219 18.473 1.00 51.97 205 VAL C C 1
ATOM 5722 O O . VAL C 1 205 ? 11.160 51.135 18.117 1.00 51.75 205 VAL C O 1
ATOM 5726 N N . SER C 1 206 ? 10.511 49.596 19.650 1.00 50.68 206 SER C N 1
ATOM 5727 C CA . SER C 1 206 ? 11.360 50.033 20.763 1.00 50.36 206 SER C CA 1
ATOM 5728 C C . SER C 1 206 ? 12.868 49.904 20.548 1.00 49.83 206 SER C C 1
ATOM 5729 O O . SER C 1 206 ? 13.647 50.526 21.273 1.00 48.39 206 SER C O 1
ATOM 5732 N N . ALA C 1 207 ? 13.265 49.076 19.578 1.00 49.21 207 ALA C N 1
ATOM 5733 C CA . ALA C 1 207 ? 14.669 48.810 19.351 1.00 49.29 207 ALA C CA 1
ATOM 5734 C C . ALA C 1 207 ? 15.256 49.912 18.483 1.00 49.18 207 ALA C C 1
ATOM 5735 O O . ALA C 1 207 ? 16.459 50.157 18.530 1.00 50.38 207 ALA C O 1
ATOM 5737 N N . SER C 1 208 ? 14.388 50.576 17.728 1.00 48.44 208 SER C N 1
ATOM 5738 C CA . SER C 1 208 ? 14.714 51.673 16.826 1.00 48.60 208 SER C CA 1
ATOM 5739 C C . SER C 1 208 ? 14.337 53.039 17.400 1.00 48.39 208 SER C C 1
ATOM 5740 O O . SER C 1 208 ? 13.462 53.101 18.263 1.00 47.93 208 SER C O 1
ATOM 5743 N N . PRO C 1 209 ? 14.960 54.134 16.887 1.00 48.24 209 PRO C N 1
ATOM 5744 C CA . PRO C 1 209 ? 14.601 55.499 17.307 1.00 48.08 209 PRO C CA 1
ATOM 5745 C C . PRO C 1 209 ? 13.119 55.800 17.037 1.00 47.22 209 PRO C C 1
ATOM 5746 O O . PRO C 1 209 ? 12.604 55.519 15.929 1.00 47.88 209 PRO C O 1
ATOM 5750 N N . TYR C 1 210 ? 12.431 56.342 18.035 1.00 44.34 210 TYR C N 1
ATOM 5751 C CA . TYR C 1 210 ? 11.030 56.612 17.862 1.00 43.30 210 TYR C CA 1
ATOM 5752 C C . TYR C 1 210 ? 10.706 58.007 18.388 1.00 42.44 210 TYR C C 1
ATOM 5753 O O . TYR C 1 210 ? 10.320 58.167 19.536 1.00 42.97 210 TYR C O 1
ATOM 5762 N N . PRO C 1 211 ? 10.865 59.017 17.515 1.00 41.30 211 PRO C N 1
ATOM 5763 C CA . PRO C 1 211 ? 10.802 60.443 17.766 1.00 40.32 211 PRO C CA 1
ATOM 5764 C C . PRO C 1 211 ? 9.537 60.937 18.456 1.00 39.54 211 PRO C C 1
ATOM 5765 O O . PRO C 1 211 ? 9.601 61.928 19.166 1.00 39.14 211 PRO C O 1
ATOM 5769 N N . ALA C 1 212 ? 8.410 60.260 18.252 1.00 38.89 212 ALA C N 1
ATOM 5770 C CA . ALA C 1 212 ? 7.144 60.671 18.842 1.00 37.89 212 ALA C CA 1
ATOM 5771 C C . ALA C 1 212 ? 7.283 60.573 20.371 1.00 38.19 212 ALA C C 1
ATOM 5772 O O . ALA C 1 212 ? 6.748 61.416 21.121 1.00 38.06 212 ALA C O 1
ATOM 5774 N N . ALA C 1 213 ? 8.039 59.561 20.810 1.00 37.59 213 ALA C N 1
ATOM 5775 C CA . ALA C 1 213 ? 8.255 59.287 22.214 1.00 37.60 213 ALA C CA 1
ATOM 5776 C C . ALA C 1 213 ? 9.184 60.340 22.790 1.00 37.43 213 ALA C C 1
ATOM 5777 O O . ALA C 1 213 ? 8.924 60.859 23.837 1.00 38.26 213 ALA C O 1
ATOM 5779 N N . THR C 1 214 ? 10.254 60.673 22.078 1.00 37.44 214 THR C N 1
ATOM 5780 C CA . THR C 1 214 ? 11.123 61.792 22.447 1.00 36.68 214 THR C CA 1
ATOM 5781 C C . THR C 1 214 ? 10.354 63.110 22.529 1.00 35.82 214 THR C C 1
ATOM 5782 O O . THR C 1 214 ? 10.489 63.847 23.493 1.00 35.32 214 THR C O 1
ATOM 5786 N N . LEU C 1 215 ? 9.581 63.421 21.491 1.00 35.94 215 LEU C N 1
ATOM 5787 C CA . LEU C 1 215 ? 8.668 64.570 21.511 1.00 36.76 215 LEU C CA 1
ATOM 5788 C C . LEU C 1 215 ? 7.773 64.632 22.774 1.00 37.19 215 LEU C C 1
ATOM 5789 O O . LEU C 1 215 ? 7.674 65.660 23.460 1.00 37.16 215 LEU C O 1
ATOM 5794 N N . LYS C 1 216 ? 7.098 63.525 23.046 1.00 38.30 216 LYS C N 1
ATOM 5795 C CA . LYS C 1 216 ? 6.188 63.442 24.175 1.00 39.00 216 LYS C CA 1
ATOM 5796 C C . LYS C 1 216 ? 6.874 63.733 25.524 1.00 38.89 216 LYS C C 1
ATOM 5797 O O . LYS C 1 216 ? 6.352 64.525 26.327 1.00 39.37 216 LYS C O 1
ATOM 5803 N N . LEU C 1 217 ? 8.029 63.111 25.765 1.00 37.61 217 LEU C N 1
ATOM 5804 C CA . LEU C 1 217 ? 8.829 63.452 26.928 1.00 37.62 217 LEU C CA 1
ATOM 5805 C C . LEU C 1 217 ? 9.194 64.944 26.989 1.00 37.39 217 LEU C C 1
ATOM 5806 O O . LEU C 1 217 ? 9.028 65.605 28.044 1.00 37.55 217 LEU C O 1
ATOM 5811 N N . LEU C 1 218 ? 9.696 65.483 25.882 1.00 36.96 218 LEU C N 1
ATOM 5812 C CA . LEU C 1 218 ? 10.047 66.901 25.865 1.00 36.96 218 LEU C CA 1
ATOM 5813 C C . LEU C 1 218 ? 8.855 67.875 26.072 1.00 37.55 218 LEU C C 1
ATOM 5814 O O . LEU C 1 218 ? 8.984 68.876 26.812 1.00 36.33 218 LEU C O 1
ATOM 5819 N N . GLN C 1 219 ? 7.705 67.565 25.449 1.00 38.20 219 GLN C N 1
ATOM 5820 C CA . GLN C 1 219 ? 6.452 68.317 25.682 1.00 38.83 219 GLN C CA 1
ATOM 5821 C C . GLN C 1 219 ? 6.063 68.271 27.147 1.00 40.03 219 GLN C C 1
ATOM 5822 O O . GLN C 1 219 ? 5.585 69.271 27.680 1.00 40.80 219 GLN C O 1
ATOM 5828 N N . SER C 1 220 ? 6.272 67.117 27.783 1.00 40.08 220 SER C N 1
ATOM 5829 C CA . SER C 1 220 ? 5.931 66.935 29.187 1.00 40.84 220 SER C CA 1
ATOM 5830 C C . SER C 1 220 ? 6.800 67.841 30.070 1.00 40.90 220 SER C C 1
ATOM 5831 O O . SER C 1 220 ? 6.297 68.526 30.954 1.00 40.56 220 SER C O 1
ATOM 5834 N N . ILE C 1 221 ? 8.097 67.868 29.795 1.00 40.98 221 ILE C N 1
ATOM 5835 C CA . ILE C 1 221 ? 8.999 68.809 30.447 1.00 41.95 221 ILE C CA 1
ATOM 5836 C C . ILE C 1 221 ? 8.686 70.304 30.185 1.00 42.53 221 ILE C C 1
ATOM 5837 O O . ILE C 1 221 ? 8.678 71.115 31.129 1.00 42.13 221 ILE C O 1
ATOM 5842 N N . ALA C 1 222 ? 8.488 70.660 28.910 1.00 42.59 222 ALA C N 1
ATOM 5843 C CA . ALA C 1 222 ? 8.151 72.025 28.522 1.00 42.62 222 ALA C CA 1
ATOM 5844 C C . ALA C 1 222 ? 6.942 72.514 29.305 1.00 43.06 222 ALA C C 1
ATOM 5845 O O . ALA C 1 222 ? 6.962 73.611 29.862 1.00 41.99 222 ALA C O 1
ATOM 5847 N N . ASP C 1 223 ? 5.900 71.681 29.359 1.00 44.07 223 ASP C N 1
ATOM 5848 C CA . ASP C 1 223 ? 4.689 71.998 30.099 1.00 45.09 223 ASP C CA 1
ATOM 5849 C C . ASP C 1 223 ? 4.905 72.104 31.620 1.00 45.10 223 ASP C C 1
ATOM 5850 O O . ASP C 1 223 ? 4.534 73.078 32.235 1.00 45.72 223 ASP C O 1
ATOM 5855 N N . SER C 1 224 ? 5.506 71.109 32.250 1.00 45.72 224 SER C N 1
ATOM 5856 C CA . SER C 1 224 ? 5.509 71.112 33.710 1.00 45.31 224 SER C CA 1
ATOM 5857 C C . SER C 1 224 ? 6.617 71.952 34.321 1.00 45.17 224 SER C C 1
ATOM 5858 O O . SER C 1 224 ? 6.519 72.356 35.476 1.00 45.63 224 SER C O 1
ATOM 5861 N N . ALA C 1 225 ? 7.660 72.237 33.548 1.00 44.54 225 ALA C N 1
ATOM 5862 C CA . ALA C 1 225 ? 8.719 73.131 34.010 1.00 43.86 225 ALA C CA 1
ATOM 5863 C C . ALA C 1 225 ? 8.566 74.567 33.445 1.00 43.88 225 ALA C C 1
ATOM 5864 O O . ALA C 1 225 ? 9.390 75.444 33.731 1.00 43.58 225 ALA C O 1
ATOM 5866 N N . ASP C 1 226 ? 7.512 74.782 32.645 1.00 43.25 226 ASP C N 1
ATOM 5867 C CA . ASP C 1 226 ? 7.249 76.045 31.941 1.00 42.99 226 ASP C CA 1
ATOM 5868 C C . ASP C 1 226 ? 8.459 76.487 31.120 1.00 42.04 226 ASP C C 1
ATOM 5869 O O . ASP C 1 226 ? 9.019 77.556 31.331 1.00 42.90 226 ASP C O 1
ATOM 5874 N N . LEU C 1 227 ? 8.873 75.635 30.197 1.00 40.82 227 LEU C N 1
ATOM 5875 C CA . LEU C 1 227 ? 10.013 75.923 29.369 1.00 40.14 227 LEU C CA 1
ATOM 5876 C C . LEU C 1 227 ? 9.571 76.093 27.904 1.00 40.24 227 LEU C C 1
ATOM 5877 O O . LEU C 1 227 ? 8.617 75.462 27.445 1.00 39.65 227 LEU C O 1
ATOM 5882 N N . ASN C 1 228 ? 10.263 76.970 27.197 1.00 40.12 228 ASN C N 1
ATOM 5883 C CA . ASN C 1 228 ? 10.015 77.172 25.792 1.00 41.75 228 ASN C CA 1
ATOM 5884 C C . ASN C 1 228 ? 11.052 76.368 25.023 1.00 41.35 228 ASN C C 1
ATOM 5885 O O . ASN C 1 228 ? 12.204 76.795 24.859 1.00 41.92 228 ASN C O 1
ATOM 5890 N N . LEU C 1 229 ? 10.673 75.174 24.604 1.00 41.76 229 LEU C N 1
ATOM 5891 C CA . LEU C 1 229 ? 11.644 74.273 23.957 1.00 42.50 229 LEU C CA 1
ATOM 5892 C C . LEU C 1 229 ? 11.343 74.180 22.462 1.00 42.14 229 LEU C C 1
ATOM 5893 O O . LEU C 1 229 ? 10.174 74.130 22.087 1.00 41.95 229 LEU C O 1
ATOM 5898 N N . PRO C 1 230 ? 12.391 74.165 21.608 1.00 42.59 230 PRO C N 1
ATOM 5899 C CA . PRO C 1 230 ? 12.167 74.034 20.145 1.00 42.38 230 PRO C CA 1
ATOM 5900 C C . PRO C 1 230 ? 11.958 72.591 19.735 1.00 42.26 230 PRO C C 1
ATOM 5901 O O . PRO C 1 230 ? 12.905 71.850 19.687 1.00 42.68 230 PRO C O 1
ATOM 5905 N N . LEU C 1 231 ? 10.727 72.206 19.414 1.00 42.65 231 LEU C N 1
ATOM 5906 C CA . LEU C 1 231 ? 10.386 70.812 19.228 1.00 42.97 231 LEU C CA 1
ATOM 5907 C C . LEU C 1 231 ? 9.858 70.489 17.828 1.00 44.15 231 LEU C C 1
ATOM 5908 O O . LEU C 1 231 ? 9.499 69.360 17.539 1.00 44.35 231 LEU C O 1
ATOM 5913 N N . LEU C 1 232 ? 9.859 71.467 16.937 1.00 45.95 232 LEU C N 1
ATOM 5914 C CA . LEU C 1 232 ? 9.240 71.276 15.608 1.00 47.01 232 LEU C CA 1
ATOM 5915 C C . LEU C 1 232 ? 9.973 70.265 14.709 1.00 46.72 232 LEU C C 1
ATOM 5916 O O . LEU C 1 232 ? 9.322 69.473 13.978 1.00 46.96 232 LEU C O 1
ATOM 5921 N N . ALA C 1 233 ? 11.308 70.254 14.793 1.00 45.30 233 ALA C N 1
ATOM 5922 C CA . ALA C 1 233 ? 12.097 69.247 14.062 1.00 44.94 233 ALA C CA 1
ATOM 5923 C C . ALA C 1 233 ? 11.761 67.813 14.455 1.00 44.86 233 ALA C C 1
ATOM 5924 O O . ALA C 1 233 ? 11.740 66.929 13.588 1.00 45.53 233 ALA C O 1
ATOM 5926 N N . LEU C 1 234 ? 11.513 67.571 15.748 1.00 44.84 234 LEU C N 1
ATOM 5927 C CA . LEU C 1 234 ? 11.107 66.254 16.206 1.00 45.21 234 LEU C CA 1
ATOM 5928 C C . LEU C 1 234 ? 9.705 65.883 15.728 1.00 46.04 234 LEU C C 1
ATOM 5929 O O . LEU C 1 234 ? 9.468 64.712 15.387 1.00 46.11 234 LEU C O 1
ATOM 5934 N N . GLU C 1 235 ? 8.781 66.859 15.715 1.00 46.53 235 GLU C N 1
ATOM 5935 C CA . GLU C 1 235 ? 7.483 66.678 15.048 1.00 47.67 235 GLU C CA 1
ATOM 5936 C C . GLU C 1 235 ? 7.664 66.207 13.615 1.00 47.25 235 GLU C C 1
ATOM 5937 O O . GLU C 1 235 ? 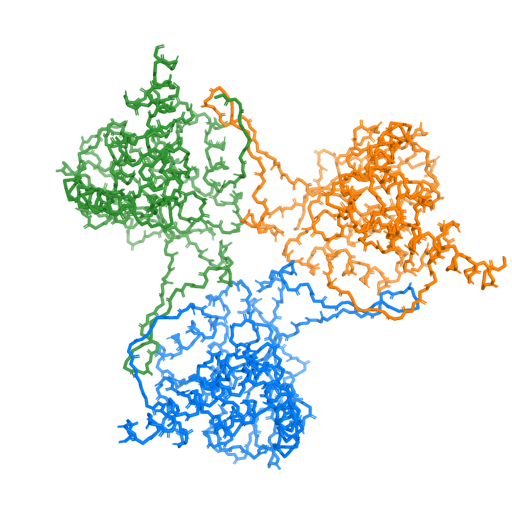6.969 65.280 13.190 1.00 48.04 235 GLU C O 1
ATOM 5943 N N . ARG C 1 236 ? 8.583 66.824 12.863 1.00 46.39 236 ARG C N 1
ATOM 5944 C CA . ARG C 1 236 ? 8.814 66.372 11.484 1.00 45.46 236 ARG C CA 1
ATOM 5945 C C . ARG C 1 236 ? 9.428 64.998 11.463 1.00 45.59 236 ARG C C 1
ATOM 5946 O O . ARG C 1 236 ? 8.994 64.131 10.702 1.00 45.84 236 ARG C O 1
ATOM 5954 N N . ASP C 1 237 ? 10.431 64.768 12.297 1.00 45.74 237 ASP C N 1
ATOM 5955 C CA . ASP C 1 237 ? 10.957 63.412 12.413 1.00 46.59 237 ASP C CA 1
ATOM 5956 C C . ASP C 1 237 ? 9.871 62.382 12.737 1.00 46.67 237 ASP C C 1
ATOM 5957 O O . ASP C 1 237 ? 9.864 61.316 12.136 1.00 46.05 237 ASP C O 1
ATOM 5962 N N . ALA C 1 238 ? 8.983 62.681 13.692 1.00 47.32 238 ALA C N 1
ATOM 5963 C CA . ALA C 1 238 ? 7.876 61.767 14.017 1.00 49.19 238 ALA C CA 1
ATOM 5964 C C . ALA C 1 238 ? 6.950 61.487 12.808 1.00 50.86 238 ALA C C 1
ATOM 5965 O O . ALA C 1 238 ? 6.561 60.338 12.558 1.00 50.07 238 ALA C O 1
ATOM 5967 N N . GLU C 1 239 ? 6.622 62.548 12.067 1.00 53.68 239 GLU C N 1
ATOM 5968 C CA . GLU C 1 239 ? 5.831 62.474 10.829 1.00 57.10 239 GLU C CA 1
ATOM 5969 C C . GLU C 1 239 ? 6.454 61.476 9.862 1.00 57.51 239 GLU C C 1
ATOM 5970 O O . GLU C 1 239 ? 5.795 60.537 9.418 1.00 58.07 239 GLU C O 1
ATOM 5976 N N . LYS C 1 240 ? 7.741 61.667 9.587 1.00 58.43 240 LYS C N 1
ATOM 5977 C CA . LYS C 1 240 ? 8.532 60.767 8.763 1.00 59.06 240 LYS C CA 1
ATOM 5978 C C . LYS C 1 240 ? 8.457 59.297 9.143 1.00 59.95 240 LYS C C 1
ATOM 5979 O O . LYS C 1 240 ? 8.115 58.475 8.295 1.00 60.67 240 LYS C O 1
ATOM 5985 N N . VAL C 1 241 ? 8.795 58.947 10.393 1.00 60.75 241 VAL C N 1
ATOM 5986 C CA . VAL C 1 241 ? 8.842 57.531 10.773 1.00 60.79 241 VAL C CA 1
ATOM 5987 C C . VAL C 1 241 ? 7.444 56.922 10.770 1.00 62.11 241 VAL C C 1
ATOM 5988 O O . VAL C 1 241 ? 7.297 55.727 10.541 1.00 61.76 241 VAL C O 1
ATOM 5992 N N . HIS C 1 242 ? 6.432 57.760 10.994 1.00 64.26 242 HIS C N 1
ATOM 5993 C CA . HIS C 1 242 ? 5.030 57.329 11.014 1.00 66.95 242 HIS C CA 1
ATOM 5994 C C . HIS C 1 242 ? 4.527 56.992 9.609 1.00 68.87 242 HIS C C 1
ATOM 5995 O O . HIS C 1 242 ? 3.970 55.908 9.398 1.00 69.10 242 HIS C O 1
ATOM 6002 N N . ARG C 1 243 ? 4.726 57.919 8.664 1.00 71.25 243 ARG C N 1
ATOM 6003 C CA . ARG C 1 243 ? 4.505 57.659 7.242 1.00 73.81 243 ARG C CA 1
ATOM 6004 C C . ARG C 1 243 ? 5.230 56.384 6.853 1.00 74.28 243 ARG C C 1
ATOM 6005 O O . ARG C 1 243 ? 4.659 55.508 6.225 1.00 74.89 243 ARG C O 1
ATOM 6013 N N . GLN C 1 244 ? 6.483 56.275 7.267 1.00 75.71 244 GLN C N 1
ATOM 6014 C CA . GLN C 1 244 ? 7.301 55.083 7.038 1.00 77.18 244 GLN C CA 1
ATOM 6015 C C . GLN C 1 244 ? 6.655 53.806 7.610 1.00 77.88 244 GLN C C 1
ATOM 6016 O O . GLN C 1 244 ? 6.447 52.842 6.882 1.00 78.39 244 GLN C O 1
ATOM 6022 N N . LEU C 1 245 ? 6.320 53.813 8.900 1.00 78.89 245 LEU C N 1
ATOM 6023 C CA . LEU C 1 245 ? 5.631 52.691 9.547 1.00 79.64 245 LEU C CA 1
ATOM 6024 C C . LEU C 1 245 ? 4.291 52.310 8.896 1.00 80.92 245 LEU C C 1
ATOM 6025 O O . LEU C 1 245 ? 3.909 51.138 8.906 1.00 80.55 245 LEU C O 1
ATOM 6030 N N . MET C 1 246 ? 3.580 53.297 8.350 1.00 82.74 246 MET C N 1
ATOM 6031 C CA . MET C 1 246 ? 2.335 53.040 7.625 1.00 84.80 246 MET C CA 1
ATOM 6032 C C . MET C 1 246 ? 2.514 52.213 6.329 1.00 86.26 246 MET C C 1
ATOM 6033 O O . MET C 1 246 ? 1.725 51.311 6.077 1.00 86.31 246 MET C O 1
ATOM 6038 N N . GLU C 1 247 ? 3.548 52.494 5.533 1.00 88.26 247 GLU C N 1
ATOM 6039 C CA . GLU C 1 247 ? 3.858 51.645 4.371 1.00 90.26 247 GLU C CA 1
ATOM 6040 C C . GLU C 1 247 ? 4.120 50.228 4.860 1.00 91.32 247 GLU C C 1
ATOM 6041 O O . GLU C 1 247 ? 3.423 49.297 4.479 1.00 91.72 247 GLU C O 1
ATOM 6047 N N . GLN C 1 248 ? 5.130 50.078 5.712 1.00 92.72 248 GLN C N 1
ATOM 6048 C CA . GLN C 1 248 ? 5.518 48.781 6.270 1.00 94.30 248 GLN C CA 1
ATOM 6049 C C . GLN C 1 248 ? 4.316 47.967 6.800 1.00 95.14 248 GLN C C 1
ATOM 6050 O O . GLN C 1 248 ? 4.308 46.734 6.700 1.00 95.41 248 GLN C O 1
ATOM 6056 N N . THR C 1 249 ? 3.307 48.662 7.334 1.00 96.12 249 THR C N 1
ATOM 6057 C CA . THR C 1 249 ? 2.115 48.016 7.903 1.00 96.95 249 THR C CA 1
ATOM 6058 C C . THR C 1 249 ? 1.016 47.749 6.861 1.00 97.46 249 THR C C 1
ATOM 6059 O O . THR C 1 249 ? 0.277 46.771 6.983 1.00 97.53 249 THR C O 1
ATOM 6063 N N . GLU C 1 250 ? 0.915 48.616 5.852 1.00 98.09 250 GLU C N 1
ATOM 6064 C CA . GLU C 1 250 ? -0.041 48.446 4.745 1.00 98.79 250 GLU C CA 1
ATOM 6065 C C . GLU C 1 250 ? 0.489 47.442 3.697 1.00 99.15 250 GLU C C 1
ATOM 6066 O O . GLU C 1 250 ? -0.288 46.766 3.014 1.00 99.13 250 GLU C O 1
ATOM 6072 N N . GLU C 1 251 ? 1.811 47.358 3.584 1.00 99.78 251 GLU C N 1
ATOM 6073 C CA . GLU C 1 251 ? 2.447 46.296 2.814 1.00 100.25 251 GLU C CA 1
ATOM 6074 C C . GLU C 1 251 ? 2.633 45.039 3.657 1.00 100.56 251 GLU C C 1
ATOM 6075 O O . GLU C 1 251 ? 3.717 44.457 3.690 1.00 100.53 251 GLU C O 1
ATOM 6077 N N . SER C 1 252 ? 1.569 44.625 4.337 1.00 100.97 252 SER C N 1
ATOM 6078 C CA . SER C 1 252 ? 1.548 43.337 5.020 1.00 101.44 252 SER C CA 1
ATOM 6079 C C . SER C 1 252 ? 0.283 43.176 5.855 1.00 101.74 252 SER C C 1
ATOM 6080 O O . SER C 1 252 ? -0.146 44.107 6.536 1.00 101.83 252 SER C O 1
ATOM 6083 N N . SER C 1 253 ? -0.310 41.987 5.799 1.00 101.98 253 SER C N 1
ATOM 6084 C CA . SER C 1 253 ? -1.645 41.770 6.343 1.00 102.08 253 SER C CA 1
ATOM 6085 C C . SER C 1 253 ? -1.580 41.290 7.789 1.00 102.05 253 SER C C 1
ATOM 6086 O O . SER C 1 253 ? -2.490 41.543 8.578 1.00 102.06 253 SER C O 1
ATOM 6089 N N . GLU C 1 254 ? -0.499 40.595 8.128 1.00 101.81 254 GLU C N 1
ATOM 6090 C CA . GLU C 1 254 ? -0.347 40.015 9.457 1.00 101.56 254 GLU C CA 1
ATOM 6091 C C . GLU C 1 254 ? 0.020 41.081 10.485 1.00 101.22 254 GLU C C 1
ATOM 6092 O O . GLU C 1 254 ? -0.429 41.033 11.630 1.00 101.17 254 GLU C O 1
ATOM 6098 N N . ILE C 1 255 ? 0.838 42.041 10.067 1.00 100.48 255 ILE C N 1
ATOM 6099 C CA . ILE C 1 255 ? 1.118 43.220 10.883 1.00 99.55 255 ILE C CA 1
ATOM 6100 C C . ILE C 1 255 ? -0.195 43.984 11.033 1.00 98.71 255 ILE C C 1
ATOM 6101 O O . ILE C 1 255 ? -0.621 44.283 12.151 1.00 98.70 255 ILE C O 1
ATOM 6106 N N . GLN C 1 256 ? -0.850 44.235 9.902 1.00 97.44 256 GLN C N 1
ATOM 6107 C CA . GLN C 1 256 ? -2.126 44.943 9.856 1.00 96.54 256 GLN C CA 1
ATOM 6108 C C . GLN C 1 256 ? -3.187 44.400 10.826 1.00 95.94 256 GLN C C 1
ATOM 6109 O O . GLN C 1 256 ? -4.137 45.117 11.167 1.00 95.85 256 GLN C O 1
ATOM 6115 N N . ARG C 1 257 ? -3.017 43.147 11.260 1.00 94.99 257 ARG C N 1
ATOM 6116 C CA . ARG C 1 257 ? -3.955 42.491 12.184 1.00 94.21 257 ARG C CA 1
ATOM 6117 C C . ARG C 1 257 ? -3.610 42.789 13.644 1.00 92.93 257 ARG C C 1
ATOM 6118 O O . ARG C 1 257 ? -4.505 42.968 14.482 1.00 92.91 257 ARG C O 1
ATOM 6126 N N . VAL C 1 258 ? -2.313 42.831 13.941 1.00 91.31 258 VAL C N 1
ATOM 6127 C CA . VAL C 1 258 ? -1.831 43.141 15.287 1.00 89.57 258 VAL C CA 1
ATOM 6128 C C . VAL C 1 258 ? -2.200 44.575 15.679 1.00 88.10 258 VAL C C 1
ATOM 6129 O O . VAL C 1 258 ? -2.606 44.816 16.810 1.00 88.15 258 VAL C O 1
ATOM 6133 N N . VAL C 1 259 ? -2.077 45.505 14.728 1.00 86.39 259 VAL C N 1
ATOM 6134 C CA . VAL C 1 259 ? -2.295 46.942 14.962 1.00 84.51 259 VAL C CA 1
ATOM 6135 C C . VAL C 1 259 ? -3.753 47.258 15.263 1.00 83.32 259 VAL C C 1
ATOM 6136 O O . VAL C 1 259 ? -4.049 48.048 16.166 1.00 83.12 259 VAL C O 1
ATOM 6140 N N . GLY C 1 260 ? -4.654 46.634 14.509 1.00 82.00 260 GLY C N 1
ATOM 6141 C CA . GLY C 1 260 ? -6.085 46.748 14.764 1.00 80.41 260 GLY C CA 1
ATOM 6142 C C . GLY C 1 260 ? -6.406 46.198 16.138 1.00 79.29 260 GLY C C 1
ATOM 6143 O O . GLY C 1 260 ? -7.209 46.769 16.876 1.00 79.29 260 GLY C O 1
ATOM 6144 N N . ALA C 1 261 ? -5.748 45.092 16.476 1.00 77.88 261 ALA C N 1
ATOM 6145 C CA . ALA C 1 261 ? -5.909 44.440 17.759 1.00 76.74 261 ALA C CA 1
ATOM 6146 C C . ALA C 1 261 ? -5.466 45.353 18.897 1.00 75.78 261 ALA C C 1
ATOM 6147 O O . ALA C 1 261 ? -6.134 45.434 19.930 1.00 75.74 261 ALA C O 1
ATOM 6149 N N . LEU C 1 262 ? -4.332 46.027 18.692 1.00 74.61 262 LEU C N 1
ATOM 6150 C CA . LEU C 1 262 ? -3.754 46.930 19.686 1.00 73.08 262 LEU C CA 1
ATOM 6151 C C . LEU C 1 262 ? -4.543 48.240 19.833 1.00 72.03 262 LEU C C 1
ATOM 6152 O O . LEU C 1 262 ? -4.738 48.716 20.953 1.00 71.37 262 LEU C O 1
ATOM 6157 N N . GLU C 1 263 ? -4.974 48.802 18.699 1.00 71.14 263 GLU C N 1
ATOM 6158 C CA . GLU C 1 263 ? -5.893 49.955 18.640 1.00 70.75 263 GLU C CA 1
ATOM 6159 C C . GLU C 1 263 ? -7.176 49.723 19.447 1.00 70.01 263 GLU C C 1
ATOM 6160 O O . GLU C 1 263 ? -7.623 50.603 20.177 1.00 69.53 263 GLU C O 1
ATOM 6166 N N . GLN C 1 264 ? -7.753 48.536 19.295 1.00 69.42 264 GLN C N 1
ATOM 6167 C CA . GLN C 1 264 ? -8.926 48.128 20.042 1.00 69.78 264 GLN C CA 1
ATOM 6168 C C . GLN C 1 264 ? -8.635 48.090 21.541 1.00 68.98 264 GLN C C 1
ATOM 6169 O O . GLN C 1 264 ? -9.396 48.649 22.336 1.00 68.48 264 GLN C O 1
ATOM 6175 N N . GLN C 1 265 ? -7.531 47.448 21.921 1.00 68.24 265 GLN C N 1
ATOM 6176 C CA . GLN C 1 265 ? -7.064 47.465 23.312 1.00 68.24 265 GLN C CA 1
ATOM 6177 C C . GLN C 1 265 ? -6.983 48.899 23.862 1.00 66.99 265 GLN C C 1
ATOM 6178 O O . GLN C 1 265 ? -7.599 49.225 24.874 1.00 66.56 265 GLN C O 1
ATOM 6184 N N . TYR C 1 266 ? -6.255 49.748 23.143 1.00 66.24 266 TYR C N 1
ATOM 6185 C CA . TYR C 1 266 ? -6.041 51.155 23.490 1.00 65.44 266 TYR C CA 1
ATOM 6186 C C . TYR C 1 266 ? -7.339 51.956 23.675 1.00 65.61 266 TYR C C 1
ATOM 6187 O O . TYR C 1 266 ? -7.518 52.622 24.680 1.00 65.09 266 TYR C O 1
ATOM 6196 N N . ASP C 1 267 ? -8.221 51.887 22.688 1.00 66.43 267 ASP C N 1
ATOM 6197 C CA . ASP C 1 267 ? -9.476 52.621 22.684 1.00 67.86 267 ASP C CA 1
ATOM 6198 C C . ASP C 1 267 ? -10.452 52.134 23.777 1.00 68.85 267 ASP C C 1
ATOM 6199 O O . ASP C 1 267 ? -11.167 52.926 24.393 1.00 68.43 267 ASP C O 1
ATOM 6204 N N . SER C 1 268 ? -10.473 50.822 23.990 1.00 70.46 268 SER C N 1
ATOM 6205 C CA . SER C 1 268 ? -11.238 50.181 25.057 1.00 72.33 268 SER C CA 1
ATOM 6206 C C . SER C 1 268 ? -10.694 50.553 26.445 1.00 73.87 268 SER C C 1
ATOM 6207 O O . SER C 1 268 ? -11.453 50.826 27.375 1.00 73.41 268 SER C O 1
ATOM 6210 N N . GLU C 1 269 ? -9.369 50.568 26.568 1.00 76.41 269 GLU C N 1
ATOM 6211 C CA . GLU C 1 269 ? -8.712 50.984 27.799 1.00 79.16 269 GLU C CA 1
ATOM 6212 C C . GLU C 1 269 ? -8.867 52.488 28.048 1.00 80.35 269 GLU C C 1
ATOM 6213 O O . GLU C 1 269 ? -8.874 52.930 29.197 1.00 80.67 269 GLU C O 1
ATOM 6219 N N . LEU C 1 270 ? -8.998 53.254 26.965 1.00 82.42 270 LEU C N 1
ATOM 6220 C CA . LEU C 1 270 ? -9.186 54.708 27.017 1.00 83.86 270 LEU C CA 1
ATOM 6221 C C . LEU C 1 270 ? -10.522 55.067 27.644 1.00 85.26 270 LEU C C 1
ATOM 6222 O O . LEU C 1 270 ? -10.570 55.931 28.516 1.00 85.84 270 LEU C O 1
ATOM 6227 N N . GLU C 1 271 ? -11.596 54.405 27.208 1.00 86.76 271 GLU C N 1
ATOM 6228 C CA . GLU C 1 271 ? -12.915 54.545 27.848 1.00 88.34 271 GLU C CA 1
ATOM 6229 C C . GLU C 1 271 ? -12.891 54.137 29.341 1.00 89.04 271 GLU C C 1
ATOM 6230 O O . GLU C 1 271 ? -13.384 54.874 30.207 1.00 89.03 271 GLU C O 1
ATOM 6236 N N . ARG C 1 272 ? -12.309 52.971 29.625 1.00 90.08 272 ARG C N 1
ATOM 6237 C CA . ARG C 1 272 ? -12.180 52.466 30.994 1.00 91.14 272 ARG C CA 1
ATOM 6238 C C . ARG C 1 272 ? -11.488 53.460 31.923 1.00 91.50 272 ARG C C 1
ATOM 6239 O O . ARG C 1 272 ? -12.019 53.768 32.989 1.00 92.02 272 ARG C O 1
ATOM 6247 N N . TYR C 1 273 ? -10.326 53.971 31.516 1.00 91.62 273 TYR C N 1
ATOM 6248 C CA . TYR C 1 273 ? -9.638 55.023 32.274 1.00 91.77 273 TYR C CA 1
ATOM 6249 C C . TYR C 1 273 ? -10.414 56.370 32.375 1.00 91.82 273 TYR C C 1
ATOM 6250 O O . TYR C 1 273 ? -10.209 57.146 33.319 1.00 91.51 273 TYR C O 1
ATOM 6259 N N . ARG C 1 274 ? -11.288 56.646 31.406 1.00 92.00 274 ARG C N 1
ATOM 6260 C CA . ARG C 1 274 ? -12.135 57.851 31.443 1.00 92.30 274 ARG C CA 1
ATOM 6261 C C . ARG C 1 274 ? -13.535 57.562 32.017 1.00 92.12 274 ARG C C 1
ATOM 6262 O O . ARG C 1 274 ? -13.758 56.564 32.715 1.00 91.70 274 ARG C O 1
#

CATH classification: 3.40.50.10900 (+1 more: 1.10.287.100)

Foldseek 3Di:
DLFKDFDPPADDQDDPDPAFAEEEEQAPDFFQFLPQSQCLVVVQVVPWDKDFGMWTDCVQFADCVVVVFDWDADPNHTDDGDPQTFTKMWTAFPVGHTHIYGYGHFTPDDLVVVLVVVVVVCVVRRHQAYEYEHEHADLAALVDQKAKAKDFDLRVLQPGHPDDDDDDDDDDGSVNSNRVVCVVVVGHYMYIYIYHHNVRGVHNQLSSNLVVVVRCCSSRVGRHDRVVSVVVNVVVVVVVVVVCVVDPVSVVSNVVNVCVCVCCVPVPD/DKDFDPPADDQDDPVPAFAEEEEQAPDFFQFLPQSVCLVVVQVVFWDKDFTMWDDCVQFAPCVVVVFDWDDDPNDGDDGHPQTQTKMWTAFPVGRTHIYGYGHFTPDDLPVVLVVVVVVCVVRNHQAYEYEHEHEDLAALPDQKAKAKDFDLCVQQDGHLHPDDDDDDDDGSVVSSRVVCVVVVGHYMYIYIYHHNVRRVHNQLSRSLVVNVSCCRRRVGHHDCVVSVVVNVVVSVVVVVVCVVDPVSVVSNVVSVVVVVVSVVVSVVVPD/DFKDFDPPADDQDAPDDAFAAEEEQAPDDFQFLPQSVCLVVQQVVPWDKDFGMWGDCVQFAPCVVVVFDWDADPRHTDDGHPQTQTKMWTAFPVGNTHIYGYGHFTPDDLPVVLVVVVVVCVVRVHQAYEYEHEHEDLAALPDQKAKAKDWDLCVLFPGHLYDDDDDDDGSVNVNRVVCVVVVGGYMYMYIYHHNVRRVHNALSSNLVVVVRCCRSSVGRHDRVVSVVVNVVVSVVVVVVCVVDVVSVVSNVVNVCVVVVVVVVSD

Sequence (806 aa):
DRMYELEYPSPEVSGQTAGGPTLIVALQGYADAGHAVESSSSHLMDALDHRLIASFNNDELIDYRSRRPVVVIEHNEVTSMDELNLGLHVVRDNDNKPFLMLSGPEPDLRWGDFSNAVVDLVEKFGVENTICLYAAPMTVPHTRPTVVTAHGNSTDRLKDQVSLDTRMTVPGSASLMLEKLLKDKGKNVSGYTVHVPHYVSASPYPAATLKLLQSIADSADLNLPLLALERDAEKVHRQLMEQTEESSEIQRVVGALEQQYDSELERYRMYELEYPSPEVSGQTAGGPTLIVALQGYADAGHAVESSSSHLMDALDHRLIASFNNDELIDYRSRRPVVVIEHNEVTSMDELNLGLHVVRDNDNKPFLMLSGPEPDLRWGDFSNAVVDLVEKFGVENTICLYAAPMTVPHTRPTVVTAHGNSTDRLKDQVSLDTRMTVPGSASLMLEKLLKDKGKNVSGYTVHVPHYVSASPYPAATLKLLQSIADSADLNLPLLALERDAEKVHRQLMEQTEESSEIQRVVGALEQQYDSELERYRNRHPRMYELEYPSPEVSGQTAGGPTLIVALQGYADAGHAVESSSSHLMDALDHRLIASFNNDELIDYRSRRPVVVIEHNEVTSMDELNLGLHVVRDNDNKPFLMLSGPEPDLRWGDFSNAVVDLVEKFGVENTICLYAAPMTVPHTRPTVVTAHGNSTDRLKDQVSTRMTVPGSASLMLEKLLKDKGKNVSGYTVHVPHYVSASPYPAATLKLLQSIADSADLNLPLLALERDAEKVHRQLMEQTEESSEIQRVVGALEQQYDSELERYR

Solvent-accessible surface area: 37032 Å² total; per-residue (Å²): 134,176,6,32,130,66,70,202,110,75,24,115,29,73,35,193,78,106,64,33,19,10,2,0,1,2,11,68,15,56,18,32,7,1,63,0,0,36,35,0,9,57,33,0,44,130,51,14,82,72,121,53,1,0,29,11,62,20,13,16,0,0,5,12,54,74,48,40,6,73,0,17,10,45,156,30,43,5,64,46,31,70,149,39,66,0,0,5,16,1,0,25,7,87,105,85,46,14,1,1,1,1,7,20,5,2,0,1,10,41,0,23,44,0,1,78,1,4,1,70,6,5,91,130,30,43,19,70,2,1,0,0,7,9,0,15,81,75,89,22,2,8,35,68,98,19,39,2,25,1,13,13,67,10,12,130,79,4,179,90,36,97,16,131,36,105,148,78,73,39,76,0,0,0,8,3,40,0,3,48,40,0,63,88,105,72,53,61,4,1,0,1,23,0,28,0,2,84,84,12,16,96,61,82,10,16,26,0,1,24,35,0,0,72,3,0,20,59,11,13,108,13,65,17,39,20,124,39,8,74,149,66,17,104,130,24,75,141,107,25,66,116,105,11,132,98,36,88,142,56,113,187,71,8,34,64,14,45,122,101,32,41,40,88,101,112,181,189,209,62,64,131,74,73,198,108,71,27,149,18,61,30,159,51,107,67,33,21,15,3,0,1,1,11,88,21,58,18,40,9,1,63,0,1,33,34,0,10,59,31,0,48,131,50,16,106,63,146,52,0,0,30,12,68,20,13,42,0,0,5,10,55,72,51,38,6,68,0,19,14,42,157,52,46,4,55,48,20,70,148,36,60,0,0,5,14,5,0,51,8,82,104,94,55,8,0,1,0,1,5,19,8,1,0,1,10,38,0,20,53,0,2,67,7,2,1,77,4,5,96,148,40,43,19,68,4,1,0,0,7,9,1,20,78,68,81,24,3,8,45,72,104,20,19,0,18,2,14,7,60,2,32,114,82,5,192,83,28,36,14,65,46,105,140,77,78,33,77,0,0,1,9,4,41,0,2,45,42,0,60,87,96,72,41,56,2,0,0,1,20,0,28,0,2,88,84,15,17,98,62,80,11,18,28,0,1,20,24,0,0,74,3,0,18,74,14,7,108,15,68,14,41,25,146,64,11,69,133,52,16,101,91,20,61,137,94,21,105,131,112,16,135,94,28,69,131,74,84,156,75,7,29,61,16,40,140,91,26,51,40,64,74,97,103,35,151,128,147,87,163,248,10,48,126,66,69,205,108,66,22,127,35,59,37,198,68,110,68,32,19,15,3,0,1,2,12,65,14,56,18,38,8,0,65,0,1,85,32,0,9,51,29,0,48,124,51,18,74,67,129,54,0,0,32,11,67,22,13,35,0,0,8,11,55,66,45,40,6,66,0,20,8,48,158,10,47,5,54,48,20,72,153,34,65,0,0,6,16,2,0,32,4,85,104,95,49,10,0,1,0,2,6,21,7,1,0,1,10,38,0,21,47,0,2,71,7,3,0,79,6,4,98,135,39,44,18,66,2,2,0,0,7,9,0,21,78,80,80,27,3,8,29,71,100,21,25,0,37,2,18,11,66,2,25,116,78,9,187,78,40,44,57,147,157,90,90,39,74,0,0,0,8,3,40,0,3,58,40,1,62,90,96,68,67,57,3,0,0,0,24,0,20,0,4,93,79,15,18,97,61,88,13,16,26,0,1,21,30,0,0,64,3,0,19,54,13,8,112,14,67,16,42,22,126,47,14,71,142,69,15,95,122,32,72,132,112,20,79,121,104,13,124,86,43,92,138,62,88,200,74,10,21,57,13,39,126,94,25,58,46,90,53,142,161,109,205

Nearest PDB structures (foldseek):
  2p90-assembly1_C  TM=1.004E+00  e=4.597E-58  Corynebacterium glutamicum ATCC 13032
  2p90-assembly1_A  TM=9.995E-01  e=7.037E-54  Corynebacterium glutamicum ATCC 13032
  2wam-assembly1_A  TM=9.478E-01  e=1.269E-34  Mycobacterium tuberculosis H37Rv
  2wam-assembly1_B  TM=9.525E-01  e=2.236E-34  Mycobacterium tuberculosis H37Rv
  3e35-assembly1_A  TM=9.281E-01  e=2.913E-29  Streptomyces coelicolor A3(2)

Secondary structure (DSSP, 8-state):
-TTEEE-SSPPP---SSSS--EEEEEEESSSBGGGHHHHHHHHHHHHS-EEEEEEE-HHHH-BHHHH---EEE-SSSEEEE-----EEEEEE-TT--EEEEEEEEPPSB-HHHHHHHHHHHHHHTT--EEEEEEEEEES--TTS---EEEEESSGGG-SS-------EEE---HHHHHHHHHHHTT--EEEEEEEEEGGGTTS--HHHHHHHHHHHHHHHT-----HHHHHHHHHHHHHHHHHHHH-HHHHHHHHHHHHHHHHHHHH--/-EEE-SSPP----SS-SPPEEEEEEETSSBGGGHHHHHHHHHHHHSEEEEEEEE-HHHH-BHHHH---EEE-SSSEEEE-----EEEEEE-TT--EEEEEEEEPPSB-HHHHHHHHHHHHHHTT--EEEEEEEEEES--TTSPPPEEEEES-GGG-S--------EEE---HHHHHHHHHHHTT--EEEEEEEEEGGGTTS--HHHHHHHHHHHHHHHT-----HHHHHHHHHHHHHHHHHHHT-HHHHHHHHHHHHHHHHHHHHHHHH--/--EEE-SSPPP---SS-SPPEEEEEEETSSBGGGHHHHHHHHHHHHS-EEEEEEE-HHHH-BHHHH---EEEETTEEEEE-----EEEEEE-TT--EEEEEEEEPPSB-HHHHHHHHHHHHHHTT--EEEEEEEEEES--TTSPPEEEEEES-GGG-SS-----EEE---HHHHHHHHHHHTT--EEEEEEEEEGGGTTS--HHHHHHHHHHHHHHTT-----HHHHHHHHHHHHHHHHHHHS-HHHHHHHHHHHHHHHHHHHHH-

B-factor: mean 51.49, std 16.36, range [25.48, 123.05]

Radius of gyration: 30.44 Å; Cα contacts (8 Å, |Δi|>4): 1677; chains: 3; bounding box: 86×87×85 Å

InterPro domains:
  IPR008492 Rv2714-like [PIRSF028754] (9-314)
  IPR019151 Proteasome assembly chaperone 2 [PF09754] (31-248)
  IPR038389 Proteasome assembly chaperone 2 superfamily [G3DSA:3.40.50.10900] (1-229)

Organism: Corynebacterium glutamicum (strain ATCC 13032 / DSM 20300 / JCM 1318 / BCRC 11384 / CCUG 27702 / LMG 3730 / NBRC 12168 / NCIMB 10025 / NRRL B-2784 / 534) (NCBI:txid196627)